Protein AF-0000000084688337 (afdb_homodimer)

pLDDT: mean 82.73, std 24.63, range [17.25, 98.69]

Structure (mmCIF, N/CA/C/O backbone):
data_AF-0000000084688337-model_v1
#
loop_
_entity.id
_entity.type
_entity.pdbx_description
1 polymer 'Putative nitrogen regulatory protein otam protein'
#
loop_
_atom_site.group_PDB
_atom_site.id
_atom_site.type_symbol
_atom_site.label_atom_id
_atom_site.label_alt_id
_atom_site.label_comp_id
_atom_site.label_asym_id
_atom_site.label_entity_id
_atom_site.label_seq_id
_atom_site.pdbx_PDB_ins_code
_atom_site.Cartn_x
_atom_site.Cartn_y
_atom_site.Cartn_z
_atom_site.occupancy
_atom_site.B_iso_or_equiv
_atom_site.auth_seq_id
_atom_site.auth_comp_id
_atom_site.auth_asym_id
_atom_site.auth_atom_id
_atom_site.pdbx_PDB_model_num
ATOM 1 N N . MET A 1 1 ? -28.188 0.637 -3.861 1 19.64 1 MET A N 1
ATOM 2 C CA . MET A 1 1 ? -27.312 0.695 -5.031 1 19.64 1 MET A CA 1
ATOM 3 C C . MET A 1 1 ? -27.625 1.933 -5.871 1 19.64 1 MET A C 1
ATOM 5 O O . MET A 1 1 ? -28.656 2.008 -6.523 1 19.6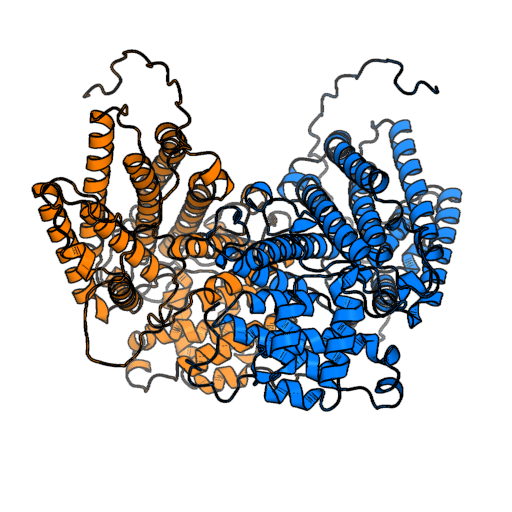4 1 MET A O 1
ATOM 9 N N . VAL A 1 2 ? -27.266 3.191 -5.398 1 28.97 2 VAL A N 1
ATOM 10 C CA . VAL A 1 2 ? -27.562 4.383 -6.188 1 28.97 2 VAL A CA 1
ATOM 11 C C . VAL A 1 2 ? -26.984 4.227 -7.594 1 28.97 2 VAL A C 1
ATOM 13 O O . VAL A 1 2 ? -25.844 3.807 -7.758 1 28.97 2 VAL A O 1
ATOM 16 N N . PRO A 1 3 ? -27.891 4.047 -8.555 1 26.16 3 PRO A N 1
ATOM 17 C CA . PRO A 1 3 ? -27.453 3.936 -9.945 1 26.16 3 PRO A CA 1
ATOM 18 C C . PRO A 1 3 ? -26.5 5.047 -10.352 1 26.16 3 PRO A C 1
ATOM 20 O O . PRO A 1 3 ? -26.641 6.191 -9.906 1 26.16 3 PRO A O 1
ATOM 23 N N . ASP A 1 4 ? -25.25 4.809 -10.648 1 33.03 4 ASP A N 1
ATOM 24 C CA . ASP A 1 4 ? -23.969 5.41 -11.039 1 33.03 4 ASP A CA 1
ATOM 25 C C . ASP A 1 4 ? -24.172 6.418 -12.172 1 33.03 4 ASP A C 1
ATOM 27 O O . ASP A 1 4 ? -23.188 6.875 -12.773 1 33.03 4 ASP A O 1
ATOM 31 N N . SER A 1 5 ? -25.422 6.652 -12.594 1 28.78 5 SER A N 1
ATOM 32 C CA . SER A 1 5 ? -25.516 7.277 -13.906 1 28.78 5 SER A CA 1
ATOM 33 C C . SER A 1 5 ? -25.031 8.727 -13.867 1 28.78 5 SER A C 1
ATOM 35 O O . SER A 1 5 ? -24.438 9.219 -14.828 1 28.78 5 SER A O 1
ATOM 37 N N . LEU A 1 6 ? -25.672 9.711 -13.148 1 29.81 6 LEU A N 1
ATOM 38 C CA . LEU A 1 6 ? -25.906 11.047 -13.688 1 29.81 6 LEU A CA 1
ATOM 39 C C . LEU A 1 6 ? -24.688 11.938 -13.492 1 29.81 6 LEU A C 1
ATOM 41 O O . LEU A 1 6 ? -24.594 13 -14.117 1 29.81 6 LEU A O 1
ATOM 45 N N . SER A 1 7 ? -24.109 12.086 -12.281 1 29.89 7 SER A N 1
ATOM 46 C CA . SER A 1 7 ? -23.312 13.297 -12.219 1 29.89 7 SER A CA 1
ATOM 47 C C . SER A 1 7 ? -21.984 13.117 -12.953 1 29.89 7 SER A C 1
ATOM 49 O O . SER A 1 7 ? -20.984 12.695 -12.367 1 29.89 7 SER A O 1
ATOM 51 N N . ALA A 1 8 ? -22.094 12.875 -14.242 1 37.44 8 ALA A N 1
ATOM 52 C CA . ALA A 1 8 ? -20.859 12.703 -15.016 1 37.44 8 ALA A CA 1
ATOM 53 C C . ALA A 1 8 ? -19.953 13.914 -14.883 1 37.44 8 ALA A C 1
ATOM 55 O O . ALA A 1 8 ? -20.297 15.008 -15.336 1 37.44 8 ALA A O 1
ATOM 56 N N . PRO A 1 9 ? -19.156 14.102 -13.906 1 37.78 9 PRO A N 1
ATOM 57 C CA . PRO A 1 9 ? -18.266 15.273 -13.938 1 37.78 9 PRO A CA 1
ATOM 58 C C . PRO A 1 9 ? -17.656 15.516 -15.312 1 37.78 9 PRO A C 1
ATOM 60 O O . PRO A 1 9 ? -17.594 14.594 -16.125 1 37.78 9 PRO A O 1
ATOM 63 N N . ARG A 1 10 ? -17.281 16.875 -15.664 1 37.31 10 ARG A N 1
ATOM 64 C CA . ARG A 1 10 ? -16.641 17.297 -16.906 1 37.31 10 ARG A CA 1
ATOM 65 C C . ARG A 1 10 ? -15.531 16.328 -17.312 1 37.31 10 ARG A C 1
ATOM 67 O O . ARG A 1 10 ? -14.594 16.094 -16.547 1 37.31 10 ARG A O 1
ATOM 74 N N . ARG A 1 11 ? -15.883 15.406 -18.156 1 41.62 11 ARG A N 1
ATOM 75 C CA . ARG A 1 11 ? -14.977 14.445 -18.766 1 41.62 11 ARG A CA 1
ATOM 76 C C . ARG A 1 11 ? -13.711 15.125 -19.281 1 41.62 11 ARG A C 1
ATOM 78 O O . ARG A 1 11 ? -13.781 16.031 -20.109 1 41.62 11 ARG A O 1
ATOM 85 N N . ASP A 1 12 ? -12.75 15.242 -18.438 1 49.97 12 ASP A N 1
ATOM 86 C CA . ASP A 1 12 ? -11.484 15.695 -19.016 1 49.97 12 ASP A CA 1
ATOM 87 C C . ASP A 1 12 ? -11.203 14.992 -20.344 1 49.97 12 ASP A C 1
ATOM 89 O O . ASP A 1 12 ? -11.5 13.805 -20.5 1 49.97 12 ASP A O 1
ATOM 93 N N . ARG A 1 13 ? -11.297 15.625 -21.562 1 48.5 13 ARG A N 1
ATOM 94 C CA . ARG A 1 13 ? -11.109 15.227 -22.938 1 48.5 13 ARG A CA 1
ATOM 95 C C . ARG A 1 13 ? -10.258 13.961 -23.031 1 48.5 13 ARG A C 1
ATOM 97 O O . ARG A 1 13 ? -10.438 13.148 -23.938 1 48.5 13 ARG A O 1
ATOM 104 N N . ASP A 1 14 ? -9.336 13.617 -22 1 64.44 14 ASP A N 1
ATOM 105 C CA . ASP A 1 14 ? -8.383 12.539 -22.234 1 64.44 14 ASP A CA 1
ATOM 106 C C . ASP A 1 14 ? -8.719 11.312 -21.391 1 64.44 14 ASP A C 1
ATOM 108 O O . ASP A 1 14 ? -7.887 10.422 -21.219 1 64.44 14 ASP A O 1
ATOM 112 N N . GLN A 1 15 ? -10.109 11.195 -20.938 1 81.12 15 GLN A N 1
ATOM 113 C CA . GLN A 1 15 ? -10.5 10.047 -20.141 1 81.12 15 GLN A CA 1
ATOM 114 C C . GLN A 1 15 ? -10.984 8.898 -21.016 1 81.12 15 GLN A C 1
ATOM 116 O O . GLN A 1 15 ? -11.562 9.125 -22.078 1 81.12 15 GLN A O 1
ATOM 121 N N . VAL A 1 16 ? -10.711 7.691 -20.609 1 90.12 16 VAL A N 1
ATOM 122 C CA . VAL A 1 16 ? -11.141 6.496 -21.344 1 90.12 16 VAL A CA 1
ATOM 123 C C . VAL A 1 16 ? -12.656 6.336 -21.234 1 90.12 16 VAL A C 1
ATOM 125 O O . VAL A 1 16 ? -13.195 6.246 -20.125 1 90.12 16 VAL A O 1
ATOM 128 N N . SER A 1 17 ? -13.312 6.445 -22.344 1 92.81 17 SER A N 1
ATOM 129 C CA . SER A 1 17 ? -14.758 6.246 -22.344 1 92.81 17 SER A CA 1
ATOM 130 C C . SER A 1 17 ? -15.109 4.777 -22.562 1 92.81 17 SER A C 1
ATOM 132 O O . SER A 1 17 ? -14.289 3.996 -23.031 1 92.81 17 SER A O 1
ATOM 134 N N . ILE A 1 18 ? -16.312 4.398 -22.203 1 94.56 18 ILE A N 1
ATOM 135 C CA . ILE A 1 18 ? -16.797 3.031 -22.359 1 94.56 18 ILE A CA 1
ATOM 136 C C . ILE A 1 18 ? -16.812 2.656 -23.844 1 94.56 18 ILE A C 1
ATOM 138 O O . ILE A 1 18 ? -16.578 1.5 -24.203 1 94.56 18 ILE A O 1
ATOM 142 N N . ASP A 1 19 ? -17.078 3.621 -24.656 1 94.94 19 ASP A N 1
ATOM 143 C CA . ASP A 1 19 ? -17.141 3.385 -26.094 1 94.94 19 ASP A CA 1
ATOM 144 C C . ASP A 1 19 ? -15.742 3.111 -26.656 1 94.94 19 ASP A C 1
ATOM 146 O O . ASP A 1 19 ? -15.594 2.371 -27.641 1 94.94 19 ASP A O 1
ATOM 150 N N . ASP A 1 20 ? -14.688 3.717 -26.062 1 94.38 20 ASP A N 1
ATOM 151 C CA . ASP A 1 20 ? -13.312 3.412 -26.453 1 94.38 20 ASP A CA 1
ATOM 152 C C . ASP A 1 20 ? -12.984 1.942 -26.203 1 94.38 20 ASP A C 1
ATOM 154 O O . ASP A 1 20 ? -12.305 1.306 -27.016 1 94.38 20 ASP A O 1
ATOM 158 N N . VAL A 1 21 ? -13.516 1.428 -25.078 1 96.62 21 VAL A N 1
ATOM 159 C CA . VAL A 1 21 ? -13.289 0.035 -24.703 1 96.62 21 VAL A CA 1
ATOM 160 C C . VAL A 1 21 ? -14.023 -0.887 -25.672 1 96.62 21 VAL A C 1
ATOM 162 O O . VAL A 1 21 ? -13.438 -1.843 -26.188 1 96.62 21 VAL A O 1
ATOM 165 N N . GLU A 1 22 ? -15.273 -0.516 -25.938 1 95.88 22 GLU A N 1
ATOM 166 C CA . GLU A 1 22 ? -16.109 -1.352 -26.797 1 95.88 22 GLU A CA 1
ATOM 167 C C . GLU A 1 22 ? -15.586 -1.354 -28.234 1 95.88 22 GLU A C 1
ATOM 169 O O . GLU A 1 22 ? -15.703 -2.355 -28.953 1 95.88 22 GLU A O 1
ATOM 174 N N . ALA A 1 23 ? -15.008 -0.289 -28.672 1 96.12 23 ALA A N 1
ATOM 175 C CA . ALA A 1 23 ? -14.508 -0.16 -30.031 1 96.12 23 ALA A CA 1
ATOM 176 C C . ALA A 1 23 ? -13.375 -1.143 -30.297 1 96.12 23 ALA A C 1
ATOM 178 O O . ALA A 1 23 ? -13.18 -1.588 -31.422 1 96.12 23 ALA A O 1
ATOM 179 N N . LEU A 1 24 ? -12.633 -1.547 -29.281 1 96.56 24 LEU A N 1
ATOM 180 C CA . LEU A 1 24 ? -11.484 -2.43 -29.422 1 96.56 24 LEU A CA 1
ATOM 181 C C . LEU A 1 24 ? -11.922 -3.883 -29.547 1 96.56 24 LEU A C 1
ATOM 183 O O . LEU A 1 24 ? -11.156 -4.73 -30.016 1 96.56 24 LEU A O 1
ATOM 187 N N . VAL A 1 25 ? -13.188 -4.203 -29.141 1 96.88 25 VAL A N 1
ATOM 188 C CA . VAL A 1 25 ? -13.578 -5.609 -29.094 1 96.88 25 VAL A CA 1
ATOM 189 C C . VAL A 1 25 ? -14.773 -5.852 -30 1 96.88 25 VAL A C 1
ATOM 191 O O . VAL A 1 25 ? -15.156 -7 -30.25 1 96.88 25 VAL A O 1
ATOM 194 N N . ARG A 1 26 ? -15.406 -4.816 -30.531 1 93.62 26 ARG A N 1
ATOM 195 C CA . ARG A 1 26 ? -16.578 -4.965 -31.375 1 93.62 26 ARG A CA 1
ATOM 196 C C . ARG A 1 26 ? -16.266 -5.863 -32.562 1 93.62 26 ARG A C 1
ATOM 198 O O . ARG A 1 26 ? -15.227 -5.723 -33.219 1 93.62 26 ARG A O 1
ATOM 205 N N . PRO A 1 27 ? -17.109 -6.746 -32.906 1 94.44 27 PRO A N 1
ATOM 206 C CA . PRO A 1 27 ? -18.438 -7.066 -32.406 1 94.44 27 PRO A CA 1
ATOM 207 C C . PRO A 1 27 ? -18.422 -8.242 -31.422 1 94.44 27 PRO A C 1
ATOM 209 O O . PRO A 1 27 ? -19.438 -8.914 -31.25 1 94.44 27 PRO A O 1
ATOM 212 N N . HIS A 1 28 ? -17.359 -8.523 -30.828 1 96 28 HIS A N 1
ATOM 213 C CA . HIS A 1 28 ? -17.172 -9.766 -30.094 1 96 28 HIS A CA 1
ATOM 214 C C . HIS A 1 28 ? -17.453 -9.562 -28.609 1 96 28 HIS A C 1
ATOM 216 O O . HIS A 1 28 ? -17.266 -10.477 -27.797 1 96 28 HIS A O 1
ATOM 222 N N . GLY A 1 29 ? -17.891 -8.438 -28.172 1 96 29 GLY A N 1
ATOM 223 C CA . GLY A 1 29 ? -18.094 -8.086 -26.781 1 96 29 GLY A CA 1
ATOM 224 C C . GLY A 1 29 ? -18.938 -9.094 -26.031 1 96 29 GLY A C 1
ATOM 225 O O . GLY A 1 29 ? -18.5 -9.672 -25.031 1 96 29 GLY A O 1
ATOM 226 N N . PRO A 1 30 ? -20.125 -9.375 -26.516 1 96 30 PRO A N 1
ATOM 227 C CA . PRO A 1 30 ? -21 -10.312 -25.812 1 96 30 PRO A CA 1
ATOM 228 C C . PRO A 1 30 ? -20.391 -11.703 -25.672 1 96 30 PRO A C 1
ATOM 230 O O . PRO A 1 30 ? -20.547 -12.352 -24.641 1 96 30 PRO A O 1
ATOM 233 N N . THR A 1 31 ? -19.719 -12.133 -26.703 1 95.94 31 THR A N 1
ATOM 234 C CA . THR A 1 31 ? -19.094 -13.445 -26.656 1 95.94 31 THR A CA 1
ATOM 235 C C . THR A 1 31 ? -17.969 -13.477 -25.625 1 95.94 31 THR A C 1
ATOM 237 O O . THR A 1 31 ? -17.797 -14.484 -24.938 1 95.94 31 THR A O 1
ATOM 240 N N . LEU A 1 32 ? -17.234 -12.406 -25.547 1 97 32 LEU A N 1
ATOM 241 C CA . LEU A 1 32 ? -16.156 -12.328 -24.578 1 97 32 LEU A CA 1
ATOM 242 C C . LEU A 1 32 ? -16.703 -12.352 -23.141 1 97 32 LEU A C 1
ATOM 244 O O . LEU A 1 32 ? -16.125 -12.984 -22.266 1 97 32 LEU A O 1
ATOM 248 N N . VAL A 1 33 ? -17.797 -11.633 -22.922 1 96.94 33 VAL A N 1
ATOM 249 C CA . VAL A 1 33 ? -18.406 -11.633 -21.594 1 96.94 33 VAL A CA 1
ATOM 250 C C . VAL A 1 33 ? -18.859 -13.055 -21.234 1 96.94 33 VAL A C 1
ATOM 252 O O . VAL A 1 33 ? -18.672 -13.5 -20.109 1 96.94 33 VAL A O 1
ATOM 255 N N . LYS A 1 34 ? -19.406 -13.742 -22.172 1 94 34 LYS A N 1
ATOM 256 C CA . LYS A 1 34 ? -19.828 -15.125 -21.953 1 94 34 LYS A CA 1
ATOM 257 C C . LYS A 1 34 ? -18.641 -16.016 -21.609 1 94 34 LYS A C 1
ATOM 259 O O . LYS A 1 34 ? -18.719 -16.859 -20.719 1 94 34 LYS A O 1
ATOM 264 N N . LEU A 1 35 ? -17.594 -15.828 -22.359 1 93.81 35 LEU A N 1
ATOM 265 C CA . LEU A 1 35 ? -16.391 -16.609 -22.141 1 93.81 35 LEU A CA 1
ATOM 266 C C . LEU A 1 35 ? -15.82 -16.344 -20.75 1 93.81 35 LEU A C 1
ATOM 268 O O . LEU A 1 35 ? -15.344 -17.266 -20.078 1 93.81 35 LEU A O 1
ATOM 272 N N . TYR A 1 36 ? -15.812 -15.109 -20.312 1 96.19 36 TYR A N 1
ATOM 273 C CA . TYR A 1 36 ? -15.312 -14.742 -19 1 96.19 36 TYR A CA 1
ATOM 274 C C . TYR A 1 36 ? -16.062 -15.477 -17.906 1 96.19 36 TYR A C 1
ATOM 276 O O . TYR A 1 36 ? -15.445 -16.078 -17.016 1 96.19 36 TYR A O 1
ATOM 284 N N . PHE A 1 37 ? -17.375 -15.391 -17.922 1 94.31 37 PHE A N 1
ATOM 285 C CA . PHE A 1 37 ? -18.188 -15.961 -16.859 1 94.31 37 PHE A CA 1
ATOM 286 C C . PHE A 1 37 ? -18.203 -17.484 -16.938 1 94.31 37 PHE A C 1
ATOM 288 O O . PHE A 1 37 ? -18.438 -18.156 -15.93 1 94.31 37 PHE A O 1
ATOM 295 N N . ARG A 1 38 ? -17.828 -18 -18.094 1 91.5 38 ARG A N 1
ATOM 296 C CA . ARG A 1 38 ? -17.781 -19.453 -18.266 1 91.5 38 ARG A CA 1
ATOM 297 C C . ARG A 1 38 ? -16.484 -20.031 -17.719 1 91.5 38 ARG A C 1
ATOM 299 O O . ARG A 1 38 ? -16.469 -21.109 -17.109 1 91.5 38 ARG A O 1
ATOM 306 N N . ILE A 1 39 ? -15.398 -19.312 -17.891 1 91.38 39 ILE A N 1
ATOM 307 C CA . ILE A 1 39 ? -14.109 -19.938 -17.641 1 91.38 39 ILE A CA 1
ATOM 308 C C . ILE A 1 39 ? -13.414 -19.25 -16.469 1 91.38 39 ILE A C 1
ATOM 310 O O . ILE A 1 39 ? -12.914 -19.922 -15.555 1 91.38 39 ILE A O 1
ATOM 314 N N . VAL A 1 40 ? -13.344 -17.938 -16.406 1 93.56 40 VAL A N 1
ATOM 315 C CA . VAL A 1 40 ? -12.547 -17.188 -15.445 1 93.56 40 VAL A CA 1
ATOM 316 C C . VAL A 1 40 ? -13.32 -17.031 -14.141 1 93.56 40 VAL A C 1
ATOM 318 O O . VAL A 1 40 ? -12.797 -17.328 -13.062 1 93.56 40 VAL A O 1
ATOM 321 N N . HIS A 1 41 ? -14.594 -16.625 -14.195 1 94.75 41 HIS A N 1
ATOM 322 C CA . HIS A 1 41 ? -15.398 -16.234 -13.047 1 94.75 41 HIS A CA 1
ATOM 323 C C . HIS A 1 41 ? -15.562 -17.375 -12.055 1 94.75 41 HIS A C 1
ATOM 325 O O . HIS A 1 41 ? -15.516 -17.156 -10.844 1 94.75 41 HIS A O 1
ATOM 331 N N . PRO A 1 42 ? -15.664 -18.594 -12.484 1 92.12 42 PRO A N 1
ATOM 332 C CA . PRO A 1 42 ? -15.836 -19.672 -11.508 1 92.12 42 PRO A CA 1
ATOM 333 C C . PRO A 1 42 ? -14.617 -19.859 -10.602 1 92.12 42 PRO A C 1
ATOM 335 O O . PRO A 1 42 ? -14.758 -20.219 -9.438 1 92.12 42 PRO A O 1
ATOM 338 N N . SER A 1 43 ? -13.445 -19.609 -11.156 1 92.38 43 SER A N 1
ATOM 339 C CA . SER A 1 43 ? -12.219 -19.797 -10.391 1 92.38 43 SER A CA 1
ATOM 340 C C . SER A 1 43 ? -11.875 -18.531 -9.594 1 92.38 43 SER A C 1
ATOM 342 O O . SER A 1 43 ? -11.133 -18.594 -8.609 1 92.38 43 SER A O 1
ATOM 344 N N . PHE A 1 44 ? -12.312 -17.406 -10.047 1 95.94 44 PHE A N 1
ATOM 345 C CA . PHE A 1 44 ? -12.039 -16.125 -9.406 1 95.94 44 PHE A CA 1
ATOM 346 C C . PHE A 1 44 ? -13.297 -15.281 -9.328 1 95.94 44 PHE A C 1
ATOM 348 O O . PHE A 1 44 ? -13.406 -14.25 -10 1 95.94 44 PHE A O 1
ATOM 355 N N . PRO A 1 45 ? -14.18 -15.68 -8.406 1 96.31 45 PRO A N 1
ATOM 356 C CA . PRO A 1 45 ? -15.539 -15.133 -8.383 1 96.31 45 PRO A CA 1
ATOM 357 C C . PRO A 1 45 ? -15.633 -13.828 -7.605 1 96.31 45 PRO A C 1
ATOM 359 O O . PRO A 1 45 ? -16.328 -13.758 -6.59 1 96.31 45 PRO A O 1
ATOM 362 N N . ILE A 1 46 ? -15.117 -12.781 -8.141 1 97.44 46 ILE A N 1
ATOM 363 C CA . ILE A 1 46 ? -15.133 -11.508 -7.418 1 97.44 46 ILE A CA 1
ATOM 364 C C . ILE A 1 46 ? -16.156 -10.57 -8.047 1 97.44 46 ILE A C 1
ATOM 366 O O . ILE A 1 46 ? -16.219 -9.391 -7.699 1 97.44 46 ILE A O 1
ATOM 370 N N . LEU A 1 47 ? -16.969 -11.062 -9.055 1 96.56 47 LEU A N 1
ATOM 371 C CA . LEU A 1 47 ? -18.109 -10.328 -9.602 1 96.56 47 LEU A CA 1
ATOM 372 C C . LEU A 1 47 ? -19.422 -11.031 -9.258 1 96.56 47 LEU A C 1
ATOM 374 O O . LEU A 1 47 ? -19.422 -12.211 -8.906 1 96.56 47 LEU A O 1
ATOM 378 N N . HIS A 1 48 ? -20.438 -10.234 -9.211 1 93.75 48 HIS A N 1
ATOM 379 C CA . HIS A 1 48 ? -21.781 -10.812 -9.164 1 93.75 48 HIS A CA 1
ATOM 380 C C . HIS A 1 48 ? -22.344 -11.008 -10.57 1 93.75 48 HIS A C 1
ATOM 382 O O . HIS A 1 48 ? -22.797 -10.055 -11.203 1 93.75 48 HIS A O 1
ATOM 388 N N . LYS A 1 49 ? -22.391 -12.266 -11 1 93.06 49 LYS A N 1
ATOM 389 C CA . LYS A 1 49 ? -22.688 -12.617 -12.391 1 93.06 49 LYS A CA 1
ATOM 390 C C . LYS A 1 49 ? -24.047 -12.078 -12.812 1 93.06 49 LYS A C 1
ATOM 392 O O . LYS A 1 49 ? -24.172 -11.422 -13.852 1 93.06 49 LYS A O 1
ATOM 397 N N . GLU A 1 50 ? -25.078 -12.281 -12.008 1 90.56 50 GLU A N 1
ATOM 398 C CA . GLU A 1 50 ? -26.438 -11.906 -12.375 1 90.56 50 GLU A CA 1
ATOM 399 C C . GLU A 1 50 ? -26.547 -10.391 -12.57 1 90.56 50 GLU A C 1
ATOM 401 O O . GLU A 1 50 ? -27.141 -9.93 -13.547 1 90.56 50 GLU A O 1
ATOM 406 N N . VAL A 1 51 ? -25.969 -9.719 -11.688 1 90.75 51 VAL A N 1
ATOM 407 C CA . VAL A 1 51 ? -26.047 -8.266 -11.75 1 90.75 51 VAL A CA 1
ATOM 408 C C . VAL A 1 51 ? -25.266 -7.758 -12.961 1 90.75 51 VAL A C 1
ATOM 410 O O . VAL A 1 51 ? -25.734 -6.883 -13.695 1 90.75 51 VAL A O 1
ATOM 413 N N . PHE A 1 52 ? -24.094 -8.273 -13.203 1 94.75 52 PHE A N 1
ATOM 414 C CA . PHE A 1 52 ? -23.25 -7.852 -14.312 1 94.75 52 PHE A CA 1
ATOM 415 C C . PHE A 1 52 ? -23.922 -8.156 -15.648 1 94.75 52 PHE A C 1
ATOM 417 O O . PHE A 1 52 ? -23.969 -7.301 -16.531 1 94.75 52 PHE A O 1
ATOM 424 N N . VAL A 1 53 ? -24.422 -9.352 -15.797 1 94.19 53 VAL A N 1
ATOM 425 C CA . VAL A 1 53 ? -24.984 -9.797 -17.062 1 94.19 53 VAL A CA 1
ATOM 426 C C . VAL A 1 53 ? -26.281 -9.039 -17.359 1 94.19 53 VAL A C 1
ATOM 428 O O . VAL A 1 53 ? -26.547 -8.664 -18.5 1 94.19 53 VAL A O 1
ATOM 431 N N . GLU A 1 54 ? -27.078 -8.836 -16.312 1 93.94 54 GLU A N 1
ATOM 432 C CA . GLU A 1 54 ? -28.297 -8.062 -16.484 1 93.94 54 GLU A CA 1
ATOM 433 C C . GLU A 1 54 ? -28 -6.648 -16.969 1 93.94 54 GLU A C 1
ATOM 435 O O . GLU A 1 54 ? -28.625 -6.168 -17.922 1 93.94 54 GLU A O 1
ATOM 440 N N . LYS A 1 55 ? -27.031 -6.062 -16.344 1 95.25 55 LYS A N 1
ATOM 441 C CA . LYS A 1 55 ? -26.641 -4.715 -16.75 1 95.25 55 LYS A CA 1
ATOM 442 C C . LYS A 1 55 ? -26.078 -4.703 -18.172 1 95.25 55 LYS A C 1
ATOM 444 O O . LYS A 1 55 ? -26.406 -3.826 -18.969 1 95.25 55 LYS A O 1
ATOM 449 N N . TYR A 1 56 ? -25.25 -5.641 -18.484 1 96.25 56 TYR A N 1
ATOM 450 C CA . TYR A 1 56 ? -24.609 -5.719 -19.781 1 96.25 56 TYR A CA 1
ATOM 451 C C . TYR A 1 56 ? -25.641 -5.957 -20.891 1 96.25 56 TYR A C 1
ATOM 453 O O . TYR A 1 56 ? -25.547 -5.379 -21.969 1 96.25 56 TYR A O 1
ATOM 461 N N . LEU A 1 57 ? -26.625 -6.832 -20.609 1 94.62 57 LEU A N 1
ATOM 462 C CA . LEU A 1 57 ? -27.641 -7.176 -21.594 1 94.62 57 LEU A CA 1
ATOM 463 C C . LEU A 1 57 ? -28.562 -5.984 -21.875 1 94.62 57 LEU A C 1
ATOM 465 O O . LEU A 1 57 ? -29.047 -5.828 -23 1 94.62 57 LEU A O 1
ATOM 469 N N . ARG A 1 58 ? -28.781 -5.215 -20.859 1 95.81 58 ARG A N 1
ATOM 470 C CA . ARG A 1 58 ? -29.5 -3.977 -21.125 1 95.81 58 ARG A CA 1
ATOM 471 C C . ARG A 1 58 ? -28.688 -3.031 -22 1 95.81 58 ARG A C 1
ATOM 473 O O . ARG A 1 58 ? -29.141 -2.611 -23.062 1 95.81 58 ARG A O 1
ATOM 480 N N . THR A 1 59 ? -27.531 -2.674 -21.531 1 95.81 59 THR A N 1
ATOM 481 C CA . THR A 1 59 ? -26.547 -1.917 -22.297 1 95.81 59 THR A CA 1
ATOM 482 C C . THR A 1 59 ? -25.156 -2.01 -21.641 1 95.81 59 THR A C 1
ATOM 484 O O . THR A 1 59 ? -25.047 -1.958 -20.422 1 95.81 59 THR A O 1
ATOM 487 N N . TYR A 1 60 ? -24.156 -2.184 -22.484 1 94.88 60 TYR A N 1
ATOM 488 C CA . TYR A 1 60 ? -22.812 -2.242 -21.953 1 94.88 60 TYR A CA 1
ATOM 489 C C . TYR A 1 60 ? -22.422 -0.917 -21.312 1 94.88 60 TYR A C 1
ATOM 491 O O . TYR A 1 60 ? -21.469 -0.857 -20.516 1 94.88 60 TYR A O 1
ATOM 499 N N . ARG A 1 61 ? -23.109 0.171 -21.562 1 95.19 61 ARG A N 1
ATOM 500 C CA . ARG A 1 61 ? -22.812 1.51 -21.062 1 95.19 61 ARG A CA 1
ATOM 501 C C . ARG A 1 61 ? -23.125 1.619 -19.562 1 95.19 61 ARG A C 1
ATOM 503 O O . ARG A 1 61 ? -22.688 2.562 -18.906 1 95.19 61 ARG A O 1
ATOM 510 N N . GLU A 1 62 ? -23.812 0.6 -19.047 1 95.12 62 GLU A N 1
ATOM 511 C CA . GLU A 1 62 ? -24.125 0.594 -17.609 1 95.12 62 GLU A CA 1
ATOM 512 C C . GLU A 1 62 ? -22.969 0.045 -16.797 1 95.12 62 GLU A C 1
ATOM 514 O O . GLU A 1 62 ? -22.938 0.193 -15.57 1 95.12 62 GLU A O 1
ATOM 519 N N . ILE A 1 63 ? -22.031 -0.538 -17.469 1 96.62 63 ILE A N 1
ATOM 520 C CA . ILE A 1 63 ? -20.844 -1.052 -16.797 1 96.62 63 ILE A CA 1
ATOM 521 C C . ILE A 1 63 ? -19.734 -0.013 -16.859 1 96.62 63 ILE A C 1
ATOM 523 O O . ILE A 1 63 ? -19.578 0.69 -17.875 1 96.62 63 ILE A O 1
ATOM 527 N N . THR A 1 64 ? -18.984 0.117 -15.805 1 96.38 64 THR A N 1
ATOM 528 C CA . THR A 1 64 ? -17.891 1.076 -15.797 1 96.38 64 THR A CA 1
ATOM 529 C C . THR A 1 64 ? -16.797 0.647 -16.766 1 96.38 64 THR A C 1
ATOM 531 O O . THR A 1 64 ? -16.531 -0.546 -16.938 1 96.38 64 THR A O 1
ATOM 534 N N . PRO A 1 65 ? -16.094 1.581 -17.391 1 97 65 PRO A N 1
ATOM 535 C CA . PRO A 1 65 ? -15.078 1.257 -18.391 1 97 65 PRO A CA 1
ATOM 536 C C . PRO A 1 65 ? -13.961 0.376 -17.828 1 97 65 PRO A C 1
ATOM 538 O O . PRO A 1 65 ? -13.57 -0.611 -18.453 1 97 65 PRO A O 1
ATOM 541 N N . PRO A 1 66 ? -13.398 0.684 -16.641 1 97.5 66 PRO A N 1
ATOM 542 C CA . PRO A 1 66 ? -12.32 -0.173 -16.141 1 97.5 66 PRO A CA 1
ATOM 543 C C . PRO A 1 66 ? -12.766 -1.618 -15.93 1 97.5 66 PRO A C 1
ATOM 545 O O . PRO A 1 66 ? -12.031 -2.551 -16.266 1 97.5 66 PRO A O 1
ATOM 548 N N . LEU A 1 67 ? -13.938 -1.842 -15.445 1 98.12 67 LEU A N 1
ATOM 549 C CA . LEU A 1 67 ? -14.414 -3.193 -15.172 1 98.12 67 LEU A CA 1
ATOM 550 C C . LEU A 1 67 ? -14.641 -3.963 -16.469 1 98.12 67 LEU A C 1
ATOM 552 O O . LEU A 1 67 ? -14.219 -5.113 -16.594 1 98.12 67 LEU A O 1
ATOM 556 N N . LEU A 1 68 ? -15.344 -3.297 -17.375 1 98.31 68 LEU A N 1
ATOM 557 C CA . LEU A 1 68 ? -15.625 -3.957 -18.641 1 98.31 68 LEU A CA 1
ATOM 558 C C . LEU A 1 68 ? -14.328 -4.281 -19.391 1 98.31 68 LEU A C 1
ATOM 560 O O . LEU A 1 68 ? -14.188 -5.371 -19.938 1 98.31 68 LEU A O 1
ATOM 564 N N . ALA A 1 69 ? -13.406 -3.322 -19.422 1 98.31 69 ALA A N 1
ATOM 565 C CA . ALA A 1 69 ? -12.133 -3.535 -20.094 1 98.31 69 ALA A CA 1
ATOM 566 C C . ALA A 1 69 ? -11.367 -4.703 -19.484 1 98.31 69 ALA A C 1
ATOM 568 O O . ALA A 1 69 ? -10.773 -5.516 -20.188 1 98.31 69 ALA A O 1
ATOM 569 N N . SER A 1 70 ? -11.359 -4.824 -18.156 1 98.19 70 SER A N 1
ATOM 570 C CA . SER A 1 70 ? -10.641 -5.895 -17.453 1 98.19 70 SER A CA 1
ATOM 571 C C . SER A 1 70 ? -11.266 -7.254 -17.75 1 98.19 70 SER A C 1
ATOM 573 O O . SER A 1 70 ? -10.555 -8.25 -17.922 1 98.19 70 SER A O 1
ATOM 575 N N . VAL A 1 71 ? -12.578 -7.289 -17.781 1 98.38 71 VAL A N 1
ATOM 576 C CA . VAL A 1 71 ? -13.289 -8.516 -18.109 1 98.38 71 VAL A CA 1
ATOM 577 C C . VAL A 1 71 ? -12.93 -8.969 -19.516 1 98.38 71 VAL A C 1
ATOM 579 O O . VAL A 1 71 ? -12.602 -10.141 -19.75 1 98.38 71 VAL A O 1
ATOM 582 N N . TYR A 1 72 ? -12.945 -8.023 -20.469 1 98.25 72 TYR A N 1
ATOM 583 C CA . TYR A 1 72 ? -12.594 -8.328 -21.844 1 98.25 72 TYR A CA 1
ATOM 584 C C . TYR A 1 72 ? -11.148 -8.82 -21.953 1 98.25 72 TYR A C 1
ATOM 586 O O . TYR A 1 72 ? -10.852 -9.766 -22.672 1 98.25 72 TYR A O 1
ATOM 594 N N . CYS A 1 73 ? -10.227 -8.18 -21.203 1 96.81 73 CYS A N 1
ATOM 595 C CA . CYS A 1 73 ? -8.812 -8.523 -21.234 1 96.81 73 CYS A CA 1
ATOM 596 C C . CYS A 1 73 ? -8.594 -9.977 -20.828 1 96.81 73 CYS A C 1
ATOM 598 O O . CYS A 1 73 ? -7.844 -10.703 -21.469 1 96.81 73 CYS A O 1
ATOM 600 N N . LEU A 1 74 ? -9.25 -10.391 -19.812 1 96.62 74 LEU A N 1
ATOM 601 C CA . LEU A 1 74 ? -9.078 -11.75 -19.328 1 96.62 74 LEU A CA 1
ATOM 602 C C . LEU A 1 74 ? -9.758 -12.758 -20.25 1 96.62 74 LEU A C 1
ATOM 604 O O . LEU A 1 74 ? -9.211 -13.828 -20.516 1 96.62 74 LEU A O 1
ATOM 608 N N . ALA A 1 75 ? -10.938 -12.375 -20.734 1 96.56 75 ALA A N 1
ATOM 609 C CA . ALA A 1 75 ? -11.695 -13.273 -21.609 1 96.56 75 ALA A CA 1
ATOM 610 C C . ALA A 1 75 ? -10.953 -13.539 -22.906 1 96.56 75 ALA A C 1
ATOM 612 O O . ALA A 1 75 ? -11.039 -14.633 -23.469 1 96.56 75 ALA A O 1
ATOM 613 N N . ALA A 1 76 ? -10.219 -12.539 -23.375 1 95.31 76 ALA A N 1
ATOM 614 C CA . ALA A 1 76 ? -9.531 -12.625 -24.656 1 95.31 76 ALA A CA 1
ATOM 615 C C . ALA A 1 76 ? -8.523 -13.773 -24.672 1 95.31 76 ALA A C 1
ATOM 617 O O . ALA A 1 76 ? -8.203 -14.312 -25.734 1 95.31 76 ALA A O 1
ATOM 618 N N . LYS A 1 77 ? -8.07 -14.195 -23.562 1 91.31 77 LYS A N 1
ATOM 619 C CA . LYS A 1 77 ? -7.098 -15.281 -23.484 1 91.31 77 LYS A CA 1
ATOM 620 C C . LYS A 1 77 ? -7.723 -16.609 -23.875 1 91.31 77 LYS A C 1
ATOM 622 O O . LYS A 1 77 ? -7.02 -17.547 -24.297 1 91.31 77 LYS A O 1
ATOM 627 N N . TRP A 1 78 ? -9.047 -16.766 -23.859 1 92 78 TRP A N 1
ATOM 628 C CA . TRP A 1 78 ? -9.742 -18 -24.188 1 92 78 TRP A CA 1
ATOM 629 C C . TRP A 1 78 ? -10.5 -17.875 -25.5 1 92 78 TRP A C 1
ATOM 631 O O . TRP A 1 78 ? -11.547 -18.484 -25.688 1 92 78 TRP A O 1
ATOM 641 N N . TRP A 1 79 ? -9.922 -17.078 -26.344 1 92.62 79 TRP A N 1
ATOM 642 C CA . TRP A 1 79 ? -10.477 -16.781 -27.672 1 92.62 79 TRP A CA 1
ATOM 643 C C . TRP A 1 79 ? -10.797 -18.078 -28.406 1 92.62 79 TRP A C 1
ATOM 645 O O . TRP A 1 79 ? -11.836 -18.188 -29.078 1 92.62 79 TRP A O 1
ATOM 655 N N . MET A 1 80 ? -10.039 -19.125 -28.219 1 89.44 80 MET A N 1
ATOM 656 C CA . MET A 1 80 ? -10.117 -20.359 -28.984 1 89.44 80 MET A CA 1
ATOM 657 C C . MET A 1 80 ? -11.242 -21.25 -28.469 1 89.44 80 MET A C 1
ATOM 659 O O . MET A 1 80 ? -11.641 -22.203 -29.156 1 89.44 80 MET A O 1
ATOM 663 N N . TYR A 1 81 ? -11.797 -20.938 -27.359 1 89.06 81 TYR A N 1
ATOM 664 C CA . TYR A 1 81 ? -12.805 -21.812 -26.75 1 89.06 81 TYR A CA 1
ATOM 665 C C . TYR A 1 81 ? -14.195 -21.453 -27.25 1 89.06 81 TYR A C 1
ATOM 667 O O . TYR A 1 81 ? -15.18 -22.109 -26.891 1 89.06 81 TYR A O 1
ATOM 675 N N . ASP A 1 82 ? -14.258 -20.469 -28.078 1 91 82 ASP A N 1
ATOM 676 C CA . ASP A 1 82 ? -15.531 -20.125 -28.703 1 91 82 ASP A CA 1
ATOM 677 C C . ASP A 1 82 ? -15.523 -20.484 -30.188 1 91 82 ASP A C 1
ATOM 679 O O . ASP A 1 82 ? -14.586 -20.156 -30.922 1 91 82 ASP A O 1
ATOM 683 N N . GLU A 1 83 ? -16.531 -21.062 -30.641 1 90.75 83 GLU A N 1
ATOM 684 C CA . GLU A 1 83 ? -16.609 -21.594 -32 1 90.75 83 GLU A CA 1
ATOM 685 C C . GLU A 1 83 ? -16.625 -20.469 -33.031 1 90.75 83 GLU A C 1
ATOM 687 O O . GLU A 1 83 ? -16.062 -20.609 -34.125 1 90.75 83 GLU A O 1
ATOM 692 N N . ASN A 1 84 ? -17.203 -19.422 -32.719 1 90.88 84 ASN A N 1
ATOM 693 C CA . ASN A 1 84 ? -17.297 -18.312 -33.656 1 90.88 84 ASN A CA 1
ATOM 694 C C . ASN A 1 84 ? -16.031 -17.453 -33.656 1 90.88 84 ASN A C 1
ATOM 696 O O . ASN A 1 84 ? -15.641 -16.922 -34.688 1 90.88 84 ASN A O 1
ATOM 700 N N . LEU A 1 85 ? -15.414 -17.328 -32.5 1 92.38 85 LEU A N 1
ATOM 701 C CA . LEU A 1 85 ? -14.25 -16.469 -32.375 1 92.38 85 LEU A CA 1
ATOM 702 C C . LEU A 1 85 ? -13.031 -17.078 -33.031 1 92.38 85 LEU A C 1
ATOM 704 O O . LEU A 1 85 ? -12.164 -16.375 -33.562 1 92.38 85 LEU A O 1
ATOM 708 N N . ILE A 1 86 ? -12.977 -18.344 -33.125 1 90.69 86 ILE A N 1
ATOM 709 C CA . ILE A 1 86 ? -11.82 -19.047 -33.688 1 90.69 86 ILE A CA 1
ATOM 710 C C . ILE A 1 86 ? -11.672 -18.688 -35.156 1 90.69 86 ILE A C 1
ATOM 712 O O . ILE A 1 86 ? -10.555 -18.688 -35.688 1 90.69 86 ILE A O 1
ATOM 716 N N . LEU A 1 87 ? -12.742 -18.328 -35.75 1 92.31 87 LEU A N 1
ATOM 717 C CA . LEU A 1 87 ? -12.758 -18.047 -37.188 1 92.31 87 LEU A CA 1
ATOM 718 C C . LEU A 1 87 ? -12.492 -16.562 -37.469 1 92.31 87 LEU A C 1
ATOM 720 O O . LEU A 1 87 ? -12.383 -16.156 -38.625 1 92.31 87 LEU A O 1
ATOM 724 N N . GLN A 1 88 ? -12.328 -15.922 -36.438 1 93.19 88 GLN A N 1
ATOM 725 C CA . GLN A 1 88 ? -12.148 -14.484 -36.562 1 93.19 88 GLN A CA 1
ATOM 726 C C . GLN A 1 88 ? -10.727 -14.07 -36.188 1 93.19 88 GLN A C 1
ATOM 728 O O . GLN A 1 88 ? -10.023 -14.82 -35.5 1 93.19 88 GLN A O 1
ATOM 733 N N . GLU A 1 89 ? -10.352 -12.984 -36.719 1 92.56 89 GLU A N 1
ATOM 734 C CA . GLU A 1 89 ? -9.07 -12.422 -36.312 1 92.56 89 GLU A CA 1
ATOM 735 C C . GLU A 1 89 ? -9.125 -11.922 -34.844 1 92.56 89 GLU A C 1
ATOM 737 O O . GLU A 1 89 ? -10.102 -11.289 -34.438 1 92.56 89 GLU A O 1
ATOM 742 N N . LYS A 1 90 ? -8.164 -12.281 -34.125 1 92.5 90 LYS A N 1
ATOM 743 C CA . LYS A 1 90 ? -8.141 -11.93 -32.688 1 92.5 90 LYS A CA 1
ATOM 744 C C . LYS A 1 90 ? -7.996 -10.422 -32.5 1 92.5 90 LYS A C 1
ATOM 746 O O . LYS A 1 90 ? -7.387 -9.742 -33.312 1 92.5 90 LYS A O 1
ATOM 751 N N . ILE A 1 91 ? -8.461 -9.867 -31.484 1 94.31 91 ILE A N 1
ATOM 752 C CA . ILE A 1 91 ? -8.422 -8.445 -31.156 1 94.31 91 ILE A CA 1
ATOM 753 C C . ILE A 1 91 ? -7.016 -8.055 -30.719 1 94.31 91 ILE A C 1
ATOM 755 O O . ILE A 1 91 ? -6.184 -8.922 -30.438 1 94.31 91 ILE A O 1
ATOM 759 N N . ASP A 1 92 ? -6.754 -6.812 -30.719 1 94.19 92 ASP A N 1
ATOM 760 C CA . ASP A 1 92 ? -5.484 -6.297 -30.219 1 94.19 92 ASP A CA 1
ATOM 761 C C . ASP A 1 92 ? -5.449 -6.316 -28.688 1 94.19 92 ASP A C 1
ATOM 763 O O . ASP A 1 92 ? -5.82 -5.332 -28.047 1 94.19 92 ASP A O 1
ATOM 767 N N . GLU A 1 93 ? -4.902 -7.348 -28.156 1 92.88 93 GLU A N 1
ATOM 768 C CA . GLU A 1 93 ? -4.898 -7.566 -26.719 1 92.88 93 GLU A CA 1
ATOM 769 C C . GLU A 1 93 ? -4.055 -6.512 -26 1 92.88 93 GLU A C 1
ATOM 771 O O . GLU A 1 93 ? -4.371 -6.113 -24.875 1 92.88 93 GLU A O 1
ATOM 776 N N . LEU A 1 94 ? -3.023 -6.07 -26.641 1 90.12 94 LEU A N 1
ATOM 777 C CA . LEU A 1 94 ? -2.123 -5.094 -26.031 1 90.12 94 LEU A CA 1
ATOM 778 C C . LEU A 1 94 ? -2.801 -3.734 -25.906 1 90.12 94 LEU A C 1
ATOM 780 O O . LEU A 1 94 ? -2.678 -3.064 -24.875 1 90.12 94 LEU A O 1
ATOM 784 N N . ALA A 1 95 ? -3.445 -3.375 -26.938 1 94.12 95 ALA A N 1
ATOM 785 C CA . ALA A 1 95 ? -4.18 -2.113 -26.922 1 94.12 95 ALA A CA 1
ATOM 786 C C . ALA A 1 95 ? -5.281 -2.141 -25.859 1 94.12 95 ALA A C 1
ATOM 788 O O . ALA A 1 95 ? -5.512 -1.146 -25.172 1 94.12 95 ALA A O 1
ATOM 789 N N . LEU A 1 96 ? -6 -3.256 -25.781 1 96.19 96 LEU A N 1
ATOM 790 C CA . LEU A 1 96 ? -7.062 -3.404 -24.797 1 96.19 96 LEU A CA 1
ATOM 791 C C . LEU A 1 96 ? -6.504 -3.332 -23.375 1 96.19 96 LEU A C 1
ATOM 793 O O . LEU A 1 96 ? -7.094 -2.691 -22.5 1 96.19 96 LEU A O 1
ATOM 797 N N . ALA A 1 97 ? -5.367 -3.973 -23.156 1 93.75 97 ALA A N 1
ATOM 798 C CA . ALA A 1 97 ? -4.734 -3.953 -21.844 1 93.75 97 ALA A CA 1
ATOM 799 C C . ALA A 1 97 ? -4.305 -2.539 -21.469 1 93.75 97 ALA A C 1
ATOM 801 O O . ALA A 1 97 ? -4.43 -2.139 -20.312 1 93.75 97 ALA A O 1
ATOM 802 N N . ASP A 1 98 ? -3.807 -1.829 -22.391 1 90.88 98 ASP A N 1
ATOM 803 C CA . ASP A 1 98 ? -3.375 -0.457 -22.141 1 90.88 98 ASP A CA 1
ATOM 804 C C . ASP A 1 98 ? -4.555 0.43 -21.75 1 90.88 98 ASP A C 1
ATOM 806 O O . ASP A 1 98 ? -4.461 1.226 -20.812 1 90.88 98 ASP A O 1
ATOM 810 N N . VAL A 1 99 ? -5.582 0.285 -22.5 1 94.5 99 VAL A N 1
ATOM 811 C CA . VAL A 1 99 ? -6.785 1.062 -22.219 1 94.5 99 VAL A CA 1
ATOM 812 C C . VAL A 1 99 ? -7.352 0.668 -20.859 1 94.5 99 VAL A C 1
ATOM 814 O O . VAL A 1 99 ? -7.836 1.521 -20.109 1 94.5 99 VAL A O 1
ATOM 817 N N . ALA A 1 100 ? -7.324 -0.638 -20.531 1 96.25 100 ALA A N 1
ATOM 818 C CA . ALA A 1 100 ? -7.82 -1.118 -19.25 1 96.25 100 ALA A CA 1
ATOM 819 C C . ALA A 1 100 ? -7.02 -0.519 -18.094 1 96.25 100 ALA A C 1
ATOM 821 O O . ALA A 1 100 ? -7.594 -0.055 -17.109 1 96.25 100 ALA A O 1
ATOM 822 N N . HIS A 1 101 ? -5.719 -0.472 -18.25 1 92.19 101 HIS A N 1
ATOM 823 C CA . HIS A 1 101 ? -4.859 0.083 -17.203 1 92.19 101 HIS A CA 1
ATOM 824 C C . HIS A 1 101 ? -5.121 1.573 -17.016 1 92.19 101 HIS A C 1
ATOM 826 O O . HIS A 1 101 ? -5.195 2.053 -15.875 1 92.19 101 HIS A O 1
ATOM 832 N N . ARG A 1 102 ? -5.227 2.23 -18.078 1 91.31 102 ARG A N 1
ATOM 833 C CA . ARG A 1 102 ? -5.504 3.662 -18 1 91.31 102 ARG A CA 1
ATOM 834 C C . ARG A 1 102 ? -6.859 3.926 -17.359 1 91.31 102 ARG A C 1
ATOM 836 O O . ARG A 1 102 ? -7.004 4.852 -16.562 1 91.31 102 ARG A O 1
ATOM 843 N N . ALA A 1 103 ? -7.816 3.133 -17.766 1 95.69 103 ALA A N 1
ATOM 844 C CA . ALA A 1 103 ? -9.156 3.293 -17.219 1 95.69 103 ALA A CA 1
ATOM 845 C C . ALA A 1 103 ? -9.164 3.078 -15.703 1 95.69 103 ALA A C 1
ATOM 847 O O . ALA A 1 103 ? -9.836 3.803 -14.969 1 95.69 103 ALA A O 1
ATOM 848 N N . VAL A 1 104 ? -8.461 2.121 -15.258 1 94.88 104 VAL A N 1
ATOM 849 C CA . VAL A 1 104 ? -8.406 1.84 -13.828 1 94.88 104 VAL A CA 1
ATOM 850 C C . VAL A 1 104 ? -7.707 2.986 -13.102 1 94.88 104 VAL A C 1
ATOM 852 O O . VAL A 1 104 ? -8.141 3.398 -12.023 1 94.88 104 VAL A O 1
ATOM 855 N N . GLN A 1 105 ? -6.684 3.502 -13.664 1 88.69 105 GLN A N 1
ATOM 856 C CA . GLN A 1 105 ? -5.961 4.613 -13.062 1 88.69 105 GLN A CA 1
ATOM 857 C C . GLN A 1 105 ? -6.852 5.844 -12.922 1 88.69 105 GLN A C 1
ATOM 859 O O . GLN A 1 105 ? -6.816 6.531 -11.898 1 88.69 105 GLN A O 1
ATOM 864 N N . GLU A 1 106 ? -7.539 6.055 -13.922 1 90.12 106 GLU A N 1
ATOM 865 C CA . GLU A 1 106 ? -8.461 7.188 -13.883 1 90.12 106 GLU A CA 1
ATOM 866 C C . GLU A 1 106 ? -9.555 6.977 -12.844 1 90.12 106 GLU A C 1
ATOM 868 O O . GLU A 1 106 ? -10.016 7.934 -12.219 1 90.12 106 GLU A O 1
ATOM 873 N N . ALA A 1 107 ? -9.953 5.746 -12.672 1 93.06 107 ALA A N 1
ATOM 874 C CA . ALA A 1 107 ? -11.023 5.418 -11.734 1 93.06 107 ALA A CA 1
ATOM 875 C C . ALA A 1 107 ? -10.578 5.668 -10.297 1 93.06 107 ALA A C 1
ATOM 877 O O . ALA A 1 107 ? -11.414 5.832 -9.398 1 93.06 107 ALA A O 1
ATOM 878 N N . PHE A 1 108 ? -9.32 5.801 -10.039 1 90.12 108 PHE A N 1
ATOM 879 C CA . PHE A 1 108 ? -8.812 6.062 -8.695 1 90.12 108 PHE A CA 1
ATOM 880 C C . PHE A 1 108 ? -9.195 7.461 -8.234 1 90.12 108 PHE A C 1
ATOM 882 O O . PHE A 1 108 ? -9.188 7.75 -7.035 1 90.12 108 PHE A O 1
ATOM 889 N N . ARG A 1 109 ? -9.469 8.312 -9.148 1 85.56 109 ARG A N 1
ATOM 890 C CA . ARG A 1 109 ? -9.875 9.664 -8.781 1 85.56 109 ARG A CA 1
ATOM 891 C C . ARG A 1 109 ? -11.25 9.664 -8.125 1 85.56 109 ARG A C 1
ATOM 893 O O . ARG A 1 109 ? -11.523 10.484 -7.246 1 85.56 109 ARG A O 1
ATOM 900 N N . ARG A 1 110 ? -12.086 8.773 -8.594 1 89.19 110 ARG A N 1
ATOM 901 C CA . ARG A 1 110 ? -13.406 8.531 -8.016 1 89.19 110 ARG A CA 1
ATOM 902 C C . ARG A 1 110 ? -13.672 7.039 -7.867 1 89.19 110 ARG A C 1
ATOM 904 O O . ARG A 1 110 ? -14.523 6.48 -8.562 1 89.19 110 ARG A O 1
ATOM 911 N N . PRO A 1 111 ? -13.078 6.547 -6.898 1 92.44 111 PRO A N 1
ATOM 912 C CA . PRO A 1 111 ? -13.086 5.086 -6.805 1 92.44 111 PRO A CA 1
ATOM 913 C C . PRO A 1 111 ? -14.406 4.539 -6.262 1 92.44 111 PRO A C 1
ATOM 915 O O . PRO A 1 111 ? -15.07 5.203 -5.461 1 92.44 111 PRO A O 1
ATOM 918 N N . ARG A 1 112 ? -14.734 3.426 -6.758 1 93.25 112 ARG A N 1
ATOM 919 C CA . ARG A 1 112 ? -15.836 2.6 -6.289 1 93.25 112 ARG A CA 1
ATOM 920 C C . ARG A 1 112 ? -15.391 1.162 -6.051 1 93.25 112 ARG A C 1
ATOM 922 O O . ARG A 1 112 ? -14.227 0.826 -6.273 1 93.25 112 ARG A O 1
ATOM 929 N N . LEU A 1 113 ? -16.266 0.349 -5.559 1 94.88 113 LEU A N 1
ATOM 930 C CA . LEU A 1 113 ? -15.93 -1.052 -5.32 1 94.88 113 LEU A CA 1
ATOM 931 C C . LEU A 1 113 ? -15.539 -1.743 -6.621 1 94.88 113 LEU A C 1
ATOM 933 O O . LEU A 1 113 ? -14.664 -2.613 -6.629 1 94.88 113 LEU A O 1
ATOM 937 N N . ASN A 1 114 ? -16.219 -1.338 -7.68 1 96.44 114 ASN A N 1
ATOM 938 C CA . ASN A 1 114 ? -15.93 -1.973 -8.961 1 96.44 114 ASN A CA 1
ATOM 939 C C . ASN A 1 114 ? -14.531 -1.61 -9.461 1 96.44 114 ASN A C 1
ATOM 941 O O . ASN A 1 114 ? -13.977 -2.309 -10.305 1 96.44 114 ASN A O 1
ATOM 945 N N . THR A 1 115 ? -13.953 -0.456 -8.969 1 97.19 115 THR A N 1
ATOM 946 C CA . THR A 1 115 ? -12.57 -0.123 -9.297 1 97.19 115 THR A CA 1
ATOM 947 C C . THR A 1 115 ? -11.617 -1.188 -8.766 1 97.19 115 THR A C 1
ATOM 949 O O . THR A 1 115 ? -10.664 -1.568 -9.445 1 97.19 115 THR A O 1
ATOM 952 N N . ILE A 1 116 ? -11.898 -1.678 -7.547 1 98.06 116 ILE A N 1
ATOM 953 C CA . ILE A 1 116 ? -11.086 -2.723 -6.938 1 98.06 116 ILE A CA 1
ATOM 954 C C . ILE A 1 116 ? -11.242 -4.023 -7.723 1 98.06 116 ILE A C 1
ATOM 956 O O . ILE A 1 116 ? -10.258 -4.723 -7.977 1 98.06 116 ILE A O 1
ATOM 960 N N . GLN A 1 117 ? -12.477 -4.32 -8.117 1 98.44 117 GLN A N 1
ATOM 961 C CA . GLN A 1 117 ? -12.727 -5.512 -8.922 1 98.44 117 GLN A CA 1
ATOM 962 C C . GLN A 1 117 ? -11.953 -5.465 -10.234 1 98.44 1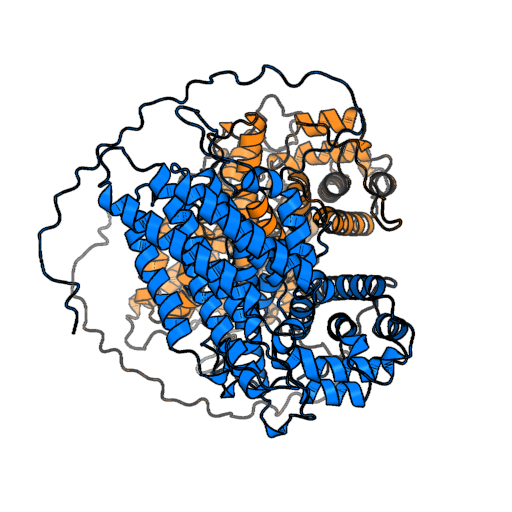17 GLN A C 1
ATOM 964 O O . GLN A 1 117 ? -11.289 -6.438 -10.602 1 98.44 117 GLN A O 1
ATOM 969 N N . ALA A 1 118 ? -12.047 -4.309 -10.898 1 98.56 118 ALA A N 1
ATOM 970 C CA . ALA A 1 118 ? -11.352 -4.141 -12.172 1 98.56 118 ALA A CA 1
ATOM 971 C C . ALA A 1 118 ? -9.836 -4.289 -12 1 98.56 118 ALA A C 1
ATOM 973 O O . ALA A 1 118 ? -9.18 -4.953 -12.797 1 98.56 118 ALA A O 1
ATOM 974 N N . GLY A 1 119 ? -9.305 -3.684 -10.945 1 98.25 119 GLY A N 1
ATOM 975 C CA . GLY A 1 119 ? -7.883 -3.773 -10.68 1 98.25 119 GLY A CA 1
ATOM 976 C C . GLY A 1 119 ? -7.418 -5.188 -10.383 1 98.25 119 GLY A C 1
ATOM 977 O O . GLY A 1 119 ? -6.387 -5.629 -10.891 1 98.25 119 GLY A O 1
ATOM 978 N N . LEU A 1 120 ? -8.125 -5.902 -9.586 1 98.5 120 LEU A N 1
ATOM 979 C CA . LEU A 1 120 ? -7.777 -7.273 -9.227 1 98.5 120 LEU A CA 1
ATOM 980 C C . LEU A 1 120 ? -7.801 -8.18 -10.461 1 98.5 120 LEU A C 1
ATOM 982 O O . LEU A 1 120 ? -6.941 -9.047 -10.609 1 98.5 120 LEU A O 1
ATOM 986 N N . LEU A 1 121 ? -8.82 -7.945 -11.289 1 98.19 121 LEU A N 1
ATOM 987 C CA . LEU A 1 121 ? -8.898 -8.734 -12.508 1 98.19 121 LEU A CA 1
ATOM 988 C C . LEU A 1 121 ? -7.707 -8.445 -13.422 1 98.19 121 LEU A C 1
ATOM 990 O O . LEU A 1 121 ? -7.109 -9.367 -13.977 1 98.19 121 LEU A O 1
ATOM 994 N N . LEU A 1 122 ? -7.359 -7.219 -13.539 1 96.44 122 LEU A N 1
ATOM 995 C CA . LEU A 1 122 ? -6.25 -6.836 -14.406 1 96.44 122 LEU A CA 1
ATOM 996 C C . LEU A 1 122 ? -4.938 -7.426 -13.898 1 96.44 122 LEU A C 1
ATOM 998 O O . LEU A 1 122 ? -4.066 -7.785 -14.695 1 96.44 122 LEU A O 1
ATOM 1002 N N . LEU A 1 123 ? -4.809 -7.504 -12.609 1 96.12 123 LEU A N 1
ATOM 1003 C CA . LEU A 1 123 ? -3.59 -8.023 -11.992 1 96.12 123 LEU A CA 1
ATOM 1004 C C . LEU A 1 123 ? -3.441 -9.516 -12.25 1 96.12 123 LEU A C 1
ATOM 1006 O O . LEU A 1 123 ? -2.359 -10.078 -12.062 1 96.12 123 LEU A O 1
ATOM 1010 N N . GLN A 1 124 ? -4.547 -10.203 -12.68 1 96.38 124 GLN A N 1
ATOM 1011 C CA . GLN A 1 124 ? -4.484 -11.641 -12.922 1 96.38 124 GLN A CA 1
ATOM 1012 C C . GLN A 1 124 ? -3.881 -11.938 -14.289 1 96.38 124 GLN A C 1
ATOM 1014 O O . GLN A 1 124 ? -3.584 -13.094 -14.602 1 96.38 124 GLN A O 1
ATOM 1019 N N . ARG A 1 125 ? -3.678 -10.875 -15.039 1 92.06 125 ARG A N 1
ATOM 1020 C CA . ARG A 1 125 ? -3.035 -11.086 -16.328 1 92.06 125 ARG A CA 1
ATOM 1021 C C . ARG A 1 125 ? -1.592 -11.555 -16.156 1 92.06 125 ARG A C 1
ATOM 1023 O O . ARG A 1 125 ? -0.896 -11.102 -15.242 1 92.06 125 ARG A O 1
ATOM 1030 N N . HIS A 1 126 ? -1.232 -12.398 -16.969 1 85.69 126 HIS A N 1
ATOM 1031 C CA . HIS A 1 126 ? 0.124 -12.93 -16.859 1 85.69 126 HIS A CA 1
ATOM 1032 C C . HIS A 1 126 ? 1.148 -11.914 -17.359 1 85.69 126 HIS A C 1
ATOM 1034 O O . HIS A 1 126 ? 0.875 -11.164 -18.297 1 85.69 126 HIS A O 1
ATOM 1040 N N . GLN A 1 127 ? 2.182 -11.961 -16.766 1 77.62 127 GLN A N 1
ATOM 1041 C CA . GLN A 1 127 ? 3.244 -10.992 -17.016 1 77.62 127 GLN A CA 1
ATOM 1042 C C . GLN A 1 127 ? 4.043 -11.375 -18.266 1 77.62 127 GLN A C 1
ATOM 1044 O O . GLN A 1 127 ? 4.09 -12.547 -18.641 1 77.62 127 GLN A O 1
ATOM 1049 N N . ASN A 1 128 ? 4.504 -10.344 -18.766 1 76.44 128 ASN A N 1
ATOM 1050 C CA . ASN A 1 128 ? 5.469 -10.539 -19.844 1 76.44 128 ASN A CA 1
ATOM 1051 C C . ASN A 1 128 ? 6.824 -10.992 -19.312 1 76.44 128 ASN A C 1
ATOM 1053 O O . ASN A 1 128 ? 7.41 -10.328 -18.453 1 76.44 128 ASN A O 1
ATOM 1057 N N . PRO A 1 129 ? 7.215 -12.164 -19.812 1 75.75 129 PRO A N 1
ATOM 1058 C CA . PRO A 1 129 ? 8.484 -12.688 -19.297 1 75.75 129 PRO A CA 1
ATOM 1059 C C . PRO A 1 129 ? 9.656 -11.75 -19.547 1 75.75 129 PRO A C 1
ATOM 1061 O O . PRO A 1 129 ? 10.672 -11.812 -18.844 1 75.75 129 PRO A O 1
ATOM 1064 N N . LEU A 1 130 ? 9.5 -10.922 -20.5 1 72.69 130 LEU A N 1
ATOM 1065 C CA . LEU A 1 130 ? 10.609 -10.055 -20.875 1 72.69 130 LEU A CA 1
ATOM 1066 C C . LEU A 1 130 ? 10.562 -8.742 -20.094 1 72.69 130 LEU A C 1
ATOM 1068 O O . LEU A 1 130 ? 11.477 -7.922 -20.203 1 72.69 130 LEU A O 1
ATOM 1072 N N . ALA A 1 131 ? 9.523 -8.617 -19.328 1 69.19 131 ALA A N 1
ATOM 1073 C CA . ALA A 1 131 ? 9.461 -7.387 -18.531 1 69.19 131 ALA A CA 1
ATOM 1074 C C . ALA A 1 131 ? 10.477 -7.418 -17.391 1 69.19 131 ALA A C 1
ATOM 1076 O O . ALA A 1 131 ? 10.539 -8.391 -16.641 1 69.19 131 ALA A O 1
ATOM 1077 N N . PRO A 1 132 ? 11.328 -6.41 -17.438 1 56.81 132 PRO A N 1
ATOM 1078 C CA . PRO A 1 132 ? 12.43 -6.438 -16.469 1 56.81 132 PRO A CA 1
ATOM 1079 C C . PRO A 1 132 ? 11.961 -6.273 -15.023 1 56.81 132 PRO A C 1
ATOM 1081 O O . PRO A 1 132 ? 12.641 -6.707 -14.094 1 56.81 132 PRO A O 1
ATOM 1084 N N . ASN A 1 133 ? 10.906 -5.492 -14.953 1 62.62 133 ASN A N 1
ATOM 1085 C CA . ASN A 1 133 ? 10.617 -5.117 -13.57 1 62.62 133 ASN A CA 1
ATOM 1086 C C . ASN A 1 133 ? 9.188 -5.469 -13.18 1 62.62 133 ASN A C 1
ATOM 1088 O O . ASN A 1 133 ? 8.258 -5.25 -13.961 1 62.62 133 ASN A O 1
ATOM 1092 N N . ASN A 1 134 ? 9.203 -6.133 -12.047 1 75.81 134 ASN A N 1
ATOM 1093 C CA . ASN A 1 134 ? 7.914 -6.582 -11.523 1 75.81 134 ASN A CA 1
ATOM 1094 C C . ASN A 1 134 ? 7.402 -5.652 -10.43 1 75.81 134 ASN A C 1
ATOM 1096 O O . ASN A 1 134 ? 6.484 -6.012 -9.688 1 75.81 134 ASN A O 1
ATOM 1100 N N . ALA A 1 135 ? 7.922 -4.465 -10.383 1 83.88 135 ALA A N 1
ATOM 1101 C CA . ALA A 1 135 ? 7.508 -3.551 -9.32 1 83.88 135 ALA A CA 1
ATOM 1102 C C . ALA A 1 135 ? 6.066 -3.088 -9.523 1 83.88 135 ALA A C 1
ATOM 1104 O O . ALA A 1 135 ? 5.379 -2.74 -8.562 1 83.88 135 ALA A O 1
ATOM 1105 N N . LEU A 1 136 ? 5.621 -3.191 -10.734 1 87.56 136 LEU A N 1
ATOM 1106 C CA . LEU A 1 136 ? 4.285 -2.707 -11.062 1 87.56 136 LEU A CA 1
ATOM 1107 C C . LEU A 1 136 ? 3.217 -3.545 -10.367 1 87.56 136 LEU A C 1
ATOM 1109 O O . LEU A 1 136 ? 2.199 -3.012 -9.922 1 87.56 136 LEU A O 1
ATOM 1113 N N . ILE A 1 137 ? 3.453 -4.832 -10.32 1 91.69 137 ILE A N 1
ATOM 1114 C CA . ILE A 1 137 ? 2.486 -5.699 -9.656 1 91.69 137 ILE A CA 1
ATOM 1115 C C . ILE A 1 137 ? 2.383 -5.324 -8.18 1 91.69 137 ILE A C 1
ATOM 1117 O O . ILE A 1 137 ? 1.281 -5.203 -7.641 1 91.69 137 ILE A O 1
ATOM 1121 N N . ALA A 1 138 ? 3.516 -5.09 -7.602 1 93.06 138 ALA A N 1
ATOM 1122 C CA . ALA A 1 138 ? 3.547 -4.785 -6.172 1 93.06 138 ALA A CA 1
ATOM 1123 C C . ALA A 1 138 ? 2.902 -3.434 -5.887 1 93.06 138 ALA A C 1
ATOM 1125 O O . ALA A 1 138 ? 2.105 -3.305 -4.953 1 93.06 138 ALA A O 1
ATOM 1126 N N . THR A 1 139 ? 3.273 -2.395 -6.648 1 94.94 139 THR A N 1
ATOM 1127 C CA . THR A 1 139 ? 2.76 -1.052 -6.406 1 94.94 139 THR A CA 1
ATOM 1128 C C . THR A 1 139 ? 1.263 -0.985 -6.699 1 94.94 139 THR A C 1
ATOM 1130 O O . THR A 1 139 ? 0.511 -0.331 -5.973 1 94.94 139 THR A O 1
ATOM 1133 N N . PHE A 1 140 ? 0.877 -1.65 -7.773 1 95.19 140 PHE A N 1
ATOM 1134 C CA . PHE A 1 140 ? -0.539 -1.691 -8.117 1 95.19 140 PHE A CA 1
ATOM 1135 C C . PHE A 1 140 ? -1.336 -2.428 -7.047 1 95.19 140 PHE A C 1
ATOM 1137 O O . PHE A 1 140 ? -2.416 -1.98 -6.652 1 95.19 140 PHE A O 1
ATOM 1144 N N . THR A 1 141 ? -0.824 -3.551 -6.598 1 97 141 THR A N 1
ATOM 1145 C CA . THR A 1 141 ? -1.448 -4.297 -5.512 1 97 141 THR A CA 1
ATOM 1146 C C . THR A 1 141 ? -1.594 -3.426 -4.27 1 97 141 THR A C 1
ATOM 1148 O O . THR A 1 141 ? -2.639 -3.438 -3.613 1 97 141 THR A O 1
ATOM 1151 N N . ALA A 1 142 ? -0.558 -2.664 -3.959 1 97.06 142 ALA A N 1
ATOM 1152 C CA . ALA A 1 142 ? -0.582 -1.798 -2.783 1 97.06 142 ALA A CA 1
ATOM 1153 C C . ALA A 1 142 ? -1.698 -0.762 -2.887 1 97.06 142 ALA A C 1
ATOM 1155 O O . ALA A 1 142 ? -2.379 -0.474 -1.9 1 97.06 142 ALA A O 1
ATOM 1156 N N . SER A 1 143 ? -1.822 -0.199 -4.047 1 96.5 143 SER A N 1
ATOM 1157 C CA . SER A 1 143 ? -2.881 0.782 -4.266 1 96.5 143 SER A CA 1
ATOM 1158 C C . SER A 1 143 ? -4.258 0.171 -4.027 1 96.5 143 SER A C 1
ATOM 1160 O O . SER A 1 143 ? -5.133 0.81 -3.438 1 96.5 143 SER A O 1
ATOM 1162 N N . LEU A 1 144 ? -4.43 -1.009 -4.477 1 97.88 144 LEU A N 1
ATOM 1163 C CA . LEU A 1 144 ? -5.723 -1.666 -4.312 1 97.88 144 LEU A CA 1
ATOM 1164 C C . LEU A 1 144 ? -5.977 -2.012 -2.852 1 97.88 144 LEU A C 1
ATOM 1166 O O . LEU A 1 144 ? -7.117 -1.942 -2.381 1 97.88 144 LEU A O 1
ATOM 1170 N N . VAL A 1 145 ? -4.934 -2.438 -2.143 1 97.31 145 VAL A N 1
ATOM 1171 C CA . VAL A 1 145 ? -5.066 -2.734 -0.72 1 97.31 145 VAL A CA 1
ATOM 1172 C C . VAL A 1 145 ? -5.508 -1.479 0.031 1 97.31 145 VAL A C 1
ATOM 1174 O O . VAL A 1 145 ? -6.41 -1.533 0.867 1 97.31 145 VAL A O 1
ATOM 1177 N N . SER A 1 146 ? -4.852 -0.354 -0.284 1 96.38 146 SER A N 1
ATOM 1178 C CA . SER A 1 146 ? -5.215 0.909 0.349 1 96.38 146 SER A CA 1
ATOM 1179 C C . SER A 1 146 ? -6.656 1.292 0.031 1 96.38 146 SER A C 1
ATOM 1181 O O . SER A 1 146 ? -7.387 1.767 0.905 1 96.38 146 SER A O 1
ATOM 1183 N N . LEU A 1 147 ? -7.051 1.105 -1.189 1 95.88 147 LEU A N 1
ATOM 1184 C CA . LEU A 1 147 ? -8.422 1.393 -1.589 1 95.88 147 LEU A CA 1
ATOM 1185 C C . LEU A 1 147 ? -9.406 0.493 -0.846 1 95.88 147 LEU A C 1
ATOM 1187 O O . LEU A 1 147 ? -10.5 0.93 -0.479 1 95.88 147 LEU A O 1
ATOM 1191 N N . GLY A 1 148 ? -9.047 -0.794 -0.748 1 96.38 148 GLY A N 1
ATOM 1192 C CA . GLY A 1 148 ? -9.875 -1.707 0.027 1 96.38 148 GLY A CA 1
ATOM 1193 C C . GLY A 1 148 ? -10.102 -1.241 1.452 1 96.38 148 GLY A C 1
ATOM 1194 O O . GLY A 1 148 ? -11.219 -1.322 1.967 1 96.38 148 GLY A O 1
ATOM 1195 N N . GLN A 1 149 ? -9.094 -0.724 2.088 1 93.62 149 GLN A N 1
ATOM 1196 C CA . GLN A 1 149 ? -9.227 -0.193 3.441 1 93.62 149 GLN A CA 1
ATOM 1197 C C . GLN A 1 149 ? -10.109 1.052 3.461 1 93.62 149 GLN A C 1
ATOM 1199 O O . GLN A 1 149 ? -10.883 1.255 4.398 1 93.62 149 GLN A O 1
ATOM 1204 N N . HIS A 1 150 ? -9.93 1.792 2.402 1 91.81 150 HIS A N 1
ATOM 1205 C CA . HIS A 1 150 ? -10.734 3.002 2.277 1 91.81 150 HIS A CA 1
ATOM 1206 C C . HIS A 1 150 ? -12.219 2.67 2.219 1 91.81 150 HIS A C 1
ATOM 1208 O O . HIS A 1 150 ? -13.047 3.396 2.777 1 91.81 150 HIS A O 1
ATOM 1214 N N . PHE A 1 151 ? -12.562 1.545 1.622 1 93.75 151 PHE A N 1
ATOM 1215 C CA . PHE A 1 151 ? -13.961 1.152 1.468 1 93.75 151 PHE A CA 1
ATOM 1216 C C . PHE A 1 151 ? -14.398 0.238 2.607 1 93.75 151 PHE A C 1
ATOM 1218 O O . PHE A 1 151 ? -15.516 -0.283 2.602 1 93.75 151 PHE A O 1
ATOM 1225 N N . GLY A 1 152 ? -13.539 -0.006 3.521 1 93.94 152 GLY A N 1
ATOM 1226 C CA . GLY A 1 152 ? -13.867 -0.772 4.711 1 93.94 152 GLY A CA 1
ATOM 1227 C C . GLY A 1 152 ? -13.859 -2.271 4.48 1 93.94 152 GLY A C 1
ATOM 1228 O O . GLY A 1 152 ? -14.539 -3.02 5.191 1 93.94 152 GLY A O 1
ATOM 1229 N N . LEU A 1 153 ? -13.117 -2.721 3.506 1 96.12 153 LEU A N 1
ATOM 1230 C CA . LEU A 1 153 ? -13.094 -4.148 3.203 1 96.12 153 LEU A CA 1
ATOM 1231 C C . LEU A 1 153 ? -12.359 -4.922 4.293 1 96.12 153 LEU A C 1
ATOM 1233 O O . LEU A 1 153 ? -12.461 -6.152 4.363 1 96.12 153 LEU A O 1
ATOM 1237 N N . HIS A 1 154 ? -11.578 -4.281 5.125 1 94.44 154 HIS A N 1
ATOM 1238 C CA . HIS A 1 154 ? -10.875 -4.941 6.223 1 94.44 154 HIS A CA 1
ATOM 1239 C C . HIS A 1 154 ? -11.789 -5.113 7.434 1 94.44 154 HIS A C 1
ATOM 1241 O O . HIS A 1 154 ? -11.422 -5.77 8.406 1 94.44 154 HIS A O 1
ATOM 1247 N N . LEU A 1 155 ? -12.984 -4.562 7.367 1 94.62 155 LEU A N 1
ATOM 1248 C CA . LEU A 1 155 ? -13.906 -4.586 8.492 1 94.62 155 LEU A CA 1
ATOM 1249 C C . LEU A 1 155 ? -14.945 -5.695 8.32 1 94.62 155 LEU A C 1
ATOM 1251 O O . LEU A 1 155 ? -15.289 -6.059 7.195 1 94.62 155 LEU A O 1
ATOM 1255 N N . ASP A 1 156 ? -15.414 -6.215 9.383 1 94 156 ASP A N 1
ATOM 1256 C CA . ASP A 1 156 ? -16.5 -7.191 9.375 1 94 156 ASP A CA 1
ATOM 1257 C C . ASP A 1 156 ? -17.828 -6.535 9.016 1 94 156 ASP A C 1
ATOM 1259 O O . ASP A 1 156 ? -18.344 -5.703 9.773 1 94 156 ASP A O 1
ATOM 1263 N N . CYS A 1 157 ? -18.391 -6.906 7.934 1 93.81 157 CYS A N 1
ATOM 1264 C CA . CYS A 1 157 ? -19.609 -6.258 7.477 1 93.81 157 CYS A CA 1
ATOM 1265 C C . CYS A 1 157 ? -20.828 -7.113 7.793 1 93.81 157 CYS A C 1
ATOM 1267 O O . CYS A 1 157 ? -21.906 -6.926 7.199 1 93.81 157 CYS A O 1
ATOM 1269 N N . SER A 1 158 ? -20.75 -8.07 8.672 1 91.5 158 SER A N 1
ATOM 1270 C CA . SER A 1 158 ? -21.828 -8.992 8.992 1 91.5 158 SER A CA 1
ATOM 1271 C C . SER A 1 158 ? -23.062 -8.242 9.516 1 91.5 158 SER A C 1
ATOM 1273 O O . SER A 1 158 ? -24.188 -8.641 9.25 1 91.5 158 SER A O 1
ATOM 1275 N N . ASP A 1 159 ? -22.859 -7.148 10.195 1 90.44 159 ASP A N 1
ATOM 1276 C CA . ASP A 1 159 ? -23.953 -6.438 10.836 1 90.44 159 ASP A CA 1
ATOM 1277 C C . ASP A 1 159 ? -24.312 -5.16 10.07 1 90.44 159 ASP A C 1
ATOM 1279 O O . ASP A 1 159 ? -25.094 -4.34 10.555 1 90.44 159 ASP A O 1
ATOM 1283 N N . TRP A 1 160 ? -23.703 -5.027 8.914 1 92.62 160 TRP A N 1
ATOM 1284 C CA . TRP A 1 160 ? -23.984 -3.826 8.141 1 92.62 160 TRP A CA 1
ATOM 1285 C C . TRP A 1 160 ? -25.375 -3.916 7.496 1 92.62 160 TRP A C 1
ATOM 1287 O O . TRP A 1 160 ? -25.812 -5 7.109 1 92.62 160 TRP A O 1
ATOM 1297 N N . THR A 1 161 ? -26.031 -2.818 7.418 1 94.5 161 THR A N 1
ATOM 1298 C CA . THR A 1 161 ? -27.344 -2.764 6.793 1 94.5 161 THR A CA 1
ATOM 1299 C C . THR A 1 161 ? -27.219 -2.604 5.281 1 94.5 161 THR A C 1
ATOM 1301 O O . THR A 1 161 ? -27.562 -1.556 4.73 1 94.5 161 THR A O 1
ATOM 1304 N N . ILE A 1 162 ? -26.766 -3.607 4.602 1 93.25 162 ILE A N 1
ATOM 1305 C CA . ILE A 1 162 ? -26.594 -3.688 3.154 1 93.25 162 ILE A CA 1
ATOM 1306 C C . ILE A 1 162 ? -27.156 -5.016 2.646 1 93.25 162 ILE A C 1
ATOM 1308 O O . ILE A 1 162 ? -27.375 -5.945 3.428 1 93.25 162 ILE A O 1
ATOM 1312 N N . PRO A 1 163 ? -27.484 -5.055 1.346 1 91.75 163 PRO A N 1
ATOM 1313 C CA . PRO A 1 163 ? -28.016 -6.312 0.81 1 91.75 163 PRO A CA 1
ATOM 1314 C C . PRO A 1 163 ? -27.062 -7.488 1.026 1 91.75 163 PRO A C 1
ATOM 1316 O O . PRO A 1 163 ? -25.844 -7.312 1.003 1 91.75 163 PRO A O 1
ATOM 1319 N N . VAL A 1 164 ? -27.641 -8.648 1.108 1 92.12 164 VAL A N 1
ATOM 1320 C CA . VAL A 1 164 ? -26.906 -9.859 1.433 1 92.12 164 VAL A CA 1
ATOM 1321 C C . VAL A 1 164 ? -25.875 -10.148 0.337 1 92.12 164 VAL A C 1
ATOM 1323 O O . VAL A 1 164 ? -24.766 -10.586 0.622 1 92.12 164 VAL A O 1
ATOM 1326 N N . TRP A 1 165 ? -26.219 -9.938 -0.856 1 89.94 165 TRP A N 1
ATOM 1327 C CA . TRP A 1 165 ? -25.297 -10.234 -1.947 1 89.94 165 TRP A CA 1
ATOM 1328 C C . TRP A 1 165 ? -24.078 -9.328 -1.887 1 89.94 165 TRP A C 1
ATOM 1330 O O . TRP A 1 165 ? -22.969 -9.734 -2.25 1 89.94 165 TRP A O 1
ATOM 1340 N N . GLU A 1 166 ? -24.312 -8.078 -1.475 1 93 166 GLU A N 1
ATOM 1341 C CA . GLU A 1 166 ? -23.203 -7.145 -1.368 1 93 166 GLU A CA 1
ATOM 1342 C C . GLU A 1 166 ? -22.266 -7.535 -0.227 1 93 166 GLU A C 1
ATOM 1344 O O . GLU A 1 166 ? -21.047 -7.332 -0.314 1 93 166 GLU A O 1
ATOM 1349 N N . ARG A 1 167 ? -22.875 -8.039 0.852 1 95.69 167 ARG A N 1
ATOM 1350 C CA . ARG A 1 167 ? -22.031 -8.531 1.947 1 95.69 167 ARG A CA 1
ATOM 1351 C C . ARG A 1 167 ? -21.125 -9.664 1.48 1 95.69 167 ARG A C 1
ATOM 1353 O O . ARG A 1 167 ? -19.938 -9.688 1.815 1 95.69 167 ARG A O 1
ATOM 1360 N N . GLY A 1 168 ? -21.766 -10.586 0.714 1 95.94 168 GLY A N 1
ATOM 1361 C CA . GLY A 1 168 ? -20.969 -11.672 0.161 1 95.94 168 GLY A CA 1
ATOM 1362 C C . GLY A 1 168 ? -19.875 -11.188 -0.79 1 95.94 168 GLY A C 1
ATOM 1363 O O . GLY A 1 168 ? -18.766 -11.703 -0.773 1 95.94 168 GLY A O 1
ATOM 1364 N N . LEU A 1 169 ? -20.203 -10.234 -1.591 1 96.19 169 LEU A N 1
ATOM 1365 C CA . LEU A 1 169 ? -19.25 -9.68 -2.541 1 96.19 169 LEU A CA 1
ATOM 1366 C C . LEU A 1 169 ? -18.078 -9.008 -1.812 1 96.19 169 LEU A C 1
ATOM 1368 O O . LEU A 1 169 ? -16.922 -9.172 -2.195 1 96.19 169 LEU A O 1
ATOM 1372 N N . ARG A 1 170 ? -18.359 -8.211 -0.777 1 97.31 170 ARG A N 1
ATOM 1373 C CA . ARG A 1 170 ? -17.344 -7.52 -0.003 1 97.31 170 ARG A CA 1
ATOM 1374 C C . ARG A 1 170 ? -16.391 -8.516 0.652 1 97.31 170 ARG A C 1
ATOM 1376 O O . ARG A 1 170 ? -15.172 -8.289 0.691 1 97.31 170 ARG A O 1
ATOM 1383 N N . LYS A 1 171 ? -16.953 -9.586 1.132 1 97.69 171 LYS A N 1
ATOM 1384 C CA . LYS A 1 171 ? -16.141 -10.633 1.73 1 97.69 171 LYS A CA 1
ATOM 1385 C C . LYS A 1 171 ? -15.219 -11.273 0.694 1 97.69 171 LYS A C 1
ATOM 1387 O O . LYS A 1 171 ? -14.039 -11.492 0.961 1 97.69 171 LYS A O 1
ATOM 1392 N N . ARG A 1 172 ? -15.758 -11.602 -0.431 1 98.06 172 ARG A N 1
ATOM 1393 C CA . ARG A 1 172 ? -14.961 -12.188 -1.499 1 98.06 172 ARG A CA 1
ATOM 1394 C C . ARG A 1 172 ? -13.859 -11.234 -1.95 1 98.06 172 ARG A C 1
ATOM 1396 O O . ARG A 1 172 ? -12.727 -11.648 -2.186 1 98.06 172 ARG A O 1
ATOM 1403 N N . LEU A 1 173 ? -14.156 -9.945 -2.027 1 98.31 173 LEU A N 1
ATOM 1404 C CA . LEU A 1 173 ? -13.172 -8.945 -2.424 1 98.31 173 LEU A CA 1
ATOM 1405 C C . LEU A 1 173 ? -12.086 -8.797 -1.362 1 98.31 173 LEU A C 1
ATOM 1407 O O . LEU A 1 173 ? -10.906 -8.641 -1.689 1 98.31 173 LEU A O 1
ATOM 1411 N N . ALA A 1 174 ? -12.492 -8.805 -0.108 1 98.44 174 ALA A N 1
ATOM 1412 C CA . ALA A 1 174 ? -11.531 -8.688 0.989 1 98.44 174 ALA A CA 1
ATOM 1413 C C . ALA A 1 174 ? -10.492 -9.805 0.931 1 98.44 174 ALA A C 1
ATOM 1415 O O . ALA A 1 174 ? -9.297 -9.547 1.049 1 98.44 174 ALA A O 1
ATOM 1416 N N . TRP A 1 175 ? -10.93 -10.992 0.697 1 98.62 175 TRP A N 1
ATOM 1417 C CA . TRP A 1 175 ? -10.008 -12.117 0.711 1 98.62 175 TRP A CA 1
ATOM 1418 C C . TRP A 1 175 ? -9.242 -12.211 -0.604 1 98.62 175 TRP A C 1
ATOM 1420 O O . TRP A 1 175 ? -8.102 -12.688 -0.633 1 98.62 175 TRP A O 1
ATOM 1430 N N . ALA A 1 176 ? -9.875 -11.75 -1.729 1 98.69 176 ALA A N 1
ATOM 1431 C CA . ALA A 1 176 ? -9.125 -11.641 -2.975 1 98.69 176 ALA A CA 1
ATOM 1432 C C . ALA A 1 176 ? -7.945 -10.68 -2.82 1 98.69 176 ALA A C 1
ATOM 1434 O O . ALA A 1 176 ? -6.875 -10.906 -3.389 1 98.69 176 ALA A O 1
ATOM 1435 N N . LEU A 1 177 ? -8.125 -9.625 -2.023 1 98.62 177 LEU A N 1
ATOM 1436 C CA . LEU A 1 177 ? -7.055 -8.672 -1.765 1 98.62 177 LEU A CA 1
ATOM 1437 C C . LEU A 1 177 ? -5.941 -9.305 -0.943 1 98.62 177 LEU A C 1
ATOM 1439 O O . LEU A 1 177 ? -4.758 -9.086 -1.215 1 98.62 177 LEU A O 1
ATOM 1443 N N . VAL A 1 178 ? -6.324 -10.094 0.03 1 98.5 178 VAL A N 1
ATOM 1444 C CA . VAL A 1 178 ? -5.332 -10.781 0.852 1 98.5 178 VAL A CA 1
ATOM 1445 C C . VAL A 1 178 ? -4.52 -11.742 -0.012 1 98.5 178 VAL A C 1
ATOM 1447 O O . VAL A 1 178 ? -3.295 -11.812 0.104 1 98.5 178 VAL A O 1
ATOM 1450 N N . MET A 1 179 ? -5.246 -12.484 -0.882 1 98.56 179 MET A N 1
ATOM 1451 C CA . MET A 1 179 ? -4.57 -13.414 -1.783 1 98.56 179 MET A CA 1
ATOM 1452 C C . MET A 1 179 ? -3.594 -12.68 -2.693 1 98.56 179 MET A C 1
ATOM 1454 O O . MET A 1 179 ? -2.443 -13.094 -2.844 1 98.56 179 MET A O 1
ATOM 1458 N N . GLN A 1 180 ? -4.086 -11.586 -3.268 1 98.44 180 GLN A N 1
ATOM 1459 C CA . GLN A 1 180 ? -3.264 -10.812 -4.188 1 98.44 180 GLN A CA 1
ATOM 1460 C C . GLN A 1 180 ? -2.021 -10.266 -3.488 1 98.44 180 GLN A C 1
ATOM 1462 O O . GLN A 1 180 ? -0.918 -10.328 -4.035 1 98.44 180 GLN A O 1
ATOM 1467 N N . ASP A 1 181 ? -2.184 -9.703 -2.312 1 97.81 181 ASP A N 1
ATOM 1468 C CA . ASP A 1 181 ? -1.089 -9.109 -1.55 1 97.81 181 ASP A CA 1
ATOM 1469 C C . ASP A 1 181 ? -0.066 -10.172 -1.146 1 97.81 181 ASP A C 1
ATOM 1471 O O . ASP A 1 181 ? 1.137 -9.984 -1.348 1 97.81 181 ASP A O 1
ATOM 1475 N N . THR A 1 182 ? -0.499 -11.266 -0.641 1 98.19 182 THR A N 1
ATOM 1476 C CA . THR A 1 182 ? 0.369 -12.305 -0.107 1 98.19 182 THR A CA 1
ATOM 1477 C C . THR A 1 182 ? 1.123 -13.008 -1.231 1 98.19 182 THR A C 1
ATOM 1479 O O . THR A 1 182 ? 2.33 -13.234 -1.13 1 98.19 182 THR A O 1
ATOM 1482 N N . PHE A 1 183 ? 0.409 -13.398 -2.262 1 97.81 183 PHE A N 1
ATOM 1483 C CA . PHE A 1 183 ? 1.062 -14.125 -3.344 1 97.81 183 PHE A CA 1
ATOM 1484 C C . PHE A 1 183 ? 2.014 -13.211 -4.109 1 97.81 183 PHE A C 1
ATOM 1486 O O . PHE A 1 183 ? 3.055 -13.664 -4.598 1 97.81 183 PHE A O 1
ATOM 1493 N N . SER A 1 184 ? 1.627 -11.914 -4.207 1 96.12 184 SER A N 1
ATOM 1494 C CA . SER A 1 184 ? 2.572 -10.969 -4.789 1 96.12 184 SER A CA 1
ATOM 1495 C C . SER A 1 184 ? 3.846 -10.875 -3.957 1 96.12 184 SER A C 1
ATOM 1497 O O . SER A 1 184 ? 4.949 -10.859 -4.504 1 96.12 184 SER A O 1
ATOM 1499 N N . ALA A 1 185 ? 3.682 -10.836 -2.664 1 95.69 185 ALA A N 1
ATOM 1500 C CA . ALA A 1 185 ? 4.836 -10.781 -1.771 1 95.69 185 ALA A CA 1
ATOM 1501 C C . ALA A 1 185 ? 5.676 -12.047 -1.874 1 95.69 185 ALA A C 1
ATOM 1503 O O . ALA A 1 185 ? 6.906 -11.984 -1.865 1 95.69 185 ALA A O 1
ATOM 1504 N N . LEU A 1 186 ? 5.043 -13.18 -2 1 96.06 186 LEU A N 1
ATOM 1505 C CA . LEU A 1 186 ? 5.719 -14.477 -2.074 1 96.06 186 LEU A CA 1
ATOM 1506 C C . LEU A 1 186 ? 6.594 -14.555 -3.318 1 96.06 186 LEU A C 1
ATOM 1508 O O . LEU A 1 186 ? 7.758 -14.961 -3.236 1 96.06 186 LEU A O 1
ATOM 1512 N N . ILE A 1 187 ? 6.059 -14.117 -4.418 1 93.31 187 ILE A N 1
ATOM 1513 C CA . ILE A 1 187 ? 6.762 -14.328 -5.68 1 93.31 187 ILE A CA 1
ATOM 1514 C C . ILE A 1 187 ? 7.793 -13.227 -5.891 1 93.31 187 ILE A C 1
ATOM 1516 O O . ILE A 1 187 ? 8.781 -13.422 -6.598 1 93.31 187 ILE A O 1
ATOM 1520 N N . LEU A 1 188 ? 7.566 -12.07 -5.285 1 89.56 188 LEU A N 1
ATOM 1521 C CA . LEU A 1 188 ? 8.477 -10.945 -5.484 1 89.56 188 LEU A CA 1
ATOM 1522 C C . LEU A 1 188 ? 9.523 -10.891 -4.375 1 89.56 188 LEU A C 1
ATOM 1524 O O . LEU A 1 188 ? 10.5 -10.141 -4.473 1 89.56 188 LEU A O 1
ATOM 1528 N N . GLY A 1 189 ? 9.328 -11.688 -3.357 1 88.5 189 GLY A N 1
ATOM 1529 C CA . GLY A 1 189 ? 10.266 -11.664 -2.242 1 88.5 189 GLY A CA 1
ATOM 1530 C C . GLY A 1 189 ? 10.141 -10.422 -1.381 1 88.5 189 GLY A C 1
ATOM 1531 O O . GLY A 1 189 ? 11.148 -9.883 -0.915 1 88.5 189 GLY A O 1
ATOM 1532 N N . THR A 1 190 ? 9 -9.898 -1.361 1 89.19 190 THR A N 1
ATOM 1533 C CA . THR A 1 190 ? 8.719 -8.742 -0.516 1 89.19 190 THR A CA 1
ATOM 1534 C C . THR A 1 190 ? 7.859 -9.141 0.68 1 89.19 190 THR A C 1
ATOM 1536 O O . THR A 1 190 ? 7.816 -10.32 1.053 1 89.19 190 THR A O 1
ATOM 1539 N N . HIS A 1 191 ? 7.336 -8.172 1.382 1 90.88 191 HIS A N 1
ATOM 1540 C CA . HIS A 1 191 ? 6.484 -8.438 2.535 1 90.88 191 HIS A CA 1
ATOM 1541 C C . HIS A 1 191 ? 5.047 -7.996 2.271 1 90.88 191 HIS A C 1
ATOM 1543 O O . HIS A 1 191 ? 4.816 -6.965 1.638 1 90.88 191 HIS A O 1
ATOM 1549 N N . PRO A 1 192 ? 4.172 -8.805 2.76 1 94.81 192 PRO A N 1
ATOM 1550 C CA . PRO A 1 192 ? 2.775 -8.406 2.588 1 94.81 192 PRO A CA 1
ATOM 1551 C C . PRO A 1 192 ? 2.439 -7.102 3.312 1 94.81 192 PRO A C 1
ATOM 1553 O O . PRO A 1 192 ? 2.961 -6.848 4.402 1 94.81 192 PRO A O 1
ATOM 1556 N N . LEU A 1 193 ? 1.591 -6.309 2.758 1 95.25 193 LEU A N 1
ATOM 1557 C CA . LEU A 1 193 ? 1.167 -5.031 3.322 1 95.25 193 LEU A CA 1
ATOM 1558 C C . LEU A 1 193 ? 0.055 -5.234 4.348 1 95.25 193 LEU A C 1
ATOM 1560 O O . LEU A 1 193 ? -0.025 -4.504 5.336 1 95.25 193 LEU A O 1
ATOM 1564 N N . ILE A 1 194 ? -0.805 -6.203 4.086 1 96.19 194 ILE A N 1
ATOM 1565 C CA . ILE A 1 194 ? -1.969 -6.438 4.934 1 96.19 194 ILE A CA 1
ATOM 1566 C C . ILE A 1 194 ? -1.535 -7.133 6.223 1 96.19 194 ILE A C 1
ATOM 1568 O O . ILE A 1 194 ? -0.827 -8.141 6.188 1 96.19 194 ILE A O 1
ATOM 1572 N N . HIS A 1 195 ? -1.882 -6.555 7.309 1 93.75 195 HIS A N 1
ATOM 1573 C CA . HIS A 1 195 ? -1.712 -7.168 8.625 1 93.75 195 HIS A CA 1
ATOM 1574 C C . HIS A 1 195 ? -2.955 -7.953 9.031 1 93.75 195 HIS A C 1
ATOM 1576 O O . HIS A 1 195 ? -3.951 -7.363 9.461 1 93.75 195 HIS A O 1
ATOM 1582 N N . LEU A 1 196 ? -2.832 -9.242 9.07 1 94.31 196 LEU A N 1
ATOM 1583 C CA . LEU A 1 196 ? -3.982 -10.125 9.227 1 94.31 196 LEU A CA 1
ATOM 1584 C C . LEU A 1 196 ? -4.695 -9.859 10.547 1 94.31 196 LEU A C 1
ATOM 1586 O O . LEU A 1 196 ? -5.926 -9.883 10.609 1 94.31 196 LEU A O 1
ATOM 1590 N N . PRO A 1 197 ? -3.98 -9.57 11.625 1 91.19 197 PRO A N 1
ATOM 1591 C CA . PRO A 1 197 ? -4.699 -9.305 12.867 1 91.19 197 PRO A CA 1
ATOM 1592 C C . PRO A 1 197 ? -5.613 -8.086 12.773 1 91.19 197 PRO A C 1
ATOM 1594 O O . PRO A 1 197 ? -6.574 -7.969 13.539 1 91.19 197 PRO A O 1
ATOM 1597 N N . ASP A 1 198 ? -5.262 -7.199 11.906 1 91.69 198 ASP A N 1
ATOM 1598 C CA . ASP A 1 198 ? -6.078 -6 11.727 1 91.69 198 ASP A CA 1
ATOM 1599 C C . ASP A 1 198 ? -7.094 -6.184 10.609 1 91.69 198 ASP A C 1
ATOM 1601 O O . ASP A 1 198 ? -7.77 -5.23 10.211 1 91.69 198 ASP A O 1
ATOM 1605 N N . TRP A 1 199 ? -7.137 -7.348 10 1 93.44 199 TRP A N 1
ATOM 1606 C CA . TRP A 1 199 ? -8.117 -7.707 8.984 1 93.44 199 TRP A CA 1
ATOM 1607 C C . TRP A 1 199 ? -9.297 -8.445 9.609 1 93.44 199 TRP A C 1
ATOM 1609 O O . TRP A 1 199 ? -9.297 -9.68 9.695 1 93.44 199 TRP A O 1
ATOM 1619 N N . ALA A 1 200 ? -10.328 -7.793 9.977 1 92.69 200 ALA A N 1
ATOM 1620 C CA . ALA A 1 200 ? -11.406 -8.312 10.812 1 92.69 200 ALA A CA 1
ATOM 1621 C C . ALA A 1 200 ? -12.43 -9.07 9.977 1 92.69 200 ALA A C 1
ATOM 1623 O O . ALA A 1 200 ? -13.375 -9.648 10.516 1 92.69 200 ALA A O 1
ATOM 1624 N N . MET A 1 201 ? -12.258 -9.07 8.695 1 92.38 201 MET A N 1
ATOM 1625 C CA . MET A 1 201 ? -13.219 -9.766 7.832 1 92.38 201 MET A CA 1
ATOM 1626 C C . MET A 1 201 ? -13.227 -11.258 8.125 1 92.38 201 MET A C 1
ATOM 1628 O O . MET A 1 201 ? -12.172 -11.883 8.242 1 92.38 201 MET A O 1
ATOM 1632 N N . LYS A 1 202 ? -14.398 -11.82 8.242 1 94.62 202 LYS A N 1
ATOM 1633 C CA . LYS A 1 202 ? -14.555 -13.242 8.531 1 94.62 202 LYS A CA 1
ATOM 1634 C C . LYS A 1 202 ? -14.156 -14.094 7.332 1 94.62 202 LYS A C 1
ATOM 1636 O O . LYS A 1 202 ? -14.188 -13.625 6.191 1 94.62 202 LYS A O 1
ATOM 1641 N N . MET A 1 203 ? -13.844 -15.328 7.625 1 96.25 203 MET A N 1
ATOM 1642 C CA . MET A 1 203 ? -13.453 -16.25 6.566 1 96.25 203 MET A CA 1
ATOM 1643 C C . MET A 1 203 ? -14.617 -16.516 5.617 1 96.25 203 MET A C 1
ATOM 1645 O O . MET A 1 203 ? -15.781 -16.422 6.012 1 96.25 203 MET A O 1
ATOM 1649 N N . LEU A 1 204 ? -14.289 -16.812 4.414 1 97.12 204 LEU A N 1
ATOM 1650 C CA . LEU A 1 204 ? -15.273 -17.094 3.371 1 97.12 204 LEU A CA 1
ATOM 1651 C C . LEU A 1 204 ? -16.047 -18.375 3.682 1 97.12 204 LEU A C 1
ATOM 1653 O O . LEU A 1 204 ? -15.484 -19.328 4.203 1 97.12 204 LEU A O 1
ATOM 1657 N N . GLU A 1 205 ? -17.266 -18.344 3.391 1 96 205 GLU A N 1
ATO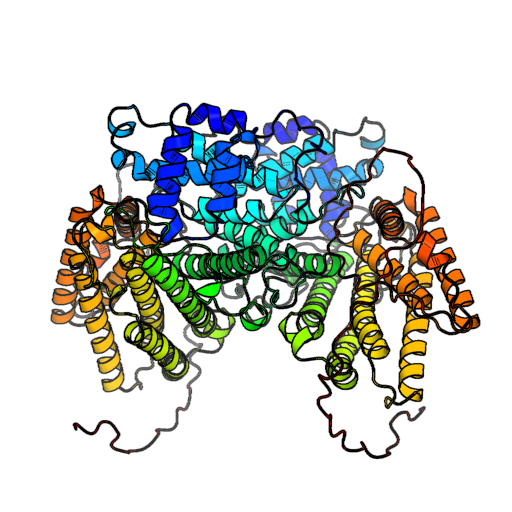M 1658 C CA . GLU A 1 205 ? -18.172 -19.484 3.461 1 96 205 GLU A CA 1
ATOM 1659 C C . GLU A 1 205 ? -18.953 -19.641 2.156 1 96 205 GLU A C 1
ATOM 1661 O O . GLU A 1 205 ? -19.094 -18.703 1.388 1 96 205 GLU A O 1
ATOM 1666 N N . PRO A 1 206 ? -19.453 -20.875 1.87 1 93.75 206 PRO A N 1
ATOM 1667 C CA . PRO A 1 206 ? -20.188 -21.109 0.621 1 93.75 206 PRO A CA 1
ATOM 1668 C C . PRO A 1 206 ? -21.375 -20.156 0.444 1 93.75 206 PRO A C 1
ATOM 1670 O O . PRO A 1 206 ? -21.719 -19.797 -0.684 1 93.75 206 PRO A O 1
ATOM 1673 N N . ALA A 1 207 ? -21.938 -19.688 1.51 1 93.12 207 ALA A N 1
ATOM 1674 C CA . ALA A 1 207 ? -23.109 -18.828 1.465 1 93.12 207 ALA A CA 1
ATOM 1675 C C . ALA A 1 207 ? -22.734 -17.438 0.953 1 93.12 207 ALA A C 1
ATOM 1677 O O . ALA A 1 207 ? -23.625 -16.656 0.559 1 93.12 207 ALA A O 1
ATOM 1678 N N . ASP A 1 208 ? -21.484 -17.141 0.921 1 95.12 208 ASP A N 1
ATOM 1679 C CA . ASP A 1 208 ? -21.016 -15.828 0.487 1 95.12 208 ASP A CA 1
ATOM 1680 C C . ASP A 1 208 ? -21.031 -15.719 -1.036 1 95.12 208 ASP A C 1
ATOM 1682 O O . ASP A 1 208 ? -20.812 -14.633 -1.587 1 95.12 208 ASP A O 1
ATOM 1686 N N . PHE A 1 209 ? -21.266 -16.859 -1.712 1 94.81 209 PHE A N 1
ATOM 1687 C CA . PHE A 1 209 ? -21.281 -16.906 -3.17 1 94.81 209 PHE A CA 1
ATOM 1688 C C . PHE A 1 209 ? -22.719 -16.984 -3.688 1 94.81 209 PHE A C 1
ATOM 1690 O O . PHE A 1 209 ? -23.547 -17.688 -3.123 1 94.81 209 PHE A O 1
ATOM 1697 N N . SER A 1 210 ? -22.984 -16.234 -4.637 1 87 210 SER A N 1
ATOM 1698 C CA . SER A 1 210 ? -24.359 -16.156 -5.121 1 87 210 SER A CA 1
ATOM 1699 C C . SER A 1 210 ? -24.656 -17.266 -6.129 1 87 210 SER A C 1
ATOM 1701 O O . SER A 1 210 ? -25.812 -17.688 -6.273 1 87 210 SER A O 1
ATOM 1703 N N . GLU A 1 211 ? -23.672 -17.781 -6.73 1 87.56 211 GLU A N 1
ATOM 1704 C CA . GLU A 1 211 ? -23.891 -18.766 -7.789 1 87.56 211 GLU A CA 1
ATOM 1705 C C . GLU A 1 211 ? -23.891 -20.188 -7.23 1 87.56 211 GLU A C 1
ATOM 1707 O O . GLU A 1 211 ? -23.312 -20.438 -6.168 1 87.56 211 GLU A O 1
ATOM 1712 N N . GLY A 1 212 ? -24.656 -21.047 -7.883 1 82.19 212 GLY A N 1
ATOM 1713 C CA . GLY A 1 212 ? -24.703 -22.453 -7.555 1 82.19 212 GLY A CA 1
ATOM 1714 C C . GLY A 1 212 ? -24.672 -23.359 -8.773 1 82.19 212 GLY A C 1
ATOM 1715 O O . GLY A 1 212 ? -24.422 -22.891 -9.891 1 82.19 212 GLY A O 1
ATOM 1716 N N . PRO A 1 213 ? -24.812 -24.672 -8.562 1 80 213 PRO A N 1
ATOM 1717 C CA . PRO A 1 213 ? -24.766 -25.625 -9.664 1 80 213 PRO A CA 1
ATOM 1718 C C . PRO A 1 213 ? -25.812 -25.344 -10.75 1 80 213 PRO A C 1
ATOM 1720 O O . PRO A 1 213 ? -25.578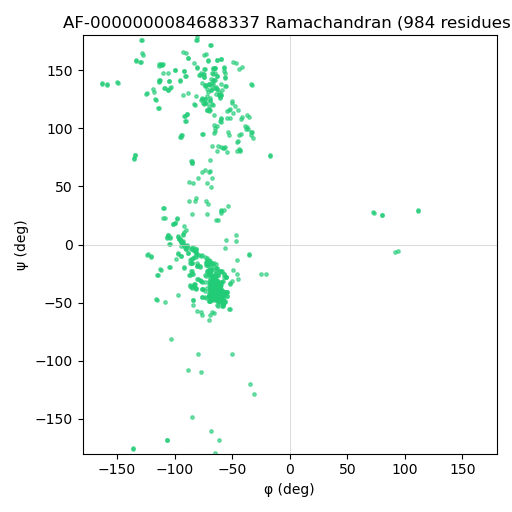 -25.656 -11.922 1 80 213 PRO A O 1
ATOM 1723 N N . GLN A 1 214 ? -26.844 -24.719 -10.398 1 79.88 214 GLN A N 1
ATOM 1724 C CA . GLN A 1 214 ? -27.922 -24.406 -11.336 1 79.88 214 GLN A CA 1
ATOM 1725 C C . GLN A 1 214 ? -27.484 -23.359 -12.359 1 79.88 214 GLN A C 1
ATOM 1727 O O . GLN A 1 214 ? -28.094 -23.234 -13.43 1 79.88 214 GLN A O 1
ATOM 1732 N N . ASP A 1 215 ? -26.438 -22.734 -12.117 1 79.94 215 ASP A N 1
ATOM 1733 C CA . ASP A 1 215 ? -25.984 -21.641 -12.977 1 79.94 215 ASP A CA 1
ATOM 1734 C C . ASP A 1 215 ? -24.938 -22.141 -13.984 1 79.94 215 ASP A C 1
ATOM 1736 O O . ASP A 1 215 ? -24.391 -21.344 -14.75 1 79.94 215 ASP A O 1
ATOM 1740 N N . GLU A 1 216 ? -24.656 -23.422 -14.086 1 78.94 216 GLU A N 1
ATOM 1741 C CA . GLU A 1 216 ? -23.688 -23.984 -15.023 1 78.94 216 GLU A CA 1
ATOM 1742 C C . GLU A 1 216 ? -24.297 -24.172 -16.406 1 78.94 216 GLU A C 1
ATOM 1744 O O . GLU A 1 216 ? -25.422 -24.656 -16.531 1 78.94 216 GLU A O 1
ATOM 1749 N N . ASP A 1 217 ? -23.781 -23.578 -17.375 1 69.69 217 ASP A N 1
ATOM 1750 C CA . ASP A 1 217 ? -24.312 -23.641 -18.734 1 69.69 217 ASP A CA 1
ATOM 1751 C C . ASP A 1 217 ? -23.969 -24.953 -19.422 1 69.69 217 ASP A C 1
ATOM 1753 O O . ASP A 1 217 ? -24.766 -25.5 -20.172 1 69.69 217 ASP A O 1
ATOM 1757 N N . SER A 1 218 ? -22.578 -25.219 -19.516 1 65.44 218 SER A N 1
ATOM 1758 C CA . SER A 1 218 ? -22.188 -26.375 -20.328 1 65.44 218 SER A CA 1
ATOM 1759 C C . SER A 1 218 ? -21.266 -27.297 -19.547 1 65.44 218 SER A C 1
ATOM 1761 O O . SER A 1 218 ? -20.734 -26.938 -18.5 1 65.44 218 SER A O 1
ATOM 1763 N N . GLY A 1 219 ? -21.172 -28.375 -20.062 1 59.97 219 GLY A N 1
ATOM 1764 C CA . GLY A 1 219 ? -20.297 -29.406 -19.531 1 59.97 219 GLY A CA 1
ATOM 1765 C C . GLY A 1 219 ? -18.828 -29.031 -19.625 1 59.97 219 GLY A C 1
ATOM 1766 O O . GLY A 1 219 ? -17.984 -29.609 -18.938 1 59.97 219 GLY A O 1
ATOM 1767 N N . GLU A 1 220 ? -18.391 -28.062 -20.484 1 66.94 220 GLU A N 1
ATOM 1768 C CA . GLU A 1 220 ? -16.969 -27.781 -20.688 1 66.94 220 GLU A CA 1
ATOM 1769 C C . GLU A 1 220 ? -16.484 -26.688 -19.75 1 66.94 220 GLU A C 1
ATOM 1771 O O . GLU A 1 220 ? -15.32 -26.297 -19.781 1 66.94 220 GLU A O 1
ATOM 1776 N N . GLN A 1 221 ? -17.344 -26.391 -18.828 1 76.19 221 GLN A N 1
ATOM 1777 C CA . GLN A 1 221 ? -16.953 -25.312 -17.906 1 76.19 221 GLN A CA 1
ATOM 1778 C C . GLN A 1 221 ? -16.562 -25.875 -16.547 1 76.19 221 GLN A C 1
ATOM 1780 O O . GLN A 1 221 ? -16.984 -26.984 -16.172 1 76.19 221 GLN A O 1
ATOM 1785 N N . PRO A 1 222 ? -15.594 -25.156 -15.906 1 80.19 222 PRO A N 1
ATOM 1786 C CA . PRO A 1 222 ? -15.289 -25.594 -14.539 1 80.19 222 PRO A CA 1
ATOM 1787 C C . PRO A 1 222 ? -16.516 -25.609 -13.633 1 80.19 222 PRO A C 1
ATOM 1789 O O . PRO A 1 222 ? -17.453 -24.844 -13.852 1 80.19 222 PRO A O 1
ATOM 1792 N N . SER A 1 223 ? -16.5 -26.531 -12.836 1 84.12 223 SER A N 1
ATOM 1793 C CA . SER A 1 223 ? -17.578 -26.609 -11.852 1 84.12 223 SER A CA 1
ATOM 1794 C C . SER A 1 223 ? -17.609 -25.359 -10.969 1 84.12 223 SER A C 1
ATOM 1796 O O . SER A 1 223 ? -16.594 -24.969 -10.414 1 84.12 223 SER A O 1
ATOM 1798 N N . ILE A 1 224 ? -18.734 -24.781 -10.875 1 88.56 224 ILE A N 1
ATOM 1799 C CA . ILE A 1 224 ? -18.906 -23.578 -10.055 1 88.56 224 ILE A CA 1
ATOM 1800 C C . ILE A 1 224 ? -18.656 -23.938 -8.586 1 88.56 224 ILE A C 1
ATOM 1802 O O . ILE A 1 224 ? -18.016 -23.172 -7.859 1 88.56 224 ILE A O 1
ATOM 1806 N N . GLU A 1 225 ? -19.109 -25.094 -8.172 1 89.44 225 GLU A N 1
ATOM 1807 C CA . GLU A 1 225 ? -18.938 -25.531 -6.789 1 89.44 225 GLU A 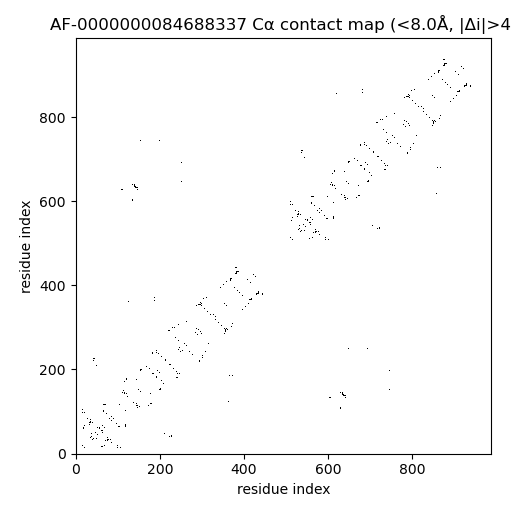CA 1
ATOM 1808 C C . GLU A 1 225 ? -17.469 -25.766 -6.465 1 89.44 225 GLU A C 1
ATOM 1810 O O . GLU A 1 225 ? -17 -25.422 -5.383 1 89.44 225 GLU A O 1
ATOM 1815 N N . ASP A 1 226 ? -16.812 -26.375 -7.391 1 89.62 226 ASP A N 1
ATOM 1816 C CA . ASP A 1 226 ? -15.383 -26.609 -7.195 1 89.62 226 ASP A CA 1
ATOM 1817 C C . ASP A 1 226 ? -14.617 -25.297 -7.172 1 89.62 226 ASP A C 1
ATOM 1819 O O . ASP A 1 226 ? -13.641 -25.141 -6.43 1 89.62 226 ASP A O 1
ATOM 1823 N N . GLY A 1 227 ? -15.109 -24.422 -8.055 1 91.88 227 GLY A N 1
ATOM 1824 C CA . GLY A 1 227 ? -14.484 -23.109 -8.086 1 91.88 227 GLY A CA 1
ATOM 1825 C C . GLY A 1 227 ? -14.625 -22.359 -6.773 1 91.88 227 GLY A C 1
ATOM 1826 O O . GLY A 1 227 ? -13.672 -21.734 -6.297 1 91.88 227 GLY A O 1
ATOM 1827 N N . LYS A 1 228 ? -15.797 -22.422 -6.203 1 93.62 228 LYS A N 1
ATOM 1828 C CA . LYS A 1 228 ? -16.062 -21.797 -4.914 1 93.62 228 LYS A CA 1
ATOM 1829 C C . LYS A 1 228 ? -15.164 -22.391 -3.822 1 93.62 228 LYS A C 1
ATOM 1831 O O . LYS A 1 228 ? -14.539 -21.656 -3.059 1 93.62 228 LYS A O 1
ATOM 1836 N N . ALA A 1 229 ? -15.164 -23.656 -3.803 1 93.94 229 ALA A N 1
ATOM 1837 C CA . ALA A 1 229 ? -14.359 -24.359 -2.803 1 93.94 229 ALA A CA 1
ATOM 1838 C C . ALA A 1 229 ? -12.875 -24.031 -2.969 1 93.94 229 ALA A C 1
ATOM 1840 O O . ALA A 1 229 ? -12.164 -23.844 -1.982 1 93.94 229 ALA A O 1
ATOM 1841 N N . MET A 1 230 ? -12.469 -24.047 -4.211 1 94.75 230 MET A N 1
ATOM 1842 C CA . MET A 1 230 ? -11.07 -23.734 -4.504 1 94.75 230 MET A CA 1
ATOM 1843 C C . MET A 1 230 ? -10.719 -22.312 -4.055 1 94.75 230 MET A C 1
ATOM 1845 O O . MET A 1 230 ? -9.633 -22.078 -3.523 1 94.75 230 MET A O 1
ATOM 1849 N N . PHE A 1 231 ? -11.594 -21.344 -4.34 1 96.94 231 PHE A N 1
ATOM 1850 C CA . PHE A 1 231 ? -11.375 -19.969 -3.939 1 96.94 231 PHE A CA 1
ATOM 1851 C C . PHE A 1 231 ? -11.227 -19.859 -2.426 1 96.94 231 PHE A C 1
ATOM 1853 O O . PHE A 1 231 ? -10.336 -19.156 -1.934 1 96.94 231 PHE A O 1
ATOM 1860 N N . ILE A 1 232 ? -12.008 -20.547 -1.645 1 97.5 232 ILE A N 1
ATOM 1861 C CA . ILE A 1 232 ? -11.977 -20.547 -0.186 1 97.5 232 ILE A CA 1
ATOM 1862 C C . ILE A 1 232 ? -10.664 -21.141 0.309 1 97.5 232 ILE A C 1
ATOM 1864 O O . ILE A 1 232 ? -10 -20.562 1.175 1 97.5 232 ILE A O 1
ATOM 1868 N N . GLU A 1 233 ? -10.281 -22.25 -0.261 1 97.25 233 GLU A N 1
ATOM 1869 C CA . GLU A 1 233 ? -9.055 -22.922 0.172 1 97.25 233 GLU A CA 1
ATOM 1870 C C . GLU A 1 233 ? -7.82 -22.109 -0.202 1 97.25 233 GLU A C 1
ATOM 1872 O O . GLU A 1 233 ? -6.82 -22.109 0.523 1 97.25 233 GLU A O 1
ATOM 1877 N N . THR A 1 234 ? -7.914 -21.453 -1.379 1 97.88 234 THR A N 1
ATOM 1878 C CA . THR A 1 234 ? -6.797 -20.609 -1.766 1 97.88 234 THR A CA 1
ATOM 1879 C C . THR A 1 234 ? -6.645 -19.438 -0.79 1 97.88 234 THR A C 1
ATOM 1881 O O . THR A 1 234 ? -5.527 -19.016 -0.501 1 97.88 234 THR A O 1
ATOM 1884 N N . ALA A 1 235 ? -7.73 -18.891 -0.338 1 98.06 235 ALA A N 1
ATOM 1885 C CA . ALA A 1 235 ? -7.68 -17.859 0.684 1 98.06 235 ALA A CA 1
ATOM 1886 C C . ALA A 1 235 ? -7.02 -18.359 1.96 1 98.06 235 ALA A C 1
ATOM 1888 O O . ALA A 1 235 ? -6.227 -17.656 2.584 1 98.06 235 ALA A O 1
ATOM 1889 N N . ARG A 1 236 ? -7.324 -19.562 2.355 1 98.06 236 ARG A N 1
ATOM 1890 C CA . ARG A 1 236 ? -6.699 -20.172 3.529 1 98.06 236 ARG A CA 1
ATOM 1891 C C . ARG A 1 236 ? -5.199 -20.344 3.316 1 98.06 236 ARG A C 1
ATOM 1893 O O . ARG A 1 236 ? -4.406 -20.156 4.238 1 98.06 236 ARG A O 1
ATOM 1900 N N . LEU A 1 237 ? -4.91 -20.812 2.131 1 98.38 237 LEU A N 1
ATOM 1901 C CA . LEU A 1 237 ? -3.498 -20.938 1.787 1 98.38 237 LEU A CA 1
ATOM 1902 C C . LEU A 1 237 ? -2.789 -19.594 1.89 1 98.38 237 LEU A C 1
ATOM 1904 O O . LEU A 1 237 ? -1.644 -19.531 2.34 1 98.38 237 LEU A O 1
ATOM 1908 N N . ALA A 1 238 ? -3.463 -18.531 1.44 1 98.56 238 ALA A N 1
ATOM 1909 C CA . ALA A 1 238 ? -2.893 -17.188 1.511 1 98.56 238 ALA A CA 1
ATOM 1910 C C . ALA A 1 238 ? -2.609 -16.797 2.955 1 98.56 238 ALA A C 1
ATOM 1912 O O . ALA A 1 238 ? -1.613 -16.125 3.236 1 98.56 238 ALA A O 1
ATOM 1913 N N . ILE A 1 239 ? -3.439 -17.172 3.859 1 98.31 239 ILE A N 1
ATOM 1914 C CA . ILE A 1 239 ? -3.236 -16.891 5.277 1 98.31 239 ILE A CA 1
ATOM 1915 C C . ILE A 1 239 ? -1.95 -17.562 5.754 1 98.31 239 ILE A C 1
ATOM 1917 O O . ILE A 1 239 ? -1.123 -16.922 6.418 1 98.31 239 ILE A O 1
ATOM 1921 N N . ILE A 1 240 ? -1.8 -18.797 5.406 1 98.44 240 ILE A N 1
ATOM 1922 C CA . ILE A 1 240 ? -0.609 -19.531 5.812 1 98.44 240 ILE A CA 1
ATOM 1923 C C . ILE A 1 240 ? 0.632 -18.891 5.199 1 98.44 240 ILE A C 1
ATOM 1925 O O . ILE A 1 240 ? 1.652 -18.734 5.871 1 98.44 240 ILE A O 1
ATOM 1929 N N . CYS A 1 241 ? 0.508 -18.562 3.92 1 98.5 241 CYS A N 1
ATOM 1930 C CA . CYS A 1 241 ? 1.624 -17.922 3.234 1 98.5 241 CYS A CA 1
ATOM 1931 C C . CYS A 1 241 ? 1.998 -16.609 3.912 1 98.5 241 CYS A C 1
ATOM 1933 O O . CYS A 1 241 ? 3.178 -16.266 3.998 1 98.5 241 CYS A O 1
ATOM 1935 N N . THR A 1 242 ? 1.001 -15.867 4.352 1 97.88 242 THR A N 1
ATOM 1936 C CA . THR A 1 242 ? 1.273 -14.625 5.066 1 97.88 242 THR A CA 1
ATOM 1937 C C . THR A 1 242 ? 2.109 -14.891 6.312 1 97.88 242 THR A C 1
ATOM 1939 O O . THR A 1 242 ? 3.051 -14.148 6.605 1 97.88 242 THR A O 1
ATOM 1942 N N . HIS A 1 243 ? 1.834 -15.93 7.023 1 97.56 243 HIS A N 1
ATOM 1943 C CA . HIS A 1 243 ? 2.588 -16.281 8.219 1 97.56 243 HIS A CA 1
ATOM 1944 C C . HIS A 1 243 ? 4.004 -16.719 7.867 1 97.56 243 HIS A C 1
ATOM 1946 O O . HIS A 1 243 ? 4.957 -16.406 8.586 1 97.56 243 HIS A O 1
ATOM 1952 N N . ILE A 1 244 ? 4.102 -17.453 6.82 1 98.06 244 ILE A N 1
ATOM 1953 C CA . ILE A 1 244 ? 5.426 -17.875 6.379 1 98.06 244 ILE A CA 1
ATOM 1954 C C . ILE A 1 244 ? 6.297 -16.656 6.105 1 98.06 244 ILE A C 1
ATOM 1956 O O . ILE A 1 244 ? 7.43 -16.578 6.586 1 98.06 244 ILE A O 1
ATOM 1960 N N . LEU A 1 245 ? 5.773 -15.742 5.398 1 97.31 245 LEU A N 1
ATOM 1961 C CA . LEU A 1 245 ? 6.535 -14.562 5 1 97.31 245 LEU A CA 1
ATOM 1962 C C . LEU A 1 245 ? 6.832 -13.672 6.203 1 97.31 245 LEU A C 1
ATOM 1964 O O . LEU A 1 245 ? 7.945 -13.164 6.344 1 97.31 245 LEU A O 1
ATOM 1968 N N . ARG A 1 246 ? 5.902 -13.516 7.066 1 95.88 246 ARG A N 1
ATOM 1969 C CA . ARG A 1 246 ? 6.066 -12.617 8.211 1 95.88 246 ARG A CA 1
ATOM 1970 C C . ARG A 1 246 ? 6.957 -13.25 9.273 1 95.88 246 ARG A C 1
ATOM 1972 O O . ARG A 1 246 ? 7.781 -12.57 9.883 1 95.88 246 ARG A O 1
ATOM 1979 N N . ASP A 1 247 ? 6.844 -14.484 9.492 1 96.5 247 ASP A N 1
ATOM 1980 C CA . ASP A 1 247 ? 7.5 -15.117 10.633 1 96.5 247 ASP A CA 1
ATOM 1981 C C . ASP A 1 247 ? 8.883 -15.641 10.242 1 96.5 247 ASP A C 1
ATOM 1983 O O . ASP A 1 247 ? 9.727 -15.867 11.109 1 96.5 247 ASP A O 1
ATOM 1987 N N . LEU A 1 248 ? 9.102 -15.805 8.992 1 96.56 248 LEU A N 1
ATOM 1988 C CA . LEU A 1 248 ? 10.391 -16.375 8.609 1 96.56 248 LEU A CA 1
ATOM 1989 C C . LEU A 1 248 ? 11.211 -15.359 7.816 1 96.56 248 LEU A C 1
ATOM 1991 O O . LEU A 1 248 ? 12.438 -15.414 7.82 1 96.56 248 LEU A O 1
ATOM 1995 N N . TYR A 1 249 ? 10.555 -14.438 7.156 1 95.12 249 TYR A N 1
ATOM 1996 C CA . TYR A 1 249 ? 11.305 -13.664 6.172 1 95.12 249 TYR A CA 1
ATOM 1997 C C . TYR A 1 249 ? 11.211 -12.172 6.465 1 95.12 249 TYR A C 1
ATOM 1999 O O . TYR A 1 249 ? 11.875 -11.367 5.809 1 95.12 249 TYR A O 1
ATOM 2007 N N . SER A 1 250 ? 10.414 -11.688 7.363 1 93.31 250 SER A N 1
ATOM 2008 C CA . SER A 1 250 ? 10.344 -10.266 7.691 1 93.31 250 SER A CA 1
ATOM 2009 C C . SER A 1 250 ? 11.664 -9.766 8.266 1 93.31 250 SER A C 1
ATOM 2011 O O . SER A 1 250 ? 12.5 -10.562 8.695 1 93.31 250 SER A O 1
ATOM 2013 N N . ALA A 1 251 ? 11.875 -8.492 8.195 1 90.88 251 ALA A N 1
ATOM 2014 C CA . ALA A 1 251 ? 13.094 -7.906 8.758 1 90.88 251 ALA A CA 1
ATOM 2015 C C . ALA A 1 251 ? 13.266 -8.289 10.219 1 90.88 251 ALA A C 1
ATOM 2017 O O . ALA A 1 251 ? 14.375 -8.586 10.664 1 90.88 251 ALA A O 1
ATOM 2018 N N . ARG A 1 252 ? 12.219 -8.273 10.914 1 91.44 252 ARG A N 1
ATOM 2019 C CA . ARG A 1 252 ? 12.242 -8.672 12.312 1 91.44 252 ARG A CA 1
ATOM 2020 C C . ARG A 1 252 ? 12.633 -10.141 12.461 1 91.44 252 ARG A C 1
ATOM 2022 O O . ARG A 1 252 ? 13.477 -10.484 13.289 1 91.44 252 ARG A O 1
ATOM 2029 N N . ALA A 1 253 ? 11.984 -10.992 11.68 1 93.56 253 ALA A N 1
ATOM 2030 C CA . ALA A 1 253 ? 12.25 -12.422 11.758 1 93.56 253 ALA A CA 1
ATOM 2031 C C . ALA A 1 253 ? 13.695 -12.742 11.391 1 93.56 253 ALA A C 1
ATOM 2033 O O . ALA A 1 253 ? 14.336 -13.57 12.031 1 93.56 253 ALA A O 1
ATOM 2034 N N . MET A 1 254 ? 14.211 -12.086 10.367 1 90.94 254 MET A N 1
ATOM 2035 C CA . MET A 1 254 ? 15.578 -12.32 9.914 1 90.94 254 MET A CA 1
ATOM 2036 C C . MET A 1 254 ? 16.578 -11.891 10.977 1 90.94 254 MET A C 1
ATOM 2038 O O . MET A 1 254 ? 17.672 -12.469 11.086 1 90.94 254 MET A O 1
ATOM 2042 N N . HIS A 1 255 ? 16.203 -10.922 11.758 1 89.56 255 HIS A N 1
ATOM 2043 C CA . HIS A 1 255 ? 17.078 -10.43 12.82 1 89.56 255 HIS A CA 1
ATOM 2044 C C . HIS A 1 255 ? 17 -11.32 14.055 1 89.56 255 HIS A C 1
ATOM 2046 O O . HIS A 1 255 ? 18.016 -11.562 14.719 1 89.56 255 HIS A O 1
ATOM 2052 N N . GLU A 1 256 ? 15.805 -11.789 14.305 1 92.75 256 GLU A N 1
ATOM 2053 C CA . GLU A 1 256 ? 15.57 -12.523 15.539 1 92.75 256 GLU A CA 1
ATOM 2054 C C . GLU A 1 256 ? 15.922 -14 15.375 1 92.75 256 GLU A C 1
ATOM 2056 O O . GLU A 1 256 ? 16.359 -14.656 16.328 1 92.75 256 GLU A O 1
ATOM 2061 N N . LEU A 1 257 ? 15.648 -14.57 14.203 1 94.25 257 LEU A N 1
ATOM 2062 C CA . LEU A 1 257 ? 15.883 -15.984 13.938 1 94.25 257 LEU A CA 1
ATOM 2063 C C . LEU A 1 257 ? 17.25 -16.203 13.281 1 94.25 257 LEU A C 1
ATOM 2065 O O . LEU A 1 257 ? 17.359 -16.172 12.055 1 94.25 257 LEU A O 1
ATOM 2069 N N . THR A 1 258 ? 18.25 -16.484 14.023 1 89 258 THR A N 1
ATOM 2070 C CA . THR A 1 258 ? 19.609 -16.547 13.492 1 89 258 THR A CA 1
ATOM 2071 C C . THR A 1 258 ? 20.141 -17.984 13.516 1 89 258 THR A C 1
ATOM 2073 O O . THR A 1 258 ? 21.062 -18.312 12.773 1 89 258 THR A O 1
ATOM 2076 N N . THR A 1 259 ? 19.547 -18.859 14.391 1 91.56 259 THR A N 1
ATOM 2077 C CA . THR A 1 259 ? 20.047 -20.219 14.523 1 91.56 259 THR A CA 1
ATOM 2078 C C . THR A 1 259 ? 19.047 -21.219 13.93 1 91.56 259 THR A C 1
ATOM 2080 O O . THR A 1 259 ? 17.859 -20.938 13.836 1 91.56 259 THR A O 1
ATOM 2083 N N . LEU A 1 260 ? 19.547 -22.344 13.539 1 92.88 260 LEU A N 1
ATOM 2084 C CA . LEU A 1 260 ? 18.734 -23.391 12.906 1 92.88 260 LEU A CA 1
ATOM 2085 C C . LEU A 1 260 ? 17.625 -23.859 13.844 1 92.88 260 LEU A C 1
ATOM 2087 O O . LEU A 1 260 ? 16.484 -24 13.422 1 92.88 260 LEU A O 1
ATOM 2091 N N . PRO A 1 261 ? 17.875 -24.078 15.148 1 91.38 261 PRO A N 1
ATOM 2092 C CA . PRO A 1 261 ? 16.797 -24.516 16.031 1 91.38 261 PRO A CA 1
ATOM 2093 C C . PRO A 1 261 ? 15.672 -23.484 16.125 1 91.38 261 PRO A C 1
ATOM 2095 O O . PRO A 1 261 ? 14.5 -23.859 16.203 1 91.38 261 PRO A O 1
ATOM 2098 N N . GLN A 1 262 ? 16.016 -22.156 16.188 1 94.19 262 GLN A N 1
ATOM 2099 C CA . GLN A 1 262 ? 15 -21.109 16.234 1 94.19 262 GLN A CA 1
ATOM 2100 C C . GLN A 1 262 ? 14.125 -21.125 14.992 1 94.19 262 GLN A C 1
ATOM 2102 O O . GLN A 1 262 ? 12.898 -20.984 15.086 1 94.19 262 GLN A O 1
ATOM 2107 N N . ILE A 1 263 ? 14.766 -21.312 13.883 1 96 263 ILE A N 1
ATOM 2108 C CA . ILE A 1 263 ? 14.055 -21.328 12.609 1 96 263 ILE A CA 1
ATOM 2109 C C . ILE A 1 263 ? 13.164 -22.578 12.539 1 96 263 ILE A C 1
ATOM 2111 O O . ILE A 1 263 ? 12.039 -22.516 12.039 1 96 263 ILE A O 1
ATOM 2115 N N . LEU A 1 264 ? 13.617 -23.688 12.992 1 94.06 264 LEU A N 1
ATOM 2116 C CA . LEU A 1 264 ? 12.852 -24.938 12.992 1 94.06 264 LEU A CA 1
ATOM 2117 C C . LEU A 1 264 ? 11.609 -24.797 13.867 1 94.06 264 LEU A C 1
ATOM 2119 O O . LEU A 1 264 ? 10.547 -25.328 13.531 1 94.06 264 LEU A O 1
ATOM 2123 N N . GLU A 1 265 ? 11.766 -24.078 14.961 1 95.62 265 GLU A N 1
ATOM 2124 C CA . GLU A 1 265 ? 10.648 -23.875 15.883 1 95.62 265 GLU A CA 1
ATOM 2125 C C . GLU A 1 265 ? 9.5 -23.125 15.203 1 95.62 265 GLU A C 1
ATOM 2127 O O . GLU A 1 265 ? 8.328 -23.391 15.492 1 95.62 265 GLU A O 1
ATOM 2132 N N . VAL A 1 266 ? 9.852 -22.234 14.352 1 97.12 266 VAL A N 1
ATOM 2133 C CA . VAL A 1 266 ? 8.852 -21.422 13.664 1 97.12 266 VAL A CA 1
ATOM 2134 C C . VAL A 1 266 ? 8.375 -22.156 12.406 1 97.12 266 VAL A C 1
ATOM 2136 O O . VAL A 1 266 ? 7.191 -22.109 12.062 1 97.12 266 VAL A O 1
ATOM 2139 N N . SER A 1 267 ? 9.227 -22.875 11.727 1 96.75 267 SER A N 1
ATOM 2140 C CA . SER A 1 267 ? 8.93 -23.5 10.438 1 96.75 267 SER A CA 1
ATOM 2141 C C . SER A 1 267 ? 8.086 -24.75 10.609 1 96.75 267 SER A C 1
ATOM 2143 O O . SER A 1 267 ? 7.258 -25.078 9.75 1 96.75 267 SER A O 1
ATOM 2145 N N . LYS A 1 268 ? 8.219 -25.469 11.68 1 96.12 268 LYS A N 1
ATOM 2146 C CA . LYS A 1 268 ? 7.539 -26.734 11.883 1 96.12 268 LYS A CA 1
ATOM 2147 C C . LYS A 1 268 ? 6.023 -26.562 11.891 1 96.12 268 LYS A C 1
ATOM 2149 O O . LYS A 1 268 ? 5.305 -27.219 11.148 1 96.12 268 LYS A O 1
ATOM 2154 N N . PRO A 1 269 ? 5.566 -25.625 12.742 1 97.69 269 PRO A N 1
ATOM 2155 C CA . PRO A 1 269 ? 4.113 -25.438 12.719 1 97.69 269 PRO A CA 1
ATOM 2156 C C . PRO A 1 269 ? 3.598 -24.969 11.359 1 97.69 269 PRO A C 1
ATOM 2158 O O . PRO A 1 269 ? 2.492 -25.344 10.953 1 97.69 269 PRO A O 1
ATOM 2161 N N . LEU A 1 270 ? 4.273 -24.188 10.672 1 98 270 LEU A N 1
ATOM 2162 C CA . LEU A 1 270 ? 3.873 -23.719 9.359 1 98 270 LEU A CA 1
ATOM 2163 C C . LEU A 1 270 ? 3.83 -24.859 8.352 1 98 270 LEU A C 1
ATOM 2165 O O . LEU A 1 270 ? 2.918 -24.938 7.523 1 98 270 LEU A O 1
ATOM 2169 N N . GLY A 1 271 ? 4.832 -25.75 8.406 1 97.12 271 GLY A N 1
ATOM 2170 C CA . GLY A 1 271 ? 4.824 -26.953 7.57 1 97.12 271 GLY A CA 1
ATOM 2171 C C . GLY A 1 271 ? 3.633 -27.844 7.828 1 97.12 271 GLY A C 1
ATOM 2172 O O . GLY A 1 271 ? 3.043 -28.391 6.891 1 97.12 271 GLY A O 1
ATOM 2173 N N . HIS A 1 272 ? 3.291 -27.922 9.078 1 97 272 HIS A N 1
ATOM 2174 C CA . HIS A 1 272 ? 2.139 -28.734 9.445 1 97 272 HIS A CA 1
ATOM 2175 C C . HIS A 1 272 ? 0.845 -28.125 8.914 1 97 272 HIS A C 1
ATOM 2177 O O . HIS A 1 272 ? -0.052 -28.844 8.477 1 97 272 HIS A O 1
ATOM 2183 N N . GLN A 1 273 ? 0.771 -26.859 8.992 1 98.12 273 GLN A N 1
ATOM 2184 C CA . GLN A 1 273 ? -0.42 -26.203 8.477 1 98.12 273 GLN A CA 1
ATOM 2185 C C . GLN A 1 273 ? -0.586 -26.453 6.977 1 98.12 273 GLN A C 1
ATOM 2187 O O . GLN A 1 273 ? -1.702 -26.656 6.496 1 98.12 273 GLN A O 1
ATOM 2192 N N . LEU A 1 274 ? 0.489 -26.406 6.215 1 97.75 274 LEU A N 1
ATOM 2193 C CA . LEU A 1 274 ? 0.447 -26.672 4.777 1 97.75 274 LEU A CA 1
ATOM 2194 C C . LEU A 1 274 ? 0.033 -28.109 4.504 1 97.75 274 LEU A C 1
ATOM 2196 O O . LEU A 1 274 ? -0.792 -28.359 3.621 1 97.75 274 LEU A O 1
ATOM 2200 N N . ALA A 1 275 ? 0.586 -29.016 5.262 1 96.62 275 ALA A N 1
ATOM 2201 C CA . ALA A 1 275 ? 0.244 -30.422 5.098 1 96.62 275 ALA A CA 1
ATOM 2202 C C . ALA A 1 275 ? -1.222 -30.672 5.441 1 96.62 275 ALA A C 1
ATOM 2204 O O . ALA A 1 275 ? -1.91 -31.422 4.738 1 96.62 275 ALA A O 1
ATOM 2205 N N . ASP A 1 276 ? -1.654 -30.062 6.52 1 96.69 276 ASP A N 1
ATOM 2206 C CA . ASP A 1 276 ? -3.035 -30.219 6.961 1 96.69 276 ASP A CA 1
ATOM 2207 C C . ASP A 1 276 ? -4.012 -29.656 5.934 1 96.69 276 ASP A C 1
ATOM 2209 O O . ASP A 1 276 ? -5.098 -30.203 5.734 1 96.69 276 ASP A O 1
ATOM 2213 N N . LEU A 1 277 ? -3.658 -28.578 5.344 1 97 277 LEU A N 1
ATOM 2214 C CA . LEU A 1 277 ? -4.5 -27.953 4.32 1 97 277 LEU A CA 1
ATOM 2215 C C . LEU A 1 277 ? -4.727 -28.922 3.156 1 97 277 LEU A C 1
ATOM 2217 O O . LEU A 1 277 ? -5.844 -29.047 2.656 1 97 277 LEU A O 1
ATOM 2221 N N . LEU A 1 278 ? -3.723 -29.625 2.707 1 94 278 LEU A N 1
ATOM 2222 C CA . LEU A 1 278 ? -3.82 -30.578 1.607 1 94 278 LEU A CA 1
ATOM 2223 C C . LEU A 1 278 ? -4.664 -31.781 2.006 1 94 278 LEU A C 1
ATOM 2225 O O . LEU A 1 278 ? -5.426 -32.312 1.193 1 94 278 LEU A O 1
ATOM 2229 N N . LYS A 1 279 ? -4.496 -32.188 3.246 1 94 279 LYS A N 1
ATOM 2230 C CA . LYS A 1 279 ? -5.23 -33.344 3.74 1 94 279 LYS A CA 1
ATOM 2231 C C . LYS A 1 279 ? -6.727 -33.031 3.838 1 94 279 LYS A C 1
ATOM 2233 O O . LYS A 1 279 ? -7.555 -33.938 3.627 1 94 279 LYS A O 1
ATOM 2238 N N . ARG A 1 280 ? -7.062 -31.859 4.137 1 93.5 280 ARG A N 1
ATOM 2239 C CA . ARG A 1 280 ? -8.453 -31.469 4.367 1 93.5 280 ARG A CA 1
ATOM 2240 C C . ARG A 1 280 ? -9.148 -31.109 3.057 1 93.5 280 ARG A C 1
ATOM 2242 O O . ARG A 1 280 ? -10.359 -30.922 3.025 1 93.5 280 ARG A O 1
ATOM 2249 N N . LEU A 1 281 ? -8.445 -31.125 1.98 1 94.06 281 LEU A N 1
ATOM 2250 C CA . LEU A 1 281 ? -9.039 -30.734 0.705 1 94.06 281 LEU A CA 1
ATOM 2251 C C . LEU A 1 281 ? -10.117 -31.734 0.286 1 94.06 281 LEU A C 1
ATOM 2253 O O . LEU A 1 281 ? -9.945 -32.938 0.42 1 94.06 281 LEU A O 1
ATOM 2257 N N . PRO A 1 282 ? -11.242 -31.219 -0.15 1 90.56 282 PRO A N 1
ATOM 2258 C CA . PRO A 1 282 ? -12.219 -32.125 -0.76 1 90.56 282 PRO A CA 1
ATOM 2259 C C . PRO A 1 282 ? -11.641 -32.906 -1.926 1 90.56 282 PRO A C 1
ATOM 2261 O O . PRO A 1 282 ? -10.75 -32.438 -2.633 1 90.56 282 PRO A O 1
ATOM 2264 N N . PRO A 1 283 ? -12.102 -34.125 -2.135 1 89.56 283 PRO A N 1
ATOM 2265 C CA . PRO A 1 283 ? -11.562 -34.969 -3.184 1 89.56 283 PRO A CA 1
ATOM 2266 C C . PRO A 1 283 ? -11.609 -34.344 -4.566 1 89.56 283 PRO A C 1
ATOM 2268 O O . PRO A 1 283 ? -10.727 -34.562 -5.395 1 89.56 283 PRO A O 1
ATOM 2271 N N . GLU A 1 284 ? -12.562 -33.469 -4.758 1 88.06 284 GLU A N 1
ATOM 2272 C CA . GLU A 1 284 ? -12.734 -32.844 -6.062 1 88.06 284 GLU A CA 1
ATOM 2273 C C . GLU A 1 284 ? -11.633 -31.828 -6.336 1 88.06 284 GLU A C 1
ATOM 2275 O O . GLU A 1 284 ? -11.422 -31.422 -7.48 1 88.06 284 GLU A O 1
ATOM 2280 N N . LEU A 1 285 ? -10.93 -31.438 -5.293 1 91.25 285 LEU A N 1
ATOM 2281 C CA . LEU A 1 285 ? -9.922 -30.391 -5.449 1 91.25 285 LEU A CA 1
ATOM 2282 C C . LEU A 1 285 ? -8.516 -30.984 -5.461 1 91.25 285 LEU A C 1
ATOM 2284 O O . LEU A 1 285 ? -7.535 -30.266 -5.645 1 91.25 285 LEU A O 1
ATOM 2288 N N . ARG A 1 286 ? -8.445 -32.281 -5.34 1 91.12 286 ARG A N 1
ATOM 2289 C CA . ARG A 1 286 ? -7.141 -32.938 -5.402 1 91.12 286 ARG A CA 1
ATOM 2290 C C . ARG A 1 286 ? -6.613 -32.969 -6.832 1 91.12 286 ARG A C 1
ATOM 2292 O O . ARG A 1 286 ? -7.395 -32.969 -7.785 1 91.12 286 ARG A O 1
ATOM 2299 N N . LEU A 1 287 ? -5.367 -32.969 -6.992 1 89.12 287 LEU A N 1
ATOM 2300 C CA . LEU A 1 287 ? -4.73 -32.875 -8.297 1 89.12 287 LEU A CA 1
ATOM 2301 C C . LEU A 1 287 ? -5.129 -34.062 -9.188 1 89.12 287 LEU A C 1
ATOM 2303 O O . LEU A 1 287 ? -5.281 -33.906 -10.398 1 89.12 287 LEU A O 1
ATOM 2307 N N . GLY A 1 288 ? -5.328 -35.188 -8.57 1 86.06 288 GLY A N 1
ATOM 2308 C CA . GLY A 1 288 ? -5.641 -36.375 -9.328 1 86.06 288 GLY A CA 1
ATOM 2309 C C . GLY A 1 288 ? -7.074 -36.406 -9.812 1 86.06 288 GLY A C 1
ATOM 2310 O O . GLY A 1 288 ? -7.422 -37.219 -10.672 1 86.06 288 GLY A O 1
ATOM 2311 N N . PHE A 1 289 ? -7.793 -35.5 -9.32 1 82.81 289 PHE A N 1
ATOM 2312 C CA . PHE A 1 289 ? -9.195 -35.469 -9.719 1 82.81 289 PHE A CA 1
ATOM 2313 C C . PHE A 1 289 ? -9.391 -34.625 -10.977 1 82.81 289 PHE A C 1
ATOM 2315 O O . PHE A 1 289 ? -9.102 -33.438 -10.977 1 82.81 289 PHE A O 1
ATOM 2322 N N . TYR A 1 290 ? -9.734 -35.219 -12.07 1 79.31 290 TYR A N 1
ATOM 2323 C CA . TYR A 1 290 ? -10.102 -34.469 -13.281 1 79.31 290 TYR A CA 1
ATOM 2324 C C . TYR A 1 290 ? -11.117 -35.281 -14.109 1 79.31 290 TYR A C 1
ATOM 2326 O O . TYR A 1 290 ? -11.18 -36.5 -14.016 1 79.31 290 TYR A O 1
ATOM 2334 N N . GLN A 1 291 ? -12 -34.562 -14.586 1 80.38 291 GLN A N 1
ATOM 2335 C CA . GLN A 1 291 ? -13.008 -35.125 -15.477 1 80.38 291 GLN A CA 1
ATOM 2336 C C . GLN A 1 291 ? -12.75 -34.719 -16.922 1 80.38 291 GLN A C 1
ATOM 2338 O O . GLN A 1 291 ? -12.516 -33.562 -17.219 1 80.38 291 GLN A O 1
ATOM 2343 N N . THR A 1 292 ? -12.828 -35.719 -17.719 1 81.88 292 THR A N 1
ATOM 2344 C CA . THR A 1 292 ? -12.602 -35.438 -19.141 1 81.88 292 THR A CA 1
ATOM 2345 C C . THR A 1 292 ? -13.641 -34.469 -19.672 1 81.88 292 THR A C 1
ATOM 2347 O O . THR A 1 292 ? -14.844 -34.656 -19.453 1 81.88 292 THR A O 1
ATOM 2350 N N . GLY A 1 293 ? -13.148 -33.438 -20.297 1 79.94 293 GLY A N 1
ATOM 2351 C CA . GLY A 1 293 ? -14.031 -32.469 -20.922 1 79.94 293 GLY A CA 1
ATOM 2352 C C . GLY A 1 293 ? -14.344 -31.297 -20.016 1 79.94 293 GLY A C 1
ATOM 2353 O O . GLY A 1 293 ? -15.039 -30.359 -20.406 1 79.94 293 GLY A O 1
ATOM 2354 N N . ARG A 1 294 ? -13.859 -31.453 -18.812 1 86.12 294 ARG A N 1
ATOM 2355 C CA . ARG A 1 294 ? -14.102 -30.359 -17.875 1 86.12 294 ARG A CA 1
ATOM 2356 C C . ARG A 1 294 ? -12.797 -29.734 -17.406 1 86.12 294 ARG A C 1
ATOM 2358 O O . ARG A 1 294 ? -11.852 -30.453 -17.078 1 86.12 294 ARG A O 1
ATOM 2365 N N . LEU A 1 295 ? -12.773 -28.453 -17.469 1 87.44 295 LEU A N 1
ATOM 2366 C CA . LEU A 1 295 ? -11.57 -27.75 -17.016 1 87.44 295 LEU A CA 1
ATOM 2367 C C . LEU A 1 295 ? -11.422 -27.859 -15.5 1 87.44 295 LEU A C 1
ATOM 2369 O O . LEU A 1 295 ? -12.414 -27.797 -14.773 1 87.44 295 LEU A O 1
ATOM 2373 N N . CYS A 1 296 ? -10.188 -28.109 -15.047 1 86.38 296 CYS A N 1
ATOM 2374 C CA . CYS A 1 296 ? -9.906 -28.266 -13.625 1 86.38 296 CYS A CA 1
ATOM 2375 C C . CYS A 1 296 ? -9.016 -27.141 -13.117 1 86.38 296 CYS A C 1
ATOM 2377 O O . CYS A 1 296 ? -7.852 -27.031 -13.516 1 86.38 296 CYS A O 1
ATOM 2379 N N . SER A 1 297 ? -9.523 -26.406 -12.234 1 82.31 297 SER A N 1
ATOM 2380 C CA . SER A 1 297 ? -8.797 -25.234 -11.773 1 82.31 297 SER A CA 1
ATOM 2381 C C . SER A 1 297 ? -7.945 -25.547 -10.547 1 82.31 297 SER A C 1
ATOM 2383 O O . SER A 1 297 ? -7.262 -24.672 -10.016 1 82.31 297 SER A O 1
ATOM 2385 N N . GLY A 1 298 ? -7.816 -26.734 -10.148 1 88.38 298 GLY A N 1
ATOM 2386 C CA . GLY A 1 298 ? -7.109 -27.094 -8.93 1 88.38 298 GLY A CA 1
ATOM 2387 C C . GLY A 1 298 ? -5.602 -27.062 -9.086 1 88.38 298 GLY A C 1
ATOM 2388 O O . GLY A 1 298 ? -4.875 -26.984 -8.094 1 88.38 298 GLY A O 1
ATOM 2389 N N . GLY A 1 299 ? -5.125 -27.109 -10.336 1 92.81 299 GLY A N 1
ATOM 2390 C CA . GLY A 1 299 ? -3.693 -27.125 -10.578 1 92.81 299 GLY A CA 1
ATOM 2391 C C . GLY A 1 299 ? -2.969 -25.938 -9.984 1 92.81 299 GLY A C 1
ATOM 2392 O O . GLY A 1 299 ? -1.898 -26.078 -9.391 1 92.81 299 GLY A O 1
ATOM 2393 N N . CYS A 1 300 ? -3.551 -24.781 -10.109 1 93.94 300 CYS A N 1
ATOM 2394 C CA . CYS A 1 300 ? -2.918 -23.562 -9.641 1 93.94 300 CYS A CA 1
ATOM 2395 C C . CYS A 1 300 ? -2.777 -23.562 -8.117 1 93.94 300 CYS A C 1
ATOM 2397 O O . CYS A 1 300 ? -1.756 -23.125 -7.586 1 93.94 300 CYS A O 1
ATOM 2399 N N . PHE A 1 301 ? -3.754 -24.062 -7.43 1 96.12 301 PHE A N 1
ATOM 2400 C CA . PHE A 1 301 ? -3.721 -24.172 -5.977 1 96.12 301 PHE A CA 1
ATOM 2401 C C . PHE A 1 301 ? -2.543 -25.016 -5.52 1 96.12 301 PHE A C 1
ATOM 2403 O O . PHE A 1 301 ? -1.792 -24.625 -4.625 1 96.12 301 PHE A O 1
ATOM 2410 N N . HIS A 1 302 ? -2.385 -26.109 -6.121 1 97 302 HIS A N 1
ATOM 2411 C CA . HIS A 1 302 ? -1.308 -27.016 -5.754 1 97 302 HIS A CA 1
ATOM 2412 C C . HIS A 1 302 ? 0.057 -26.422 -6.074 1 97 302 HIS A C 1
ATOM 2414 O O . HIS A 1 302 ? 1.026 -26.641 -5.344 1 97 302 HIS A O 1
ATOM 2420 N N . LEU A 1 303 ? 0.095 -25.75 -7.195 1 97.56 303 LEU A N 1
ATOM 2421 C CA . LEU A 1 303 ? 1.346 -25.078 -7.539 1 97.56 303 LEU A CA 1
ATOM 2422 C C . LEU A 1 303 ? 1.747 -24.094 -6.457 1 97.56 303 LEU A C 1
ATOM 2424 O O . LEU A 1 303 ? 2.9 -24.078 -6.02 1 97.56 303 LEU A O 1
ATOM 2428 N N . ILE A 1 304 ? 0.839 -23.234 -6.012 1 97.88 304 ILE A N 1
ATOM 2429 C CA . ILE A 1 304 ? 1.131 -22.234 -4.992 1 97.88 304 ILE A CA 1
ATOM 2430 C C . ILE A 1 304 ? 1.469 -22.922 -3.672 1 97.88 304 ILE A C 1
ATOM 2432 O O . ILE A 1 304 ? 2.328 -22.453 -2.922 1 97.88 304 ILE A O 1
ATOM 2436 N N . HIS A 1 305 ? 0.756 -24 -3.412 1 98 305 HIS A N 1
ATOM 2437 C CA . HIS A 1 305 ? 1.06 -24.797 -2.223 1 98 305 HIS A CA 1
ATOM 2438 C C . HIS A 1 305 ? 2.504 -25.281 -2.24 1 98 305 HIS A C 1
ATOM 2440 O O . HIS A 1 305 ? 3.201 -25.219 -1.227 1 98 305 HIS A O 1
ATOM 2446 N N . HIS A 1 306 ? 2.941 -25.812 -3.352 1 98 306 HIS A N 1
ATOM 2447 C CA . HIS A 1 306 ? 4.328 -26.25 -3.486 1 98 306 HIS A CA 1
ATOM 2448 C C . HIS A 1 306 ? 5.293 -25.078 -3.311 1 98 306 HIS A C 1
ATOM 2450 O O . HIS A 1 306 ? 6.344 -25.219 -2.684 1 98 306 HIS A O 1
ATOM 2456 N N . ALA A 1 307 ? 4.941 -23.969 -3.904 1 98.31 307 ALA A N 1
ATOM 2457 C CA . ALA A 1 307 ? 5.797 -22.797 -3.775 1 98.31 307 ALA A CA 1
ATOM 2458 C C . ALA A 1 307 ? 5.926 -22.359 -2.316 1 98.31 307 ALA A C 1
ATOM 2460 O O . ALA A 1 307 ? 7.004 -21.969 -1.874 1 98.31 307 ALA A O 1
ATOM 2461 N N . ALA A 1 308 ? 4.836 -22.406 -1.584 1 98.31 308 ALA A N 1
ATOM 2462 C CA . ALA A 1 308 ? 4.852 -22.078 -0.162 1 98.31 308 ALA A CA 1
ATOM 2463 C C . ALA A 1 308 ? 5.754 -23.031 0.614 1 98.31 308 ALA A C 1
ATOM 2465 O O . ALA A 1 308 ? 6.5 -22.609 1.498 1 98.31 308 ALA A O 1
ATOM 2466 N N . THR A 1 309 ? 5.68 -24.266 0.29 1 97.75 309 THR A N 1
ATOM 2467 C CA . THR A 1 309 ? 6.512 -25.266 0.944 1 97.75 309 THR A CA 1
ATOM 2468 C C . THR A 1 309 ? 7.988 -25.031 0.65 1 97.75 309 THR A C 1
ATOM 2470 O O . THR A 1 309 ? 8.836 -25.141 1.542 1 97.75 309 THR A O 1
ATOM 2473 N N . VAL A 1 310 ? 8.25 -24.688 -0.54 1 97.5 310 VAL A N 1
ATOM 2474 C CA . VAL A 1 310 ? 9.617 -24.406 -0.958 1 97.5 310 VAL A CA 1
ATOM 2475 C C . VAL A 1 310 ? 10.156 -23.203 -0.194 1 97.5 310 VAL A C 1
ATOM 2477 O O . VAL A 1 310 ? 11.344 -23.156 0.144 1 97.5 310 VAL A O 1
ATOM 2480 N N . ALA A 1 311 ? 9.344 -22.25 0.004 1 97.62 311 ALA A N 1
ATOM 2481 C CA . ALA A 1 311 ? 9.758 -21.062 0.755 1 97.62 311 ALA A CA 1
ATOM 2482 C C . ALA A 1 311 ? 10.242 -21.453 2.152 1 97.62 311 ALA A C 1
ATOM 2484 O O . ALA A 1 311 ? 11.219 -20.891 2.656 1 97.62 311 ALA A O 1
ATOM 2485 N N . ILE A 1 312 ? 9.562 -22.375 2.773 1 97.69 312 ILE A N 1
ATOM 2486 C CA . ILE A 1 312 ? 9.969 -22.828 4.098 1 97.69 312 ILE A CA 1
ATOM 2487 C C . ILE A 1 312 ? 11.312 -23.547 4.004 1 97.69 312 ILE A C 1
ATOM 2489 O O . ILE A 1 312 ? 12.234 -23.266 4.777 1 97.69 312 ILE A O 1
ATOM 2493 N N . HIS A 1 313 ? 11.43 -24.438 3.062 1 96.81 313 HIS A N 1
ATOM 2494 C CA . HIS A 1 313 ? 12.633 -25.25 2.926 1 96.81 313 HIS A CA 1
ATOM 2495 C C . HIS A 1 313 ? 13.836 -24.391 2.539 1 96.81 313 HIS A C 1
ATOM 2497 O O . HIS A 1 313 ? 14.969 -24.688 2.943 1 96.81 313 HIS A O 1
ATOM 2503 N N . ARG A 1 314 ? 13.625 -23.422 1.802 1 95.94 314 ARG A N 1
ATOM 2504 C CA . ARG A 1 314 ? 14.711 -22.516 1.438 1 95.94 314 ARG A CA 1
ATOM 2505 C C . ARG A 1 314 ? 15.312 -21.859 2.676 1 95.94 314 ARG A C 1
ATOM 2507 O O . ARG A 1 314 ? 16.531 -21.766 2.805 1 95.94 314 ARG A O 1
ATOM 2514 N N . ARG A 1 315 ? 14.438 -21.375 3.523 1 95.31 315 ARG A N 1
ATOM 2515 C CA . ARG A 1 315 ? 14.906 -20.75 4.762 1 95.31 315 ARG A CA 1
ATOM 2516 C C . ARG A 1 315 ? 15.688 -21.75 5.609 1 95.31 315 ARG A C 1
ATOM 2518 O O . ARG A 1 315 ? 16.703 -21.406 6.215 1 95.31 315 ARG A O 1
ATOM 2525 N N . LEU A 1 316 ? 15.234 -22.969 5.645 1 95.25 316 LEU A N 1
ATOM 2526 C CA . LEU A 1 316 ? 15.898 -24.031 6.391 1 95.25 316 LEU A CA 1
ATOM 2527 C C . LEU A 1 316 ? 17.234 -24.375 5.754 1 95.25 316 LEU A C 1
ATOM 2529 O O . LEU A 1 316 ? 18.219 -24.656 6.461 1 95.25 316 LEU A O 1
ATOM 2533 N N . LEU A 1 317 ? 17.297 -24.406 4.496 1 94.38 317 LEU A N 1
ATOM 2534 C CA . LEU A 1 317 ? 18.531 -24.703 3.77 1 94.38 317 LEU A CA 1
ATOM 2535 C C . LEU A 1 317 ? 19.594 -23.656 4.062 1 94.38 317 LEU A C 1
ATOM 2537 O O . LEU A 1 317 ? 20.766 -24 4.305 1 94.38 317 LEU A O 1
ATOM 2541 N N . TRP A 1 318 ? 19.203 -22.406 4.062 1 91.81 318 TRP A N 1
ATOM 2542 C CA . TRP A 1 318 ? 20.141 -21.328 4.383 1 91.81 318 TRP A CA 1
ATOM 2543 C C . TRP A 1 318 ? 20.656 -21.469 5.809 1 91.81 318 TRP A C 1
ATOM 2545 O O . TRP A 1 318 ? 21.859 -21.281 6.062 1 91.81 318 TRP A O 1
ATOM 2555 N N . ALA A 1 319 ? 19.719 -21.766 6.66 1 91.19 319 ALA A N 1
ATOM 2556 C CA . ALA A 1 319 ? 20.094 -21.922 8.062 1 91.19 319 ALA A CA 1
ATOM 2557 C C . ALA A 1 319 ? 21.031 -23.109 8.25 1 91.19 319 ALA A C 1
ATOM 2559 O O . ALA A 1 319 ? 21.953 -23.062 9.078 1 91.19 319 ALA A O 1
ATOM 2560 N N . ALA A 1 320 ? 20.859 -24.156 7.543 1 91 320 ALA A N 1
ATOM 2561 C CA . ALA A 1 320 ? 21.688 -25.359 7.633 1 91 320 ALA A CA 1
ATOM 2562 C C . ALA A 1 320 ? 23.094 -25.094 7.113 1 91 320 ALA A C 1
ATOM 2564 O O . ALA A 1 320 ? 24.078 -25.625 7.645 1 91 320 ALA A O 1
ATOM 2565 N N . GLN A 1 321 ? 23.219 -24.328 6.121 1 87.94 321 GLN A N 1
ATOM 2566 C CA . GLN A 1 321 ? 24.516 -24 5.547 1 87.94 321 GLN A CA 1
ATOM 2567 C C . GLN A 1 321 ? 25.344 -23.156 6.512 1 87.94 321 GLN A C 1
ATOM 2569 O O . GLN A 1 321 ? 26.562 -23.266 6.551 1 87.94 321 GLN A O 1
ATOM 2574 N N . ASP A 1 322 ? 24.641 -22.359 7.262 1 87.56 322 ASP A N 1
ATOM 2575 C CA . ASP A 1 322 ? 25.312 -21.469 8.195 1 87.56 322 ASP A CA 1
ATOM 2576 C C . ASP A 1 322 ? 25.438 -22.109 9.578 1 87.56 322 ASP A C 1
ATOM 2578 O O . ASP A 1 322 ? 25.875 -21.469 10.531 1 87.56 322 ASP A O 1
ATOM 2582 N N . ALA A 1 323 ? 24.969 -23.312 9.664 1 88.25 323 ALA A N 1
ATOM 2583 C CA . ALA A 1 323 ? 24.969 -23.984 10.969 1 88.25 323 ALA A CA 1
ATOM 2584 C C . ALA A 1 323 ? 26.406 -24.266 11.438 1 88.25 323 ALA A C 1
ATOM 2586 O O . ALA A 1 323 ? 27.266 -24.609 10.633 1 88.25 323 ALA A O 1
ATOM 2587 N N . PRO A 1 324 ? 26.609 -24.031 12.68 1 88.69 324 PRO A N 1
ATOM 2588 C CA . PRO A 1 324 ? 27.953 -24.312 13.211 1 88.69 324 PRO A CA 1
ATOM 2589 C C . PRO A 1 324 ? 28.344 -25.781 13.055 1 88.69 324 PRO A C 1
ATOM 2591 O O . PRO A 1 324 ? 27.484 -26.641 12.906 1 88.69 324 PRO A O 1
ATOM 2594 N N . VAL A 1 325 ? 29.609 -26.016 13.109 1 84.88 325 VAL A N 1
ATOM 2595 C CA . VAL A 1 325 ? 30.188 -27.344 12.922 1 84.88 325 VAL A CA 1
ATOM 2596 C C . VAL A 1 325 ? 29.703 -28.281 14.031 1 84.88 325 VAL A C 1
ATOM 2598 O O . VAL A 1 325 ? 29.578 -29.484 13.836 1 84.88 325 VAL A O 1
ATOM 2601 N N . THR A 1 326 ? 29.266 -27.641 15.094 1 88.38 326 THR A N 1
ATOM 2602 C CA . THR A 1 326 ? 28.859 -28.422 16.266 1 88.38 326 THR A CA 1
ATOM 2603 C C . THR A 1 326 ? 27.438 -28.953 16.094 1 88.38 326 THR A C 1
ATOM 2605 O O . THR A 1 326 ? 26.953 -29.734 16.906 1 88.38 326 THR A O 1
ATOM 2608 N N . THR A 1 327 ? 26.844 -28.562 15 1 89.5 327 THR A N 1
ATOM 2609 C CA . THR A 1 327 ? 25.469 -29 14.789 1 89.5 327 THR A CA 1
ATOM 2610 C C . THR A 1 327 ? 25.422 -30.5 14.492 1 89.5 327 THR A C 1
ATOM 2612 O O . THR A 1 327 ? 26.312 -31.031 13.805 1 89.5 327 THR A O 1
ATOM 2615 N N . ASP A 1 328 ? 24.484 -31.203 15.055 1 89.62 328 ASP A N 1
ATOM 2616 C CA . ASP A 1 328 ? 24.312 -32.656 14.875 1 89.62 328 ASP A CA 1
ATOM 2617 C C . ASP A 1 328 ? 24.25 -33.031 13.398 1 89.62 328 ASP A C 1
ATOM 2619 O O . ASP A 1 328 ? 23.312 -32.656 12.695 1 89.62 328 ASP A O 1
ATOM 2623 N N . PRO A 1 329 ? 25.172 -33.75 12.938 1 89.69 329 PRO A N 1
ATOM 2624 C CA . PRO A 1 329 ? 25.188 -34.125 11.523 1 89.69 329 PRO A CA 1
ATOM 2625 C C . PRO A 1 329 ? 24 -34.969 11.109 1 89.69 329 PRO A C 1
ATOM 2627 O O . PRO A 1 329 ? 23.547 -34.906 9.961 1 89.69 329 PRO A O 1
ATOM 2630 N N . GLN A 1 330 ? 23.516 -35.75 12.039 1 90.12 330 GLN A N 1
ATOM 2631 C CA . GLN A 1 330 ? 22.344 -36.562 11.734 1 90.12 330 GLN A CA 1
ATOM 2632 C C . GLN A 1 330 ? 21.125 -35.719 11.453 1 90.12 330 GLN A C 1
ATOM 2634 O O . GLN A 1 330 ? 20.312 -36.031 10.586 1 90.12 330 GLN A O 1
ATOM 2639 N N . PHE A 1 331 ? 21.094 -34.719 12.156 1 89.81 331 PHE A N 1
ATOM 2640 C CA . PHE A 1 331 ? 19.969 -33.812 11.953 1 89.81 331 PHE A CA 1
ATOM 2641 C C . PHE A 1 331 ? 20.078 -33.094 10.609 1 89.81 331 PHE A C 1
ATOM 2643 O O . PHE A 1 331 ? 19.094 -32.969 9.898 1 89.81 331 PHE A O 1
ATOM 2650 N N . LEU A 1 332 ? 21.234 -32.688 10.289 1 91.25 332 LEU A N 1
ATOM 2651 C CA . LEU A 1 332 ? 21.469 -32.062 9 1 91.25 332 LEU A CA 1
ATOM 2652 C C . LEU A 1 332 ? 21.172 -33 7.852 1 91.25 332 LEU A C 1
ATOM 2654 O O . LEU A 1 332 ? 20.625 -32.594 6.824 1 91.25 332 LEU A O 1
ATOM 2658 N N . GLN A 1 333 ? 21.5 -34.219 8.062 1 90.44 333 GLN A N 1
ATOM 2659 C CA . GLN A 1 333 ? 21.219 -35.219 7.039 1 90.44 333 GLN A CA 1
ATOM 2660 C C . GLN A 1 333 ? 19.719 -35.438 6.898 1 90.44 333 GLN A C 1
ATOM 2662 O O . GLN A 1 333 ? 19.219 -35.656 5.789 1 90.44 333 GLN A O 1
ATOM 2667 N N . PHE A 1 334 ? 19.078 -35.438 7.98 1 91.56 334 PHE A N 1
ATOM 2668 C CA . PHE A 1 334 ? 17.625 -35.562 7.953 1 91.56 334 PHE A CA 1
ATOM 2669 C C . PHE A 1 334 ? 16.984 -34.438 7.156 1 91.56 334 PHE A C 1
ATOM 2671 O O . PHE A 1 334 ? 16.109 -34.688 6.328 1 91.56 334 PHE A O 1
ATOM 2678 N N . LEU A 1 335 ? 17.453 -33.219 7.445 1 92.94 335 LEU A N 1
ATOM 2679 C CA . LEU A 1 335 ? 16.922 -32.062 6.73 1 92.94 335 LEU A CA 1
ATOM 2680 C C . LEU A 1 335 ? 17.188 -32.188 5.234 1 92.94 335 LEU A C 1
ATOM 2682 O O . LEU A 1 335 ? 16.312 -31.891 4.414 1 92.94 335 LEU A O 1
ATOM 2686 N N . ARG A 1 336 ? 18.344 -32.625 4.895 1 94.25 336 ARG A N 1
ATOM 2687 C CA . ARG A 1 336 ? 18.719 -32.781 3.49 1 94.25 336 ARG A CA 1
ATOM 2688 C C . ARG A 1 336 ? 17.875 -33.844 2.801 1 94.25 336 ARG A C 1
ATOM 2690 O O . ARG A 1 336 ? 17.453 -33.656 1.655 1 94.25 336 ARG A O 1
ATOM 2697 N N . THR A 1 337 ? 17.594 -34.875 3.479 1 93.31 337 THR A N 1
ATOM 2698 C CA . THR A 1 337 ? 16.781 -35.969 2.926 1 93.31 337 THR A CA 1
ATOM 2699 C C . THR A 1 337 ? 15.352 -35.469 2.672 1 93.31 337 THR A C 1
ATOM 2701 O O . THR A 1 337 ? 14.734 -35.844 1.666 1 93.31 337 THR A O 1
ATOM 2704 N N . THR A 1 338 ? 14.859 -34.719 3.611 1 94.12 338 THR A N 1
ATOM 2705 C CA . THR A 1 338 ? 13.523 -34.188 3.445 1 94.12 338 THR A CA 1
ATOM 2706 C C . THR A 1 338 ? 13.469 -33.25 2.248 1 94.12 338 THR A C 1
ATOM 2708 O O . THR A 1 338 ? 12.477 -33.219 1.516 1 94.12 338 THR A O 1
ATOM 2711 N N . GLN A 1 339 ? 14.5 -32.469 2.055 1 96.25 339 GLN A N 1
ATOM 2712 C CA . GLN A 1 339 ? 14.562 -31.531 0.934 1 96.25 339 GLN A CA 1
ATOM 2713 C C . GLN A 1 339 ? 14.664 -32.281 -0.394 1 96.25 339 GLN A C 1
ATOM 2715 O O . GLN A 1 339 ? 14.086 -31.844 -1.396 1 96.25 339 GLN A O 1
ATOM 2720 N N . LEU A 1 340 ? 15.383 -33.375 -0.418 1 95.81 340 LEU A N 1
ATOM 2721 C CA . LEU A 1 340 ? 15.484 -34.188 -1.622 1 95.81 340 LEU A CA 1
ATOM 2722 C C . LEU A 1 340 ? 14.141 -34.812 -1.966 1 95.81 340 LEU A C 1
ATOM 2724 O O . LEU A 1 340 ? 13.789 -34.938 -3.143 1 95.81 340 LEU A O 1
ATOM 2728 N N . GLN A 1 341 ? 13.469 -35.219 -0.928 1 94.94 341 GLN A N 1
ATOM 2729 C CA . GLN A 1 341 ? 12.125 -35.75 -1.161 1 94.94 341 GLN A CA 1
ATOM 2730 C C . GLN A 1 341 ? 11.211 -34.719 -1.766 1 94.94 341 GLN A C 1
ATOM 2732 O O . GLN A 1 341 ? 10.391 -35 -2.631 1 94.94 341 GLN A O 1
ATOM 2737 N N . ARG A 1 342 ? 11.344 -33.5 -1.259 1 95.5 342 ARG A N 1
ATOM 2738 C CA . ARG A 1 342 ? 10.562 -32.406 -1.823 1 95.5 342 ARG A CA 1
ATOM 2739 C C . ARG A 1 342 ? 10.93 -32.156 -3.285 1 95.5 342 ARG A C 1
ATOM 2741 O O . ARG A 1 342 ? 10.062 -31.844 -4.105 1 95.5 342 ARG A O 1
ATOM 2748 N N . ALA A 1 343 ? 12.18 -32.281 -3.609 1 96.56 343 ALA A N 1
ATOM 2749 C CA . ALA A 1 343 ? 12.633 -32.125 -4.988 1 96.56 343 ALA A CA 1
ATOM 2750 C C . ALA A 1 343 ? 11.977 -33.156 -5.902 1 96.56 343 ALA A C 1
ATOM 2752 O O . ALA A 1 343 ? 11.555 -32.844 -7.012 1 96.56 343 ALA A O 1
ATOM 2753 N N . ARG A 1 344 ? 11.859 -34.375 -5.449 1 96.19 344 ARG A N 1
ATOM 2754 C CA . ARG A 1 344 ? 11.219 -35.438 -6.219 1 96.19 344 ARG A CA 1
ATOM 2755 C C . ARG A 1 344 ? 9.734 -35.125 -6.441 1 96.19 344 ARG A C 1
ATOM 2757 O O . ARG A 1 344 ? 9.219 -35.312 -7.543 1 96.19 344 ARG A O 1
ATOM 2764 N N . THR A 1 345 ? 9.125 -34.656 -5.41 1 95.12 345 THR A N 1
ATOM 2765 C CA . THR A 1 345 ? 7.703 -34.344 -5.488 1 95.12 345 THR A CA 1
ATOM 2766 C C . THR A 1 345 ? 7.445 -33.188 -6.461 1 95.12 345 THR A C 1
ATOM 2768 O O . THR A 1 345 ? 6.449 -33.219 -7.188 1 95.12 345 THR A O 1
ATOM 2771 N N . ILE A 1 346 ? 8.258 -32.219 -6.453 1 95.44 346 ILE A N 1
ATOM 2772 C CA . ILE A 1 346 ? 8.133 -31.062 -7.332 1 95.44 346 ILE A CA 1
ATOM 2773 C C . ILE A 1 346 ? 8.281 -31.5 -8.789 1 95.44 346 ILE A C 1
ATOM 2775 O O . ILE A 1 346 ? 7.516 -31.078 -9.648 1 95.44 346 ILE A O 1
ATOM 2779 N N . ALA A 1 347 ? 9.273 -32.312 -9.078 1 93.81 347 ALA A N 1
ATOM 2780 C CA . ALA A 1 347 ? 9.484 -32.812 -10.43 1 93.81 347 ALA A CA 1
ATOM 2781 C C . ALA A 1 347 ? 8.297 -33.656 -10.898 1 93.81 347 ALA A C 1
ATOM 2783 O O . ALA A 1 347 ? 7.91 -33.594 -12.07 1 93.81 347 ALA A O 1
ATOM 2784 N N . ALA A 1 348 ? 7.707 -34.344 -9.977 1 94 348 ALA A N 1
ATOM 2785 C CA . ALA A 1 348 ? 6.566 -35.219 -10.312 1 94 348 ALA A CA 1
ATOM 2786 C C . ALA A 1 348 ? 5.305 -34.375 -10.516 1 94 348 ALA A C 1
ATOM 2788 O O . ALA A 1 348 ? 4.426 -34.75 -11.297 1 94 348 ALA A O 1
ATOM 2789 N N . PHE A 1 349 ? 5.164 -33.281 -9.836 1 95.12 349 PHE A N 1
ATOM 2790 C CA . PHE A 1 349 ? 3.986 -32.438 -9.898 1 95.12 349 PHE A CA 1
ATOM 2791 C C . PHE A 1 349 ? 3.723 -32 -11.336 1 95.12 349 PHE A C 1
ATOM 2793 O O . PHE A 1 349 ? 2.6 -32.125 -11.828 1 95.12 349 PHE A O 1
ATOM 2800 N N . LEU A 1 350 ? 4.723 -31.5 -12.062 1 92.62 350 LEU A N 1
ATOM 2801 C CA . LEU A 1 350 ? 4.543 -30.969 -13.414 1 92.62 350 LEU A CA 1
ATOM 2802 C C . LEU A 1 350 ? 4.129 -32.094 -14.375 1 92.62 350 LEU A C 1
ATOM 2804 O O . LEU A 1 350 ? 3.357 -31.844 -15.305 1 92.62 350 LEU A O 1
ATOM 2808 N N . SER A 1 351 ? 4.645 -33.281 -14.094 1 92.69 351 SER A N 1
ATOM 2809 C CA . SER A 1 351 ? 4.312 -34.406 -14.961 1 92.69 351 SER A CA 1
ATOM 2810 C C . SER A 1 351 ? 2.871 -34.844 -14.75 1 92.69 351 SER A C 1
ATOM 2812 O O . SER A 1 351 ? 2.262 -35.438 -15.648 1 92.69 351 SER A O 1
ATOM 2814 N N . GLN A 1 352 ? 2.33 -34.562 -13.656 1 93.5 352 GLN A N 1
ATOM 2815 C CA . GLN A 1 352 ? 0.981 -35 -13.32 1 93.5 352 GLN A CA 1
ATOM 2816 C C . GLN A 1 352 ? -0.065 -34.031 -13.867 1 93.5 352 GLN A C 1
ATOM 2818 O O . GLN A 1 352 ? -1.254 -34.344 -13.906 1 93.5 352 GLN A O 1
ATOM 2823 N N . LEU A 1 353 ? 0.309 -32.844 -14.258 1 93.31 353 LEU A N 1
ATOM 2824 C CA . LEU A 1 353 ? -0.641 -31.859 -14.773 1 93.31 353 LEU A CA 1
ATOM 2825 C C . LEU A 1 353 ? -1.216 -32.312 -16.109 1 93.31 353 LEU A C 1
ATOM 2827 O O . LEU A 1 353 ? -0.468 -32.562 -17.062 1 93.31 353 LEU A O 1
ATOM 2831 N N . GLN A 1 354 ? -2.484 -32.438 -16.141 1 91.94 354 GLN A N 1
ATOM 2832 C CA . GLN A 1 354 ? -3.205 -32.875 -17.344 1 91.94 354 GLN A CA 1
ATOM 2833 C C . GLN A 1 354 ? -3.645 -31.656 -18.172 1 91.94 354 GLN A C 1
ATOM 2835 O O . GLN A 1 354 ? -3.623 -30.531 -17.688 1 91.94 354 GLN A O 1
ATOM 2840 N N . PRO A 1 355 ? -4.047 -31.859 -19.422 1 90.12 355 PRO A N 1
ATOM 2841 C CA . PRO A 1 355 ? -4.516 -30.75 -20.266 1 90.12 355 PRO A CA 1
ATOM 2842 C C . PRO A 1 355 ? -5.715 -30.016 -19.656 1 90.12 355 PRO A C 1
ATOM 2844 O O . PRO A 1 355 ? -5.852 -28.797 -19.828 1 90.12 355 PRO A O 1
ATOM 2847 N N . GLU A 1 356 ? -6.547 -30.766 -18.938 1 90.56 356 GLU A N 1
ATOM 2848 C CA . GLU A 1 356 ? -7.695 -30.156 -18.281 1 90.56 356 GLU A CA 1
ATOM 2849 C C . GLU A 1 356 ? -7.258 -29.141 -17.219 1 90.56 356 GLU A C 1
ATOM 2851 O O . GLU A 1 356 ? -7.949 -28.141 -16.984 1 90.56 356 GLU A O 1
ATOM 2856 N N . HIS A 1 357 ? -6.078 -29.422 -16.625 1 92.19 357 HIS A N 1
ATOM 2857 C CA . HIS A 1 357 ? -5.516 -28.469 -15.68 1 92.19 357 HIS A CA 1
ATOM 2858 C C . HIS A 1 357 ? -4.906 -27.266 -16.391 1 92.19 357 HIS A C 1
ATOM 2860 O O . HIS A 1 357 ? -5.141 -26.125 -16.016 1 92.19 357 HIS A O 1
ATOM 2866 N N . MET A 1 358 ? -4.16 -27.547 -17.438 1 92.12 358 MET A N 1
ATOM 2867 C CA . MET A 1 358 ? -3.354 -26.531 -18.125 1 92.12 358 MET A CA 1
ATOM 2868 C C . MET A 1 358 ? -4.238 -25.5 -18.812 1 92.12 358 MET A C 1
ATOM 2870 O O . MET A 1 358 ? -3.863 -24.328 -18.922 1 92.12 358 MET A O 1
ATOM 2874 N N . GLU A 1 359 ? -5.375 -25.906 -19.219 1 90.12 359 GLU A N 1
ATOM 2875 C CA . GLU A 1 359 ? -6.25 -25.031 -20 1 90.12 359 GLU A CA 1
ATOM 2876 C C . GLU A 1 359 ? -7.199 -24.25 -19.094 1 90.12 359 GLU A C 1
ATOM 2878 O O . GLU A 1 359 ? -7.945 -23.391 -19.547 1 90.12 359 GLU A O 1
ATOM 2883 N N . SER A 1 360 ? -7.117 -24.531 -17.828 1 91.56 360 SER A N 1
ATOM 2884 C CA . SER A 1 360 ? -7.957 -23.828 -16.875 1 91.56 360 SER A CA 1
ATOM 2885 C C . SER A 1 360 ? -7.371 -22.453 -16.531 1 91.56 360 SER A C 1
ATOM 2887 O O . SER A 1 360 ? -6.355 -22.062 -17.094 1 91.56 360 SER A O 1
ATOM 2889 N N . PHE A 1 361 ? -8.047 -21.688 -15.758 1 93.06 361 PHE A N 1
ATOM 2890 C CA . PHE A 1 361 ? -7.586 -20.375 -15.336 1 93.06 361 PHE A CA 1
ATOM 2891 C C . PHE A 1 361 ? -6.473 -20.5 -14.305 1 93.06 361 PHE A C 1
ATOM 2893 O O . PHE A 1 361 ? -6.613 -21.219 -13.312 1 93.06 361 PHE A O 1
ATOM 2900 N N . TRP A 1 362 ? -5.348 -19.891 -14.531 1 95 362 TRP A N 1
ATOM 2901 C CA . TRP A 1 362 ? -4.219 -19.828 -13.602 1 95 362 TRP A CA 1
ATOM 2902 C C . TRP A 1 362 ? -3.998 -18.391 -13.117 1 95 362 TRP A C 1
ATOM 2904 O O . TRP A 1 362 ? -4.117 -17.453 -13.891 1 95 362 TRP A O 1
ATOM 2914 N N . SER A 1 363 ? -3.701 -18.281 -11.898 1 94.06 363 SER A N 1
ATOM 2915 C CA . SER A 1 363 ? -3.508 -16.953 -11.305 1 94.06 363 SER A CA 1
ATOM 2916 C C . SER A 1 363 ? -2.258 -16.281 -11.859 1 94.06 363 SER A C 1
ATOM 2918 O O . SER A 1 363 ? -1.429 -16.922 -12.5 1 94.06 363 SER A O 1
ATOM 2920 N N . PHE A 1 364 ? -2.074 -15.039 -11.531 1 94.44 364 PHE A N 1
ATOM 2921 C CA . PHE A 1 364 ? -0.959 -14.219 -11.977 1 94.44 364 PHE A CA 1
ATOM 2922 C C . PHE A 1 364 ? 0.362 -14.758 -11.445 1 94.44 364 PHE A C 1
ATOM 2924 O O . PHE A 1 364 ? 1.421 -14.5 -12.023 1 94.44 364 PHE A O 1
ATOM 2931 N N . ALA A 1 365 ? 0.335 -15.492 -10.383 1 95.19 365 ALA A N 1
ATOM 2932 C CA . ALA A 1 365 ? 1.53 -15.922 -9.664 1 95.19 365 ALA A CA 1
ATOM 2933 C C . ALA A 1 365 ? 2.068 -17.234 -10.227 1 95.19 365 ALA A C 1
ATOM 2935 O O . ALA A 1 365 ? 3.16 -17.672 -9.852 1 95.19 365 ALA A O 1
ATOM 2936 N N . ALA A 1 366 ? 1.363 -17.875 -11.125 1 95.88 366 ALA A N 1
ATOM 2937 C CA . ALA A 1 366 ? 1.679 -19.234 -11.57 1 95.88 366 ALA A CA 1
ATOM 2938 C C . ALA A 1 366 ? 3.092 -19.297 -12.141 1 95.88 366 ALA A C 1
ATOM 2940 O O . ALA A 1 366 ? 3.896 -20.141 -11.719 1 95.88 366 ALA A O 1
ATOM 2941 N N . GLY A 1 367 ? 3.406 -18.422 -13.055 1 94.69 367 GLY A N 1
ATOM 2942 C CA . GLY A 1 367 ? 4.727 -18.469 -13.672 1 94.69 367 GLY A CA 1
ATOM 2943 C C . GLY A 1 367 ? 5.852 -18.281 -12.664 1 94.69 367 GLY A C 1
ATOM 2944 O O . GLY A 1 367 ? 6.855 -18.984 -12.719 1 94.69 367 GLY A O 1
ATOM 2945 N N . SER A 1 368 ? 5.695 -17.375 -11.797 1 94.5 368 SER A N 1
ATOM 2946 C CA . SER A 1 368 ? 6.715 -17.094 -10.797 1 94.5 368 SER A CA 1
ATOM 2947 C C . SER A 1 368 ? 6.82 -18.219 -9.781 1 94.5 368 SER A C 1
ATOM 2949 O O . SER A 1 368 ? 7.906 -18.516 -9.273 1 94.5 368 SER A O 1
ATOM 2951 N N . CYS A 1 369 ? 5.719 -18.844 -9.469 1 96.88 369 CYS A N 1
ATOM 2952 C CA . CYS A 1 369 ? 5.75 -19.984 -8.555 1 96.88 369 CYS A CA 1
ATOM 2953 C C . CYS A 1 369 ? 6.535 -21.141 -9.148 1 96.88 369 CYS A C 1
ATOM 2955 O O . CYS A 1 369 ? 7.312 -21.797 -8.453 1 96.88 369 CYS A O 1
ATOM 2957 N N . VAL A 1 370 ? 6.324 -21.344 -10.438 1 96.94 370 VAL A N 1
ATOM 2958 C CA . VAL A 1 370 ? 7.082 -22.391 -11.102 1 96.94 370 VAL A CA 1
ATOM 2959 C C . VAL A 1 370 ? 8.57 -22.047 -11.094 1 96.94 370 VAL A C 1
ATOM 2961 O O . VAL A 1 370 ? 9.422 -22.906 -10.914 1 96.94 370 VAL A O 1
ATOM 2964 N N . THR A 1 371 ? 8.82 -20.812 -11.328 1 95.44 371 THR A N 1
ATOM 2965 C CA . THR A 1 371 ? 10.203 -20.359 -11.281 1 95.44 371 THR A CA 1
ATOM 2966 C C . THR A 1 371 ? 10.82 -20.609 -9.914 1 95.44 371 THR A C 1
ATOM 2968 O O . THR A 1 371 ? 11.984 -21 -9.812 1 95.44 371 THR A O 1
ATOM 2971 N N . MET A 1 372 ? 10.078 -20.406 -8.875 1 96.88 372 MET A N 1
ATOM 2972 C CA . MET A 1 372 ? 10.531 -20.672 -7.516 1 96.88 372 MET A CA 1
ATOM 2973 C C . MET A 1 372 ? 10.883 -22.156 -7.336 1 96.88 372 MET A C 1
ATOM 2975 O O . MET A 1 372 ? 11.867 -22.484 -6.684 1 96.88 372 MET A O 1
ATOM 2979 N N . LEU A 1 373 ? 10.047 -22.984 -7.867 1 97.81 373 LEU A N 1
ATOM 2980 C CA . LEU A 1 373 ? 10.312 -24.422 -7.781 1 97.81 373 LEU A CA 1
ATOM 2981 C C . LEU A 1 373 ? 11.609 -24.781 -8.492 1 97.81 373 LEU A C 1
ATOM 2983 O O . LEU A 1 373 ? 12.43 -25.531 -7.965 1 97.81 373 LEU A O 1
ATOM 2987 N N . GLY A 1 374 ? 11.797 -24.234 -9.672 1 97.38 374 GLY A N 1
ATOM 2988 C CA . GLY A 1 374 ? 13.039 -24.453 -10.391 1 97.38 374 GLY A CA 1
ATOM 2989 C C . GLY A 1 374 ? 14.266 -23.953 -9.656 1 97.38 374 GLY A C 1
ATOM 2990 O O . GLY A 1 374 ? 15.297 -24.625 -9.617 1 97.38 374 GLY A O 1
ATOM 2991 N N . CYS A 1 375 ? 14.156 -22.812 -9.062 1 96 375 CYS A N 1
ATOM 2992 C CA . CYS A 1 375 ? 15.258 -22.25 -8.305 1 96 375 CYS A CA 1
ATOM 2993 C C . CYS A 1 375 ? 15.625 -23.141 -7.121 1 96 375 CYS A C 1
ATOM 2995 O O . CYS A 1 375 ? 16.797 -23.266 -6.777 1 96 375 CYS A O 1
ATOM 2997 N N . PHE A 1 376 ? 14.633 -23.703 -6.523 1 97.06 376 PHE A N 1
ATOM 2998 C CA . PHE A 1 376 ? 14.867 -24.594 -5.395 1 97.06 376 PHE A CA 1
ATOM 2999 C C . PHE A 1 376 ? 15.648 -25.828 -5.828 1 97.06 376 PHE A C 1
ATOM 3001 O O . PHE A 1 376 ? 16.594 -26.234 -5.141 1 97.06 376 PHE A O 1
ATOM 3008 N N . LEU A 1 377 ? 15.273 -26.406 -6.961 1 97.31 377 LEU A N 1
ATOM 3009 C CA . LEU A 1 377 ? 16.016 -27.531 -7.504 1 97.31 377 LEU A CA 1
ATOM 3010 C C . LEU A 1 377 ? 17.469 -27.141 -7.785 1 97.31 377 LEU A C 1
ATOM 3012 O O . LEU A 1 377 ? 18.391 -27.875 -7.457 1 97.31 377 LEU A O 1
ATOM 3016 N N . GLY A 1 378 ? 17.641 -25.984 -8.375 1 95.62 378 GLY A N 1
ATOM 3017 C CA . GLY A 1 378 ? 18.984 -25.484 -8.633 1 95.62 378 GLY A CA 1
ATOM 3018 C C . GLY A 1 378 ? 19.797 -25.266 -7.367 1 95.62 378 GLY A C 1
ATOM 3019 O O . GLY A 1 378 ? 20.969 -25.609 -7.316 1 95.62 378 GLY A O 1
ATOM 3020 N N . LEU A 1 379 ? 19.125 -24.703 -6.398 1 95 379 LEU A N 1
ATOM 3021 C CA . LEU A 1 379 ? 19.781 -24.438 -5.125 1 95 379 LEU A CA 1
ATOM 3022 C C . LEU A 1 379 ? 20.234 -25.734 -4.469 1 95 379 LEU A C 1
ATOM 3024 O O . LEU A 1 379 ? 21.328 -25.812 -3.912 1 95 379 LEU A O 1
ATOM 3028 N N . LEU A 1 380 ? 19.406 -26.75 -4.484 1 96.12 380 LEU A N 1
ATOM 3029 C CA . LEU A 1 380 ? 19.766 -28.031 -3.916 1 96.12 380 LEU A CA 1
ATOM 3030 C C . LEU A 1 380 ? 20.969 -28.641 -4.645 1 96.12 380 LEU A C 1
ATOM 3032 O O . LEU A 1 380 ? 21.859 -29.219 -4.016 1 96.12 380 LEU A O 1
ATOM 3036 N N . ASN A 1 381 ? 21.016 -28.469 -5.898 1 96 381 ASN A N 1
ATOM 3037 C CA . ASN A 1 381 ? 22.125 -29.031 -6.66 1 96 381 ASN A CA 1
ATOM 3038 C C . ASN A 1 381 ? 23.438 -28.297 -6.371 1 96 381 ASN A C 1
ATOM 3040 O O . ASN A 1 381 ? 24.469 -28.938 -6.152 1 96 381 ASN A O 1
ATOM 3044 N N . VAL A 1 382 ? 23.422 -26.969 -6.332 1 93 382 VAL A N 1
ATOM 3045 C CA . VAL A 1 382 ? 24.625 -26.172 -6.145 1 93 382 VAL A CA 1
ATOM 3046 C C . VAL A 1 382 ? 25.172 -26.391 -4.738 1 93 382 VAL A C 1
ATOM 3048 O O . VAL A 1 382 ? 26.391 -26.312 -4.523 1 93 382 VAL A O 1
ATOM 3051 N N . THR A 1 383 ? 24.281 -26.734 -3.793 1 92.19 383 THR A N 1
ATOM 3052 C CA . THR A 1 383 ? 24.719 -26.938 -2.416 1 92.19 383 THR A CA 1
ATOM 3053 C C . THR A 1 383 ? 24.984 -28.406 -2.135 1 92.19 383 THR A C 1
ATOM 3055 O O . THR A 1 383 ? 25.234 -28.797 -0.989 1 92.19 383 THR A O 1
ATOM 3058 N N . SER A 1 384 ? 24.891 -29.25 -3.156 1 91.75 384 SER A N 1
ATOM 3059 C CA . SER A 1 384 ? 25.141 -30.672 -2.977 1 91.75 384 SER A CA 1
ATOM 3060 C C . SER A 1 384 ? 26.625 -30.953 -2.793 1 91.75 384 SER A C 1
ATOM 3062 O O . SER A 1 384 ? 27.469 -30.344 -3.475 1 91.75 384 SER A O 1
ATOM 3064 N N . VAL A 1 385 ? 26.906 -31.797 -1.855 1 85.62 385 VAL A N 1
ATOM 3065 C CA . VAL A 1 385 ? 28.297 -32.125 -1.562 1 85.62 385 VAL A CA 1
ATOM 3066 C C . VAL A 1 385 ? 28.641 -33.5 -2.125 1 85.62 385 VAL A C 1
ATOM 3068 O O . VAL A 1 385 ? 29.812 -33.812 -2.354 1 85.62 385 VAL A O 1
ATOM 3071 N N . SER A 1 386 ? 27.719 -34.344 -2.42 1 89.88 386 SER A N 1
ATOM 3072 C CA . SER A 1 386 ? 27.938 -35.688 -2.939 1 89.88 386 SER A CA 1
ATOM 3073 C C . SER A 1 386 ? 27.625 -35.781 -4.43 1 89.88 386 SER A C 1
ATOM 3075 O O . SER A 1 386 ? 26.656 -35.156 -4.895 1 89.88 386 SER A O 1
ATOM 3077 N N . ARG A 1 387 ? 28.453 -36.531 -5.145 1 91.5 387 ARG A N 1
ATOM 3078 C CA . ARG A 1 387 ? 28.25 -36.719 -6.578 1 91.5 387 ARG A CA 1
ATOM 3079 C C . ARG A 1 387 ? 26.953 -37.5 -6.863 1 91.5 387 ARG A C 1
ATOM 3081 O O . ARG A 1 387 ? 26.266 -37.219 -7.844 1 91.5 387 ARG A O 1
ATOM 3088 N N . GLN A 1 388 ? 26.688 -38.406 -6.027 1 92.44 388 GLN A N 1
ATOM 3089 C CA . GLN A 1 388 ? 25.469 -39.188 -6.199 1 92.44 388 GLN A CA 1
ATOM 3090 C C . GLN A 1 388 ? 24.234 -38.312 -6.09 1 92.44 388 GLN A C 1
ATOM 3092 O O . GLN A 1 388 ? 23.312 -38.406 -6.914 1 92.44 388 GLN A O 1
ATOM 3097 N N . GLU A 1 389 ? 24.266 -37.5 -5.121 1 93.88 389 GLU A N 1
ATOM 3098 C CA . GLU A 1 389 ? 23.141 -36.562 -4.926 1 93.88 389 GLU A CA 1
ATOM 3099 C C . GLU A 1 389 ? 23.031 -35.594 -6.09 1 93.88 389 GLU A C 1
ATOM 3101 O O . GLU A 1 389 ? 21.938 -35.312 -6.57 1 93.88 389 GLU A O 1
ATOM 3106 N N . SER A 1 390 ? 24.141 -35.062 -6.512 1 95.31 390 SER A N 1
ATOM 3107 C CA . SER A 1 390 ? 24.156 -34.094 -7.617 1 95.31 390 SER A CA 1
ATOM 3108 C C . SER A 1 390 ? 23.641 -34.719 -8.906 1 95.31 390 SER A C 1
ATOM 3110 O O . SER A 1 390 ? 22.906 -34.094 -9.664 1 95.31 390 SER A O 1
ATOM 3112 N N . ASP A 1 391 ? 24.016 -35.969 -9.125 1 95.31 391 ASP A N 1
ATOM 3113 C CA . ASP A 1 391 ? 23.547 -36.688 -10.312 1 95.31 391 ASP A CA 1
ATOM 3114 C C . ASP A 1 391 ? 22.016 -36.844 -10.281 1 95.31 391 ASP A C 1
ATOM 3116 O O . ASP A 1 391 ? 21.359 -36.656 -11.305 1 95.31 391 ASP A O 1
ATOM 3120 N N . GLU A 1 392 ? 21.516 -37.188 -9.18 1 95.81 392 GLU A N 1
ATOM 3121 C CA . GLU A 1 392 ? 20.062 -37.344 -9.047 1 95.81 392 GLU A CA 1
ATOM 3122 C C . GLU A 1 392 ? 19.359 -36 -9.258 1 95.81 392 GLU A C 1
ATOM 3124 O O . GLU A 1 392 ? 18.344 -35.938 -9.961 1 95.81 392 GLU A O 1
ATOM 3129 N N . LEU A 1 393 ? 19.922 -35 -8.617 1 96.56 393 LEU A N 1
ATOM 3130 C CA . LEU A 1 393 ? 19.312 -33.688 -8.719 1 96.56 393 LEU A CA 1
ATOM 3131 C C . LEU A 1 393 ? 19.391 -33.156 -10.148 1 96.56 393 LEU A C 1
ATOM 3133 O O . LEU A 1 393 ? 18.438 -32.531 -10.641 1 96.56 393 LEU A O 1
ATOM 3137 N N . ARG A 1 394 ? 20.422 -33.344 -10.82 1 96.38 394 ARG A N 1
ATOM 3138 C CA . ARG A 1 394 ? 20.547 -32.906 -12.211 1 96.38 394 ARG A CA 1
ATOM 3139 C C . ARG A 1 394 ? 19.547 -33.656 -13.094 1 96.38 394 ARG A C 1
ATOM 3141 O O . ARG A 1 394 ? 19 -33.094 -14.039 1 96.38 394 ARG A O 1
ATOM 3148 N N . ALA A 1 395 ? 19.359 -34.906 -12.766 1 96.75 395 ALA A N 1
ATOM 3149 C CA . ALA A 1 395 ? 18.359 -35.688 -13.492 1 96.75 395 ALA A CA 1
ATOM 3150 C C . ALA A 1 395 ? 16.953 -35.094 -13.266 1 96.75 395 ALA A C 1
ATOM 3152 O O . ALA A 1 395 ? 16.156 -35.031 -14.195 1 96.75 395 ALA A O 1
ATOM 3153 N N . LEU A 1 396 ? 16.672 -34.781 -12.07 1 96.81 396 LEU A N 1
ATOM 3154 C CA . LEU A 1 396 ? 15.383 -34.188 -11.742 1 96.81 396 LEU A CA 1
ATOM 3155 C C . LEU A 1 396 ? 15.219 -32.844 -12.43 1 96.81 396 LEU A C 1
ATOM 3157 O O . LEU A 1 396 ? 14.125 -32.5 -12.898 1 96.81 396 LEU A O 1
ATOM 3161 N N . MET A 1 397 ? 16.281 -32.031 -12.461 1 97.12 397 MET A N 1
ATOM 3162 C CA . MET A 1 397 ? 16.25 -30.719 -13.125 1 97.12 397 MET A CA 1
ATOM 3163 C C . MET A 1 397 ? 16 -30.875 -14.625 1 97.12 397 MET A C 1
ATOM 3165 O O . MET A 1 397 ? 15.25 -30.109 -15.219 1 97.12 397 MET A O 1
ATOM 3169 N N . LYS A 1 398 ? 16.609 -31.922 -15.219 1 96.06 398 LYS A N 1
ATOM 3170 C CA . LYS A 1 398 ? 16.391 -32.188 -16.641 1 96.06 398 LYS A CA 1
ATOM 3171 C C . LYS A 1 398 ? 14.938 -32.594 -16.891 1 96.06 398 LYS A C 1
ATOM 3173 O O . LYS A 1 398 ? 14.344 -32.188 -17.891 1 96.06 398 LYS A O 1
ATOM 3178 N N . GLU A 1 399 ? 14.453 -33.406 -16.031 1 96.5 399 GLU A N 1
ATOM 3179 C CA . GLU A 1 399 ? 13.055 -33.812 -16.141 1 96.5 399 GLU A CA 1
ATOM 3180 C C . GLU A 1 399 ? 12.125 -32.625 -15.992 1 96.5 399 GLU A C 1
ATOM 3182 O O . GLU A 1 399 ? 11.148 -32.5 -16.734 1 96.5 399 GLU A O 1
ATOM 3187 N N . PHE A 1 400 ? 12.422 -31.812 -15.016 1 96.5 400 PHE A N 1
ATOM 3188 C CA . PHE A 1 400 ? 11.648 -30.609 -14.766 1 96.5 400 PHE A CA 1
ATOM 3189 C C . PHE A 1 400 ? 11.633 -29.719 -16 1 96.5 400 PHE A C 1
ATOM 3191 O O . PHE A 1 400 ? 10.57 -29.266 -16.438 1 96.5 400 PHE A O 1
ATOM 3198 N N . GLU A 1 401 ? 12.719 -29.453 -16.562 1 96.25 401 GLU A N 1
ATOM 3199 C CA . GLU A 1 401 ? 12.836 -28.625 -17.766 1 96.25 401 GLU A CA 1
ATOM 3200 C C . GLU A 1 401 ? 12.117 -29.266 -18.953 1 96.25 401 GLU A C 1
ATOM 3202 O O . GLU A 1 401 ? 11.484 -28.562 -19.734 1 96.25 401 GLU A O 1
ATOM 3207 N N . TRP A 1 402 ? 12.234 -30.547 -19.094 1 95.69 402 TRP A N 1
ATOM 3208 C CA . TRP A 1 402 ? 11.578 -31.266 -20.172 1 95.69 402 TRP A CA 1
ATOM 3209 C C . TRP A 1 402 ? 10.062 -31.094 -20.094 1 95.69 402 TRP A C 1
ATOM 3211 O O . TRP A 1 402 ? 9.406 -30.844 -21.109 1 95.69 402 TRP A O 1
ATOM 3221 N N . GLN A 1 403 ? 9.531 -31.25 -18.938 1 95.25 403 GLN A N 1
ATOM 3222 C CA . GLN A 1 403 ? 8.086 -31.094 -18.75 1 95.25 403 GLN A CA 1
ATOM 3223 C C . GLN A 1 403 ? 7.648 -29.656 -19.078 1 95.25 403 GLN A C 1
ATOM 3225 O O . GLN A 1 403 ? 6.582 -29.453 -19.656 1 95.25 403 GLN A O 1
ATOM 3230 N N . LEU A 1 404 ? 8.438 -28.656 -18.656 1 95.56 404 LEU A N 1
ATOM 3231 C CA . LEU A 1 404 ? 8.117 -27.266 -18.969 1 95.56 404 LEU A CA 1
ATOM 3232 C C . LEU A 1 404 ? 8.125 -27.031 -20.469 1 95.56 404 LEU A C 1
ATOM 3234 O O . LEU A 1 404 ? 7.227 -26.391 -21.016 1 95.56 404 LEU A O 1
ATOM 3238 N N . ARG A 1 405 ? 9.055 -27.594 -21.172 1 94.75 405 ARG A N 1
ATOM 3239 C CA . ARG A 1 405 ? 9.172 -27.422 -22.609 1 94.75 405 ARG A CA 1
ATOM 3240 C C . ARG A 1 405 ? 7.992 -28.062 -23.344 1 94.75 405 ARG A C 1
ATOM 3242 O O . ARG A 1 405 ? 7.449 -27.469 -24.281 1 94.75 405 ARG A O 1
ATOM 3249 N N . MET A 1 406 ? 7.656 -29.203 -22.859 1 93.75 406 MET A N 1
ATOM 3250 C CA . MET A 1 406 ? 6.547 -29.938 -23.469 1 93.75 406 MET A CA 1
ATOM 3251 C C . MET A 1 406 ? 5.238 -29.172 -23.297 1 93.75 406 MET A C 1
ATOM 3253 O O . MET A 1 406 ? 4.367 -29.219 -24.172 1 93.75 406 MET A O 1
ATOM 3257 N N . LYS A 1 407 ? 5.121 -28.438 -22.25 1 94.25 407 LYS A N 1
ATOM 3258 C CA . LYS A 1 407 ? 3.869 -27.75 -21.922 1 94.25 407 LYS A CA 1
ATOM 3259 C C . LYS A 1 407 ? 3.957 -26.266 -22.234 1 94.25 407 LYS A C 1
ATOM 3261 O O . LYS A 1 407 ? 3.037 -25.5 -21.922 1 94.25 407 LYS A O 1
ATOM 3266 N N . ALA A 1 408 ? 4.988 -25.781 -22.812 1 91.06 408 ALA A N 1
ATOM 3267 C CA . ALA A 1 408 ? 5.262 -24.375 -23.078 1 91.06 408 ALA A CA 1
ATOM 3268 C C . ALA A 1 408 ? 4.191 -23.766 -23.969 1 91.06 408 ALA A C 1
ATOM 3270 O O . ALA A 1 408 ? 3.832 -22.594 -23.812 1 91.06 408 ALA A O 1
ATOM 3271 N N . LYS A 1 409 ? 3.67 -24.484 -24.844 1 88.5 409 LYS A N 1
ATOM 3272 C CA . LYS A 1 409 ? 2.684 -23.969 -25.781 1 88.5 409 LYS A CA 1
ATOM 3273 C C . LYS A 1 409 ? 1.302 -23.875 -25.141 1 88.5 409 LYS A C 1
ATOM 3275 O O . LYS A 1 409 ? 0.423 -23.172 -25.656 1 88.5 409 LYS A O 1
ATOM 3280 N N . MET A 1 410 ? 1.151 -24.562 -24.062 1 86.19 410 MET A N 1
ATOM 3281 C CA . MET A 1 410 ? -0.17 -24.641 -23.453 1 86.19 410 MET A CA 1
ATOM 3282 C C . MET A 1 410 ? -0.405 -23.453 -22.516 1 86.19 410 MET A C 1
ATOM 3284 O O . MET A 1 410 ? -1.547 -23.156 -22.156 1 86.19 410 MET A O 1
ATOM 3288 N N . GLY A 1 411 ? 0.658 -22.797 -22.172 1 86.25 411 GLY A N 1
ATOM 3289 C CA . GLY A 1 411 ? 0.443 -21.719 -21.219 1 86.25 411 GLY A CA 1
ATOM 3290 C C . GLY A 1 411 ? 1.544 -20.672 -21.234 1 86.25 411 GLY A C 1
ATOM 3291 O O . GLY A 1 411 ? 2.729 -21.016 -21.25 1 86.25 411 GLY A O 1
ATOM 3292 N N . GLU A 1 412 ? 1.161 -19.438 -21.172 1 87.62 412 GLU A N 1
ATOM 3293 C CA . GLU A 1 412 ? 2.115 -18.328 -21.172 1 87.62 412 GLU A CA 1
ATOM 3294 C C . GLU A 1 412 ? 2.924 -18.312 -19.875 1 87.62 412 GLU A C 1
ATOM 3296 O O . GLU A 1 412 ? 4.082 -17.891 -19.859 1 87.62 412 GLU A O 1
ATOM 3301 N N . TRP A 1 413 ? 2.291 -18.797 -18.797 1 91.38 413 TRP A N 1
ATOM 3302 C CA . TRP A 1 413 ? 2.971 -18.797 -17.516 1 91.38 413 TRP A CA 1
ATOM 3303 C C . TRP A 1 413 ? 4.129 -19.781 -17.5 1 91.38 413 TRP A C 1
ATOM 3305 O O . TRP A 1 413 ? 5.113 -19.594 -16.781 1 91.38 413 TRP A O 1
ATOM 3315 N N . ILE A 1 414 ? 4.105 -20.828 -18.328 1 94.12 414 ILE A N 1
ATOM 3316 C CA . ILE A 1 414 ? 5.195 -21.797 -18.453 1 94.12 414 ILE A CA 1
ATOM 3317 C C . ILE A 1 414 ? 6.367 -21.156 -19.203 1 94.12 414 ILE A C 1
ATOM 3319 O O . ILE A 1 414 ? 7.523 -21.312 -18.797 1 94.12 414 ILE A O 1
ATOM 3323 N N . THR A 1 415 ? 6.016 -20.469 -20.281 1 91.69 415 THR A N 1
ATOM 3324 C CA . THR A 1 415 ? 7.051 -19.781 -21.047 1 91.69 415 THR A CA 1
ATOM 3325 C C . THR A 1 415 ? 7.742 -18.734 -20.188 1 91.69 415 THR A C 1
ATOM 3327 O O . THR A 1 415 ? 8.953 -18.516 -20.312 1 91.69 415 THR A O 1
ATOM 3330 N N . TYR A 1 416 ? 6.98 -18.141 -19.438 1 92 416 TYR A N 1
ATOM 3331 C CA . TYR A 1 416 ? 7.543 -17.188 -18.484 1 92 416 TYR A CA 1
ATOM 3332 C C . TYR A 1 416 ? 8.562 -17.859 -17.578 1 92 416 TYR A C 1
ATOM 3334 O O . TYR A 1 416 ? 9.664 -17.344 -17.375 1 92 416 TYR A O 1
ATOM 3342 N N . ALA A 1 417 ? 8.188 -18.938 -17 1 94.12 417 ALA A N 1
ATOM 3343 C CA . ALA A 1 417 ? 9.047 -19.656 -16.062 1 94.12 417 ALA A CA 1
ATOM 3344 C C . ALA A 1 417 ? 10.344 -20.094 -16.734 1 94.12 417 ALA A C 1
ATOM 3346 O O . ALA A 1 417 ? 11.422 -19.969 -16.156 1 94.12 417 ALA A O 1
ATOM 3347 N N . LEU A 1 418 ? 10.211 -20.594 -17.969 1 94.06 418 LEU A N 1
ATOM 3348 C CA . LEU A 1 418 ? 11.383 -21.062 -18.703 1 94.06 418 LEU A CA 1
ATOM 3349 C C . LEU A 1 418 ? 12.344 -19.906 -18.984 1 94.06 418 LEU A C 1
ATOM 3351 O O . LEU A 1 418 ? 13.555 -20.047 -18.781 1 94.06 418 LEU A O 1
ATOM 3355 N N . THR A 1 419 ? 11.781 -18.828 -19.375 1 92.06 419 THR A N 1
ATOM 3356 C CA . THR A 1 419 ? 12.594 -17.672 -19.688 1 92.06 419 THR A CA 1
ATOM 3357 C C . THR A 1 419 ? 13.258 -17.109 -18.438 1 92.06 419 THR A C 1
ATOM 3359 O O . THR A 1 419 ? 14.438 -16.75 -18.453 1 92.06 419 THR A O 1
ATOM 3362 N N . ARG A 1 420 ? 12.516 -17.078 -17.422 1 91.19 420 ARG A N 1
ATOM 3363 C CA . ARG A 1 420 ? 13.039 -16.531 -16.172 1 91.19 420 ARG A CA 1
ATOM 3364 C C . ARG A 1 420 ? 14.125 -17.438 -15.594 1 91.19 420 ARG A C 1
ATOM 3366 O O . ARG A 1 420 ? 15.125 -16.953 -15.062 1 91.19 420 ARG A O 1
ATOM 3373 N N . LEU A 1 421 ? 13.914 -18.688 -15.656 1 93.19 421 LEU A N 1
ATOM 3374 C CA . LEU A 1 421 ? 14.906 -19.625 -15.148 1 93.19 421 LEU A CA 1
ATOM 3375 C C . LEU A 1 421 ? 16.219 -19.5 -15.922 1 93.19 421 LEU A C 1
ATOM 3377 O O . LEU A 1 421 ? 17.297 -19.516 -15.328 1 93.19 421 LEU A O 1
ATOM 3381 N N . ARG A 1 422 ? 16.125 -19.344 -17.188 1 91.62 422 ARG A N 1
ATOM 3382 C CA . ARG A 1 422 ? 17.312 -19.172 -18.016 1 91.62 422 ARG A CA 1
ATOM 3383 C C . ARG A 1 422 ? 18.047 -17.891 -17.656 1 91.62 422 ARG A C 1
ATOM 3385 O O . ARG A 1 422 ? 19.281 -17.875 -17.578 1 91.62 422 ARG A O 1
ATOM 3392 N N . ALA A 1 423 ? 17.297 -16.875 -17.438 1 88 423 ALA A N 1
ATOM 3393 C CA . ALA A 1 423 ? 17.875 -15.594 -17.078 1 88 423 ALA A CA 1
ATOM 3394 C C . ALA A 1 423 ? 18.562 -15.648 -15.719 1 88 423 ALA A C 1
ATOM 3396 O O . ALA A 1 423 ? 19.531 -14.945 -15.469 1 88 423 ALA A O 1
ATOM 3397 N N . LEU A 1 424 ? 18.078 -16.547 -14.836 1 88.56 424 LEU A N 1
ATOM 3398 C CA . LEU A 1 424 ? 18.594 -16.625 -13.477 1 88.56 424 LEU A CA 1
ATOM 3399 C C . LEU A 1 424 ? 19.812 -17.516 -13.406 1 88.56 424 LEU A C 1
ATOM 3401 O O . LEU A 1 424 ? 20.516 -17.547 -12.391 1 88.56 424 LEU A O 1
ATOM 3405 N N . GLY A 1 425 ? 20.141 -18.297 -14.398 1 90.88 425 GLY A N 1
ATOM 3406 C CA . GLY A 1 425 ? 21.328 -19.125 -14.43 1 90.88 425 GLY A CA 1
ATOM 3407 C C . GLY A 1 425 ? 21.016 -20.609 -14.359 1 90.88 425 GLY A C 1
ATOM 3408 O O . GLY A 1 425 ? 21.797 -21.391 -13.797 1 90.88 425 GLY A O 1
ATOM 3409 N N . TRP A 1 426 ? 19.906 -21.031 -14.828 1 93.44 426 TRP A N 1
ATOM 3410 C CA . TRP A 1 426 ? 19.453 -22.422 -14.805 1 93.44 426 TRP A CA 1
ATOM 3411 C C . TRP A 1 426 ? 20.484 -23.344 -15.445 1 93.44 426 TRP A C 1
ATOM 3413 O O . TRP A 1 426 ? 20.797 -24.391 -14.891 1 93.44 426 TRP A O 1
ATOM 3423 N N . ASP A 1 427 ? 21.016 -22.953 -16.547 1 92.75 427 ASP A N 1
ATOM 3424 C CA . ASP A 1 427 ? 21.984 -23.797 -17.266 1 92.75 427 ASP A CA 1
ATOM 3425 C C . ASP A 1 427 ? 23.25 -23.984 -16.438 1 92.75 427 ASP A C 1
ATOM 3427 O O . ASP A 1 427 ? 23.812 -25.094 -16.406 1 92.75 427 ASP A O 1
ATOM 3431 N N . ARG A 1 428 ? 23.672 -22.969 -15.766 1 91.12 428 ARG A N 1
ATOM 3432 C CA . ARG A 1 428 ? 24.844 -23.062 -14.906 1 91.12 428 ARG A CA 1
ATOM 3433 C C . ARG A 1 428 ? 24.578 -23.969 -13.711 1 91.12 428 ARG A C 1
ATOM 3435 O O . ARG A 1 428 ? 25.422 -24.781 -13.344 1 91.12 428 ARG A O 1
ATOM 3442 N N . TRP A 1 429 ? 23.406 -23.844 -13.156 1 90.69 429 TRP A N 1
ATOM 3443 C CA . TRP A 1 429 ? 23.047 -24.656 -11.992 1 90.69 429 TRP A CA 1
ATOM 3444 C C . TRP A 1 429 ? 22.984 -26.125 -12.359 1 90.69 429 TRP A C 1
ATOM 3446 O O . TRP A 1 429 ? 23.438 -26.984 -11.602 1 90.69 429 TRP A O 1
ATOM 3456 N N . ARG A 1 430 ? 22.453 -26.391 -13.508 1 89.5 430 ARG A N 1
ATOM 3457 C CA . ARG A 1 430 ? 22.25 -27.75 -13.969 1 89.5 430 ARG A CA 1
ATOM 3458 C C . ARG A 1 430 ? 23.594 -28.422 -14.297 1 89.5 430 ARG A C 1
ATOM 3460 O O . ARG A 1 430 ? 23.734 -29.641 -14.156 1 89.5 430 ARG A O 1
ATOM 3467 N N . SER A 1 431 ? 24.609 -27.578 -14.641 1 88.69 431 SER A N 1
ATOM 3468 C CA . SER A 1 431 ? 25.891 -28.141 -15.047 1 88.69 431 SER A CA 1
ATOM 3469 C C . SER A 1 431 ? 26.875 -28.172 -13.883 1 88.69 431 SER A C 1
ATOM 3471 O O . SER A 1 431 ? 27.984 -28.688 -14.008 1 88.69 431 SER A O 1
ATOM 3473 N N . THR A 1 432 ? 26.484 -27.562 -12.805 1 86.12 432 THR A N 1
ATOM 3474 C CA . THR A 1 432 ? 27.375 -27.516 -11.648 1 86.12 432 THR A CA 1
ATOM 3475 C C . THR A 1 432 ? 27.516 -28.906 -11.016 1 86.12 432 THR A C 1
ATOM 3477 O O . THR A 1 432 ? 26.516 -29.578 -10.766 1 86.12 432 THR A O 1
ATOM 3480 N N . GLU A 1 433 ? 28.797 -29.406 -10.891 1 82.5 433 GLU A N 1
ATOM 3481 C CA . GLU A 1 433 ? 29.141 -30.641 -10.195 1 82.5 433 GLU A CA 1
ATOM 3482 C C . GLU A 1 433 ? 30.047 -30.375 -9 1 82.5 433 GLU A C 1
ATOM 3484 O O . GLU A 1 433 ? 30.859 -29.438 -9.016 1 82.5 433 GLU A O 1
ATOM 3489 N N . PRO A 1 434 ? 29.641 -30.844 -7.797 1 76.75 434 PRO A N 1
ATOM 3490 C CA . PRO A 1 434 ? 30.5 -30.609 -6.645 1 76.75 434 PRO A CA 1
ATOM 3491 C C . PRO A 1 434 ? 31.969 -30.953 -6.93 1 76.75 434 PRO A C 1
ATOM 3493 O O . PRO A 1 434 ? 32.25 -31.828 -7.738 1 76.75 434 PRO A O 1
ATOM 3496 N N . ASP A 1 435 ? 32.938 -29.938 -6.824 1 58.41 435 ASP A N 1
ATOM 3497 C CA . ASP A 1 435 ? 34.344 -30.266 -6.93 1 58.41 435 ASP A CA 1
ATOM 3498 C C . ASP A 1 435 ? 34.719 -31.453 -6.023 1 58.41 435 ASP A C 1
ATOM 3500 O O . ASP A 1 435 ? 34.062 -31.672 -5.004 1 58.41 435 ASP A O 1
ATOM 3504 N N . ALA A 1 436 ? 35.719 -32.344 -6.051 1 44.66 436 ALA A N 1
ATOM 3505 C CA . ALA A 1 436 ? 36.469 -32.781 -4.879 1 44.66 436 ALA A CA 1
ATOM 3506 C C . ALA A 1 436 ? 36.625 -31.625 -3.889 1 44.66 436 ALA A C 1
ATOM 3508 O O . ALA A 1 436 ? 36.094 -31.672 -2.783 1 44.66 436 ALA A O 1
ATOM 3509 N N . ALA A 1 437 ? 37.875 -30.938 -3.33 1 35.56 437 ALA A N 1
ATOM 3510 C CA . ALA A 1 437 ? 38.188 -29.844 -2.432 1 35.56 437 ALA A CA 1
ATOM 3511 C C . ALA A 1 437 ? 37.531 -28.531 -2.898 1 35.56 437 ALA A C 1
ATOM 3513 O O . ALA A 1 437 ? 37.938 -27.453 -2.477 1 35.56 437 ALA A O 1
ATOM 3514 N N . SER A 1 438 ? 36.875 -28.391 -3.932 1 34.75 438 SER A N 1
ATOM 3515 C CA . SER A 1 438 ? 36.781 -27.078 -4.547 1 34.75 438 SER A CA 1
ATOM 3516 C C . SER A 1 438 ? 35.812 -26.172 -3.811 1 34.75 438 SER A C 1
ATOM 3518 O O . SER A 1 438 ? 34.781 -26.641 -3.338 1 34.75 438 SER A O 1
ATOM 3520 N N . ASP A 1 439 ? 36.188 -24.938 -3.328 1 32.03 439 ASP A N 1
ATOM 3521 C CA . ASP A 1 439 ? 35.719 -23.75 -2.617 1 32.03 439 ASP A CA 1
ATOM 3522 C C . ASP A 1 439 ? 34.469 -23.156 -3.289 1 32.03 439 ASP A C 1
ATOM 3524 O O . ASP A 1 439 ? 34.594 -22.234 -4.102 1 32.03 439 ASP A O 1
ATOM 3528 N N . MET A 1 440 ? 33.656 -23.75 -3.832 1 33.72 440 MET A N 1
ATOM 3529 C CA . MET A 1 440 ? 32.656 -23.172 -4.719 1 33.72 440 MET A CA 1
ATOM 3530 C C . MET A 1 440 ? 31.797 -22.156 -3.977 1 33.72 440 MET A C 1
ATOM 3532 O O . MET A 1 440 ? 31.438 -22.359 -2.814 1 33.72 440 MET A O 1
ATOM 3536 N N . ALA A 1 441 ? 31.672 -20.906 -4.508 1 31.58 441 ALA A N 1
ATOM 3537 C CA . ALA A 1 441 ? 30.922 -19.719 -4.145 1 31.58 441 ALA A CA 1
ATOM 3538 C C . ALA A 1 441 ? 29.438 -20.031 -3.955 1 31.58 441 ALA A C 1
ATOM 3540 O O . ALA A 1 441 ? 28.828 -20.672 -4.816 1 31.58 441 ALA A O 1
ATOM 3541 N N . MET A 1 442 ? 28.984 -20.281 -2.885 1 32.41 442 MET A N 1
ATOM 3542 C CA . MET A 1 442 ? 27.578 -20.375 -2.533 1 32.41 442 MET A CA 1
ATOM 3543 C C . MET A 1 442 ? 26.75 -19.359 -3.312 1 32.41 442 MET A C 1
ATOM 3545 O O . MET A 1 442 ? 27.156 -18.203 -3.455 1 32.41 442 MET A O 1
ATOM 3549 N N . PRO A 1 443 ? 25.953 -19.828 -4.23 1 31.39 443 PRO A N 1
ATOM 3550 C CA . PRO A 1 443 ? 25.109 -18.844 -4.902 1 31.39 443 PRO A CA 1
ATOM 3551 C C . PRO A 1 443 ? 24.578 -17.766 -3.951 1 31.39 443 PRO A C 1
ATOM 3553 O O . PRO A 1 443 ? 24.203 -18.062 -2.816 1 31.39 443 PRO A O 1
ATOM 3556 N N . THR A 1 444 ? 25.219 -16.594 -4.02 1 27.91 444 THR A N 1
ATOM 3557 C CA . THR A 1 444 ? 24.781 -15.453 -3.232 1 27.91 444 THR A CA 1
ATOM 3558 C C . THR A 1 444 ? 23.266 -15.453 -3.062 1 27.91 444 THR A C 1
ATOM 3560 O O . THR A 1 444 ? 22.547 -16.016 -3.893 1 27.91 444 THR A O 1
ATOM 3563 N N . ALA A 1 445 ? 22.781 -15.172 -1.988 1 30.14 445 ALA A N 1
ATOM 3564 C CA . ALA A 1 445 ? 21.422 -15.023 -1.466 1 30.14 445 ALA A CA 1
ATOM 3565 C C . ALA A 1 445 ? 20.484 -14.508 -2.541 1 30.14 445 ALA A C 1
ATOM 3567 O O . ALA A 1 445 ? 20.75 -13.469 -3.162 1 30.14 445 ALA A O 1
ATOM 3568 N N . TRP A 1 446 ? 19.859 -15.375 -3.234 1 30.22 446 TRP A N 1
ATOM 3569 C CA . TRP A 1 446 ? 18.812 -15.156 -4.215 1 30.22 446 TRP A CA 1
ATOM 3570 C C . TRP A 1 446 ? 17.906 -13.992 -3.805 1 30.22 446 TRP A C 1
ATOM 3572 O O . TRP A 1 446 ? 16.797 -13.844 -4.324 1 30.22 446 TRP A O 1
ATOM 3582 N N . THR A 1 447 ? 18.094 -13.57 -2.725 1 28.69 447 THR A N 1
ATOM 3583 C CA . THR A 1 447 ? 17.172 -12.438 -2.689 1 28.69 447 THR A CA 1
ATOM 3584 C C . THR A 1 447 ? 17.516 -11.438 -3.793 1 28.69 447 THR A C 1
ATOM 3586 O O . THR A 1 447 ? 18.188 -10.445 -3.549 1 28.69 447 THR A O 1
ATOM 3589 N N . SER A 1 448 ? 18.078 -11.977 -4.855 1 26.8 448 SER A N 1
ATOM 3590 C CA . SER A 1 448 ? 18.453 -11.062 -5.938 1 26.8 448 SER A CA 1
ATOM 3591 C C . SER A 1 448 ? 17.344 -10.039 -6.195 1 26.8 448 SER A C 1
ATOM 3593 O O . SER A 1 448 ? 16.234 -10.406 -6.586 1 26.8 448 SER A O 1
ATOM 3595 N N . SER A 1 449 ? 17.297 -9.172 -5.543 1 28.22 449 SER A N 1
ATOM 3596 C CA . SER A 1 449 ? 16.859 -7.949 -6.203 1 28.22 449 SER A CA 1
ATOM 3597 C C . SER A 1 449 ? 17.531 -7.773 -7.555 1 28.22 449 SER A C 1
ATOM 3599 O O . SER A 1 449 ? 18.766 -7.766 -7.645 1 28.22 449 SER A O 1
ATOM 3601 N N . VAL A 1 450 ? 17.094 -8.391 -8.695 1 27.78 450 VAL A N 1
ATOM 3602 C CA . VAL A 1 450 ? 17.484 -8.156 -10.086 1 27.78 450 VAL A CA 1
ATOM 3603 C C . VAL A 1 450 ? 18.172 -6.801 -10.203 1 27.78 450 VAL A C 1
ATOM 3605 O O . VAL A 1 450 ? 17.547 -5.754 -10.047 1 27.78 450 VAL A O 1
ATOM 3608 N N . HIS A 1 451 ? 19.391 -6.77 -9.781 1 25.94 451 HIS A N 1
ATOM 3609 C CA . HIS A 1 451 ? 20.234 -5.777 -10.445 1 25.94 451 HIS A CA 1
ATOM 3610 C C . HIS A 1 451 ? 20.5 -6.164 -11.898 1 25.94 451 HIS A C 1
ATOM 3612 O O . HIS A 1 451 ? 21.328 -7.031 -12.172 1 25.94 451 HIS A O 1
ATOM 3618 N N . LEU A 1 452 ? 19.594 -6.273 -12.828 1 25.48 452 LEU A N 1
ATOM 3619 C CA . LEU A 1 452 ? 19.844 -6.387 -14.266 1 25.48 452 LEU A CA 1
ATOM 3620 C C . LEU A 1 452 ? 21.094 -5.602 -14.664 1 25.48 452 LEU A C 1
ATOM 3622 O O . LEU A 1 452 ? 21.156 -4.391 -14.445 1 25.48 452 LEU A O 1
ATOM 3626 N N . GLN A 1 453 ? 22.219 -6.277 -14.766 1 24.16 453 GLN A N 1
ATOM 3627 C CA . GLN A 1 453 ? 23.391 -5.84 -15.516 1 24.16 453 GLN A CA 1
ATOM 3628 C C . GLN A 1 453 ? 23 -5.406 -16.938 1 24.16 453 GLN A C 1
ATOM 3630 O O . GLN A 1 453 ? 22.203 -6.062 -17.594 1 24.16 453 GLN A O 1
ATOM 3635 N N . THR A 1 454 ? 23.281 -4.223 -17.312 1 24.67 454 THR A N 1
ATOM 3636 C CA . THR A 1 454 ? 23.281 -3.688 -18.656 1 24.67 454 THR A CA 1
ATOM 3637 C C . THR A 1 454 ? 24.188 -4.508 -19.562 1 24.67 454 THR A C 1
ATOM 3639 O O . THR A 1 454 ? 25.375 -4.668 -19.281 1 24.67 454 THR A O 1
ATOM 3642 N N . VAL A 1 455 ? 23.75 -5.59 -20.125 1 24.95 455 VAL A N 1
ATOM 3643 C CA . VAL A 1 455 ? 24.406 -6.254 -21.25 1 24.95 455 VAL A CA 1
ATOM 3644 C C . VAL A 1 455 ? 25.016 -5.211 -22.188 1 24.95 455 VAL A C 1
ATOM 3646 O O . VAL A 1 455 ? 24.297 -4.367 -22.734 1 24.95 455 VAL A O 1
ATOM 3649 N N . ASP A 1 456 ? 26.438 -4.977 -22.031 1 21.77 456 ASP A N 1
ATOM 3650 C CA . ASP A 1 456 ? 27.328 -4.285 -22.969 1 21.77 456 ASP A CA 1
ATOM 3651 C C . ASP A 1 456 ? 27.344 -4.98 -24.328 1 21.77 456 ASP A C 1
ATOM 3653 O O . ASP A 1 456 ? 27.484 -6.203 -24.406 1 21.77 456 ASP A O 1
ATOM 3657 N N . SER A 1 457 ? 26.812 -4.523 -25.391 1 23.55 457 SER A N 1
ATOM 3658 C CA . SER A 1 457 ? 27.047 -4.969 -26.766 1 23.55 457 SER A CA 1
ATOM 3659 C C . SER A 1 457 ? 28.531 -5.16 -27.047 1 23.55 457 SER A C 1
ATOM 3661 O O . SER A 1 457 ? 28.922 -5.586 -28.141 1 23.55 457 SER A O 1
ATOM 3663 N N . GLY A 1 458 ? 29.625 -4.457 -26.438 1 20.61 458 GLY A N 1
ATOM 3664 C CA . GLY A 1 458 ? 30.891 -4.723 -27.109 1 20.61 458 GLY A CA 1
ATOM 3665 C C . GLY A 1 458 ? 31.469 -6.086 -26.781 1 20.61 458 GLY A C 1
ATOM 3666 O O . GLY A 1 458 ? 31.188 -6.645 -25.719 1 20.61 458 GLY A O 1
ATOM 3667 N N . ALA A 1 459 ? 32.094 -6.984 -27.672 1 21.36 459 ALA A N 1
ATOM 3668 C CA . ALA A 1 459 ? 32.875 -8.219 -27.719 1 21.36 459 ALA A CA 1
ATOM 3669 C C . ALA A 1 459 ? 34.062 -8.148 -26.766 1 21.36 459 ALA A C 1
ATOM 3671 O O . ALA A 1 459 ? 34.938 -9.031 -26.781 1 21.36 459 ALA A O 1
ATOM 3672 N N . ALA A 1 460 ? 34.844 -7.074 -26.344 1 19.59 460 ALA A N 1
ATOM 3673 C CA . ALA A 1 460 ? 36.281 -7.34 -26.219 1 19.59 460 ALA A CA 1
ATOM 3674 C C . ALA A 1 460 ? 36.531 -8.43 -25.172 1 19.59 460 ALA A C 1
ATOM 3676 O O . ALA A 1 460 ? 35.719 -8.672 -24.297 1 19.59 460 ALA A O 1
ATOM 3677 N N . SER A 1 461 ? 37.875 -8.812 -24.578 1 18.88 461 SER A N 1
ATOM 3678 C CA . SER A 1 461 ? 38.688 -9.977 -24.281 1 18.88 461 SER A CA 1
ATOM 3679 C C . SER A 1 461 ? 38.375 -10.523 -22.891 1 18.88 461 SER A C 1
ATOM 3681 O O . SER A 1 461 ? 38.062 -11.703 -22.719 1 18.88 461 SER A O 1
ATOM 3683 N N . ASP A 1 462 ? 39.406 -10.352 -21.719 1 17.67 462 ASP A N 1
ATOM 3684 C CA . ASP A 1 462 ? 40.031 -11.352 -20.844 1 17.67 462 ASP A CA 1
ATOM 3685 C C . ASP A 1 462 ? 39.219 -11.523 -19.562 1 17.67 462 ASP A C 1
ATOM 3687 O O . ASP A 1 462 ? 38.688 -10.555 -19.031 1 17.67 462 ASP A O 1
ATOM 3691 N N . LEU A 1 463 ? 38.75 -12.812 -19 1 18.23 463 LEU A N 1
ATOM 3692 C CA . LEU A 1 463 ? 38.125 -13.648 -17.984 1 18.23 463 LEU A CA 1
ATOM 3693 C C . LEU A 1 463 ? 38.688 -13.367 -16.609 1 18.23 463 LEU A C 1
ATOM 3695 O O . LEU A 1 463 ? 38.25 -13.938 -15.617 1 18.23 463 LEU A O 1
ATOM 3699 N N . ASN A 1 464 ? 39.938 -12.773 -16.328 1 17.28 464 ASN A N 1
ATOM 3700 C CA . ASN A 1 464 ? 40.75 -13.336 -15.25 1 17.28 464 ASN A CA 1
ATOM 3701 C C . ASN A 1 464 ? 40.219 -12.906 -13.883 1 17.28 464 ASN A C 1
ATOM 3703 O O . ASN A 1 464 ? 39.969 -13.75 -13.023 1 17.28 464 ASN A O 1
ATOM 3707 N N . GLY A 1 465 ? 41 -11.898 -12.984 1 18.56 465 GLY A N 1
ATOM 3708 C CA . GLY A 1 465 ? 41.688 -11.906 -11.695 1 18.56 465 GLY A CA 1
ATOM 3709 C C . GLY A 1 465 ? 40.844 -11.344 -10.57 1 18.56 465 GLY A C 1
ATOM 3710 O O . GLY A 1 465 ? 41.312 -11.203 -9.438 1 18.56 465 GLY A O 1
ATOM 3711 N N . VAL A 1 466 ? 39.719 -10.672 -10.711 1 17.7 466 VAL A N 1
ATOM 3712 C CA . VAL A 1 466 ? 39.531 -9.664 -9.672 1 17.7 466 VAL A CA 1
ATOM 3713 C C . VAL A 1 466 ? 38.844 -10.305 -8.461 1 17.7 466 VAL A C 1
ATOM 3715 O O . VAL A 1 466 ? 37.656 -10.094 -8.227 1 17.7 466 VAL A O 1
ATOM 3718 N N . LEU A 1 467 ? 39.094 -11.688 -7.938 1 19.7 467 LEU A N 1
ATOM 3719 C CA . LEU A 1 467 ? 38.594 -12.391 -6.762 1 19.7 467 LEU A CA 1
ATOM 3720 C C . LEU A 1 467 ? 39.062 -11.711 -5.48 1 19.7 467 LEU A C 1
ATOM 3722 O O . LEU A 1 467 ? 39.156 -12.352 -4.43 1 19.7 467 LEU A O 1
ATOM 3726 N N . GLN A 1 468 ? 39.469 -10.445 -5.355 1 18.06 468 GLN A N 1
ATOM 3727 C CA . GLN A 1 468 ? 40.25 -10.172 -4.16 1 18.06 468 GLN A CA 1
ATOM 3728 C C . GLN A 1 468 ? 39.438 -10.352 -2.895 1 18.06 468 GLN A C 1
ATOM 3730 O O . GLN A 1 468 ? 38.219 -10.125 -2.906 1 18.06 468 GLN A O 1
ATOM 3735 N N . SER A 1 469 ? 40.062 -10.852 -1.57 1 18.66 469 SER A N 1
ATOM 3736 C CA . SER A 1 469 ? 40 -11.469 -0.25 1 18.66 469 SER A CA 1
ATOM 3737 C C . SER A 1 469 ? 39.312 -10.547 0.756 1 18.66 469 SER A C 1
ATOM 3739 O O . SER A 1 469 ? 39.812 -10.383 1.878 1 18.66 469 SER A O 1
ATOM 3741 N N . GLN A 1 470 ? 38.344 -9.758 0.492 1 20.02 470 GLN A N 1
ATOM 3742 C CA . GLN A 1 470 ? 38.219 -8.82 1.603 1 20.02 470 GLN A CA 1
ATOM 3743 C C . GLN A 1 470 ? 37.719 -9.539 2.863 1 20.02 470 GLN A C 1
ATOM 3745 O O . GLN A 1 470 ? 36.875 -10.438 2.789 1 20.02 470 GLN A O 1
ATOM 3750 N N . ASP A 1 471 ? 38.438 -9.461 4.117 1 19.52 471 ASP A N 1
ATOM 3751 C CA . ASP A 1 471 ? 38.531 -10.023 5.461 1 19.52 471 ASP A CA 1
ATOM 3752 C C . ASP A 1 471 ? 37.219 -9.836 6.223 1 19.52 471 ASP A C 1
ATOM 3754 O O . ASP A 1 471 ? 36.75 -8.703 6.395 1 19.52 471 ASP A O 1
ATOM 3758 N N . ILE A 1 472 ? 36.312 -10.641 6.074 1 20.86 472 ILE A N 1
ATOM 3759 C CA . ILE A 1 472 ? 35.062 -10.656 6.809 1 20.86 472 ILE A CA 1
ATOM 3760 C C . ILE A 1 472 ? 35.312 -10.812 8.305 1 20.86 472 ILE A C 1
ATOM 3762 O O . ILE A 1 472 ? 36.031 -11.742 8.711 1 20.86 472 ILE A O 1
ATOM 3766 N N . PRO A 1 473 ? 35.156 -9.734 9.086 1 19.84 473 PRO A N 1
ATOM 3767 C CA . PRO A 1 473 ? 35.562 -9.867 10.492 1 19.84 473 PRO A CA 1
ATOM 3768 C C . PRO A 1 473 ? 34.812 -10.984 11.211 1 19.84 473 PRO A C 1
ATOM 3770 O O . PRO A 1 473 ? 33.656 -11.305 10.844 1 19.84 473 PRO A O 1
ATOM 3773 N N . ALA A 1 474 ? 35.531 -11.898 11.992 1 19.28 474 ALA A N 1
ATOM 3774 C CA . ALA A 1 474 ? 35.406 -13.164 12.711 1 19.28 474 ALA A CA 1
ATOM 3775 C C . ALA A 1 474 ? 34.312 -13.086 13.766 1 19.28 474 ALA A C 1
ATOM 3777 O O . ALA A 1 474 ? 33.562 -14.055 13.969 1 19.28 474 ALA A O 1
ATOM 3778 N N . ASP A 1 475 ? 34.25 -12.07 14.672 1 19.58 475 ASP A N 1
ATOM 3779 C CA . ASP A 1 475 ? 34.094 -12.258 16.109 1 19.58 475 ASP A CA 1
ATOM 3780 C C . ASP A 1 475 ? 32.625 -12.445 16.469 1 19.58 475 ASP A C 1
ATOM 3782 O O . ASP A 1 475 ? 32.25 -12.453 17.641 1 19.58 475 ASP A O 1
ATOM 3786 N N . ILE A 1 476 ? 31.688 -12.352 15.633 1 18.33 476 ILE A N 1
ATOM 3787 C CA . ILE A 1 476 ? 30.516 -12.078 16.438 1 18.33 476 ILE A CA 1
ATOM 3788 C C . ILE A 1 476 ? 30 -13.375 17.062 1 18.33 476 ILE A C 1
ATOM 3790 O O . ILE A 1 476 ? 29.359 -14.188 16.391 1 18.33 476 ILE A O 1
ATOM 3794 N N . TRP A 1 477 ? 30.812 -14.109 17.828 1 18.69 477 TRP A N 1
ATOM 3795 C CA . TRP A 1 477 ? 30.734 -15.422 18.438 1 18.69 477 TRP A CA 1
ATOM 3796 C C . TRP A 1 477 ? 29.672 -15.438 19.547 1 18.69 477 TRP A C 1
ATOM 3798 O O . TRP A 1 477 ? 29.875 -14.875 20.625 1 18.69 477 TRP A O 1
ATOM 3808 N N . MET A 1 478 ? 28.453 -15.023 19.5 1 18.77 478 MET A N 1
ATOM 3809 C CA . MET A 1 478 ? 27.797 -15.086 20.812 1 18.77 478 MET A CA 1
ATOM 3810 C C . MET A 1 478 ? 27.547 -16.531 21.219 1 18.77 478 MET A C 1
ATOM 3812 O O . MET A 1 478 ? 27.094 -17.344 20.406 1 18.77 478 MET A O 1
ATOM 3816 N N . PRO A 1 479 ? 28.047 -17.125 22.312 1 18.42 479 PRO A N 1
ATOM 3817 C CA . PRO A 1 479 ? 28.125 -18.469 22.875 1 18.42 479 PRO A CA 1
ATOM 3818 C C . PRO A 1 479 ? 26.75 -19.016 23.297 1 18.42 479 PRO A C 1
ATOM 3820 O O . PRO A 1 479 ? 26.047 -18.359 24.062 1 18.42 479 PRO A O 1
ATOM 3823 N N . MET A 1 480 ? 25.969 -19.609 22.422 1 19.58 480 MET A N 1
ATOM 3824 C CA . MET A 1 480 ? 24.656 -20.172 22.719 1 19.58 480 MET A CA 1
ATOM 3825 C C . MET A 1 480 ? 24.766 -21.344 23.688 1 19.58 480 MET A C 1
ATOM 3827 O O . MET A 1 480 ? 25.516 -22.297 23.438 1 19.58 480 MET A O 1
ATOM 3831 N N . ASP A 1 481 ? 24.516 -21.234 24.969 1 19.98 481 ASP A N 1
ATOM 3832 C CA . ASP A 1 481 ? 24.562 -22.281 25.984 1 19.98 481 ASP A CA 1
ATOM 3833 C C . ASP A 1 481 ? 23.422 -23.297 25.781 1 19.98 481 ASP A C 1
ATOM 3835 O O . ASP A 1 481 ? 22.25 -22.938 25.922 1 19.98 481 ASP A O 1
ATOM 3839 N N . PHE A 1 482 ? 23.406 -24.203 24.781 1 19.34 482 PHE A N 1
ATOM 3840 C CA . PHE A 1 482 ? 22.406 -25.203 24.422 1 19.34 482 PHE A CA 1
ATOM 3841 C C . PHE A 1 482 ? 22.281 -26.25 25.531 1 19.34 482 PHE A C 1
ATOM 3843 O O . PHE A 1 482 ? 23.266 -26.922 25.875 1 19.34 482 PHE A O 1
ATOM 3850 N N . GLU A 1 483 ? 21.328 -26.172 26.438 1 20.02 483 GLU A N 1
ATOM 3851 C CA . GLU A 1 483 ? 21.172 -27.281 27.375 1 20.02 483 GLU A CA 1
ATOM 3852 C C . GLU A 1 483 ? 20.594 -28.5 26.688 1 20.02 483 GLU A C 1
ATOM 3854 O O . GLU A 1 483 ? 19.719 -28.375 25.828 1 20.02 483 GLU A O 1
ATOM 3859 N N . PRO A 1 484 ? 21.016 -29.828 26.766 1 18.92 484 PRO A N 1
ATOM 3860 C CA . PRO A 1 484 ? 20.844 -31.156 26.172 1 18.92 484 PRO A CA 1
ATOM 3861 C C . PRO A 1 484 ? 19.422 -31.703 26.344 1 18.92 484 PRO A C 1
ATOM 3863 O O . PRO A 1 484 ? 18.891 -31.703 27.453 1 18.92 484 PRO A O 1
ATOM 3866 N N . LEU A 1 485 ? 18.453 -31.703 25.328 1 19.66 485 LEU A N 1
ATOM 3867 C CA . LEU A 1 485 ? 17.109 -32.281 25.344 1 19.66 485 LEU A CA 1
ATOM 3868 C C . LEU A 1 485 ? 17.188 -33.781 25.578 1 19.66 485 LEU A C 1
ATOM 3870 O O . LEU A 1 485 ? 18.031 -34.469 25 1 19.66 485 LEU A O 1
ATOM 3874 N N . GLY A 1 486 ? 16.516 -34.469 26.562 1 19.38 486 GLY A N 1
ATOM 3875 C CA . GLY A 1 486 ? 16.391 -35.844 26.984 1 19.38 486 GLY A CA 1
ATOM 3876 C C . GLY A 1 486 ? 15.719 -36.719 25.938 1 19.38 486 GLY A C 1
ATOM 3877 O O . GLY A 1 486 ? 15.094 -36.219 25 1 19.38 486 GLY A O 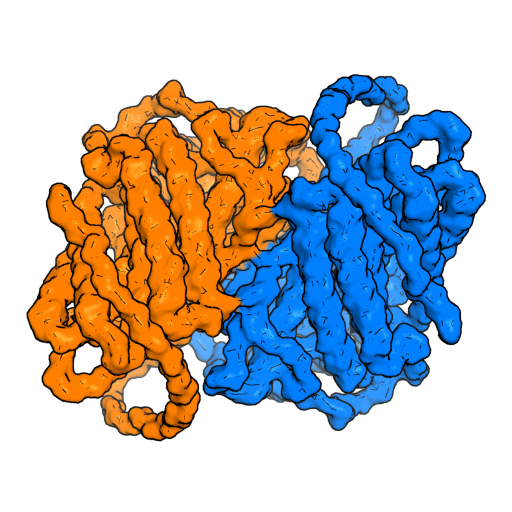1
ATOM 3878 N N . ASN A 1 487 ? 15.367 -38.219 25.938 1 20.52 487 ASN A N 1
ATOM 3879 C CA . ASN A 1 487 ? 15.391 -39.531 25.281 1 20.52 487 ASN A CA 1
ATOM 3880 C C . ASN A 1 487 ? 14.086 -39.812 24.547 1 20.52 487 ASN A C 1
ATOM 3882 O O . ASN A 1 487 ? 14 -40.781 23.766 1 20.52 487 ASN A O 1
ATOM 3886 N N . GLY A 1 488 ? 12.688 -39.625 24.891 1 21.92 488 GLY A N 1
ATOM 3887 C CA . GLY A 1 488 ? 11.688 -40.688 24.812 1 21.92 488 GLY A CA 1
ATOM 3888 C C . GLY A 1 488 ? 11.172 -40.906 23.391 1 21.92 488 GLY A C 1
ATOM 3889 O O . GLY A 1 488 ? 11.43 -40.062 22.5 1 21.92 488 GLY A O 1
ATOM 3890 N N . SER A 1 489 ? 10.125 -42 23.062 1 20.88 489 SER A N 1
ATOM 3891 C CA . SER A 1 489 ? 9.672 -42.969 22.078 1 20.88 489 SER A CA 1
ATOM 3892 C C . SER A 1 489 ? 8.703 -42.344 21.078 1 20.88 489 SER A C 1
ATOM 3894 O O . SER A 1 489 ? 7.512 -42.219 21.375 1 20.88 489 SER A O 1
ATOM 3896 N N . PHE A 1 490 ? 8.867 -41.375 20.406 1 21.03 490 PHE A N 1
ATOM 3897 C CA . PHE A 1 490 ? 7.82 -40.656 19.703 1 21.03 490 PHE A CA 1
ATOM 3898 C C . PHE A 1 490 ? 7.312 -41.438 18.5 1 21.03 490 PHE A C 1
ATOM 3900 O O . PHE A 1 490 ? 6.312 -41.062 17.875 1 21.03 490 PHE A O 1
ATOM 3907 N N . PHE A 1 491 ? 8.117 -42.188 17.688 1 21.22 491 PHE A N 1
ATOM 3908 C CA . PHE A 1 491 ? 7.797 -42.656 16.344 1 21.22 491 PHE A CA 1
ATOM 3909 C C . PHE A 1 491 ? 7.004 -43.969 16.391 1 21.22 491 PHE A C 1
ATOM 3911 O O . PHE A 1 491 ? 7.559 -45.031 16.172 1 21.22 491 PHE A O 1
ATOM 3918 N N . SER A 1 492 ? 6.184 -44.375 17.469 1 18.67 492 SER A N 1
ATOM 3919 C CA . SER A 1 492 ? 5.699 -45.75 17.359 1 18.67 492 SER A CA 1
ATOM 3920 C C . SER A 1 492 ? 4.855 -45.938 16.094 1 18.67 492 SER A C 1
ATOM 3922 O O . SER A 1 492 ? 4.078 -45.062 15.734 1 18.67 492 SER A O 1
ATOM 3924 N N . PRO A 1 493 ? 5.211 -47.062 15.258 1 22.17 493 PRO A N 1
ATOM 3925 C CA . PRO A 1 493 ? 4.75 -47.719 14.031 1 22.17 493 PRO A CA 1
ATOM 3926 C C . PRO A 1 493 ? 3.311 -48.219 14.141 1 22.17 493 PRO A C 1
ATOM 3928 O O . PRO A 1 493 ? 2.715 -48.625 13.133 1 22.17 493 PRO A O 1
ATOM 3931 N N . SER A 1 494 ? 2.254 -47.75 14.93 1 19.59 494 SER A N 1
ATOM 3932 C CA . SER A 1 494 ? 1.228 -48.781 14.75 1 19.59 494 SER A CA 1
ATOM 3933 C C . SER A 1 494 ? 0.742 -48.844 13.305 1 19.59 494 SER A C 1
ATOM 3935 O O . SER A 1 494 ? 0.645 -47.812 12.641 1 19.59 494 SER A O 1
ATOM 3937 N N . MET B 1 1 ? 27.875 4.359 -8.719 1 20 1 MET B N 1
ATOM 3938 C CA . MET B 1 1 ? 26.719 5.09 -9.203 1 20 1 MET B CA 1
ATOM 3939 C C . MET B 1 1 ? 26.672 5.109 -10.727 1 20 1 MET B C 1
ATOM 3941 O O . MET B 1 1 ? 27.469 5.809 -11.367 1 20 1 MET B O 1
ATOM 3945 N N . VAL B 1 2 ? 26.438 3.924 -11.414 1 28.69 2 VAL B N 1
ATOM 3946 C CA . VAL B 1 2 ? 26.484 3.879 -12.867 1 28.69 2 VAL B CA 1
ATOM 3947 C C . VAL B 1 2 ? 25.547 4.93 -13.453 1 28.69 2 VAL B C 1
ATOM 3949 O O . VAL B 1 2 ? 24.422 5.117 -12.953 1 28.69 2 VAL B O 1
ATOM 3952 N N . PRO B 1 3 ? 26.156 5.887 -14.125 1 26.86 3 PRO B N 1
ATOM 3953 C CA . PRO B 1 3 ? 25.391 6.961 -14.766 1 26.86 3 PRO B CA 1
ATOM 3954 C C . PRO B 1 3 ? 24.266 6.438 -15.656 1 26.86 3 PRO B C 1
ATOM 3956 O O . PRO B 1 3 ? 24.438 5.426 -16.344 1 26.86 3 PRO B O 1
ATOM 3959 N N . ASP B 1 4 ? 23.031 6.566 -15.297 1 32.81 4 ASP B N 1
ATOM 3960 C CA . ASP B 1 4 ? 21.672 6.258 -15.719 1 32.81 4 ASP B CA 1
ATOM 3961 C C . ASP B 1 4 ? 21.453 6.613 -17.188 1 32.81 4 ASP B C 1
ATOM 3963 O O . ASP B 1 4 ? 20.312 6.664 -17.656 1 32.81 4 ASP B O 1
ATOM 3967 N N . SER B 1 5 ? 22.5 6.98 -17.906 1 29.42 5 SER B N 1
ATOM 3968 C CA . SER B 1 5 ? 22.219 7.637 -19.188 1 29.42 5 SER B CA 1
ATOM 3969 C C . SER B 1 5 ? 21.625 6.656 -20.188 1 29.42 5 SER B C 1
ATOM 3971 O O . SER B 1 5 ? 20.828 7.047 -21.047 1 29.42 5 SER B O 1
ATOM 3973 N N . LEU B 1 6 ? 22.297 5.523 -20.625 1 30.34 6 LEU B N 1
ATOM 3974 C CA . LEU B 1 6 ? 22.297 5.062 -22 1 30.34 6 LEU B CA 1
ATOM 3975 C C . LEU B 1 6 ? 21.016 4.285 -22.312 1 30.34 6 LEU B C 1
ATOM 3977 O O . LEU B 1 6 ? 20.656 4.121 -23.484 1 30.34 6 LEU B O 1
ATOM 3981 N N . SER B 1 7 ? 20.641 3.207 -21.625 1 30.22 7 SER B N 1
ATOM 3982 C CA . SER B 1 7 ? 19.719 2.322 -22.328 1 30.22 7 SER B CA 1
ATOM 3983 C C . SER B 1 7 ? 18.312 2.924 -22.391 1 30.22 7 SER B C 1
ATOM 3985 O O . SER B 1 7 ? 17.5 2.686 -21.5 1 30.22 7 SER B O 1
ATOM 3987 N N . ALA B 1 8 ? 18.219 4.055 -23.094 1 36.53 8 ALA B N 1
ATOM 3988 C CA . ALA B 1 8 ? 16.906 4.688 -23.234 1 36.53 8 ALA B CA 1
ATOM 3989 C C . ALA B 1 8 ? 15.898 3.736 -23.875 1 36.53 8 ALA B C 1
ATOM 3991 O O . ALA B 1 8 ? 16.047 3.363 -25.031 1 36.53 8 ALA B O 1
ATOM 3992 N N . PRO B 1 9 ? 15.25 2.848 -23.219 1 37.19 9 PRO B N 1
ATOM 3993 C CA . PRO B 1 9 ? 14.242 2.027 -23.891 1 37.19 9 PRO B CA 1
ATOM 3994 C C . PRO B 1 9 ? 13.336 2.846 -24.812 1 37.19 9 PRO B C 1
ATOM 3996 O O . PRO B 1 9 ? 13.219 4.062 -24.656 1 37.19 9 PRO B O 1
ATOM 3999 N N . ARG B 1 10 ? 12.773 2.23 -25.922 1 35.72 10 ARG B N 1
ATOM 4000 C CA . ARG B 1 10 ? 11.883 2.84 -26.906 1 35.72 10 ARG B CA 1
ATOM 4001 C C . ARG B 1 10 ? 10.812 3.688 -26.234 1 35.72 10 ARG B C 1
ATOM 4003 O O . ARG B 1 10 ? 10.047 3.186 -25.406 1 35.72 10 ARG B O 1
ATOM 4010 N N . ARG B 1 11 ? 11.195 4.902 -26.188 1 42.22 11 ARG B N 1
ATOM 4011 C CA . ARG B 1 11 ? 10.281 5.922 -25.688 1 42.22 11 ARG B CA 1
ATOM 4012 C C . ARG B 1 11 ? 8.883 5.75 -26.266 1 42.22 11 ARG B C 1
ATOM 4014 O O . ARG B 1 11 ? 8.703 5.762 -27.484 1 42.22 11 ARG B O 1
ATOM 4021 N N . ASP B 1 12 ? 8 4.988 -25.656 1 48.66 12 ASP B N 1
ATOM 4022 C CA . ASP B 1 12 ? 6.605 5.027 -26.094 1 48.66 12 ASP B CA 1
ATOM 4023 C C . ASP B 1 12 ? 6.164 6.461 -26.375 1 48.66 12 ASP B C 1
ATOM 4025 O O . ASP B 1 12 ? 6.512 7.383 -25.641 1 48.66 12 ASP B O 1
ATOM 4029 N N . ARG B 1 13 ? 5.91 6.969 -27.594 1 48.44 13 ARG B N 1
ATOM 4030 C CA . ARG B 1 13 ? 5.52 8.273 -28.125 1 48.44 13 ARG B CA 1
ATOM 4031 C C . ARG B 1 13 ? 4.789 9.094 -27.062 1 48.44 13 ARG B C 1
ATOM 4033 O O . ARG B 1 13 ? 4.887 10.32 -27.047 1 48.44 13 ARG B O 1
ATOM 4040 N N . ASP B 1 14 ? 4.09 8.445 -25.984 1 64.12 14 ASP B N 1
ATOM 4041 C CA . ASP B 1 14 ? 3.213 9.242 -25.141 1 64.12 14 ASP B CA 1
ATOM 4042 C C . ASP B 1 14 ? 3.816 9.43 -23.75 1 64.12 14 ASP B C 1
ATOM 4044 O O . ASP B 1 14 ? 3.117 9.82 -22.812 1 64.12 14 ASP B O 1
ATOM 4048 N N . GLN B 1 15 ? 5.25 9.289 -23.656 1 80.56 15 GLN B N 1
ATOM 4049 C CA . GLN B 1 15 ? 5.887 9.453 -22.344 1 80.56 15 GLN B CA 1
ATOM 4050 C C . GLN B 1 15 ? 6.297 10.906 -22.109 1 80.56 15 GLN B C 1
ATOM 4052 O O . GLN B 1 15 ? 6.633 11.617 -23.062 1 80.56 15 GLN B O 1
ATOM 4057 N N . VAL B 1 16 ? 6.207 11.359 -20.891 1 90 16 VAL B N 1
ATOM 4058 C CA . VAL B 1 16 ? 6.59 12.719 -20.516 1 90 16 VAL B CA 1
ATOM 4059 C C . VAL B 1 16 ? 8.102 12.875 -20.609 1 90 16 VAL B C 1
ATOM 4061 O O . VAL B 1 16 ? 8.852 12.141 -19.969 1 90 16 VAL B O 1
ATOM 4064 N N . SER B 1 17 ? 8.531 13.719 -21.5 1 92.69 17 SER B N 1
ATOM 4065 C CA . SER B 1 17 ? 9.961 13.992 -21.641 1 92.69 17 SER B CA 1
ATOM 4066 C C . SER B 1 17 ? 10.398 15.117 -20.719 1 92.69 17 SER B C 1
ATOM 4068 O O . SER B 1 17 ? 9.57 15.906 -20.25 1 92.69 17 SER B O 1
ATOM 4070 N N . ILE B 1 18 ? 11.664 15.211 -20.438 1 94.56 18 ILE B N 1
ATOM 4071 C CA . ILE B 1 18 ? 12.227 16.25 -19.578 1 94.56 18 ILE B CA 1
ATOM 4072 C C . ILE B 1 18 ? 12 17.609 -20.219 1 94.56 18 ILE B C 1
ATOM 4074 O O . ILE B 1 18 ? 11.797 18.609 -19.5 1 94.56 18 ILE B O 1
ATOM 4078 N N . ASP B 1 19 ? 12.016 17.656 -21.5 1 94.94 19 ASP B N 1
ATOM 4079 C CA . ASP B 1 19 ? 11.812 18.906 -22.219 1 94.94 19 ASP B CA 1
ATOM 4080 C C . ASP B 1 19 ? 10.367 19.391 -22.078 1 94.94 19 ASP B C 1
ATOM 4082 O O . ASP B 1 19 ? 10.102 20.594 -22.094 1 94.94 19 ASP B O 1
ATOM 4086 N N . ASP B 1 20 ? 9.398 18.422 -21.969 1 94.31 20 ASP B N 1
ATOM 4087 C CA . ASP B 1 20 ? 8.008 18.797 -21.719 1 94.31 20 ASP B CA 1
ATOM 4088 C C . ASP B 1 20 ? 7.867 19.516 -20.375 1 94.31 20 ASP B C 1
ATOM 4090 O O . ASP B 1 20 ? 7.105 20.469 -20.25 1 94.31 20 ASP B O 1
ATOM 4094 N N . VAL B 1 21 ? 8.648 19.047 -19.391 1 96.56 21 VAL B N 1
ATOM 4095 C CA . VAL B 1 21 ? 8.617 19.625 -18.047 1 96.56 21 VAL B CA 1
ATOM 4096 C C . VAL B 1 21 ? 9.234 21.016 -18.094 1 96.56 21 VAL B C 1
ATOM 4098 O O . VAL B 1 21 ? 8.656 21.984 -17.562 1 96.56 21 VAL B O 1
ATOM 4101 N N . GLU B 1 22 ? 10.375 21.109 -18.781 1 95.75 22 GLU B N 1
ATOM 4102 C CA . GLU B 1 22 ? 11.102 22.375 -18.844 1 95.75 22 GLU B CA 1
ATOM 4103 C C . GLU B 1 22 ? 10.32 23.422 -19.625 1 95.75 22 GLU B C 1
ATOM 4105 O O . GLU B 1 22 ? 10.398 24.609 -19.312 1 95.75 22 GLU B O 1
ATOM 4110 N N . ALA B 1 23 ? 9.578 23.031 -20.578 1 96.12 23 ALA B N 1
ATOM 4111 C CA . ALA B 1 23 ? 8.82 23.938 -21.422 1 96.12 23 ALA B CA 1
ATOM 4112 C C . ALA B 1 23 ? 7.746 24.672 -20.609 1 96.12 23 ALA B C 1
ATOM 4114 O O . ALA B 1 23 ? 7.379 25.797 -20.922 1 96.12 23 ALA B O 1
ATOM 4115 N N . LEU B 1 24 ? 7.258 24.078 -19.531 1 96.56 24 LEU B N 1
ATOM 4116 C CA . LEU B 1 24 ? 6.188 24.641 -18.734 1 96.56 24 LEU B CA 1
ATOM 4117 C C . LEU B 1 24 ? 6.727 25.703 -17.781 1 96.56 24 LEU B C 1
ATOM 4119 O O . LEU B 1 24 ? 5.969 26.531 -17.266 1 96.56 24 LEU B O 1
ATOM 4123 N N . VAL B 1 25 ? 8.07 25.719 -17.516 1 96.81 25 VAL B N 1
ATOM 4124 C CA . VAL B 1 25 ? 8.594 26.609 -16.484 1 96.81 25 VAL B CA 1
ATOM 4125 C C . VAL B 1 25 ? 9.609 27.578 -17.094 1 96.81 25 VAL B C 1
ATOM 4127 O O . VAL B 1 25 ? 10.047 28.516 -16.438 1 96.81 25 VAL B O 1
ATOM 4130 N N . ARG B 1 26 ? 10.031 27.375 -18.328 1 93.62 26 ARG B N 1
ATOM 4131 C CA . ARG B 1 26 ? 11.023 28.234 -18.969 1 93.62 26 ARG B CA 1
ATOM 4132 C C . ARG B 1 26 ? 10.578 29.688 -18.953 1 93.62 26 ARG B C 1
ATOM 4134 O O . ARG B 1 26 ? 9.422 29.984 -19.266 1 93.62 26 ARG B O 1
ATOM 4141 N N . PRO B 1 27 ? 11.406 30.578 -18.656 1 94.44 27 PRO B N 1
ATOM 4142 C CA . PRO B 1 27 ? 12.836 30.5 -18.328 1 94.44 27 PRO B CA 1
ATOM 4143 C C . PRO B 1 27 ? 13.109 30.516 -16.828 1 94.44 27 PRO B C 1
ATOM 4145 O O . PRO B 1 27 ? 14.203 30.906 -16.406 1 94.44 27 PRO B O 1
ATOM 4148 N N . HIS B 1 28 ? 12.203 30.156 -16.062 1 95.94 28 HIS B N 1
ATOM 4149 C CA . HIS B 1 28 ? 12.273 30.359 -14.617 1 95.94 28 HIS B CA 1
ATOM 4150 C C . HIS B 1 28 ? 12.812 29.125 -13.906 1 95.94 28 HIS B C 1
ATOM 4152 O O . HIS B 1 28 ? 12.859 29.078 -12.68 1 95.94 28 HIS B O 1
ATOM 4158 N N . GLY B 1 29 ? 13.227 28.109 -14.594 1 95.94 29 GLY B N 1
ATOM 4159 C CA . GLY B 1 29 ? 13.664 26.844 -14.047 1 95.94 29 GLY B CA 1
ATOM 4160 C C . GLY B 1 29 ? 14.727 26.984 -12.969 1 95.94 29 GLY B C 1
ATOM 4161 O O . GLY B 1 29 ? 14.531 26.562 -11.836 1 95.94 29 GLY B O 1
ATOM 4162 N N . PRO B 1 30 ? 15.812 27.641 -13.289 1 95.94 30 PRO B N 1
ATOM 4163 C CA . PRO B 1 30 ? 16.891 27.781 -12.312 1 95.94 30 PRO B CA 1
ATOM 4164 C C . PRO B 1 30 ? 16.453 28.516 -11.047 1 95.94 30 PRO B C 1
ATOM 4166 O O . PRO B 1 30 ? 16.859 28.156 -9.945 1 95.94 30 PRO B O 1
ATOM 4169 N N . THR B 1 31 ? 15.641 29.516 -11.219 1 95.94 31 THR B N 1
ATOM 4170 C CA . THR B 1 31 ? 15.148 30.266 -10.07 1 95.94 31 THR B CA 1
ATOM 4171 C C . THR B 1 31 ? 14.258 29.391 -9.195 1 95.94 31 THR B C 1
ATOM 4173 O O . THR B 1 31 ? 14.305 29.484 -7.965 1 95.94 31 THR B O 1
ATOM 4176 N N . LEU B 1 32 ? 13.453 28.578 -9.82 1 96.94 32 LEU B N 1
ATOM 4177 C CA . LEU B 1 32 ? 12.578 27.688 -9.078 1 96.94 32 LEU B CA 1
ATOM 4178 C C . LEU B 1 32 ? 13.391 26.656 -8.281 1 96.94 32 LEU B C 1
ATOM 4180 O O . LEU B 1 32 ? 13.047 26.344 -7.145 1 96.94 32 LEU B O 1
ATOM 4184 N N . VAL B 1 33 ? 14.43 26.125 -8.898 1 96.94 33 VAL B N 1
ATOM 4185 C CA . VAL B 1 33 ? 15.297 25.172 -8.203 1 96.94 33 VAL B CA 1
ATOM 4186 C C . VAL B 1 33 ? 15.922 25.844 -6.984 1 96.94 33 VAL B C 1
ATOM 4188 O O . VAL B 1 33 ? 16 25.25 -5.906 1 96.94 33 VAL B O 1
ATOM 4191 N N . LYS B 1 34 ? 16.359 27.047 -7.133 1 93.94 34 LYS B N 1
ATOM 4192 C CA . LYS B 1 34 ? 16.938 27.797 -6.02 1 93.94 34 LYS B CA 1
ATOM 4193 C C . LYS B 1 34 ? 15.906 28.016 -4.906 1 93.94 34 LYS B C 1
ATOM 4195 O O . LYS B 1 34 ? 16.234 27.875 -3.725 1 93.94 34 LYS B O 1
ATOM 4200 N N . LEU B 1 35 ? 14.734 28.359 -5.309 1 93.75 35 LEU B N 1
ATOM 4201 C CA . LEU B 1 35 ? 13.664 28.578 -4.336 1 93.75 35 LEU B CA 1
ATOM 4202 C C . LEU B 1 35 ? 13.344 27.281 -3.584 1 93.75 35 LEU B C 1
ATOM 4204 O O . LEU B 1 35 ? 13.094 27.312 -2.377 1 93.75 35 LEU B O 1
ATOM 4208 N N . TYR B 1 36 ? 13.312 26.172 -4.266 1 96.19 36 TYR B N 1
ATOM 4209 C CA . TYR B 1 36 ? 13.031 24.891 -3.641 1 96.19 36 TYR B CA 1
ATOM 4210 C C . TYR B 1 36 ? 14.047 24.594 -2.541 1 96.19 36 TYR B C 1
ATOM 4212 O O . TYR B 1 36 ? 13.672 24.234 -1.422 1 96.19 36 TYR B O 1
ATOM 4220 N N . PHE B 1 37 ? 15.32 24.672 -2.877 1 94.19 37 PHE B N 1
ATOM 4221 C CA . PHE B 1 37 ? 16.359 24.281 -1.935 1 94.19 37 PHE B CA 1
ATOM 4222 C C . PHE B 1 37 ? 16.5 25.312 -0.821 1 94.19 37 PHE B C 1
ATOM 4224 O O . PHE B 1 37 ? 16.984 25 0.264 1 94.19 37 PHE B O 1
ATOM 4231 N N . ARG B 1 38 ? 15.969 26.5 -1.058 1 91.31 38 ARG B N 1
ATOM 4232 C CA . ARG B 1 38 ? 16.031 27.547 -0.048 1 91.31 38 ARG B CA 1
ATOM 4233 C C . ARG B 1 38 ? 14.898 27.391 0.972 1 91.31 38 ARG B C 1
ATOM 4235 O O . ARG B 1 38 ? 15.109 27.609 2.168 1 91.31 38 ARG B O 1
ATOM 4242 N N . ILE B 1 39 ? 13.75 26.969 0.527 1 91.06 39 ILE B N 1
ATOM 4243 C CA . ILE B 1 39 ? 12.594 27.062 1.406 1 91.06 39 ILE B CA 1
ATOM 4244 C C . ILE B 1 39 ? 12.078 25.672 1.739 1 91.06 39 ILE B C 1
ATOM 4246 O O . ILE B 1 39 ? 11.828 25.344 2.904 1 91.06 39 ILE B O 1
ATOM 4250 N N . VAL B 1 40 ? 11.898 24.766 0.769 1 93.44 40 VAL B N 1
ATOM 4251 C CA . VAL B 1 40 ? 11.242 23.484 0.947 1 93.44 40 VAL B CA 1
ATOM 4252 C C . VAL B 1 40 ? 12.234 22.453 1.486 1 93.44 40 VAL B C 1
ATOM 4254 O O . VAL B 1 40 ? 11.953 21.781 2.473 1 93.44 40 VAL B O 1
ATOM 4257 N N . HIS B 1 41 ? 13.422 22.359 0.903 1 94.62 41 HIS B N 1
ATOM 4258 C CA . HIS B 1 41 ? 14.398 21.297 1.148 1 94.62 41 HIS B CA 1
ATOM 4259 C C . HIS B 1 41 ? 14.844 21.297 2.607 1 94.62 41 HIS B C 1
ATOM 4261 O O . HIS B 1 41 ? 15.016 20.219 3.201 1 94.62 41 HIS B O 1
ATOM 4267 N N . PRO B 1 42 ? 14.977 22.406 3.25 1 92 42 PRO B N 1
ATOM 4268 C CA . PRO B 1 42 ? 15.422 22.359 4.645 1 92 42 PRO B CA 1
ATOM 4269 C C . PRO B 1 42 ? 14.414 21.672 5.566 1 92 42 PRO B C 1
ATOM 4271 O O . PRO B 1 42 ? 14.805 21.031 6.543 1 92 42 PRO B O 1
ATOM 4274 N N . SER B 1 43 ? 13.156 21.828 5.266 1 92.31 43 SER B N 1
ATOM 4275 C CA . SER B 1 43 ? 12.117 21.25 6.109 1 92.31 43 SER B CA 1
ATOM 4276 C C . SER B 1 43 ? 11.82 19.812 5.707 1 92.31 43 SER B C 1
ATOM 4278 O O . SER B 1 43 ? 11.289 19.031 6.508 1 92.31 43 SER B O 1
ATOM 4280 N N . PHE B 1 44 ? 12.062 19.484 4.492 1 95.81 44 PHE B N 1
ATOM 4281 C CA . PHE B 1 44 ? 11.797 18.141 3.959 1 95.81 44 PHE B CA 1
ATOM 4282 C C . PHE B 1 44 ? 12.977 17.656 3.121 1 95.81 44 PHE B C 1
ATOM 4284 O O . PHE B 1 44 ? 12.859 17.516 1.9 1 95.81 44 PHE B O 1
ATOM 4291 N N . PRO B 1 45 ? 14.047 17.297 3.824 1 96.25 45 PRO B N 1
ATOM 4292 C CA . PRO B 1 45 ? 15.336 17.047 3.166 1 96.25 45 PRO B CA 1
ATOM 4293 C C . PRO B 1 45 ? 15.461 15.625 2.625 1 96.25 45 PRO B C 1
ATOM 4295 O O . PRO B 1 45 ? 16.328 14.867 3.066 1 96.25 45 PRO B O 1
ATOM 4298 N N . ILE B 1 46 ? 14.758 15.32 1.587 1 97.38 46 ILE B N 1
ATOM 4299 C CA . ILE B 1 46 ? 14.797 13.961 1.063 1 97.38 46 ILE B CA 1
ATOM 4300 C C . ILE B 1 46 ? 15.594 13.93 -0.239 1 97.38 46 ILE B C 1
ATOM 4302 O O . ILE B 1 46 ? 15.617 12.914 -0.935 1 97.38 46 ILE B O 1
ATOM 4306 N N . LEU B 1 47 ? 16.219 15.086 -0.642 1 96.5 47 LEU B N 1
ATOM 4307 C CA . LEU B 1 47 ? 17.172 15.141 -1.755 1 96.5 47 LEU B CA 1
ATOM 4308 C C . LEU B 1 47 ? 18.578 15.445 -1.259 1 96.5 47 LEU B C 1
ATOM 4310 O O . LEU B 1 47 ? 18.75 15.938 -0.141 1 96.5 47 LEU B O 1
ATOM 4314 N N . HIS B 1 48 ? 19.5 15 -2.043 1 93.69 48 HIS B N 1
ATOM 4315 C CA . HIS B 1 48 ? 20.875 15.453 -1.83 1 93.69 48 HIS B CA 1
ATOM 4316 C C . HIS B 1 48 ? 21.172 16.703 -2.648 1 93.69 48 HIS B C 1
ATOM 4318 O O . HIS B 1 48 ? 21.422 16.625 -3.855 1 93.69 48 HIS B O 1
ATOM 4324 N N . LYS B 1 49 ? 21.25 17.844 -1.966 1 93 49 LYS B N 1
ATOM 4325 C CA . LYS B 1 49 ? 21.312 19.156 -2.609 1 93 49 LYS B CA 1
ATOM 4326 C C . LYS B 1 49 ? 22.5 19.25 -3.545 1 93 49 LYS B C 1
ATOM 4328 O O . LYS B 1 49 ? 22.359 19.641 -4.707 1 93 49 LYS B O 1
ATOM 4333 N N . GLU B 1 50 ? 23.688 18.859 -3.09 1 90.44 50 GLU B N 1
ATOM 4334 C CA . GLU B 1 50 ? 24.922 19.031 -3.869 1 90.44 50 GLU B CA 1
ATOM 4335 C C . GLU B 1 50 ? 24.859 18.219 -5.164 1 90.44 50 GLU B C 1
ATOM 4337 O O . GLU B 1 50 ? 25.219 18.734 -6.23 1 90.44 50 GLU B O 1
ATOM 4342 N N . VAL B 1 51 ? 24.391 17.062 -5.023 1 90.5 51 VAL B N 1
ATOM 4343 C CA . VAL B 1 51 ? 24.312 16.188 -6.184 1 90.5 51 VAL B CA 1
ATOM 4344 C C . VAL B 1 51 ? 23.281 16.719 -7.172 1 90.5 51 VAL B C 1
ATOM 4346 O O . VAL B 1 51 ? 23.531 16.766 -8.383 1 90.5 51 VAL B O 1
ATOM 4349 N N . PHE B 1 52 ? 22.156 17.125 -6.691 1 94.62 52 PHE B N 1
ATOM 4350 C CA . PHE B 1 52 ? 21.078 17.625 -7.539 1 94.62 52 PHE B CA 1
ATOM 4351 C C . PHE B 1 52 ? 21.5 18.906 -8.258 1 94.62 52 PHE B C 1
ATOM 4353 O O . PHE B 1 52 ? 21.297 19.031 -9.469 1 94.62 52 PHE B O 1
ATOM 4360 N N . VAL B 1 53 ? 22.062 19.828 -7.539 1 94.12 53 VAL B N 1
ATOM 4361 C CA . VAL B 1 53 ? 22.422 21.141 -8.086 1 94.12 53 VAL B CA 1
ATOM 4362 C C . VAL B 1 53 ? 23.562 20.984 -9.094 1 94.12 53 VAL B C 1
ATOM 4364 O O . VAL B 1 53 ? 23.562 21.641 -10.133 1 94.12 53 VAL B O 1
ATOM 4367 N N . GLU B 1 54 ? 24.5 20.125 -8.758 1 93.81 54 GLU B N 1
ATOM 4368 C CA . GLU B 1 54 ? 25.594 19.875 -9.688 1 93.81 54 GLU B CA 1
ATOM 4369 C C . GLU B 1 54 ? 25.078 19.328 -11.016 1 93.81 54 GLU B C 1
ATOM 4371 O O . GLU B 1 54 ? 25.469 19.797 -12.086 1 93.81 54 GLU B O 1
ATOM 4376 N N . LYS B 1 55 ? 24.203 18.391 -10.891 1 95.19 55 LYS B N 1
ATOM 4377 C CA . LYS B 1 55 ? 23.625 17.797 -12.102 1 95.19 55 LYS B CA 1
ATOM 4378 C C . LYS B 1 55 ? 22.797 18.828 -12.867 1 95.19 55 LYS B C 1
ATOM 4380 O O . LYS B 1 55 ? 22.891 18.906 -14.094 1 95.19 55 LYS B O 1
ATOM 4385 N N . TYR B 1 56 ? 22.016 19.578 -12.188 1 96.19 56 TYR B N 1
ATOM 4386 C CA . TYR B 1 56 ? 21.156 20.578 -12.812 1 96.19 56 TYR B CA 1
ATOM 4387 C C . TYR B 1 56 ? 21.969 21.656 -13.5 1 96.19 56 TYR B C 1
ATOM 4389 O O . TYR B 1 56 ? 21.625 22.109 -14.594 1 96.19 56 TYR B O 1
ATOM 4397 N N . LEU B 1 57 ? 23.078 22.109 -12.844 1 94.56 57 LEU B N 1
ATOM 4398 C CA . LEU B 1 57 ? 23.906 23.172 -13.391 1 94.56 57 LEU B CA 1
ATOM 4399 C C . LEU B 1 57 ? 24.641 22.719 -14.648 1 94.56 57 LEU B C 1
ATOM 4401 O O . LEU B 1 57 ? 24.891 23.516 -15.555 1 94.56 57 LEU B O 1
ATOM 4405 N N . ARG B 1 58 ? 24.969 21.453 -14.656 1 95.69 58 ARG B N 1
ATOM 4406 C CA . ARG B 1 58 ? 25.516 20.938 -15.898 1 95.69 58 ARG B CA 1
ATOM 4407 C C . ARG B 1 58 ? 24.453 20.922 -17 1 95.69 58 ARG B C 1
ATOM 4409 O O . ARG B 1 58 ? 24.656 21.5 -18.062 1 95.69 58 ARG B O 1
ATOM 4416 N N . THR B 1 59 ? 23.391 20.234 -16.75 1 95.69 59 THR B N 1
ATOM 4417 C CA . THR B 1 59 ? 22.203 20.25 -17.609 1 95.69 59 THR B CA 1
ATOM 4418 C C . THR B 1 59 ? 21 19.688 -16.875 1 95.69 59 THR B C 1
ATOM 4420 O O . THR B 1 59 ? 21.109 18.703 -16.141 1 95.69 59 THR B O 1
ATOM 4423 N N . TYR B 1 60 ? 19.875 20.344 -17.094 1 94.88 60 TYR B N 1
ATOM 4424 C CA . TYR B 1 60 ? 18.656 19.859 -16.453 1 94.88 60 TYR B CA 1
ATOM 4425 C C . TYR B 1 60 ? 18.281 18.484 -17 1 94.88 60 TYR B C 1
ATOM 4427 O O . TYR B 1 60 ? 17.5 17.75 -16.375 1 94.88 60 TYR B O 1
ATOM 4435 N N . ARG B 1 61 ? 18.812 18.031 -18.109 1 95.12 61 ARG B N 1
ATOM 4436 C CA . ARG B 1 61 ? 18.484 16.781 -18.766 1 95.12 61 ARG B CA 1
ATOM 4437 C C . ARG B 1 61 ? 19.062 15.594 -18 1 95.12 61 ARG B C 1
ATOM 4439 O O . ARG B 1 61 ? 18.688 14.445 -18.219 1 95.12 61 ARG B O 1
ATOM 4446 N N . GLU B 1 62 ? 19.938 15.906 -17.031 1 95.06 62 GLU B N 1
ATOM 4447 C CA . GLU B 1 62 ? 20.516 14.844 -16.219 1 95.06 62 GLU B CA 1
ATOM 4448 C C . GLU B 1 62 ? 19.594 14.469 -15.062 1 95.06 62 GLU B C 1
ATOM 4450 O O . GLU B 1 62 ? 19.797 13.438 -14.414 1 95.06 62 GLU B O 1
ATOM 4455 N N . ILE B 1 63 ? 18.609 15.266 -14.852 1 96.56 63 ILE B N 1
ATOM 4456 C CA . ILE B 1 63 ? 17.625 14.977 -13.812 1 96.56 63 ILE B CA 1
ATOM 4457 C C . ILE B 1 63 ? 16.422 14.258 -14.43 1 96.56 63 ILE B C 1
ATOM 4459 O O . ILE B 1 63 ? 16.016 14.562 -15.555 1 96.56 63 ILE B O 1
ATOM 4463 N N . THR B 1 64 ? 15.898 13.297 -13.734 1 96.38 64 THR B N 1
ATOM 4464 C CA . THR B 1 64 ? 14.734 12.578 -14.25 1 96.38 64 THR B CA 1
ATOM 4465 C C . THR B 1 64 ? 13.516 13.492 -14.312 1 96.38 64 THR B C 1
ATOM 4467 O O . THR B 1 64 ? 13.336 14.359 -13.445 1 96.38 64 THR B O 1
ATOM 4470 N N . PRO B 1 65 ? 12.641 13.305 -15.273 1 97 65 PRO B N 1
ATOM 4471 C CA . PRO B 1 65 ? 11.477 14.18 -15.445 1 97 65 PRO B CA 1
ATOM 4472 C C . PRO B 1 65 ? 10.578 14.219 -14.211 1 97 65 PRO B C 1
ATOM 4474 O O . PRO B 1 65 ? 10.164 15.297 -13.773 1 97 65 PRO B O 1
ATOM 4477 N N . PRO B 1 66 ? 10.219 13.055 -13.609 1 97.5 66 PRO B N 1
ATOM 4478 C CA . PRO B 1 66 ? 9.336 13.125 -12.438 1 97.5 66 PRO B CA 1
ATOM 4479 C C . PRO B 1 66 ? 9.945 13.93 -11.289 1 97.5 66 PRO B C 1
ATOM 4481 O O . PRO B 1 66 ? 9.25 14.711 -10.641 1 97.5 66 PRO B O 1
ATOM 4484 N N . LEU B 1 67 ? 11.211 13.812 -11.039 1 98.12 67 LEU B N 1
ATOM 4485 C CA . LEU B 1 67 ? 11.852 14.5 -9.93 1 98.12 67 LEU B CA 1
ATOM 4486 C C . LEU B 1 67 ? 11.898 16 -10.188 1 98.12 67 LEU B C 1
ATOM 4488 O O . LEU B 1 67 ? 11.562 16.797 -9.305 1 98.12 67 LEU B O 1
ATOM 4492 N N . LEU B 1 68 ? 12.352 16.344 -11.383 1 98.25 68 LEU B N 1
ATOM 4493 C CA . LEU B 1 68 ? 12.445 17.766 -11.719 1 98.25 68 LEU B CA 1
ATOM 4494 C C . LEU B 1 68 ? 11.07 18.422 -11.68 1 98.25 68 LEU B C 1
ATOM 4496 O O . LEU B 1 68 ? 10.922 19.531 -11.156 1 98.25 68 LEU B O 1
ATOM 4500 N N . ALA B 1 69 ? 10.07 17.75 -12.258 1 98.25 69 ALA B N 1
ATOM 4501 C CA . ALA B 1 69 ? 8.711 18.281 -12.266 1 98.25 69 ALA B CA 1
ATOM 4502 C C . ALA B 1 69 ? 8.195 18.484 -10.852 1 98.25 69 ALA B C 1
ATOM 4504 O O . ALA B 1 69 ? 7.547 19.5 -10.555 1 98.25 69 ALA B O 1
ATOM 4505 N N . SER B 1 70 ? 8.438 17.547 -9.938 1 98.12 70 SER B N 1
ATOM 4506 C CA . SER B 1 70 ? 7.969 17.641 -8.562 1 98.12 70 SER B CA 1
ATOM 4507 C C . SER B 1 70 ? 8.648 18.797 -7.82 1 98.12 70 SER B C 1
ATOM 4509 O O . SER B 1 70 ? 8.008 19.484 -7.031 1 98.12 70 SER B O 1
ATOM 4511 N N . VAL B 1 71 ? 9.922 18.953 -8.055 1 98.38 71 VAL B N 1
ATOM 4512 C CA . VAL B 1 71 ? 10.672 20.047 -7.449 1 98.38 71 VAL B CA 1
ATOM 4513 C C . VAL B 1 71 ? 10.086 21.391 -7.91 1 98.38 71 VAL B C 1
ATOM 4515 O O . VAL B 1 71 ? 9.836 22.281 -7.09 1 98.38 71 VAL B O 1
ATOM 4518 N N . TYR B 1 72 ? 9.836 21.516 -9.219 1 98.25 72 TYR B N 1
ATOM 4519 C CA . TYR B 1 72 ? 9.25 22.734 -9.766 1 98.25 72 TYR B CA 1
ATOM 4520 C C . TYR B 1 72 ? 7.867 22.984 -9.18 1 98.25 72 TYR B C 1
ATOM 4522 O O . TYR B 1 72 ? 7.527 24.125 -8.844 1 98.25 72 TYR B O 1
ATOM 4530 N N . CYS B 1 73 ? 7.066 21.922 -9.031 1 96.75 73 CYS B N 1
ATOM 4531 C CA . CYS B 1 73 ? 5.707 22.031 -8.516 1 96.75 73 CYS B CA 1
ATOM 4532 C C . CYS B 1 73 ? 5.707 22.625 -7.109 1 96.75 73 CYS B C 1
ATOM 4534 O O . CYS B 1 73 ? 4.914 23.516 -6.805 1 96.75 73 CYS B O 1
ATOM 4536 N N . LEU B 1 74 ? 6.582 22.188 -6.297 1 96.5 74 LEU B N 1
ATOM 4537 C CA . LEU B 1 74 ? 6.625 22.656 -4.918 1 96.5 74 LEU B CA 1
ATOM 4538 C C . LEU B 1 74 ? 7.203 24.062 -4.844 1 96.5 74 LEU B C 1
ATOM 4540 O O . LEU B 1 74 ? 6.723 24.906 -4.074 1 96.5 74 LEU B O 1
ATOM 4544 N N . ALA B 1 75 ? 8.211 24.312 -5.672 1 96.5 75 ALA B N 1
ATOM 4545 C CA . ALA B 1 75 ? 8.867 25.609 -5.664 1 96.5 75 ALA B CA 1
ATOM 4546 C C . ALA B 1 75 ? 7.91 26.703 -6.125 1 96.5 75 ALA B C 1
ATOM 4548 O O . ALA B 1 75 ? 7.988 27.844 -5.652 1 96.5 75 ALA B O 1
ATOM 4549 N N . ALA B 1 76 ? 7.012 26.359 -7.031 1 95.19 76 ALA B N 1
ATOM 4550 C CA . ALA B 1 76 ? 6.098 27.328 -7.625 1 95.19 76 ALA B CA 1
ATOM 4551 C C . ALA B 1 76 ? 5.223 27.984 -6.562 1 95.19 76 ALA B C 1
ATOM 4553 O O . ALA B 1 76 ? 4.754 29.109 -6.738 1 95.19 76 ALA B O 1
ATOM 4554 N N . LYS B 1 77 ? 5.023 27.375 -5.473 1 90.94 77 LYS B N 1
ATOM 4555 C CA . LYS B 1 77 ? 4.195 27.906 -4.398 1 90.94 77 LYS B CA 1
ATOM 4556 C C . LYS B 1 77 ? 4.852 29.125 -3.75 1 90.94 77 LYS B C 1
ATOM 4558 O O . LYS B 1 77 ? 4.168 29.969 -3.166 1 90.94 77 LYS B O 1
ATOM 4563 N N . TRP B 1 78 ? 6.164 29.312 -3.881 1 91.81 78 TRP B N 1
ATOM 4564 C CA . TRP B 1 78 ? 6.898 30.422 -3.27 1 91.81 78 TRP B CA 1
ATOM 4565 C C . TRP B 1 78 ? 7.367 31.422 -4.328 1 91.81 78 TRP B C 1
ATOM 4567 O O . TRP B 1 78 ? 8.414 32.062 -4.172 1 91.81 78 TRP B O 1
ATOM 4577 N N . TRP B 1 79 ? 6.566 31.5 -5.344 1 92.44 79 TRP B N 1
ATOM 4578 C CA . TRP B 1 79 ? 6.828 32.375 -6.48 1 92.44 79 TRP B CA 1
ATOM 4579 C C . TRP B 1 79 ? 7.113 33.812 -6.016 1 92.44 79 TRP B C 1
ATOM 4581 O O . TRP B 1 79 ? 8.008 34.469 -6.539 1 92.44 79 TRP B O 1
ATOM 4591 N N . MET B 1 80 ? 6.504 34.25 -4.953 1 89.25 80 MET B N 1
ATOM 4592 C CA . MET B 1 80 ? 6.543 35.625 -4.504 1 89.25 80 MET B CA 1
ATOM 4593 C C . MET B 1 80 ? 7.812 35.906 -3.709 1 89.25 80 MET B C 1
ATOM 4595 O O . MET B 1 80 ? 8.156 37.062 -3.477 1 89.25 80 MET B O 1
ATOM 4599 N N . TYR B 1 81 ? 8.555 34.906 -3.367 1 88.81 81 TYR B N 1
ATOM 4600 C CA . TYR B 1 81 ? 9.734 35.094 -2.523 1 88.81 81 TYR B CA 1
ATOM 4601 C C . TYR B 1 81 ? 10.969 35.375 -3.367 1 88.81 81 TYR B C 1
ATOM 4603 O O . TYR B 1 81 ? 12.055 35.625 -2.83 1 88.81 81 TYR B O 1
ATOM 4611 N N . ASP B 1 82 ? 10.773 35.375 -4.648 1 90.88 82 ASP B N 1
ATOM 4612 C CA . ASP B 1 82 ? 11.859 35.75 -5.539 1 90.88 82 ASP B CA 1
ATOM 4613 C C . ASP B 1 82 ? 11.602 37.125 -6.168 1 90.88 82 ASP B C 1
ATOM 4615 O O . ASP B 1 82 ? 10.516 37.375 -6.695 1 90.88 82 ASP B O 1
ATOM 4619 N N . GLU B 1 83 ? 12.57 37.938 -6.184 1 90.5 83 GLU B N 1
ATOM 4620 C CA . GLU B 1 83 ? 12.43 39.312 -6.625 1 90.5 83 GLU B CA 1
ATOM 4621 C C . GLU B 1 83 ? 12.133 39.406 -8.125 1 90.5 83 GLU B C 1
ATOM 4623 O O . GLU B 1 83 ? 11.391 40.281 -8.578 1 90.5 83 GLU B O 1
ATOM 4628 N N . ASN B 1 84 ? 12.664 38.531 -8.852 1 90.81 84 ASN B N 1
ATOM 4629 C CA . ASN B 1 84 ? 12.484 38.562 -10.297 1 90.81 84 ASN B CA 1
ATOM 4630 C C . ASN B 1 84 ? 11.172 37.906 -10.711 1 90.81 84 ASN B C 1
ATOM 4632 O O . ASN B 1 84 ? 10.547 38.312 -11.688 1 90.81 84 ASN B O 1
ATOM 4636 N N . LEU B 1 85 ? 10.773 36.875 -9.984 1 92.25 85 LEU B N 1
ATOM 4637 C CA . LEU B 1 85 ? 9.586 36.125 -10.336 1 92.25 85 LEU B CA 1
ATOM 4638 C C . LEU B 1 85 ? 8.32 36.906 -10.047 1 92.25 85 LEU B C 1
ATOM 4640 O O . LEU B 1 85 ? 7.312 36.75 -10.742 1 92.25 85 LEU B O 1
ATOM 4644 N N . ILE B 1 86 ? 8.367 37.781 -9.125 1 90.5 86 ILE B N 1
ATOM 4645 C CA . ILE B 1 86 ? 7.191 38.531 -8.719 1 90.5 86 ILE B CA 1
ATOM 4646 C C . ILE B 1 86 ? 6.727 39.406 -9.875 1 90.5 86 ILE B C 1
ATOM 4648 O O . ILE B 1 86 ? 5.535 39.719 -9.992 1 90.5 86 ILE B O 1
ATOM 4652 N N . LEU B 1 87 ? 7.629 39.781 -10.719 1 92.19 87 LEU B N 1
ATOM 4653 C CA . LEU B 1 87 ? 7.344 40.688 -11.82 1 92.19 87 LEU B CA 1
ATOM 4654 C C . LEU B 1 87 ? 6.898 39.906 -13.062 1 92.19 87 LEU B C 1
ATOM 4656 O O . LEU B 1 87 ? 6.531 40.531 -14.07 1 92.19 87 LEU B O 1
ATOM 4660 N N . GLN B 1 88 ? 6.883 38.688 -12.898 1 93.12 88 GLN B N 1
ATOM 4661 C CA . GLN B 1 88 ? 6.555 37.875 -14.047 1 93.12 88 GLN B CA 1
ATOM 4662 C C . GLN B 1 88 ? 5.211 37.156 -13.852 1 93.12 88 GLN B C 1
ATOM 4664 O O . GLN B 1 88 ? 4.715 37.062 -12.727 1 93.12 88 GLN B O 1
ATOM 4669 N N . GLU B 1 89 ? 4.645 36.844 -14.938 1 92.5 89 GLU B N 1
ATOM 4670 C CA . GLU B 1 89 ? 3.42 36.062 -14.859 1 92.5 89 GLU B CA 1
ATOM 4671 C C . GLU B 1 89 ? 3.709 34.656 -14.359 1 92.5 89 GLU B C 1
ATOM 4673 O O . GLU B 1 89 ? 4.68 34 -14.789 1 92.5 89 GLU B O 1
ATOM 4678 N N . LYS B 1 90 ? 2.932 34.219 -13.438 1 92.38 90 LYS B N 1
ATOM 4679 C CA . LYS B 1 90 ? 3.152 32.906 -12.828 1 92.38 90 LYS B CA 1
ATOM 4680 C C . LYS B 1 90 ? 2.912 31.781 -13.828 1 92.38 90 LYS B C 1
ATOM 4682 O O . LYS B 1 90 ? 2.094 31.922 -14.734 1 92.38 90 LYS B O 1
ATOM 4687 N N . ILE B 1 91 ? 3.51 30.703 -13.734 1 94.31 91 ILE B N 1
ATOM 4688 C CA . ILE B 1 91 ? 3.408 29.531 -14.602 1 94.31 91 ILE B CA 1
ATOM 4689 C C . ILE B 1 91 ? 2.08 28.828 -14.367 1 94.31 91 ILE B C 1
ATOM 4691 O O . ILE B 1 91 ? 1.396 29.094 -13.375 1 94.31 91 ILE B O 1
ATOM 4695 N N . ASP B 1 92 ? 1.72 28 -15.266 1 94.06 92 ASP B N 1
ATOM 4696 C CA . ASP B 1 92 ? 0.528 27.172 -15.109 1 94.06 92 ASP B CA 1
ATOM 4697 C C . ASP B 1 92 ? 0.787 26.016 -14.148 1 94.06 92 ASP B C 1
ATOM 4699 O O . ASP B 1 92 ? 1.184 24.922 -14.57 1 94.06 92 ASP B O 1
ATOM 4703 N N . GLU B 1 93 ? 0.447 26.219 -12.93 1 92.81 93 GLU B N 1
ATOM 4704 C CA . GLU B 1 93 ? 0.74 25.25 -11.875 1 92.81 93 GLU B CA 1
ATOM 4705 C C . GLU B 1 93 ? -0.042 23.969 -12.078 1 92.81 93 GLU B C 1
ATOM 4707 O O . GLU B 1 93 ? 0.447 22.875 -11.758 1 92.81 93 GLU B O 1
ATOM 4712 N N . LEU B 1 94 ? -1.221 24.062 -12.609 1 90.06 94 LEU B N 1
ATOM 4713 C CA . LEU B 1 94 ? -2.07 22.891 -12.805 1 90.06 94 LEU B CA 1
ATOM 4714 C C . LEU B 1 94 ? -1.509 22 -13.906 1 90.06 94 LEU B C 1
ATOM 4716 O O . LEU B 1 94 ? -1.493 20.781 -13.758 1 90.06 94 LEU B O 1
ATOM 4720 N N . ALA B 1 95 ? -1.1 22.625 -14.938 1 94.06 95 ALA B N 1
ATOM 4721 C CA . ALA B 1 95 ? -0.491 21.859 -16.031 1 94.06 95 ALA B CA 1
ATOM 4722 C C . ALA B 1 95 ? 0.789 21.172 -15.57 1 94.06 95 ALA B C 1
ATOM 4724 O O . ALA B 1 95 ? 1.054 20.031 -15.945 1 94.06 95 ALA B O 1
ATOM 4725 N N . LEU B 1 96 ? 1.598 21.875 -14.805 1 96.19 96 LEU B N 1
ATOM 4726 C CA . LEU B 1 96 ? 2.84 21.328 -14.289 1 96.19 96 LEU B CA 1
ATOM 4727 C C . LEU B 1 96 ? 2.561 20.141 -13.359 1 96.19 96 LEU B C 1
ATOM 4729 O O . LEU B 1 96 ? 3.248 19.125 -13.422 1 96.19 96 LEU B O 1
ATOM 4733 N N . ALA B 1 97 ? 1.548 20.297 -12.523 1 93.69 97 ALA B N 1
ATOM 4734 C CA . ALA B 1 97 ? 1.178 19.219 -11.602 1 93.69 97 ALA B CA 1
ATOM 4735 C C . ALA B 1 97 ? 0.705 17.984 -12.367 1 93.69 97 ALA B C 1
ATOM 4737 O O . ALA B 1 97 ? 1.011 16.859 -11.984 1 93.69 97 ALA B O 1
ATOM 4738 N N . ASP B 1 98 ? -0.012 18.188 -13.375 1 90.88 98 ASP B N 1
ATOM 4739 C CA . ASP B 1 98 ? -0.512 17.078 -14.188 1 90.88 98 ASP B CA 1
ATOM 4740 C C . ASP B 1 98 ? 0.636 16.328 -14.852 1 90.88 98 ASP B C 1
ATOM 4742 O O . ASP B 1 98 ? 0.65 15.094 -14.867 1 90.88 98 ASP B O 1
ATOM 4746 N N . VAL B 1 99 ? 1.502 17.078 -15.406 1 94.5 99 VAL B N 1
ATOM 4747 C CA . VAL B 1 99 ? 2.662 16.484 -16.062 1 94.5 99 VAL B CA 1
ATOM 4748 C C . VAL B 1 99 ? 3.51 15.742 -15.031 1 94.5 99 VAL B C 1
ATOM 4750 O O . VAL B 1 99 ? 4.047 14.672 -15.312 1 94.5 99 VAL B O 1
ATOM 4753 N N . ALA B 1 100 ? 3.668 16.328 -13.828 1 96.25 100 ALA B N 1
ATOM 4754 C CA . ALA B 1 100 ? 4.441 15.695 -12.766 1 96.25 100 ALA B CA 1
ATOM 4755 C C . ALA B 1 100 ? 3.824 14.367 -12.352 1 96.25 100 ALA B C 1
ATOM 4757 O O . ALA B 1 100 ? 4.531 13.367 -12.203 1 96.25 100 ALA B O 1
ATOM 4758 N N . HIS B 1 101 ? 2.525 14.336 -12.227 1 92.25 101 HIS B N 1
ATOM 4759 C CA . HIS B 1 101 ? 1.83 13.109 -11.844 1 92.25 101 HIS B CA 1
ATOM 4760 C C . HIS B 1 101 ? 1.987 12.031 -12.914 1 92.25 101 HIS B C 1
ATOM 4762 O O . HIS B 1 101 ? 2.232 10.867 -12.594 1 92.25 101 HIS B O 1
ATOM 4768 N N . ARG B 1 102 ? 1.827 12.43 -14.094 1 91.38 102 ARG B N 1
ATOM 4769 C CA . ARG B 1 102 ? 1.981 11.484 -15.195 1 91.38 102 ARG B CA 1
ATOM 4770 C C . ARG B 1 102 ? 3.406 10.945 -15.258 1 91.38 102 ARG B C 1
ATOM 4772 O O . ARG B 1 102 ? 3.615 9.758 -15.5 1 91.38 102 ARG B O 1
ATOM 4779 N N . ALA B 1 103 ? 4.332 11.844 -15.094 1 95.69 103 ALA B N 1
ATOM 4780 C CA . ALA B 1 103 ? 5.734 11.445 -15.141 1 95.69 103 ALA B CA 1
ATOM 4781 C C . ALA B 1 103 ? 6.051 10.43 -14.039 1 95.69 103 ALA B C 1
ATOM 4783 O O . ALA B 1 103 ? 6.785 9.469 -14.273 1 95.69 103 ALA B O 1
ATOM 4784 N N . VAL B 1 104 ? 5.531 10.633 -12.898 1 94.81 104 VAL B N 1
ATOM 4785 C CA . VAL B 1 104 ? 5.781 9.719 -11.789 1 94.81 104 VAL B CA 1
ATOM 4786 C C . VAL B 1 104 ? 5.137 8.367 -12.086 1 94.81 104 VAL B C 1
ATOM 4788 O O . VAL B 1 104 ? 5.727 7.316 -11.812 1 94.81 104 VAL B O 1
ATOM 4791 N N . GLN B 1 105 ? 3.982 8.383 -12.625 1 88.69 105 GLN B N 1
ATOM 4792 C CA . GLN B 1 105 ? 3.291 7.141 -12.953 1 88.69 105 GLN B CA 1
ATOM 4793 C C . GLN B 1 105 ? 4.074 6.328 -13.984 1 88.69 105 GLN B C 1
ATOM 4795 O O . GLN B 1 105 ? 4.176 5.105 -13.875 1 88.69 105 GLN B O 1
ATOM 4800 N N . GLU B 1 106 ? 4.543 7.027 -14.898 1 90.12 106 GLU B N 1
ATOM 4801 C CA . GLU B 1 106 ? 5.344 6.355 -15.914 1 90.12 106 GLU B CA 1
ATOM 4802 C C . GLU B 1 106 ? 6.633 5.789 -15.328 1 90.12 106 GLU B C 1
ATOM 4804 O O . GLU B 1 106 ? 7.113 4.742 -15.758 1 90.12 106 GLU B O 1
ATOM 4809 N N . ALA B 1 107 ? 7.16 6.477 -14.359 1 93.12 107 ALA B N 1
ATOM 4810 C CA . ALA B 1 107 ? 8.414 6.062 -13.734 1 93.12 107 ALA B CA 1
ATOM 4811 C C . ALA B 1 107 ? 8.234 4.762 -12.953 1 93.12 107 ALA B C 1
ATOM 4813 O O . ALA B 1 107 ? 9.203 4.051 -12.688 1 93.12 107 ALA B O 1
ATOM 4814 N N . PHE B 1 108 ? 7.047 4.359 -12.664 1 90.12 108 PHE B N 1
ATOM 4815 C CA . PHE B 1 108 ? 6.781 3.121 -11.945 1 90.12 108 PHE B CA 1
ATOM 4816 C C . PHE B 1 108 ? 7.121 1.908 -12.797 1 90.12 108 PHE B C 1
ATOM 4818 O O . PHE B 1 108 ? 7.324 0.81 -12.281 1 90.12 108 PHE B O 1
ATOM 4825 N N . ARG B 1 109 ? 7.129 2.096 -14.07 1 85.56 109 ARG B N 1
ATOM 4826 C CA . ARG B 1 109 ? 7.477 0.989 -14.953 1 85.56 109 ARG B CA 1
ATOM 4827 C C . ARG B 1 109 ? 8.945 0.609 -14.805 1 85.56 109 ARG B C 1
ATOM 4829 O O . ARG B 1 109 ? 9.305 -0.563 -14.93 1 85.56 109 ARG B O 1
ATOM 4836 N N . ARG B 1 110 ? 9.758 1.614 -14.57 1 89.31 110 ARG B N 1
ATOM 4837 C CA . ARG B 1 110 ? 11.18 1.445 -14.281 1 89.31 110 ARG B CA 1
ATOM 4838 C C . ARG B 1 110 ? 11.602 2.312 -13.102 1 89.31 110 ARG B C 1
ATOM 4840 O O . ARG B 1 110 ? 12.344 3.279 -13.273 1 89.31 110 ARG B O 1
ATOM 4847 N N . PRO B 1 111 ? 11.242 1.834 -12.008 1 92.44 111 PRO B N 1
ATOM 4848 C CA . PRO B 1 111 ? 11.406 2.701 -10.836 1 92.44 111 PRO B CA 1
ATOM 4849 C C . PRO B 1 111 ? 12.852 2.754 -10.344 1 92.44 111 PRO B C 1
ATOM 4851 O O . PRO B 1 111 ? 13.594 1.776 -10.477 1 92.44 111 PRO B O 1
ATOM 4854 N N . ARG B 1 112 ? 13.188 3.875 -9.875 1 93.25 112 ARG B N 1
ATOM 4855 C CA . ARG B 1 112 ? 14.43 4.145 -9.164 1 93.25 112 ARG B CA 1
ATOM 4856 C C . ARG B 1 112 ? 14.164 4.844 -7.832 1 93.25 112 ARG B C 1
ATOM 4858 O O . ARG B 1 112 ? 13.016 5.125 -7.496 1 93.25 112 ARG B O 1
ATOM 4865 N N . LEU B 1 113 ? 15.18 5.07 -7.07 1 94.81 113 LEU B N 1
ATOM 4866 C CA . LEU B 1 113 ? 15.023 5.75 -5.789 1 94.81 113 LEU B CA 1
ATOM 4867 C C . LEU B 1 113 ? 14.445 7.148 -5.988 1 94.81 113 LEU B C 1
ATOM 4869 O O . LEU B 1 113 ? 13.672 7.629 -5.156 1 94.81 113 LEU B O 1
ATOM 4873 N N . ASN B 1 114 ? 14.875 7.77 -7.074 1 96.31 114 ASN B N 1
ATOM 4874 C CA . ASN B 1 114 ? 14.398 9.125 -7.324 1 96.31 114 ASN B CA 1
ATOM 4875 C C . ASN B 1 114 ? 12.906 9.148 -7.645 1 96.31 114 ASN B C 1
ATOM 4877 O O . ASN B 1 114 ? 12.258 10.188 -7.531 1 96.31 114 ASN B O 1
ATOM 4881 N N . THR B 1 115 ? 12.336 7.973 -8.109 1 97.19 115 THR B N 1
ATOM 4882 C CA . THR B 1 115 ? 10.898 7.887 -8.297 1 97.19 115 THR B CA 1
ATOM 4883 C C . THR B 1 115 ? 10.156 8.07 -6.977 1 97.19 115 THR B C 1
ATOM 4885 O O . THR B 1 115 ? 9.133 8.75 -6.922 1 97.19 115 THR B O 1
ATOM 4888 N N . ILE B 1 116 ? 10.711 7.48 -5.91 1 98.06 116 ILE B N 1
ATOM 4889 C CA . ILE B 1 116 ? 10.125 7.609 -4.578 1 98.06 116 ILE B CA 1
ATOM 4890 C C . ILE B 1 116 ? 10.242 9.055 -4.102 1 98.06 116 ILE B C 1
ATOM 4892 O O . ILE B 1 116 ? 9.305 9.602 -3.531 1 98.06 116 ILE B O 1
ATOM 4896 N N . GLN B 1 117 ? 11.398 9.664 -4.352 1 98.44 117 GLN B N 1
ATOM 4897 C CA . GLN B 1 117 ? 11.602 11.062 -3.988 1 98.44 117 GLN B CA 1
ATOM 4898 C C . GLN B 1 117 ? 10.586 11.961 -4.684 1 98.44 117 GLN B C 1
ATOM 4900 O O . GLN B 1 117 ? 9.961 12.805 -4.039 1 98.44 117 GLN B O 1
ATOM 4905 N N . ALA B 1 118 ? 10.445 11.742 -5.984 1 98.5 118 ALA B N 1
ATOM 4906 C CA . ALA B 1 118 ? 9.508 12.547 -6.766 1 98.5 118 ALA B CA 1
ATOM 4907 C C . ALA B 1 118 ? 8.078 12.367 -6.258 1 98.5 118 ALA B C 1
ATOM 4909 O O . ALA B 1 118 ? 7.336 13.344 -6.121 1 98.5 118 ALA B O 1
ATOM 4910 N N . GLY B 1 119 ? 7.715 11.117 -5.973 1 98.19 119 GLY B N 1
ATOM 4911 C CA . GLY B 1 119 ? 6.379 10.844 -5.469 1 98.19 119 GLY B CA 1
ATOM 4912 C C . GLY B 1 119 ? 6.109 11.477 -4.117 1 98.19 119 GLY B C 1
ATOM 4913 O O . GLY B 1 119 ? 5.043 12.055 -3.9 1 98.19 119 GLY B O 1
ATOM 4914 N N . LEU B 1 120 ? 7.02 11.398 -3.207 1 98.5 120 LEU B N 1
ATOM 4915 C CA . LEU B 1 120 ? 6.871 11.969 -1.875 1 98.5 120 LEU B CA 1
ATOM 4916 C C . LEU B 1 120 ? 6.742 13.492 -1.95 1 98.5 120 LEU B C 1
ATOM 4918 O O . LEU B 1 120 ? 5.953 14.086 -1.216 1 98.5 120 LEU B O 1
ATOM 4922 N N . LEU B 1 121 ? 7.551 14.062 -2.836 1 98.12 121 LEU B N 1
ATOM 4923 C CA . LEU B 1 121 ? 7.465 15.508 -3.004 1 98.12 121 LEU B CA 1
ATOM 4924 C C . LEU B 1 121 ? 6.102 15.914 -3.559 1 98.12 121 LEU B C 1
ATOM 4926 O O . LEU B 1 121 ? 5.492 16.875 -3.084 1 98.12 121 LEU B O 1
ATOM 4930 N N . LEU B 1 122 ? 5.625 15.188 -4.496 1 96.38 122 LEU B N 1
ATOM 4931 C CA . LEU B 1 122 ? 4.34 15.5 -5.109 1 96.38 122 LEU B CA 1
ATOM 4932 C C . LEU B 1 122 ? 3.209 15.375 -4.094 1 96.38 122 LEU B C 1
ATOM 4934 O O . LEU B 1 122 ? 2.238 16.141 -4.141 1 96.38 122 LEU B O 1
ATOM 4938 N N . LEU B 1 123 ? 3.34 14.43 -3.215 1 96.12 123 LEU B N 1
ATOM 4939 C CA . LEU B 1 123 ? 2.312 14.18 -2.207 1 96.12 123 LEU B CA 1
ATOM 4940 C C . LEU B 1 123 ? 2.256 15.312 -1.195 1 96.12 123 LEU B C 1
ATOM 4942 O O . LEU B 1 123 ? 1.287 15.438 -0.444 1 96.12 123 LEU B O 1
ATOM 4946 N N . GLN B 1 124 ? 3.32 16.188 -1.147 1 96.31 124 GLN B N 1
ATOM 4947 C CA . GLN B 1 124 ? 3.346 17.281 -0.186 1 96.31 124 GLN B CA 1
ATOM 4948 C C . GLN B 1 124 ? 2.523 18.469 -0.683 1 96.31 124 GLN B C 1
ATOM 4950 O O . GLN B 1 124 ? 2.279 19.422 0.065 1 96.31 124 GLN B O 1
ATOM 4955 N N . ARG B 1 125 ? 2.08 18.328 -1.913 1 91.94 125 ARG B N 1
ATOM 4956 C CA . ARG B 1 125 ? 1.225 19.406 -2.422 1 91.94 125 ARG B CA 1
ATOM 4957 C C . ARG B 1 125 ? -0.112 19.422 -1.687 1 91.94 125 ARG B C 1
ATOM 4959 O O . ARG B 1 125 ? -0.664 18.375 -1.353 1 91.94 125 ARG B O 1
ATOM 4966 N N . HIS B 1 126 ? -0.54 20.562 -1.472 1 85.25 126 HIS B N 1
ATOM 4967 C CA . HIS B 1 126 ? -1.799 20.688 -0.748 1 85.25 126 HIS B CA 1
ATOM 4968 C C . HIS B 1 126 ? -2.984 20.328 -1.638 1 85.25 126 HIS B C 1
ATOM 4970 O O . HIS B 1 126 ? -2.961 20.594 -2.844 1 85.25 126 HIS B O 1
ATOM 4976 N N . GLN B 1 127 ? -3.867 19.812 -1.041 1 77.12 127 GLN B N 1
ATOM 4977 C CA . GLN B 1 127 ? -5.039 19.297 -1.738 1 77.12 127 GLN B CA 1
ATOM 4978 C C . GLN B 1 127 ? -6.027 20.406 -2.061 1 77.12 127 GLN B C 1
ATOM 4980 O O . GLN B 1 127 ? -6.035 21.453 -1.396 1 77.12 127 GLN B O 1
ATOM 4985 N N . ASN B 1 128 ? -6.668 20.094 -3.059 1 76.12 128 ASN B N 1
ATOM 4986 C CA . ASN B 1 128 ? -7.801 20.953 -3.393 1 76.12 128 ASN B CA 1
ATOM 4987 C C . ASN B 1 128 ? -8.984 20.703 -2.459 1 76.12 128 ASN B C 1
ATOM 4989 O O . ASN B 1 128 ? -9.453 19.578 -2.326 1 76.12 128 ASN B O 1
ATOM 4993 N N . PRO B 1 129 ? -9.352 21.812 -1.809 1 75.12 129 PRO B N 1
ATOM 4994 C CA . PRO B 1 129 ? -10.445 21.641 -0.852 1 75.12 129 PRO B CA 1
ATOM 4995 C C . PRO B 1 129 ? -11.727 21.125 -1.508 1 75.12 129 PRO B C 1
ATOM 4997 O O . PRO B 1 129 ? -12.578 20.531 -0.835 1 75.12 129 PRO B O 1
ATOM 5000 N N . LEU B 1 130 ? -11.82 21.344 -2.748 1 72.25 130 LEU B N 1
ATOM 5001 C CA . LEU B 1 130 ? -13.055 20.969 -3.438 1 72.25 130 LEU B CA 1
ATOM 5002 C C . LEU B 1 130 ? -12.969 19.547 -3.971 1 72.25 130 LEU B C 1
ATOM 5004 O O . LEU B 1 130 ? -13.961 19.016 -4.484 1 72.25 130 LEU B O 1
ATOM 5008 N N . ALA B 1 131 ? -11.828 18.969 -3.797 1 69.12 131 ALA B N 1
ATOM 5009 C CA . ALA B 1 131 ? -11.727 17.578 -4.258 1 69.12 131 ALA B CA 1
ATOM 5010 C C . ALA B 1 131 ? -12.484 16.641 -3.334 1 69.12 131 ALA B C 1
ATOM 5012 O O . ALA B 1 131 ? -12.32 16.688 -2.113 1 69.12 131 ALA B O 1
ATOM 5013 N N . PRO B 1 132 ? -13.422 15.953 -3.965 1 56.75 132 PRO B N 1
ATOM 5014 C CA . PRO B 1 132 ? -14.312 15.133 -3.135 1 56.75 132 PRO B CA 1
ATOM 5015 C C . PRO B 1 132 ? -13.578 13.977 -2.451 1 56.75 132 PRO B C 1
ATOM 5017 O O . PRO B 1 132 ? -14.016 13.5 -1.402 1 56.75 132 PRO B O 1
ATOM 5020 N N . ASN B 1 133 ? -12.625 13.508 -3.211 1 62.44 133 ASN B N 1
ATOM 5021 C CA . ASN B 1 133 ? -12.117 12.242 -2.688 1 62.44 133 ASN B CA 1
ATOM 5022 C C . ASN B 1 133 ? -10.617 12.297 -2.447 1 62.44 133 ASN B C 1
ATOM 5024 O O . ASN B 1 133 ? -9.867 12.836 -3.268 1 62.44 133 ASN B O 1
ATOM 5028 N N . ASN B 1 134 ? -10.359 11.859 -1.237 1 75.38 134 ASN B N 1
ATOM 5029 C CA . ASN B 1 134 ? -8.969 11.859 -0.8 1 75.38 134 ASN B CA 1
ATOM 5030 C C . ASN B 1 134 ? -8.344 10.469 -0.931 1 75.38 134 ASN B C 1
ATOM 5032 O O . ASN B 1 134 ? -7.273 10.219 -0.38 1 75.38 134 ASN B O 1
ATOM 5036 N N . ALA B 1 135 ? -8.945 9.641 -1.715 1 83.5 135 ALA B N 1
ATOM 5037 C CA . ALA B 1 135 ? -8.422 8.281 -1.835 1 83.5 135 ALA B CA 1
ATOM 5038 C C . ALA B 1 135 ? -7.098 8.273 -2.592 1 83.5 135 ALA B C 1
ATOM 5040 O O . ALA B 1 135 ? -6.273 7.379 -2.395 1 83.5 135 ALA B O 1
ATOM 5041 N N . LEU B 1 136 ? -6.891 9.289 -3.346 1 87.5 136 LEU B N 1
ATOM 5042 C CA . LEU B 1 136 ? -5.691 9.352 -4.176 1 87.5 136 LEU B CA 1
ATOM 5043 C C . LEU B 1 136 ? -4.438 9.453 -3.311 1 87.5 136 LEU B C 1
ATOM 5045 O O . LEU B 1 136 ? -3.406 8.859 -3.635 1 87.5 136 LEU B O 1
ATOM 5049 N N . ILE B 1 137 ? -4.543 10.219 -2.246 1 91.62 137 ILE B N 1
ATOM 5050 C CA . ILE B 1 137 ? -3.393 10.352 -1.357 1 91.62 137 ILE B CA 1
ATOM 5051 C C . ILE B 1 137 ? -3.043 8.992 -0.756 1 91.62 137 ILE B C 1
ATOM 5053 O O . ILE B 1 137 ? -1.873 8.602 -0.724 1 91.62 137 ILE B O 1
ATOM 5057 N N . ALA B 1 138 ? -4.062 8.305 -0.365 1 93.06 138 ALA B N 1
ATOM 5058 C CA . ALA B 1 138 ? -3.848 7.016 0.289 1 93.06 138 ALA B CA 1
ATOM 5059 C C . ALA B 1 138 ? -3.285 5.988 -0.692 1 93.06 138 ALA B C 1
ATOM 5061 O O . ALA B 1 138 ? -2.342 5.266 -0.37 1 93.06 138 ALA B O 1
ATOM 5062 N N . THR B 1 139 ? -3.883 5.887 -1.885 1 94.94 139 THR B N 1
ATOM 5063 C CA . THR B 1 139 ? -3.457 4.891 -2.861 1 94.94 139 THR B CA 1
ATOM 5064 C C . THR B 1 139 ? -2.057 5.207 -3.383 1 94.94 139 THR B C 1
ATOM 5066 O O . THR B 1 139 ? -1.243 4.305 -3.58 1 94.94 139 THR B O 1
ATOM 5069 N N . PHE B 1 140 ? -1.827 6.473 -3.615 1 95.19 140 PHE B N 1
ATOM 5070 C CA . PHE B 1 140 ? -0.506 6.891 -4.066 1 95.19 140 PHE B CA 1
ATOM 5071 C C . PHE B 1 140 ? 0.545 6.617 -2.998 1 95.19 140 PHE B C 1
ATOM 5073 O O . PHE B 1 140 ? 1.635 6.129 -3.305 1 95.19 140 PHE B O 1
ATOM 5080 N N . THR B 1 141 ? 0.237 6.938 -1.764 1 97.06 141 THR B N 1
ATOM 5081 C CA . THR B 1 141 ? 1.125 6.645 -0.644 1 97.06 141 THR B CA 1
ATOM 5082 C C . THR B 1 141 ? 1.425 5.148 -0.57 1 97.06 141 THR B C 1
ATOM 5084 O O . THR B 1 141 ? 2.572 4.75 -0.359 1 97.06 141 THR B O 1
ATOM 5087 N N . ALA B 1 142 ? 0.397 4.336 -0.762 1 97 142 ALA B N 1
ATOM 5088 C CA . ALA B 1 142 ? 0.566 2.887 -0.705 1 97 142 ALA B CA 1
ATOM 5089 C C . ALA B 1 142 ? 1.542 2.406 -1.774 1 97 142 ALA B C 1
ATOM 5091 O O . ALA B 1 142 ? 2.373 1.53 -1.518 1 97 142 ALA B O 1
ATOM 5092 N N . SER B 1 143 ? 1.389 2.941 -2.941 1 96.5 143 SER B N 1
ATOM 5093 C CA . SER B 1 143 ? 2.291 2.576 -4.027 1 96.5 143 SER B CA 1
ATOM 5094 C C . SER B 1 143 ? 3.738 2.908 -3.682 1 96.5 143 SER B C 1
ATOM 5096 O O . SER B 1 143 ? 4.648 2.129 -3.973 1 96.5 143 SER B O 1
ATOM 5098 N N . LEU B 1 144 ? 3.936 4.027 -3.088 1 97.88 144 LEU B N 1
ATOM 5099 C CA . LEU B 1 144 ? 5.289 4.441 -2.734 1 97.88 144 LEU B CA 1
ATOM 5100 C C . LEU B 1 144 ? 5.852 3.564 -1.619 1 97.88 144 LEU B C 1
ATOM 5102 O O . LEU B 1 144 ? 7.047 3.266 -1.602 1 97.88 144 LEU B O 1
ATOM 5106 N N . VAL B 1 145 ? 5.004 3.201 -0.66 1 97.38 145 VAL B N 1
ATOM 5107 C CA . VAL B 1 145 ? 5.434 2.316 0.416 1 97.38 145 VAL B CA 1
ATOM 5108 C C . VAL B 1 145 ? 5.895 0.98 -0.165 1 97.38 145 VAL B C 1
ATOM 5110 O O . VAL B 1 145 ? 6.941 0.458 0.217 1 97.38 145 VAL B O 1
ATOM 5113 N N . SER B 1 146 ? 5.094 0.451 -1.087 1 96.38 146 SER B N 1
ATOM 5114 C CA . SER B 1 146 ? 5.453 -0.807 -1.732 1 96.38 146 SER B CA 1
ATOM 5115 C C . SER B 1 146 ? 6.766 -0.679 -2.5 1 96.38 146 SER B C 1
ATOM 5117 O O . SER B 1 146 ? 7.602 -1.584 -2.465 1 96.38 146 SER B O 1
ATOM 5119 N N . LEU B 1 147 ? 6.938 0.401 -3.189 1 95.94 147 LEU B N 1
ATOM 5120 C CA . LEU B 1 147 ? 8.172 0.647 -3.92 1 95.94 147 LEU B CA 1
ATOM 5121 C C . LEU B 1 147 ? 9.359 0.742 -2.963 1 95.94 147 LEU B C 1
ATOM 5123 O O . LEU B 1 147 ? 10.461 0.282 -3.281 1 95.94 147 LEU B O 1
ATOM 5127 N N . GLY B 1 148 ? 9.148 1.454 -1.847 1 96.44 148 GLY B N 1
ATOM 5128 C CA . GLY B 1 148 ? 10.188 1.52 -0.832 1 96.44 148 GLY B CA 1
ATOM 5129 C C . GLY B 1 148 ? 10.633 0.154 -0.35 1 96.44 148 GLY B C 1
ATOM 5130 O O . GLY B 1 148 ? 11.836 -0.088 -0.186 1 96.44 148 GLY B O 1
ATOM 5131 N N . GLN B 1 149 ? 9.719 -0.747 -0.161 1 93.69 149 GLN B N 1
ATOM 5132 C CA . GLN B 1 149 ? 10.055 -2.107 0.242 1 93.69 149 GLN B CA 1
ATOM 5133 C C . GLN B 1 149 ? 10.812 -2.84 -0.865 1 93.69 149 GLN B C 1
ATOM 5135 O O . GLN B 1 149 ? 11.734 -3.613 -0.591 1 93.69 149 GLN B O 1
ATOM 5140 N N . HIS B 1 150 ? 10.367 -2.518 -2.051 1 91.88 150 HIS B N 1
ATOM 5141 C CA . HIS B 1 150 ? 11.023 -3.123 -3.205 1 91.88 150 HIS B CA 1
ATOM 5142 C C . HIS B 1 150 ? 12.492 -2.732 -3.271 1 91.88 150 HIS B C 1
ATOM 5144 O O . HIS B 1 150 ? 13.344 -3.549 -3.639 1 91.88 150 HIS B O 1
ATOM 5150 N N . PHE B 1 151 ? 12.82 -1.523 -2.85 1 93.81 151 PHE B N 1
ATOM 5151 C CA . PHE B 1 151 ? 14.195 -1.028 -2.91 1 93.81 151 PHE B CA 1
ATOM 5152 C C . PHE B 1 151 ? 14.914 -1.273 -1.593 1 93.81 151 PHE B C 1
ATOM 5154 O O . PHE B 1 151 ? 16.047 -0.832 -1.411 1 93.81 151 PHE B O 1
ATOM 5161 N N . GLY B 1 152 ? 14.273 -1.9 -0.678 1 94 152 GLY B N 1
ATOM 5162 C CA . GLY B 1 152 ? 14.898 -2.287 0.579 1 94 152 GLY B CA 1
ATOM 5163 C C . GLY B 1 152 ? 14.984 -1.147 1.577 1 94 152 GLY B C 1
ATOM 5164 O O . GLY B 1 152 ? 15.852 -1.15 2.457 1 94 152 GLY B O 1
ATOM 5165 N N . LEU B 1 153 ? 14.102 -0.185 1.468 1 96.19 153 LEU B N 1
ATOM 5166 C CA . LEU B 1 153 ? 14.156 0.958 2.373 1 96.19 153 LEU B CA 1
ATOM 5167 C C . LEU B 1 153 ? 13.727 0.559 3.779 1 96.19 153 LEU B C 1
ATOM 5169 O O . LEU B 1 153 ? 13.945 1.302 4.738 1 96.19 153 LEU B O 1
ATOM 5173 N N . HIS B 1 154 ? 13.062 -0.565 3.951 1 94.44 154 HIS B N 1
ATOM 5174 C CA . HIS B 1 154 ? 12.648 -1.041 5.266 1 94.44 154 HIS B CA 1
ATOM 5175 C C . HIS B 1 154 ? 13.789 -1.771 5.969 1 94.44 154 HIS B C 1
ATOM 5177 O O . HIS B 1 154 ? 13.672 -2.131 7.145 1 94.44 154 HIS B O 1
ATOM 5183 N N . LEU B 1 155 ? 14.883 -1.955 5.285 1 94.62 155 LEU B N 1
ATOM 5184 C CA . LEU B 1 155 ? 16 -2.717 5.82 1 94.62 155 LEU B CA 1
ATOM 5185 C C . LEU B 1 155 ? 17.094 -1.786 6.363 1 94.62 155 LEU B C 1
ATOM 5187 O O . LEU B 1 155 ? 17.234 -0.661 5.883 1 94.62 155 LEU B O 1
ATOM 5191 N N . ASP B 1 156 ? 17.797 -2.225 7.324 1 93.94 156 ASP B N 1
ATOM 5192 C CA . ASP B 1 156 ? 18.953 -1.495 7.855 1 93.94 156 ASP B CA 1
ATOM 5193 C C . ASP B 1 156 ? 20.125 -1.529 6.875 1 93.94 156 ASP B C 1
ATOM 5195 O O . ASP B 1 156 ? 20.672 -2.594 6.605 1 93.94 156 ASP B O 1
ATOM 5199 N N . CYS B 1 157 ? 20.5 -0.416 6.379 1 93.88 157 CYS B N 1
ATOM 5200 C CA . CYS B 1 157 ? 21.547 -0.378 5.367 1 93.88 157 CYS B CA 1
ATOM 5201 C C . CYS B 1 157 ? 22.875 0.037 5.98 1 93.88 157 CYS B C 1
ATOM 5203 O O . CYS B 1 157 ? 23.781 0.463 5.27 1 93.88 157 CYS B O 1
ATOM 5205 N N . SER B 1 158 ? 23.047 -0.025 7.27 1 91.62 158 SER B N 1
ATOM 5206 C CA . SER B 1 158 ? 24.25 0.413 7.961 1 91.62 158 SER B CA 1
ATOM 5207 C C . SER B 1 158 ? 25.484 -0.357 7.477 1 91.62 158 SER B C 1
ATOM 5209 O O . SER B 1 158 ? 26.578 0.199 7.395 1 91.62 158 SER B O 1
ATOM 5211 N N . ASP B 1 159 ? 25.312 -1.595 7.105 1 90.38 159 ASP B N 1
ATOM 5212 C CA . ASP B 1 159 ? 26.453 -2.443 6.746 1 90.38 159 ASP B CA 1
ATOM 5213 C C . ASP B 1 159 ? 26.531 -2.648 5.238 1 90.38 159 ASP B C 1
ATOM 5215 O O . ASP B 1 159 ? 27.297 -3.479 4.758 1 90.38 159 ASP B O 1
ATOM 5219 N N . TRP B 1 160 ? 25.688 -1.896 4.531 1 92.75 160 TRP B N 1
ATOM 5220 C CA . TRP B 1 160 ? 25.719 -2.041 3.08 1 92.75 160 TRP B CA 1
ATOM 5221 C C . TRP B 1 160 ? 26.953 -1.367 2.49 1 92.75 160 TRP B C 1
ATOM 5223 O O . TRP B 1 160 ? 27.406 -0.335 2.994 1 92.75 160 TRP B O 1
ATOM 5233 N N . THR B 1 161 ? 27.484 -1.955 1.475 1 94.56 161 THR B N 1
ATOM 5234 C CA . THR B 1 161 ? 28.656 -1.395 0.796 1 94.56 161 THR B CA 1
ATOM 5235 C C . THR B 1 161 ? 28.219 -0.355 -0.237 1 94.56 161 THR B C 1
ATOM 5237 O O . THR B 1 161 ? 28.359 -0.577 -1.441 1 94.56 161 THR B O 1
ATOM 5240 N N . ILE B 1 162 ? 27.734 0.78 0.207 1 93.12 162 ILE B N 1
ATOM 5241 C CA . ILE B 1 162 ? 27.312 1.921 -0.595 1 93.12 162 ILE B CA 1
ATOM 5242 C C . ILE B 1 162 ? 27.875 3.209 -0.005 1 93.12 162 ILE B C 1
ATOM 5244 O O . ILE B 1 162 ? 28.312 3.23 1.146 1 93.12 162 ILE B O 1
ATOM 5248 N N . PRO B 1 163 ? 27.953 4.266 -0.829 1 91.62 163 PRO B N 1
ATOM 5249 C CA . PRO B 1 163 ? 28.484 5.527 -0.302 1 91.62 163 PRO B CA 1
ATOM 5250 C C . PRO B 1 163 ? 27.688 6.031 0.909 1 91.62 163 PRO B C 1
ATOM 5252 O O . PRO B 1 163 ? 26.484 5.824 0.994 1 91.62 163 PRO B O 1
ATOM 5255 N N . VAL B 1 164 ? 28.391 6.758 1.739 1 92 164 VAL B N 1
ATOM 5256 C CA . VAL B 1 164 ? 27.844 7.223 3.008 1 92 164 VAL B CA 1
ATOM 5257 C C . VAL B 1 164 ? 26.656 8.148 2.744 1 92 164 VAL B C 1
ATOM 5259 O O . VAL B 1 164 ? 25.656 8.117 3.471 1 92 164 VAL B O 1
ATOM 5262 N N . TRP B 1 165 ? 26.734 8.945 1.785 1 89.69 165 TRP B N 1
ATOM 5263 C CA . TRP B 1 165 ? 25.656 9.883 1.512 1 89.69 165 TRP B CA 1
ATOM 5264 C C . TRP B 1 165 ? 24.391 9.148 1.092 1 89.69 165 TRP B C 1
ATOM 5266 O O . TRP B 1 165 ? 23.281 9.586 1.394 1 89.69 165 TRP B O 1
ATOM 5276 N N . GLU B 1 166 ? 24.594 8.055 0.352 1 92.81 166 GLU B N 1
ATOM 5277 C CA . GLU B 1 166 ? 23.438 7.273 -0.079 1 92.81 166 GLU B CA 1
ATOM 5278 C C . GLU B 1 166 ? 22.766 6.566 1.103 1 92.81 166 GLU B C 1
ATOM 5280 O O . GLU B 1 166 ? 21.547 6.391 1.125 1 92.81 166 GLU B O 1
ATOM 5285 N N . ARG B 1 167 ? 23.609 6.129 2.029 1 95.69 167 ARG B N 1
ATOM 5286 C CA . ARG B 1 167 ? 23.062 5.527 3.236 1 95.69 167 ARG B CA 1
ATOM 5287 C C . ARG B 1 167 ? 22.172 6.523 3.986 1 95.69 167 ARG B C 1
ATOM 5289 O O . ARG B 1 167 ? 21.078 6.18 4.438 1 95.69 167 ARG B O 1
ATOM 5296 N N . GLY B 1 168 ? 22.734 7.754 4.102 1 95.94 168 GLY B N 1
ATOM 5297 C CA . GLY B 1 168 ? 21.938 8.797 4.738 1 95.94 168 GLY B CA 1
ATOM 5298 C C . GLY B 1 168 ? 20.656 9.117 3.994 1 95.94 168 GLY B C 1
ATOM 5299 O O . GLY B 1 168 ? 19.609 9.336 4.609 1 95.94 168 GLY B O 1
ATOM 5300 N N . LEU B 1 169 ? 20.75 9.148 2.709 1 96.19 169 LEU B N 1
ATOM 5301 C CA . LEU B 1 169 ? 19.578 9.438 1.891 1 96.19 169 LEU B CA 1
ATOM 5302 C C . LEU B 1 169 ? 18.531 8.344 2.045 1 96.19 169 LEU B C 1
ATOM 5304 O O . LEU B 1 169 ? 17.328 8.641 2.154 1 96.19 169 LEU B O 1
ATOM 5308 N N . ARG B 1 170 ? 18.922 7.066 2.02 1 97.31 170 ARG B N 1
ATOM 5309 C CA . ARG B 1 170 ? 18 5.941 2.168 1 97.31 170 ARG B CA 1
ATOM 5310 C C . ARG B 1 170 ? 17.281 5.996 3.514 1 97.31 170 ARG B C 1
ATOM 5312 O O . ARG B 1 170 ? 16.094 5.711 3.598 1 97.31 170 ARG B O 1
ATOM 5319 N N . LYS B 1 171 ? 18.031 6.371 4.516 1 97.62 171 LYS B N 1
ATOM 5320 C CA . LYS B 1 171 ? 17.438 6.512 5.84 1 97.62 171 LYS B CA 1
ATOM 5321 C C . LYS B 1 171 ? 16.406 7.625 5.863 1 97.62 171 LYS B C 1
ATOM 5323 O O . LYS B 1 171 ? 15.32 7.457 6.426 1 97.62 171 LYS B O 1
ATOM 5328 N N . ARG B 1 172 ? 16.75 8.75 5.316 1 98.06 172 ARG B N 1
ATOM 5329 C CA . ARG B 1 172 ? 15.812 9.867 5.258 1 98.06 172 ARG B CA 1
ATOM 5330 C C . ARG B 1 172 ? 14.562 9.5 4.457 1 98.06 172 ARG B C 1
ATOM 5332 O O . ARG B 1 172 ? 13.445 9.844 4.848 1 98.06 172 ARG B O 1
ATOM 5339 N N . LEU B 1 173 ? 14.727 8.75 3.375 1 98.31 173 LEU B N 1
ATOM 5340 C CA . LEU B 1 173 ? 13.594 8.328 2.557 1 98.31 173 LEU B CA 1
ATOM 5341 C C . LEU B 1 173 ? 12.727 7.328 3.311 1 98.31 173 LEU B C 1
ATOM 5343 O O . LEU B 1 173 ? 11.5 7.371 3.213 1 98.31 173 LEU B O 1
ATOM 5347 N N . ALA B 1 174 ? 13.367 6.406 4.004 1 98.44 174 ALA B N 1
ATOM 5348 C CA . ALA B 1 174 ? 12.625 5.41 4.777 1 98.44 174 ALA B CA 1
ATOM 5349 C C . ALA B 1 174 ? 11.703 6.074 5.789 1 98.44 174 ALA B C 1
ATOM 5351 O O . ALA B 1 174 ? 10.523 5.715 5.898 1 98.44 174 ALA B O 1
ATOM 5352 N N . TRP B 1 175 ? 12.195 7.047 6.473 1 98.62 175 TRP B N 1
ATOM 5353 C CA . TRP B 1 175 ? 11.398 7.676 7.523 1 98.62 175 TRP B CA 1
ATOM 5354 C C . TRP B 1 175 ? 10.406 8.672 6.93 1 98.62 175 TRP B C 1
ATOM 5356 O O . TRP B 1 175 ? 9.336 8.898 7.496 1 98.62 175 TRP B O 1
ATOM 5366 N N . ALA B 1 176 ? 10.766 9.297 5.758 1 98.69 176 ALA B N 1
ATOM 5367 C CA . ALA B 1 176 ? 9.781 10.102 5.051 1 98.69 176 ALA B CA 1
ATOM 5368 C C . ALA B 1 176 ? 8.57 9.266 4.641 1 98.69 176 ALA B C 1
ATOM 5370 O O . ALA B 1 176 ? 7.434 9.742 4.672 1 98.69 176 ALA B O 1
ATOM 5371 N N . LEU B 1 177 ? 8.805 8 4.293 1 98.62 177 LEU B N 1
ATOM 5372 C CA . LEU B 1 177 ? 7.719 7.094 3.928 1 98.62 177 LEU B CA 1
ATOM 5373 C C . LEU B 1 177 ? 6.848 6.773 5.137 1 98.62 177 LEU B C 1
ATOM 5375 O O . LEU B 1 177 ? 5.621 6.734 5.031 1 98.62 177 LEU B O 1
ATOM 5379 N N . VAL B 1 178 ? 7.48 6.566 6.266 1 98.5 178 VAL B N 1
ATOM 5380 C CA . VAL B 1 178 ? 6.734 6.289 7.488 1 98.5 178 VAL B CA 1
ATOM 5381 C C . VAL B 1 178 ? 5.863 7.488 7.848 1 98.5 178 VAL B C 1
ATOM 5383 O O . VAL B 1 178 ? 4.695 7.328 8.203 1 98.5 178 VAL B O 1
ATOM 5386 N N . MET B 1 179 ? 6.469 8.695 7.734 1 98.56 179 MET B N 1
ATOM 5387 C CA . MET B 1 179 ? 5.719 9.914 8.023 1 98.56 179 MET B CA 1
ATOM 5388 C C . MET B 1 179 ? 4.523 10.055 7.082 1 98.56 179 MET B C 1
ATOM 5390 O O . MET B 1 179 ? 3.406 10.328 7.523 1 98.56 179 MET B O 1
ATOM 5394 N N . GLN B 1 180 ? 4.797 9.836 5.805 1 98.44 180 GLN B N 1
ATOM 5395 C CA . GLN B 1 180 ? 3.746 9.969 4.801 1 98.44 180 GLN B CA 1
ATOM 5396 C C . GLN B 1 180 ? 2.617 8.977 5.055 1 98.44 180 GLN B C 1
ATOM 5398 O O . GLN B 1 180 ? 1.439 9.328 4.977 1 98.44 180 GLN B O 1
ATOM 5403 N N . ASP B 1 181 ? 2.945 7.734 5.32 1 97.81 181 ASP B N 1
ATOM 5404 C CA . ASP B 1 181 ? 1.968 6.676 5.547 1 97.81 181 ASP B CA 1
ATOM 5405 C C . ASP B 1 181 ? 1.141 6.949 6.801 1 97.81 181 ASP B C 1
ATOM 5407 O O . ASP B 1 181 ? -0.089 6.871 6.77 1 97.81 181 ASP B O 1
ATOM 5411 N N . THR B 1 182 ? 1.772 7.293 7.859 1 98.19 182 THR B N 1
ATOM 5412 C CA . THR B 1 182 ? 1.121 7.473 9.156 1 98.19 182 THR B CA 1
ATOM 5413 C C . THR B 1 182 ? 0.229 8.711 9.141 1 98.19 182 THR B C 1
ATOM 5415 O O . THR B 1 182 ? -0.911 8.664 9.609 1 98.19 182 THR B O 1
ATOM 5418 N N . PHE B 1 183 ? 0.76 9.82 8.664 1 97.81 183 PHE B N 1
ATOM 5419 C CA . PHE B 1 183 ? -0.024 11.047 8.68 1 97.81 183 PHE B CA 1
ATOM 5420 C C . PHE B 1 183 ? -1.182 10.961 7.695 1 97.81 183 PHE B C 1
ATOM 5422 O O . PHE B 1 183 ? -2.252 11.523 7.934 1 97.81 183 PHE B O 1
ATOM 5429 N N . SER B 1 184 ? -0.939 10.227 6.57 1 96.06 184 SER B N 1
ATOM 5430 C CA . SER B 1 184 ? -2.061 9.984 5.668 1 96.06 184 SER B CA 1
ATOM 5431 C C . SER B 1 184 ? -3.152 9.172 6.359 1 96.06 184 SER B C 1
ATOM 5433 O O . SER B 1 184 ? -4.34 9.477 6.223 1 96.06 184 SER B O 1
ATOM 5435 N N . ALA B 1 185 ? -2.746 8.18 7.094 1 95.62 185 ALA B N 1
ATOM 5436 C CA . ALA B 1 185 ? -3.707 7.355 7.82 1 95.62 185 ALA B CA 1
ATOM 5437 C C . ALA B 1 185 ? -4.434 8.172 8.883 1 95.62 185 ALA B C 1
ATOM 5439 O O . ALA B 1 185 ? -5.641 8.016 9.086 1 95.62 185 ALA B O 1
ATOM 5440 N N . LEU B 1 186 ? -3.74 9.055 9.555 1 96.06 186 LEU B N 1
ATOM 5441 C CA . LEU B 1 186 ? -4.297 9.883 10.625 1 96.06 186 LEU B CA 1
ATOM 5442 C C . LEU B 1 186 ? -5.387 10.805 10.086 1 96.06 186 LEU B C 1
ATOM 5444 O O . LEU B 1 186 ? -6.473 10.891 10.672 1 96.06 186 LEU B O 1
ATOM 5448 N N . ILE B 1 187 ? -5.117 11.406 8.969 1 93.25 187 ILE B N 1
ATOM 5449 C CA . ILE B 1 187 ? -6.027 12.438 8.492 1 93.25 187 ILE B CA 1
ATOM 5450 C C . ILE B 1 187 ? -7.176 11.797 7.715 1 93.25 187 ILE B C 1
ATOM 5452 O O . ILE B 1 187 ? -8.266 12.367 7.621 1 93.25 187 ILE B O 1
ATOM 5456 N N . LEU B 1 188 ? -6.938 10.617 7.156 1 89.62 188 LEU B N 1
ATOM 5457 C CA . LEU B 1 188 ? -7.969 9.969 6.352 1 89.62 188 LEU B CA 1
ATOM 5458 C C . LEU B 1 188 ? -8.781 8.984 7.188 1 89.62 188 LEU B C 1
ATOM 5460 O O . LEU B 1 188 ? -9.82 8.492 6.742 1 89.62 188 LEU B O 1
ATOM 5464 N N . GLY B 1 189 ? -8.328 8.734 8.383 1 88.38 189 GLY B N 1
ATOM 5465 C CA . GLY B 1 189 ? -9.031 7.789 9.234 1 88.38 189 GLY B CA 1
ATOM 5466 C C . GLY B 1 189 ? -8.852 6.344 8.797 1 88.38 189 GLY B C 1
ATOM 5467 O O . GLY B 1 189 ? -9.789 5.547 8.883 1 88.38 189 GLY B O 1
ATOM 5468 N N . THR B 1 190 ? -7.793 6.102 8.188 1 89.06 190 THR B N 1
ATOM 5469 C CA . THR B 1 190 ? -7.457 4.746 7.777 1 89.06 190 THR B CA 1
ATOM 5470 C C . THR B 1 190 ? -6.352 4.172 8.656 1 89.06 190 THR B C 1
ATOM 5472 O O . THR B 1 190 ? -6.137 4.641 9.781 1 89.06 190 THR B O 1
ATOM 5475 N N . HIS B 1 191 ? -5.785 3.061 8.25 1 90.75 191 HIS B N 1
ATOM 5476 C CA . HIS B 1 191 ? -4.707 2.434 9 1 90.75 191 HIS B CA 1
ATOM 5477 C C . HIS B 1 191 ? -3.395 2.482 8.227 1 90.75 191 HIS B C 1
ATOM 5479 O O . HIS B 1 191 ? -3.385 2.33 7.004 1 90.75 191 HIS B O 1
ATOM 5485 N N . PRO B 1 192 ? -2.371 2.705 8.977 1 94.88 192 PRO B N 1
ATOM 5486 C CA . PRO B 1 192 ? -1.074 2.707 8.297 1 94.88 192 PRO B CA 1
ATOM 5487 C C . PRO B 1 192 ? -0.725 1.351 7.691 1 94.88 192 PRO B C 1
ATOM 5489 O O . PRO B 1 192 ? -1.049 0.309 8.266 1 94.88 192 PRO B O 1
ATOM 5492 N N . LEU B 1 193 ? -0.079 1.341 6.574 1 95.19 193 LEU B N 1
ATOM 5493 C CA . LEU B 1 193 ? 0.326 0.13 5.871 1 95.19 193 LEU B CA 1
ATOM 5494 C C . LEU B 1 193 ? 1.63 -0.42 6.438 1 95.19 193 LEU B C 1
ATOM 5496 O O . LEU B 1 193 ? 1.836 -1.636 6.465 1 95.19 193 LEU B O 1
ATOM 5500 N N . ILE B 1 194 ? 2.506 0.47 6.848 1 96.19 194 ILE B N 1
ATOM 5501 C CA . ILE B 1 194 ? 3.828 0.081 7.324 1 96.19 194 ILE B CA 1
ATOM 5502 C C . ILE B 1 194 ? 3.717 -0.501 8.734 1 96.19 194 ILE B C 1
ATOM 5504 O O . ILE B 1 194 ? 3.102 0.101 9.609 1 96.19 194 ILE B O 1
ATOM 5508 N N . HIS B 1 195 ? 4.227 -1.663 8.898 1 93.81 195 HIS B N 1
ATOM 5509 C CA . HIS B 1 195 ? 4.367 -2.289 10.203 1 93.81 195 HIS B CA 1
ATOM 5510 C C . HIS B 1 195 ? 5.73 -1.984 10.82 1 93.81 195 HIS B C 1
ATOM 5512 O O . HIS B 1 195 ? 6.734 -2.598 10.445 1 93.81 195 HIS B O 1
ATOM 5518 N N . LEU B 1 196 ? 5.734 -1.204 11.852 1 94.25 196 LEU B N 1
ATOM 5519 C CA . LEU B 1 196 ? 6.969 -0.656 12.398 1 94.25 196 LEU B CA 1
ATOM 5520 C C . LEU B 1 196 ? 7.891 -1.771 12.883 1 94.25 196 LEU B C 1
ATOM 5522 O O . LEU B 1 196 ? 9.109 -1.697 12.703 1 94.25 196 LEU B O 1
ATOM 5526 N N . PRO B 1 197 ? 7.371 -2.836 13.461 1 91.12 197 PRO B N 1
ATOM 5527 C CA . PRO B 1 197 ? 8.281 -3.898 13.891 1 91.12 197 PRO B CA 1
ATOM 5528 C C . PRO B 1 197 ? 9.047 -4.523 12.734 1 91.12 197 PRO B C 1
ATOM 5530 O O . PRO B 1 197 ? 10.125 -5.098 12.93 1 91.12 197 PRO B O 1
ATOM 5533 N N . ASP B 1 198 ? 8.461 -4.453 11.578 1 91.75 198 ASP B N 1
ATOM 5534 C CA . ASP B 1 198 ? 9.109 -5.016 10.398 1 91.75 198 ASP B CA 1
ATOM 5535 C C . ASP B 1 198 ? 9.906 -3.949 9.648 1 91.75 198 ASP B C 1
ATOM 5537 O O . ASP B 1 198 ? 10.406 -4.199 8.555 1 91.75 198 ASP B O 1
ATOM 5541 N N . TRP B 1 199 ? 9.938 -2.744 10.156 1 93.31 199 TRP B N 1
ATOM 5542 C CA . TRP B 1 199 ? 10.734 -1.648 9.617 1 93.31 199 TRP B CA 1
ATOM 5543 C C . TRP B 1 199 ? 12.078 -1.543 10.336 1 93.31 199 TRP B C 1
ATOM 5545 O O . TRP B 1 199 ? 12.195 -0.823 11.328 1 93.31 199 TRP B O 1
ATOM 5555 N N . ALA B 1 200 ? 13.078 -2.152 9.867 1 92.62 200 ALA B N 1
ATOM 5556 C CA . ALA B 1 200 ? 14.344 -2.359 10.578 1 92.62 200 ALA B CA 1
ATOM 5557 C C . ALA B 1 200 ? 15.258 -1.144 10.438 1 92.62 200 ALA B C 1
ATOM 5559 O O . ALA B 1 200 ? 16.328 -1.1 11.031 1 92.62 200 ALA B O 1
ATOM 5560 N N . MET B 1 201 ? 14.844 -0.179 9.688 1 92.31 201 MET B N 1
ATOM 5561 C CA . MET B 1 201 ? 15.672 1.007 9.5 1 92.31 201 MET B CA 1
ATOM 5562 C C . MET B 1 201 ? 15.875 1.745 10.82 1 92.31 201 MET B C 1
ATOM 5564 O O . MET B 1 201 ? 14.922 1.958 11.57 1 92.31 201 MET B O 1
ATOM 5568 N N . LYS B 1 202 ? 17.094 2.121 11.109 1 94.56 202 LYS B N 1
ATOM 5569 C CA . LYS B 1 202 ? 17.438 2.824 12.344 1 94.56 202 LYS B CA 1
ATOM 5570 C C . LYS B 1 202 ? 16.891 4.254 12.328 1 94.56 202 LYS B C 1
ATOM 5572 O O . LYS B 1 202 ? 16.656 4.82 11.258 1 94.56 202 LYS B O 1
ATOM 5577 N N . MET B 1 203 ? 16.75 4.777 13.508 1 96.19 203 MET B N 1
ATOM 5578 C CA . MET B 1 203 ? 16.25 6.141 13.633 1 96.19 203 MET B CA 1
ATOM 5579 C C . MET B 1 203 ? 17.219 7.145 13.031 1 96.19 203 MET B C 1
ATOM 5581 O O . MET B 1 203 ? 18.422 6.891 12.977 1 96.19 203 MET B O 1
ATOM 5585 N N . LEU B 1 204 ? 16.719 8.219 12.578 1 97.12 204 LEU B N 1
ATOM 5586 C CA . LEU B 1 204 ? 17.5 9.289 11.961 1 97.12 204 LEU B CA 1
ATOM 5587 C C . LEU B 1 204 ? 18.438 9.93 12.984 1 97.12 204 LEU B C 1
ATOM 5589 O O . LEU B 1 204 ? 18.062 10.094 14.148 1 97.12 204 LEU B O 1
ATOM 5593 N N . GLU B 1 205 ? 19.562 10.25 12.547 1 95.94 205 GLU B N 1
ATOM 5594 C CA . GLU B 1 205 ? 20.562 11.008 13.289 1 95.94 205 GLU B CA 1
ATOM 5595 C C . GLU B 1 205 ? 21.094 12.18 12.461 1 95.94 205 GLU B C 1
ATOM 5597 O O . GLU B 1 205 ? 21 12.172 11.234 1 95.94 205 GLU B O 1
ATOM 5602 N N . PRO B 1 206 ? 21.641 13.234 13.125 1 93.62 206 PRO B N 1
ATOM 5603 C CA . PRO B 1 206 ? 22.141 14.398 12.398 1 93.62 206 PRO B CA 1
ATOM 5604 C C . PRO B 1 206 ? 23.172 14.039 11.336 1 93.62 206 PRO B C 1
ATOM 5606 O O . PRO B 1 206 ? 23.266 14.695 10.297 1 93.62 206 PRO B O 1
ATOM 5609 N N . ALA B 1 207 ? 23.891 12.969 11.523 1 92.88 207 ALA B N 1
ATOM 5610 C CA . ALA B 1 207 ? 24.953 12.555 10.602 1 92.88 207 ALA B CA 1
ATOM 5611 C C . ALA B 1 207 ? 24.375 12.023 9.297 1 92.88 207 ALA B C 1
ATOM 5613 O O . ALA B 1 207 ? 25.078 11.906 8.297 1 92.88 207 ALA B O 1
ATOM 5614 N N . ASP B 1 208 ? 23.094 11.758 9.297 1 95.12 208 ASP B N 1
ATOM 5615 C CA . ASP B 1 208 ? 22.453 11.203 8.109 1 95.12 208 ASP B CA 1
ATOM 5616 C C . ASP B 1 208 ? 22.156 12.297 7.086 1 95.12 208 ASP B C 1
ATOM 5618 O O . ASP B 1 208 ? 21.734 12.008 5.965 1 95.12 208 ASP B O 1
ATOM 5622 N N . PHE B 1 209 ? 22.359 13.562 7.5 1 94.69 209 PHE B N 1
ATOM 5623 C CA . PHE B 1 209 ? 22.109 14.711 6.629 1 94.69 209 PHE B CA 1
ATOM 5624 C C . PHE B 1 209 ? 23.406 15.281 6.094 1 94.69 209 PHE B C 1
ATOM 5626 O O . PHE B 1 209 ? 24.391 15.375 6.828 1 94.69 209 PHE B O 1
ATOM 5633 N N . SER B 1 210 ? 23.438 15.562 4.891 1 86.81 210 SER B N 1
ATOM 5634 C CA . SER B 1 210 ? 24.672 16 4.27 1 86.81 210 SER B CA 1
ATOM 5635 C C . SER B 1 210 ? 24.875 17.516 4.434 1 86.81 210 SER B C 1
ATOM 5637 O O . SER B 1 210 ? 26 18 4.434 1 86.81 210 SER B O 1
ATOM 5639 N N . GLU B 1 211 ? 23.844 18.203 4.648 1 87.25 211 GLU B N 1
ATOM 5640 C CA . GLU B 1 211 ? 23.938 19.672 4.703 1 87.25 211 GLU B CA 1
ATOM 5641 C C . GLU B 1 211 ? 24.172 20.156 6.133 1 87.25 211 GLU B C 1
ATOM 5643 O O . GLU B 1 211 ? 23.828 19.453 7.094 1 87.25 211 GLU B O 1
ATOM 5648 N N . GLY B 1 212 ? 24.875 21.266 6.23 1 82.12 212 GLY B N 1
ATOM 5649 C CA . GLY B 1 212 ? 25.125 21.922 7.504 1 82.12 212 GLY B CA 1
ATOM 5650 C C . GLY B 1 212 ? 24.938 23.438 7.445 1 82.12 212 GLY B C 1
ATOM 5651 O O . GLY B 1 212 ? 24.438 23.969 6.449 1 82.12 212 GLY B O 1
ATOM 5652 N N . PRO B 1 213 ? 25.234 24.109 8.547 1 79.88 213 PRO B N 1
ATOM 5653 C CA . PRO B 1 213 ? 25.062 25.562 8.617 1 79.88 213 PRO B CA 1
ATOM 5654 C C . PRO B 1 213 ? 25.844 26.312 7.531 1 79.88 213 PRO B C 1
ATOM 5656 O O . PRO B 1 213 ? 25.422 27.375 7.09 1 79.88 213 PRO B O 1
ATOM 5659 N N . GLN B 1 214 ? 26.875 25.734 7.059 1 79.38 214 GLN B N 1
ATOM 5660 C CA . GLN B 1 214 ? 27.719 26.359 6.043 1 79.38 214 GLN B CA 1
ATOM 5661 C C . GLN B 1 214 ? 27 26.438 4.699 1 79.38 214 GLN B C 1
ATOM 5663 O O . GLN B 1 214 ? 27.375 27.234 3.836 1 79.38 214 GLN B O 1
ATOM 5668 N N . ASP B 1 215 ? 25.953 25.75 4.574 1 79.44 215 ASP B N 1
ATOM 5669 C CA . ASP B 1 215 ? 25.25 25.672 3.301 1 79.44 215 ASP B CA 1
ATOM 5670 C C . ASP B 1 215 ? 24.094 26.656 3.258 1 79.44 215 ASP B C 1
ATOM 5672 O O . ASP B 1 215 ? 23.328 26.703 2.285 1 79.44 215 ASP B O 1
ATOM 5676 N N . GLU B 1 216 ? 23.922 27.531 4.227 1 78.56 216 GLU B N 1
ATOM 5677 C CA . GLU B 1 216 ? 22.828 28.516 4.266 1 78.56 216 GLU B CA 1
ATOM 5678 C C . GLU B 1 216 ? 23.188 29.75 3.436 1 78.56 216 GLU B C 1
ATOM 5680 O O . GLU B 1 216 ? 24.297 30.25 3.516 1 78.56 216 GLU B O 1
ATOM 5685 N N . ASP B 1 217 ? 22.438 30.062 2.477 1 69 217 ASP B N 1
ATOM 5686 C CA . ASP B 1 217 ? 22.703 31.188 1.584 1 69 217 ASP B CA 1
ATOM 5687 C C . ASP B 1 217 ? 22.359 32.5 2.248 1 69 217 ASP B C 1
ATOM 5689 O O . ASP B 1 217 ? 23.062 33.5 2.072 1 69 217 ASP B O 1
ATOM 5693 N N . SER B 1 218 ? 20.984 32.656 2.641 1 65.06 218 SER B N 1
ATOM 5694 C CA . SER B 1 218 ? 20.547 33.969 3.086 1 65.06 218 SER B CA 1
ATOM 5695 C C . SER B 1 218 ? 19.859 33.906 4.441 1 65.06 218 SER B C 1
ATOM 5697 O O . SER B 1 218 ? 19.531 32.812 4.918 1 65.06 218 SER B O 1
ATOM 5699 N N . GLY B 1 219 ? 19.781 34.969 4.957 1 59.88 219 GLY B N 1
ATOM 5700 C CA . GLY B 1 219 ? 19.094 35.156 6.23 1 59.88 219 GLY B CA 1
ATOM 5701 C C . GLY B 1 219 ? 17.609 34.844 6.16 1 59.88 219 GLY B C 1
ATOM 5702 O O . GLY B 1 219 ? 16.984 34.562 7.184 1 59.88 219 GLY B O 1
ATOM 5703 N N . GLU B 1 220 ? 16.938 34.844 4.98 1 66.69 220 GLU B N 1
ATOM 5704 C CA . GLU B 1 220 ? 15.492 34.656 4.898 1 66.69 220 GLU B CA 1
ATOM 5705 C C . GLU B 1 220 ? 15.117 33.188 4.711 1 66.69 220 GLU B C 1
ATOM 5707 O O . GLU B 1 220 ? 13.961 32.875 4.434 1 66.69 220 GLU B O 1
ATOM 5712 N N . GLN B 1 221 ? 16.094 32.375 4.988 1 75.75 221 GLN B N 1
ATOM 5713 C CA . GLN B 1 221 ? 15.805 30.953 4.816 1 75.75 221 GLN B CA 1
ATOM 5714 C C . GLN B 1 221 ? 15.742 30.25 6.16 1 75.75 221 GLN B C 1
ATOM 5716 O O . GLN B 1 221 ? 16.328 30.703 7.145 1 75.75 221 GLN B O 1
ATOM 5721 N N . PRO B 1 222 ? 14.852 29.203 6.176 1 79.94 222 PRO B N 1
ATOM 5722 C CA . PRO B 1 222 ? 14.859 28.406 7.41 1 79.94 222 PRO B CA 1
ATOM 5723 C C . PRO B 1 222 ? 16.234 27.844 7.75 1 79.94 222 PRO B C 1
ATOM 5725 O O . PRO B 1 222 ? 17.047 27.609 6.855 1 79.94 222 PRO B O 1
ATOM 5728 N N . SER B 1 223 ? 16.469 27.828 8.945 1 83.88 223 SER B N 1
ATOM 5729 C CA . SER B 1 223 ? 17.719 27.219 9.406 1 83.88 223 SER B CA 1
ATOM 5730 C C . SER B 1 223 ? 17.797 25.766 8.992 1 83.88 223 SER B C 1
ATOM 5732 O O . SER B 1 223 ? 16.875 24.984 9.219 1 83.88 223 SER B O 1
ATOM 5734 N N . ILE B 1 224 ? 18.859 25.406 8.391 1 88.44 224 ILE B N 1
ATOM 5735 C CA . ILE B 1 224 ? 19.078 24.031 7.957 1 88.44 224 ILE B CA 1
ATOM 5736 C C . ILE B 1 224 ? 19.141 23.109 9.172 1 88.44 224 ILE B C 1
ATOM 5738 O O . ILE B 1 224 ? 18.594 22 9.164 1 88.44 224 ILE B O 1
ATOM 5742 N N . GLU B 1 225 ? 19.781 23.562 10.219 1 89.25 225 GLU B N 1
ATOM 5743 C CA . GLU B 1 225 ? 19.922 22.766 11.438 1 89.25 225 GLU B CA 1
ATOM 5744 C C . GLU B 1 225 ? 18.562 22.547 12.109 1 89.25 225 GLU B C 1
ATOM 5746 O O . GLU B 1 225 ? 18.281 21.453 12.602 1 89.25 225 GLU B O 1
ATOM 5751 N N . ASP B 1 226 ? 17.797 23.594 12.125 1 89.44 226 ASP B N 1
ATOM 5752 C CA . ASP B 1 226 ? 16.453 23.453 12.688 1 89.44 226 ASP B CA 1
ATOM 5753 C C . ASP B 1 226 ? 15.594 22.531 11.844 1 89.44 226 ASP B C 1
ATOM 5755 O O . ASP B 1 226 ? 14.766 21.781 12.375 1 89.44 226 ASP B O 1
ATOM 5759 N N . GLY B 1 227 ? 15.82 22.703 10.547 1 91.81 227 GLY B N 1
ATOM 5760 C CA . GLY B 1 227 ? 15.086 21.828 9.648 1 91.81 227 GLY B CA 1
ATOM 5761 C C . GLY B 1 227 ? 15.406 20.359 9.852 1 91.81 227 GLY B C 1
ATOM 5762 O O . GLY B 1 227 ? 14.508 19.516 9.852 1 91.81 227 GLY B O 1
ATOM 5763 N N . LYS B 1 228 ? 16.656 20.062 10.039 1 93.56 228 LYS B N 1
ATOM 5764 C CA . LYS B 1 228 ? 17.109 18.688 10.305 1 93.56 228 LYS B CA 1
ATOM 5765 C C . LYS B 1 228 ? 16.5 18.156 11.594 1 93.56 228 LYS B C 1
ATOM 5767 O O . LYS B 1 228 ? 15.961 17.047 11.625 1 93.56 228 LYS B O 1
ATOM 5772 N N . ALA B 1 229 ? 16.625 18.969 12.586 1 93.94 229 ALA B N 1
ATOM 5773 C CA . ALA B 1 229 ? 16.078 18.578 13.883 1 93.94 229 ALA B CA 1
ATOM 5774 C C . ALA B 1 229 ? 14.578 18.359 13.812 1 93.94 229 ALA B C 1
ATOM 5776 O O . ALA B 1 229 ? 14.047 17.406 14.406 1 93.94 229 ALA B O 1
ATOM 5777 N N . MET B 1 230 ? 13.93 19.266 13.133 1 94.69 230 MET B N 1
ATOM 5778 C CA . MET B 1 230 ? 12.484 19.172 12.977 1 94.69 230 MET B CA 1
ATOM 5779 C C . MET B 1 230 ? 12.102 17.891 12.242 1 94.69 230 MET B C 1
ATOM 5781 O O . MET B 1 230 ? 11.117 17.234 12.594 1 94.69 230 MET B O 1
ATOM 5785 N N . PHE B 1 231 ? 12.812 17.562 11.164 1 96.88 231 PHE B N 1
ATOM 5786 C CA . PHE B 1 231 ? 12.555 16.359 10.398 1 96.88 231 PHE B CA 1
ATOM 5787 C C . PHE B 1 231 ? 12.688 15.117 11.281 1 96.88 231 PHE B C 1
ATOM 5789 O O . PHE B 1 231 ? 11.852 14.211 11.211 1 96.88 231 PHE B O 1
ATOM 5796 N N . ILE B 1 232 ? 13.664 15.039 12.133 1 97.44 232 ILE B N 1
ATOM 5797 C CA . ILE B 1 232 ? 13.914 13.914 13.031 1 97.44 232 ILE B CA 1
ATOM 5798 C C . ILE B 1 232 ? 12.773 13.805 14.047 1 97.44 232 ILE B C 1
ATOM 5800 O O . ILE B 1 232 ? 12.242 12.711 14.273 1 97.44 232 ILE B O 1
ATOM 5804 N N . GLU B 1 233 ? 12.391 14.914 14.617 1 97.19 233 GLU B N 1
ATOM 5805 C CA . GLU B 1 233 ? 11.336 14.898 15.625 1 97.19 233 GLU B CA 1
ATOM 5806 C C . GLU B 1 233 ? 9.984 14.547 15.008 1 97.19 233 GLU B C 1
ATOM 5808 O O . GLU B 1 233 ? 9.148 13.906 15.656 1 97.19 233 GLU B O 1
ATOM 5813 N N . THR B 1 234 ? 9.781 15.047 13.789 1 97.88 234 THR B N 1
ATOM 5814 C CA . THR B 1 234 ? 8.539 14.695 13.109 1 97.88 234 THR B CA 1
ATOM 5815 C C . THR B 1 234 ? 8.477 13.195 12.852 1 97.88 234 THR B C 1
ATOM 5817 O O . THR B 1 234 ? 7.398 12.594 12.914 1 97.88 234 THR B O 1
ATOM 5820 N N . ALA B 1 235 ? 9.57 12.594 12.492 1 98.06 235 ALA B N 1
ATOM 5821 C CA . ALA B 1 235 ? 9.625 11.141 12.336 1 98.06 235 ALA B CA 1
ATOM 5822 C C . ALA B 1 235 ? 9.273 10.438 13.641 1 98.06 235 ALA B C 1
ATOM 5824 O O . ALA B 1 235 ? 8.547 9.438 13.633 1 98.06 235 ALA B O 1
ATOM 5825 N N . ARG B 1 236 ? 9.758 10.922 14.75 1 98.06 236 ARG B N 1
ATOM 5826 C CA . ARG B 1 236 ? 9.43 10.359 16.047 1 98.06 236 ARG B CA 1
ATOM 5827 C C . ARG B 1 236 ? 7.938 10.5 16.344 1 98.06 236 ARG B C 1
ATOM 5829 O O . ARG B 1 236 ? 7.324 9.594 16.906 1 98.06 236 ARG B O 1
ATOM 5836 N N . LEU B 1 237 ? 7.469 11.672 16.031 1 98.38 237 LEU B N 1
ATOM 5837 C CA . LEU B 1 237 ? 6.035 11.891 16.188 1 98.38 237 LEU B CA 1
ATOM 5838 C C . LEU B 1 237 ? 5.238 10.891 15.352 1 98.38 237 LEU B C 1
ATOM 5840 O O . LEU B 1 237 ? 4.199 10.398 15.797 1 98.38 237 LEU B O 1
ATOM 5844 N N . ALA B 1 238 ? 5.711 10.617 14.141 1 98.56 238 ALA B N 1
ATOM 5845 C CA . ALA B 1 238 ? 5.043 9.656 13.266 1 98.56 238 ALA B CA 1
ATOM 5846 C C . ALA B 1 238 ? 5.008 8.266 13.906 1 98.56 238 ALA B C 1
ATOM 5848 O O . ALA B 1 238 ? 4.027 7.535 13.758 1 98.56 238 ALA B O 1
ATOM 5849 N N . ILE B 1 239 ? 6.035 7.887 14.594 1 98.31 239 ILE B N 1
ATOM 5850 C CA . ILE B 1 239 ? 6.082 6.609 15.297 1 98.31 239 ILE B CA 1
ATOM 5851 C C . ILE B 1 239 ? 4.977 6.555 16.344 1 98.31 239 ILE B C 1
ATOM 5853 O O . ILE B 1 239 ? 4.238 5.57 16.438 1 98.31 239 ILE B O 1
ATOM 5857 N N . ILE B 1 240 ? 4.871 7.598 17.094 1 98.44 240 ILE B N 1
ATOM 5858 C CA . ILE B 1 240 ? 3.85 7.652 18.141 1 98.44 240 ILE B CA 1
ATOM 5859 C C . ILE B 1 240 ? 2.463 7.594 17.516 1 98.44 240 ILE B C 1
ATOM 5861 O O . ILE B 1 240 ? 1.58 6.883 18 1 98.44 240 ILE B O 1
ATOM 5865 N N . CYS B 1 241 ? 2.305 8.383 16.438 1 98.5 241 CYS B N 1
ATOM 5866 C CA . CYS B 1 241 ? 1.024 8.391 15.742 1 98.5 241 CYS B CA 1
ATOM 5867 C C . CYS B 1 241 ? 0.67 7 15.234 1 98.5 241 CYS B C 1
ATOM 5869 O O . CYS B 1 241 ? -0.498 6.609 15.242 1 98.5 241 CYS B O 1
ATOM 5871 N N . THR B 1 242 ? 1.656 6.277 14.734 1 97.88 242 THR B N 1
ATOM 5872 C CA . THR B 1 242 ? 1.415 4.914 14.281 1 97.88 242 THR B CA 1
ATOM 5873 C C . THR B 1 242 ? 0.859 4.055 15.414 1 97.88 242 THR B C 1
ATOM 5875 O O . THR B 1 242 ? -0.071 3.271 15.203 1 97.88 242 THR B O 1
ATOM 5878 N N . HIS B 1 243 ? 1.365 4.203 16.594 1 97.56 243 HIS B N 1
ATOM 5879 C CA . HIS B 1 243 ? 0.889 3.455 17.75 1 97.56 243 HIS B CA 1
ATOM 5880 C C . HIS B 1 243 ? -0.525 3.875 18.141 1 97.56 243 HIS B C 1
ATOM 5882 O O . HIS B 1 243 ? -1.348 3.035 18.516 1 97.56 243 HIS B O 1
ATOM 5888 N N . ILE B 1 244 ? -0.754 5.133 18.062 1 98 244 ILE B N 1
ATOM 5889 C CA . ILE B 1 244 ? -2.096 5.621 18.375 1 98 244 ILE B CA 1
ATOM 5890 C C . ILE B 1 244 ? -3.107 4.969 17.438 1 98 244 ILE B C 1
ATOM 5892 O O . ILE B 1 244 ? -4.133 4.449 17.875 1 98 244 ILE B O 1
ATOM 5896 N N . LEU B 1 245 ? -2.814 4.965 16.203 1 97.25 245 LEU B N 1
ATOM 5897 C CA . LEU B 1 245 ? -3.74 4.449 15.203 1 97.25 245 LEU B CA 1
ATOM 5898 C C . LEU B 1 245 ? -3.881 2.936 15.32 1 97.25 245 LEU B C 1
ATOM 5900 O O . LEU B 1 245 ? -4.988 2.402 15.234 1 97.25 245 LEU B O 1
ATOM 5904 N N . ARG B 1 246 ? -2.82 2.258 15.555 1 95.81 246 ARG B N 1
ATOM 5905 C CA . ARG B 1 246 ? -2.846 0.8 15.609 1 95.81 246 ARG B CA 1
ATOM 5906 C C . ARG B 1 246 ? -3.451 0.308 16.922 1 95.81 246 ARG B C 1
ATOM 5908 O O . ARG B 1 246 ? -4.203 -0.668 16.922 1 95.81 246 ARG B O 1
ATOM 5915 N N . ASP B 1 247 ? -3.188 0.938 17.969 1 96.5 247 ASP B N 1
ATOM 5916 C CA . ASP B 1 247 ? -3.555 0.417 19.281 1 96.5 247 ASP B CA 1
ATOM 5917 C C . ASP B 1 247 ? -4.934 0.919 19.703 1 96.5 247 ASP B C 1
ATOM 5919 O O . ASP B 1 247 ? -5.574 0.326 20.578 1 96.5 247 ASP B O 1
ATOM 5923 N N . LEU B 1 248 ? -5.367 1.959 19.109 1 96.5 248 LEU B N 1
ATOM 5924 C CA . LEU B 1 248 ? -6.648 2.494 19.547 1 96.5 248 LEU B CA 1
ATOM 5925 C C . LEU B 1 248 ? -7.695 2.383 18.438 1 96.5 248 LEU B C 1
ATOM 5927 O O . LEU B 1 248 ? -8.891 2.303 18.719 1 96.5 248 LEU B O 1
ATOM 5931 N N . TYR B 1 249 ? -7.27 2.365 17.203 1 95.06 249 TYR B N 1
ATOM 5932 C CA . TYR B 1 249 ? -8.266 2.553 16.156 1 95.06 249 TYR B CA 1
ATOM 5933 C C . TYR B 1 249 ? -8.25 1.383 15.18 1 95.06 249 TYR B C 1
ATOM 5935 O O . TYR B 1 249 ? -9.094 1.305 14.281 1 95.06 249 TYR B O 1
ATOM 5943 N N . SER B 1 250 ? -7.34 0.46 15.211 1 93.19 250 SER B N 1
ATOM 5944 C CA . SER B 1 250 ? -7.332 -0.69 14.312 1 93.19 250 SER B CA 1
ATOM 5945 C C . SER B 1 250 ? -8.562 -1.57 14.531 1 93.19 250 SER B C 1
ATOM 5947 O O . SER B 1 250 ? -9.227 -1.466 15.562 1 93.19 250 SER B O 1
ATOM 5949 N N . ALA B 1 251 ? -8.898 -2.348 13.547 1 90.75 251 ALA B N 1
ATOM 5950 C CA . ALA B 1 251 ? -10.039 -3.252 13.68 1 90.75 251 ALA B CA 1
ATOM 5951 C C . ALA B 1 251 ? -9.891 -4.145 14.906 1 90.75 251 ALA B C 1
ATOM 5953 O O . ALA B 1 251 ? -10.867 -4.395 15.617 1 90.75 251 ALA B O 1
ATOM 5954 N N . ARG B 1 252 ? -8.742 -4.598 15.117 1 91.38 252 ARG B N 1
ATOM 5955 C CA . ARG B 1 252 ? -8.461 -5.418 16.297 1 91.38 252 ARG B CA 1
ATOM 5956 C C . ARG B 1 252 ? -8.688 -4.629 17.578 1 91.38 252 ARG B C 1
ATOM 5958 O O . ARG B 1 252 ? -9.328 -5.117 18.516 1 91.38 252 ARG B O 1
ATOM 5965 N N . ALA B 1 253 ? -8.125 -3.428 17.625 1 93.62 253 ALA B N 1
ATOM 5966 C CA . ALA B 1 253 ? -8.234 -2.596 18.812 1 93.62 253 ALA B CA 1
ATOM 5967 C C . ALA B 1 253 ? -9.688 -2.242 19.109 1 93.62 253 ALA B C 1
ATOM 5969 O O . ALA B 1 253 ? -10.117 -2.26 20.266 1 93.62 253 ALA B O 1
ATOM 5970 N N . MET B 1 254 ? -10.453 -1.934 18.078 1 90.94 254 MET B N 1
ATOM 5971 C CA . MET B 1 254 ? -11.852 -1.561 18.25 1 90.94 254 MET B CA 1
ATOM 5972 C C . MET B 1 254 ? -12.672 -2.738 18.766 1 90.94 254 MET B C 1
ATOM 5974 O O . MET B 1 254 ? -13.656 -2.547 19.484 1 90.94 254 MET B O 1
ATOM 5978 N N . HIS B 1 255 ? -12.242 -3.92 18.438 1 89.56 255 HIS B N 1
ATOM 5979 C CA . HIS B 1 255 ? -12.938 -5.121 18.875 1 89.56 255 HIS B CA 1
ATOM 5980 C C . HIS B 1 255 ? -12.539 -5.484 20.312 1 89.56 255 HIS B C 1
ATOM 5982 O O . HIS B 1 255 ? -13.383 -5.934 21.094 1 89.56 255 HIS B O 1
ATOM 5988 N N . GLU B 1 256 ? -11.289 -5.285 20.578 1 92.75 256 GLU B N 1
ATOM 5989 C CA . GLU B 1 256 ? -10.758 -5.734 21.859 1 92.75 256 GLU B CA 1
ATOM 5990 C C . GLU B 1 256 ? -11 -4.695 22.953 1 92.75 256 GLU B C 1
ATOM 5992 O O . GLU B 1 256 ? -11.195 -5.043 24.125 1 92.75 256 GLU B O 1
ATOM 5997 N N . LEU B 1 257 ? -10.898 -3.412 22.625 1 94.38 257 LEU B N 1
ATOM 5998 C CA . LEU B 1 257 ? -11.055 -2.328 23.578 1 94.38 257 LEU B CA 1
ATOM 5999 C C . LEU B 1 257 ? -12.492 -1.821 23.594 1 94.38 257 LEU B C 1
ATOM 6001 O O . LEU B 1 257 ? -12.844 -0.915 22.844 1 94.38 257 LEU B O 1
ATOM 6005 N N . THR B 1 258 ? -13.297 -2.301 24.469 1 89.06 258 THR B N 1
ATOM 6006 C CA . THR B 1 258 ? -14.719 -1.978 24.453 1 89.06 258 THR B CA 1
ATOM 6007 C C . THR B 1 258 ? -15.102 -1.137 25.656 1 89.06 258 THR B C 1
ATOM 6009 O O . THR B 1 258 ? -16.125 -0.443 25.641 1 89.06 258 THR B O 1
ATOM 6012 N N . THR B 1 259 ? -14.273 -1.164 26.75 1 91.56 259 THR B N 1
ATOM 6013 C CA . THR B 1 259 ? -14.609 -0.441 27.969 1 91.56 259 THR B CA 1
ATOM 6014 C C . THR B 1 259 ? -13.672 0.739 28.188 1 91.56 259 THR B C 1
ATOM 6016 O O . THR B 1 259 ? -12.547 0.741 27.672 1 91.56 259 THR B O 1
ATOM 6019 N N . LEU B 1 260 ? -14.117 1.715 28.891 1 92.81 260 LEU B N 1
ATOM 6020 C CA . LEU B 1 260 ? -13.367 2.936 29.141 1 92.81 260 LEU B CA 1
ATOM 6021 C C . LEU B 1 260 ? -12.062 2.625 29.875 1 92.81 260 LEU B C 1
ATOM 6023 O O . LEU B 1 260 ? -11 3.145 29.5 1 92.81 260 LEU B O 1
ATOM 6027 N N . PRO B 1 261 ? -12.047 1.74 30.875 1 91.38 261 PRO B N 1
ATOM 6028 C CA . PRO B 1 261 ? -10.773 1.446 31.547 1 91.38 261 PRO B CA 1
ATOM 6029 C C . PRO B 1 261 ? -9.75 0.812 30.609 1 91.38 261 PRO B C 1
ATOM 6031 O O . PRO B 1 261 ? -8.547 1.096 30.719 1 91.38 261 PRO B O 1
ATOM 6034 N N . GLN B 1 262 ? -10.188 -0.11 29.703 1 94.19 262 GLN B N 1
ATOM 6035 C CA . GLN B 1 262 ? -9.281 -0.726 28.734 1 94.19 262 GLN B CA 1
ATOM 6036 C C . GLN B 1 262 ? -8.656 0.324 27.812 1 94.19 262 GLN B C 1
ATOM 6038 O O . GLN B 1 262 ? -7.465 0.268 27.531 1 94.19 262 GLN B O 1
ATOM 6043 N N . ILE B 1 263 ? -9.492 1.227 27.391 1 96 263 ILE B N 1
ATOM 6044 C CA . ILE B 1 263 ? -9.039 2.275 26.5 1 96 263 ILE B CA 1
ATOM 6045 C C . ILE B 1 263 ? -8.07 3.205 27.219 1 96 263 ILE B C 1
ATOM 6047 O O . ILE B 1 263 ? -7.074 3.65 26.656 1 96 263 ILE B O 1
ATOM 6051 N N . LEU B 1 264 ? -8.32 3.529 28.453 1 94.06 264 LEU B N 1
ATOM 6052 C CA . LEU B 1 264 ? -7.457 4.387 29.266 1 94.06 264 LEU B CA 1
ATOM 6053 C C . LEU B 1 264 ? -6.09 3.746 29.469 1 94.06 264 LEU B C 1
ATOM 6055 O O . LEU B 1 264 ? -5.07 4.438 29.469 1 94.06 264 LEU B O 1
ATOM 6059 N N . GLU B 1 265 ? -6.094 2.439 29.609 1 95.75 265 GLU B N 1
ATOM 6060 C CA . GLU B 1 265 ? -4.848 1.712 29.812 1 95.75 265 GLU B CA 1
ATOM 6061 C C . GLU B 1 265 ? -3.922 1.85 28.609 1 95.75 265 GLU B C 1
ATOM 6063 O O . GLU B 1 265 ? -2.699 1.906 28.766 1 95.75 265 GLU B O 1
ATOM 6068 N N . VAL B 1 266 ? -4.508 1.896 27.469 1 97.12 266 VAL B N 1
ATOM 6069 C CA . VAL B 1 266 ? -3.736 2 26.234 1 97.12 266 VAL B CA 1
ATOM 6070 C C . VAL B 1 266 ? -3.443 3.467 25.922 1 97.12 266 VAL B C 1
ATOM 6072 O O . VAL B 1 266 ? -2.359 3.803 25.438 1 97.12 266 VAL B O 1
ATOM 6075 N N . SER B 1 267 ? -4.344 4.371 26.219 1 96.75 267 SER B N 1
ATOM 6076 C CA . SER B 1 267 ? -4.242 5.777 25.828 1 96.75 267 SER B CA 1
ATOM 6077 C C . SER B 1 267 ? -3.27 6.527 26.734 1 96.75 267 SER B C 1
ATOM 6079 O O . SER B 1 267 ? -2.59 7.453 26.297 1 96.75 267 SER B O 1
ATOM 6081 N N . LYS B 1 268 ? -3.129 6.148 27.969 1 96.06 268 LYS B N 1
ATOM 6082 C CA . LYS B 1 268 ? -2.311 6.871 28.938 1 96.06 268 LYS B CA 1
ATOM 6083 C C . LYS B 1 268 ? -0.844 6.883 28.516 1 96.06 268 LYS B C 1
ATOM 6085 O O . LYS B 1 268 ? -0.226 7.949 28.438 1 96.06 268 LYS B O 1
ATOM 6090 N N . PRO B 1 269 ? -0.32 5.684 28.234 1 97.69 269 PRO B N 1
ATOM 6091 C CA . PRO B 1 269 ? 1.08 5.715 27.797 1 97.69 269 PRO B CA 1
ATOM 6092 C C . PRO B 1 269 ? 1.282 6.512 26.516 1 97.69 269 PRO B C 1
ATOM 6094 O O . PRO B 1 269 ? 2.318 7.156 26.344 1 97.69 269 PRO B O 1
ATOM 6097 N N . LEU B 1 270 ? 0.419 6.48 25.625 1 98 270 LEU B N 1
ATOM 6098 C CA . LEU B 1 270 ? 0.519 7.219 24.375 1 98 270 LEU B CA 1
ATOM 6099 C C . LEU B 1 270 ? 0.472 8.727 24.625 1 98 270 LEU B C 1
ATOM 6101 O O . LEU B 1 270 ? 1.213 9.484 24 1 98 270 LEU B O 1
ATOM 6105 N N . GLY B 1 271 ? -0.419 9.164 25.531 1 97.06 271 GLY B N 1
ATOM 6106 C CA . GLY B 1 271 ? -0.465 10.562 25.922 1 97.06 271 GLY B CA 1
ATOM 6107 C C . GLY B 1 271 ? 0.828 11.047 26.547 1 97.06 271 GLY B C 1
ATOM 6108 O O . GLY B 1 271 ? 1.275 12.164 26.266 1 97.06 271 GLY B O 1
ATOM 6109 N N . HIS B 1 272 ? 1.412 10.164 27.297 1 97.06 272 HIS B N 1
ATOM 6110 C CA . HIS B 1 272 ? 2.682 10.508 27.922 1 97.06 272 HIS B CA 1
ATOM 6111 C C . HIS B 1 272 ? 3.793 10.648 26.891 1 97.06 272 HIS B C 1
ATOM 6113 O O . HIS B 1 272 ? 4.652 11.523 27.016 1 97.06 272 HIS B O 1
ATOM 6119 N N . GLN B 1 273 ? 3.762 9.789 25.953 1 98.06 273 GLN B N 1
ATOM 6120 C CA . GLN B 1 273 ? 4.77 9.859 24.906 1 98.06 273 GLN B CA 1
ATOM 6121 C C . GLN B 1 273 ? 4.668 11.18 24.141 1 98.06 273 GLN B C 1
ATOM 6123 O O . GLN B 1 273 ? 5.688 11.781 23.797 1 98.06 273 GLN B O 1
ATOM 6128 N N . LEU B 1 274 ? 3.465 11.633 23.844 1 97.75 274 LEU B N 1
ATOM 6129 C CA . LEU B 1 274 ? 3.26 12.898 23.156 1 97.75 274 LEU B CA 1
ATOM 6130 C C . LEU B 1 274 ? 3.74 14.07 24 1 97.75 274 LEU B C 1
ATOM 6132 O O . LEU B 1 274 ? 4.402 14.984 23.5 1 97.75 274 LEU B O 1
ATOM 6136 N N . ALA B 1 275 ? 3.424 14.023 25.266 1 96.56 275 ALA B N 1
ATOM 6137 C CA . ALA B 1 275 ? 3.854 15.078 26.172 1 96.56 275 ALA B CA 1
ATOM 6138 C C . ALA B 1 275 ? 5.375 15.109 26.312 1 96.56 275 ALA B C 1
ATOM 6140 O O . ALA B 1 275 ? 5.98 16.188 26.312 1 96.56 275 ALA B O 1
ATOM 6141 N N . ASP B 1 276 ? 5.953 13.938 26.422 1 96.69 276 ASP B N 1
ATOM 6142 C CA . ASP B 1 276 ? 7.402 13.828 26.547 1 96.69 276 ASP B CA 1
ATOM 6143 C C . ASP B 1 276 ? 8.109 14.336 25.297 1 96.69 276 ASP B C 1
ATOM 6145 O O . ASP B 1 276 ? 9.188 14.93 25.391 1 96.69 276 ASP B O 1
ATOM 6149 N N . LEU B 1 277 ? 7.555 14.062 24.172 1 96.94 277 LEU B N 1
ATOM 6150 C CA . LEU B 1 277 ? 8.125 14.531 22.922 1 96.94 277 LEU B CA 1
ATOM 6151 C C . LEU B 1 277 ? 8.203 16.047 22.891 1 96.94 277 LEU B C 1
ATOM 6153 O O . LEU B 1 277 ? 9.219 16.609 22.453 1 96.94 277 LEU B O 1
ATOM 6157 N N . LEU B 1 278 ? 7.207 16.766 23.344 1 93.88 278 LEU B N 1
ATOM 6158 C CA . LEU B 1 278 ? 7.18 18.219 23.375 1 93.88 278 LEU B CA 1
ATOM 6159 C C . LEU B 1 278 ? 8.188 18.766 24.375 1 93.88 278 LEU B C 1
ATOM 6161 O O . LEU B 1 278 ? 8.828 19.781 24.141 1 93.88 278 LEU B O 1
ATOM 6165 N N . LYS B 1 279 ? 8.305 18.047 25.469 1 93.75 279 LYS B N 1
ATOM 6166 C CA . LYS B 1 279 ? 9.219 18.469 26.516 1 93.75 279 LYS B CA 1
ATOM 6167 C C . LYS B 1 279 ? 10.672 18.344 26.062 1 93.75 279 LYS B C 1
ATOM 6169 O O . LYS B 1 279 ? 11.523 19.141 26.453 1 93.75 279 LYS B O 1
ATOM 6174 N N . ARG B 1 280 ? 10.945 17.391 25.281 1 93.38 280 ARG B N 1
ATOM 6175 C CA . ARG B 1 280 ? 12.312 17.094 24.859 1 93.38 280 ARG B CA 1
ATOM 6176 C C . ARG B 1 280 ? 12.711 17.922 23.656 1 93.38 280 ARG B C 1
ATOM 6178 O O . ARG B 1 280 ? 13.875 17.938 23.25 1 93.38 280 ARG B O 1
ATOM 6185 N N . LEU B 1 281 ? 11.828 18.688 23.125 1 94 281 LEU B N 1
ATOM 6186 C CA . LEU B 1 281 ? 12.125 19.469 21.938 1 94 281 LEU B CA 1
ATOM 6187 C C . LEU B 1 281 ? 13.188 20.516 22.234 1 94 281 LEU B C 1
ATOM 6189 O O . LEU B 1 281 ? 13.148 21.172 23.266 1 94 281 LEU B O 1
ATOM 6193 N N . PRO B 1 282 ? 14.148 20.641 21.359 1 90.44 282 PRO B N 1
ATOM 6194 C CA . PRO B 1 282 ? 15.062 21.781 21.5 1 90.44 282 PRO B CA 1
ATOM 6195 C C . PRO B 1 282 ? 14.344 23.125 21.484 1 90.44 282 PRO B C 1
ATOM 6197 O O . PRO B 1 282 ? 13.297 23.266 20.844 1 90.44 282 PRO B O 1
ATOM 6200 N N . PRO B 1 283 ? 14.883 24.094 22.172 1 89.38 283 PRO B N 1
ATOM 6201 C CA . PRO B 1 283 ? 14.227 25.391 22.297 1 89.38 283 PRO B CA 1
ATOM 6202 C C . PRO B 1 283 ? 13.953 26.047 20.938 1 89.38 283 PRO B C 1
ATOM 6204 O O . PRO B 1 283 ? 12.953 26.75 20.781 1 89.38 283 PRO B O 1
ATOM 6207 N N . GLU B 1 284 ? 14.766 25.734 19.984 1 88 284 GLU B N 1
ATOM 6208 C CA . GLU B 1 284 ? 14.633 26.344 18.672 1 88 284 GLU B CA 1
ATOM 6209 C C . GLU B 1 284 ? 13.414 25.797 17.922 1 88 284 GLU B C 1
ATOM 6211 O O . GLU B 1 284 ? 12.945 26.391 16.953 1 88 284 GLU B O 1
ATOM 6216 N N . LEU B 1 285 ? 12.883 24.688 18.422 1 91.12 285 LEU B N 1
ATOM 6217 C CA . LEU B 1 285 ? 11.773 24.047 17.719 1 91.12 285 LEU B CA 1
ATOM 6218 C C . LEU B 1 285 ? 10.453 24.297 18.422 1 91.12 285 LEU B C 1
ATOM 6220 O O . LEU B 1 285 ? 9.391 23.891 17.953 1 91.12 285 LEU B O 1
ATOM 6224 N N . ARG B 1 286 ? 10.516 25.031 19.5 1 91 286 ARG B N 1
ATOM 6225 C CA . ARG B 1 286 ? 9.297 25.375 20.203 1 91 286 ARG B CA 1
ATOM 6226 C C . ARG B 1 286 ? 8.508 26.438 19.469 1 91 286 ARG B C 1
ATOM 6228 O O . ARG B 1 286 ? 9.078 27.234 18.703 1 91 286 ARG B O 1
ATOM 6235 N N . LEU B 1 287 ? 7.262 26.453 19.609 1 89.06 287 LEU B N 1
ATOM 6236 C CA . LEU B 1 287 ? 6.375 27.328 18.859 1 89.06 287 LEU B CA 1
ATOM 6237 C C . LEU B 1 287 ? 6.703 28.797 19.125 1 89.06 287 LEU B C 1
ATOM 6239 O O . LEU B 1 287 ? 6.602 29.641 18.234 1 89.06 287 LEU B O 1
ATOM 6243 N N . GLY B 1 288 ? 7.109 29.062 20.328 1 85.62 288 GLY B N 1
ATOM 6244 C CA . GLY B 1 288 ? 7.379 30.438 20.719 1 85.62 288 GLY B CA 1
ATOM 6245 C C . GLY B 1 288 ? 8.688 30.969 20.172 1 85.62 288 GLY B C 1
ATOM 6246 O O . GLY B 1 288 ? 8.938 32.188 20.203 1 85.62 288 GLY B O 1
ATOM 6247 N N . PHE B 1 289 ? 9.414 30.078 19.625 1 82.5 289 PHE B N 1
ATOM 6248 C CA . PHE B 1 289 ? 10.703 30.5 19.078 1 82.5 289 PHE B CA 1
ATOM 6249 C C . PHE B 1 289 ? 10.578 30.938 17.641 1 82.5 289 PHE B C 1
ATOM 6251 O O . PHE B 1 289 ? 10.188 30.156 16.766 1 82.5 289 PHE B O 1
ATOM 6258 N N . TYR B 1 290 ? 10.758 32.156 17.344 1 79.12 290 TYR B N 1
ATOM 6259 C CA . TYR B 1 290 ? 10.812 32.656 15.969 1 79.12 290 TYR B CA 1
ATOM 6260 C C . TYR B 1 290 ? 11.727 33.875 15.867 1 79.12 290 TYR B C 1
ATOM 6262 O O . TYR B 1 290 ? 11.93 34.594 16.859 1 79.12 290 TYR B O 1
ATOM 6270 N N . GLN B 1 291 ? 12.43 33.875 14.867 1 80.19 291 GLN B N 1
ATOM 6271 C CA . GLN B 1 291 ? 13.305 35 14.562 1 80.19 291 GLN B CA 1
ATOM 6272 C C . GLN B 1 291 ? 12.742 35.844 13.414 1 80.19 291 GLN B C 1
ATOM 6274 O O . GLN B 1 291 ? 12.352 35.312 12.375 1 80.19 291 GLN B O 1
ATOM 6279 N N . THR B 1 292 ? 12.773 37.062 13.672 1 81.5 292 THR B N 1
ATOM 6280 C CA . THR B 1 292 ? 12.266 37.969 12.641 1 81.5 292 THR B CA 1
ATOM 6281 C C . THR B 1 292 ? 13.094 37.844 11.359 1 81.5 292 THR B C 1
ATOM 6283 O O . THR B 1 292 ? 14.32 37.875 11.406 1 81.5 292 THR B O 1
ATOM 6286 N N . GLY B 1 293 ? 12.406 37.656 10.289 1 79.69 293 GLY B N 1
ATOM 6287 C CA . GLY B 1 293 ? 13.07 37.562 9 1 79.69 293 GLY B CA 1
ATOM 6288 C C . GLY B 1 293 ? 13.43 36.156 8.602 1 79.69 293 GLY B C 1
ATOM 6289 O O . GLY B 1 293 ? 13.961 35.906 7.512 1 79.69 293 GLY B O 1
ATOM 6290 N N . ARG B 1 294 ? 13.195 35.281 9.539 1 85.75 294 ARG B N 1
ATOM 6291 C CA . ARG B 1 294 ? 13.5 33.906 9.234 1 85.75 294 ARG B CA 1
ATOM 6292 C C . ARG B 1 294 ? 12.242 33.031 9.297 1 85.75 294 ARG B C 1
ATOM 6294 O O . ARG B 1 294 ? 11.438 33.156 10.219 1 85.75 294 ARG B O 1
ATOM 6301 N N . LEU B 1 295 ? 12.117 32.219 8.289 1 87.25 295 LEU B N 1
ATOM 6302 C CA . LEU B 1 295 ? 10.969 31.344 8.266 1 87.25 295 LEU B CA 1
ATOM 6303 C C . LEU B 1 295 ? 11.117 30.234 9.305 1 87.25 295 LEU B C 1
ATOM 6305 O O . LEU B 1 295 ? 12.219 29.719 9.523 1 87.25 295 LEU B O 1
ATOM 6309 N N . CYS B 1 296 ? 10.008 29.953 10.016 1 86.12 296 CYS B N 1
ATOM 6310 C CA . CYS B 1 296 ? 10.016 28.938 11.07 1 86.12 296 CYS B CA 1
ATOM 6311 C C . CYS B 1 296 ? 9.148 27.75 10.688 1 86.12 296 CYS B C 1
ATOM 6313 O O . CYS B 1 296 ? 7.926 27.875 10.562 1 86.12 296 CYS B O 1
ATOM 6315 N N . SER B 1 297 ? 9.758 26.641 10.578 1 81.94 297 SER B N 1
ATOM 6316 C CA . SER B 1 297 ? 9.031 25.469 10.102 1 81.94 297 SER B CA 1
ATOM 6317 C C . SER B 1 297 ? 8.461 24.656 11.266 1 81.94 297 SER B C 1
ATOM 6319 O O . SER B 1 297 ? 7.812 23.641 11.055 1 81.94 297 SER B O 1
ATOM 6321 N N . GLY B 1 298 ? 8.5 25.109 12.438 1 88.19 298 GLY B N 1
ATOM 6322 C CA . GLY B 1 298 ? 8.07 24.344 13.602 1 88.19 298 GLY B CA 1
ATOM 6323 C C . GLY B 1 298 ? 6.562 24.297 13.766 1 88.19 298 GLY B C 1
ATOM 6324 O O . GLY B 1 298 ? 6.035 23.438 14.461 1 88.19 298 GLY B O 1
ATOM 6325 N N . GLY B 1 299 ? 5.859 25.234 13.109 1 92.75 299 GLY B N 1
ATOM 6326 C CA . GLY B 1 299 ? 4.414 25.297 13.25 1 92.75 299 GLY B CA 1
ATOM 6327 C C . GLY B 1 299 ? 3.711 24.016 12.844 1 92.75 299 GLY B C 1
ATOM 6328 O O . GLY B 1 299 ? 2.791 23.562 13.523 1 92.75 299 GLY B O 1
ATOM 6329 N N . CYS B 1 300 ? 4.156 23.438 11.773 1 93.94 300 CYS B N 1
ATOM 6330 C CA . CYS B 1 300 ? 3.516 22.234 11.25 1 93.94 300 CYS B CA 1
ATOM 6331 C C . CYS B 1 300 ? 3.668 21.062 12.211 1 93.94 300 CYS B C 1
ATOM 6333 O O . CYS B 1 300 ? 2.734 20.281 12.398 1 93.94 300 CYS B O 1
ATOM 6335 N N . PHE B 1 301 ? 4.801 20.953 12.836 1 96.19 301 PHE B N 1
ATOM 6336 C CA . PHE B 1 301 ? 5.055 19.906 13.82 1 96.19 301 PHE B CA 1
ATOM 6337 C C . PHE B 1 301 ? 4.066 20 14.977 1 96.19 301 PHE B C 1
ATOM 6339 O O . PHE B 1 301 ? 3.467 18.984 15.367 1 96.19 301 PHE B O 1
ATOM 6346 N N . HIS B 1 302 ? 3.889 21.125 15.469 1 96.94 302 HIS B N 1
ATOM 6347 C CA . HIS B 1 302 ? 2.988 21.328 16.594 1 96.94 302 HIS B CA 1
ATOM 6348 C C . HIS B 1 302 ? 1.54 21.078 16.203 1 96.94 302 HIS B C 1
ATOM 6350 O O . HIS B 1 302 ? 0.753 20.562 17 1 96.94 302 HIS B O 1
ATOM 6356 N N . LEU B 1 303 ? 1.228 21.5 15.008 1 97.56 303 LEU B N 1
ATOM 6357 C CA . LEU B 1 303 ? -0.121 21.219 14.523 1 97.56 303 LEU B CA 1
ATOM 6358 C C . LEU B 1 303 ? -0.397 19.719 14.508 1 97.56 303 LEU B C 1
ATOM 6360 O O . LEU B 1 303 ? -1.44 19.281 14.992 1 97.56 303 LEU B O 1
ATOM 6364 N N . ILE B 1 304 ? 0.5 18.906 13.945 1 97.88 304 ILE B N 1
ATOM 6365 C CA . ILE B 1 304 ? 0.32 17.469 13.867 1 97.88 304 ILE B CA 1
ATOM 6366 C C . ILE B 1 304 ? 0.304 16.875 15.273 1 97.88 304 ILE B C 1
ATOM 6368 O O . ILE B 1 304 ? -0.435 15.922 15.539 1 97.88 304 ILE B O 1
ATOM 6372 N N . HIS B 1 305 ? 1.147 17.438 16.125 1 98 305 HIS B N 1
ATOM 6373 C CA . HIS B 1 305 ? 1.148 17 17.516 1 98 305 HIS B CA 1
ATOM 6374 C C . HIS B 1 305 ? -0.221 17.203 18.156 1 98 305 HIS B C 1
ATOM 6376 O O . HIS B 1 305 ? -0.718 16.312 18.859 1 98 305 HIS B O 1
ATOM 6382 N N . HIS B 1 306 ? -0.819 18.344 17.969 1 97.94 306 HIS B N 1
ATOM 6383 C CA . HIS B 1 306 ? -2.16 18.594 18.469 1 97.94 306 HIS B CA 1
ATOM 6384 C C . HIS B 1 306 ? -3.174 17.641 17.875 1 97.94 306 HIS B C 1
ATOM 6386 O O . HIS B 1 306 ? -4.07 17.156 18.578 1 97.94 306 HIS B O 1
ATOM 6392 N N . ALA B 1 307 ? -3.047 17.406 16.594 1 98.31 307 ALA B N 1
ATOM 6393 C CA . ALA B 1 307 ? -3.963 16.469 15.938 1 98.31 307 ALA B CA 1
ATOM 6394 C C . ALA B 1 307 ? -3.85 15.078 16.531 1 98.31 307 ALA B C 1
ATOM 6396 O O . ALA B 1 307 ? -4.855 14.383 16.719 1 98.31 307 ALA B O 1
ATOM 6397 N N . ALA B 1 308 ? -2.637 14.641 16.812 1 98.31 308 ALA B N 1
ATOM 6398 C CA . ALA B 1 308 ? -2.412 13.344 17.438 1 98.31 308 ALA B CA 1
ATOM 6399 C C . ALA B 1 308 ? -3.059 13.281 18.812 1 98.31 308 ALA B C 1
ATOM 6401 O O . ALA B 1 308 ? -3.656 12.266 19.188 1 98.31 308 ALA B O 1
ATOM 6402 N N . THR B 1 309 ? -2.938 14.32 19.562 1 97.69 309 THR B N 1
ATOM 6403 C CA . THR B 1 309 ? -3.535 14.391 20.891 1 97.69 309 THR B CA 1
ATOM 6404 C C . THR B 1 309 ? -5.059 14.32 20.797 1 97.69 309 THR B C 1
ATOM 6406 O O . THR B 1 309 ? -5.703 13.641 21.594 1 97.69 309 THR B O 1
ATOM 6409 N N . VAL B 1 310 ? -5.566 15 19.859 1 97.44 310 VAL B N 1
ATOM 6410 C CA . VAL B 1 310 ? -7.008 15.016 19.641 1 97.44 310 VAL B CA 1
ATOM 6411 C C . VAL B 1 310 ? -7.496 13.609 19.297 1 97.44 310 VAL B C 1
ATOM 6413 O O . VAL B 1 310 ? -8.594 13.211 19.688 1 97.44 310 VAL B O 1
ATOM 6416 N N . ALA B 1 311 ? -6.758 12.914 18.531 1 97.56 311 ALA B N 1
ATOM 6417 C CA . ALA B 1 311 ? -7.133 11.547 18.172 1 97.56 311 ALA B CA 1
ATOM 6418 C C . ALA B 1 311 ? -7.301 10.688 19.422 1 97.56 311 ALA B C 1
ATOM 6420 O O . ALA B 1 311 ? -8.211 9.859 19.484 1 97.56 311 ALA B O 1
ATOM 6421 N N . ILE B 1 312 ? -6.426 10.867 20.375 1 97.69 312 ILE B N 1
ATOM 6422 C CA . ILE B 1 312 ? -6.523 10.109 21.625 1 97.69 312 ILE B CA 1
ATOM 6423 C C . ILE B 1 312 ? -7.789 10.523 22.375 1 97.69 312 ILE B C 1
ATOM 6425 O O . ILE B 1 312 ? -8.562 9.672 22.812 1 97.69 312 ILE B O 1
ATOM 6429 N N . HIS B 1 313 ? -8.016 11.797 22.484 1 96.69 313 HIS B N 1
ATOM 6430 C CA . HIS B 1 313 ? -9.141 12.312 23.266 1 96.69 313 HIS B CA 1
ATOM 6431 C C . HIS B 1 313 ? -10.469 11.953 22.594 1 96.69 313 HIS B C 1
ATOM 6433 O O . HIS B 1 313 ? -11.469 11.727 23.281 1 96.69 313 HIS B O 1
ATOM 6439 N N . ARG B 1 314 ? -10.484 11.914 21.359 1 95.81 314 ARG B N 1
ATOM 6440 C CA . ARG B 1 314 ? -11.695 11.516 20.656 1 95.81 314 ARG B CA 1
ATOM 6441 C C . ARG B 1 314 ? -12.109 10.094 21.031 1 95.81 314 ARG B C 1
ATOM 6443 O O . ARG B 1 314 ? -13.281 9.82 21.266 1 95.81 314 ARG B O 1
ATOM 6450 N N . ARG B 1 315 ? -11.141 9.219 21 1 95.38 315 ARG B N 1
ATOM 6451 C CA . ARG B 1 315 ? -11.414 7.836 21.391 1 95.38 315 ARG B CA 1
ATOM 6452 C C . ARG B 1 315 ? -11.922 7.754 22.812 1 95.38 315 ARG B C 1
ATOM 6454 O O . ARG B 1 315 ? -12.836 6.973 23.109 1 95.38 315 ARG B O 1
ATOM 6461 N N . LEU B 1 316 ? -11.367 8.539 23.688 1 95.12 316 LEU B N 1
ATOM 6462 C CA . LEU B 1 316 ? -11.781 8.578 25.078 1 95.12 316 LEU B CA 1
ATOM 6463 C C . LEU B 1 316 ? -13.18 9.172 25.219 1 95.12 316 LEU B C 1
ATOM 6465 O O . LEU B 1 316 ? -13.977 8.719 26.047 1 95.12 316 LEU B O 1
ATOM 6469 N N . LEU B 1 317 ? -13.477 10.148 24.469 1 94.25 317 LEU B N 1
ATOM 6470 C CA . LEU B 1 317 ? -14.797 10.781 24.484 1 94.25 317 LEU B CA 1
ATOM 6471 C C . LEU B 1 317 ? -15.883 9.797 24.078 1 94.25 317 LEU B C 1
ATOM 6473 O O . LEU B 1 317 ? -16.938 9.727 24.703 1 94.25 317 LEU B O 1
ATOM 6477 N N . TRP B 1 318 ? -15.602 9.039 23.047 1 91.62 318 TRP B N 1
ATOM 6478 C CA . TRP B 1 318 ? -16.547 8.023 22.594 1 91.62 318 TRP B CA 1
ATOM 6479 C C . TRP B 1 318 ? -16.766 6.965 23.672 1 91.62 318 TRP B C 1
ATOM 6481 O O . TRP B 1 318 ? -17.906 6.543 23.922 1 91.62 318 TRP B O 1
ATOM 6491 N N . ALA B 1 319 ? -15.664 6.586 24.234 1 91.12 319 ALA B N 1
ATOM 6492 C CA . ALA B 1 319 ? -15.742 5.578 25.297 1 91.12 319 ALA B CA 1
ATOM 6493 C C . ALA B 1 319 ? -16.531 6.105 26.5 1 91.12 319 ALA B C 1
ATOM 6495 O O . ALA B 1 319 ? -17.266 5.359 27.141 1 91.12 319 ALA B O 1
ATOM 6496 N N . ALA B 1 320 ? -16.406 7.34 26.828 1 90.88 320 ALA B N 1
ATOM 6497 C CA . ALA B 1 320 ? -17.094 7.961 27.953 1 90.88 320 ALA B CA 1
ATOM 6498 C C . ALA B 1 320 ? -18.594 8.062 27.703 1 90.88 320 ALA B C 1
ATOM 6500 O O . ALA B 1 320 ? -19.391 7.906 28.625 1 90.88 320 ALA B O 1
ATOM 6501 N N . GLN B 1 321 ? -18.969 8.305 26.531 1 87.69 321 GLN B N 1
ATOM 6502 C CA . GLN B 1 321 ? -20.375 8.414 26.172 1 87.69 321 GLN B CA 1
ATOM 6503 C C . GLN B 1 321 ? -21.078 7.059 26.281 1 87.69 321 GLN B C 1
ATOM 6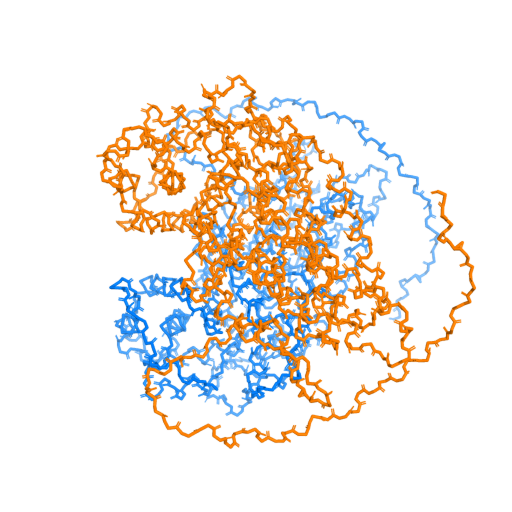505 O O . GLN B 1 321 ? -22.25 6.988 26.625 1 87.69 321 GLN B O 1
ATOM 6510 N N . ASP B 1 322 ? -20.328 6.051 26 1 87.44 322 ASP B N 1
ATOM 6511 C CA . ASP B 1 322 ? -20.875 4.703 26.016 1 87.44 322 ASP B CA 1
ATOM 6512 C C . ASP B 1 322 ? -20.672 4.039 27.375 1 87.44 322 ASP B C 1
ATOM 6514 O O . ASP B 1 322 ? -20.969 2.857 27.562 1 87.44 322 ASP B O 1
ATOM 6518 N N . ALA B 1 323 ? -20.109 4.789 28.281 1 88.06 323 ALA B N 1
ATOM 6519 C CA . ALA B 1 323 ? -19.797 4.223 29.594 1 88.06 323 ALA B CA 1
ATOM 6520 C C . ALA B 1 323 ? -21.078 3.906 30.359 1 88.06 323 ALA B C 1
ATOM 6522 O O . ALA B 1 323 ? -22.047 4.656 30.297 1 88.06 323 ALA B O 1
ATOM 6523 N N . PRO B 1 324 ? -21.062 2.797 31 1 88.44 324 PRO B N 1
ATOM 6524 C CA . PRO B 1 324 ? -22.234 2.443 31.797 1 88.44 324 PRO B CA 1
ATOM 6525 C C . PRO B 1 324 ? -22.547 3.465 32.875 1 88.44 324 PRO B C 1
ATOM 6527 O O . PRO B 1 324 ? -21.656 4.211 33.312 1 88.44 324 PRO B O 1
ATOM 6530 N N . VAL B 1 325 ? -23.734 3.473 33.344 1 84.88 325 VAL B N 1
ATOM 6531 C CA . VAL B 1 325 ? -24.219 4.414 34.344 1 84.88 325 VAL B CA 1
ATOM 6532 C C . VAL B 1 325 ? -23.453 4.207 35.656 1 84.88 325 VAL B C 1
ATOM 6534 O O . VAL B 1 325 ? -23.281 5.148 36.406 1 84.88 325 VAL B O 1
ATOM 6537 N N . THR B 1 326 ? -22.875 3.035 35.75 1 88.19 326 THR B N 1
ATOM 6538 C CA . THR B 1 326 ? -22.188 2.682 36.969 1 88.19 326 THR B CA 1
ATOM 6539 C C . THR B 1 326 ? -20.781 3.283 37 1 88.19 326 THR B C 1
ATOM 6541 O O . THR B 1 326 ? -20.094 3.211 38.031 1 88.19 326 THR B O 1
ATOM 6544 N N . THR B 1 327 ? -20.453 3.916 35.906 1 89.31 327 THR B N 1
ATOM 6545 C CA . THR B 1 327 ? -19.109 4.488 35.875 1 89.31 327 THR B CA 1
ATOM 6546 C C . THR B 1 327 ? -18.984 5.676 36.812 1 89.31 327 THR B C 1
ATOM 6548 O O . THR B 1 327 ? -19.938 6.453 36.969 1 89.31 327 THR B O 1
ATOM 6551 N N . ASP B 1 328 ? -17.891 5.777 37.531 1 89.5 328 ASP B N 1
ATOM 6552 C CA . ASP B 1 328 ? -17.625 6.848 38.5 1 89.5 328 ASP B CA 1
ATOM 6553 C C . ASP B 1 328 ? -17.828 8.219 37.844 1 89.5 328 ASP B C 1
ATOM 6555 O O . ASP B 1 328 ? -17.062 8.602 36.938 1 89.5 328 ASP B O 1
ATOM 6559 N N . PRO B 1 329 ? -18.734 8.953 38.281 1 89.5 329 PRO B N 1
ATOM 6560 C CA . PRO B 1 329 ? -19 10.273 37.719 1 89.5 329 PRO B CA 1
ATOM 6561 C C . PRO B 1 329 ? -17.828 11.242 37.875 1 89.5 329 PRO B C 1
ATOM 6563 O O . PRO B 1 329 ? -17.625 12.117 37.031 1 89.5 329 PRO B O 1
ATOM 6566 N N . GLN B 1 330 ? -17.109 11.07 38.938 1 89.69 330 GLN B N 1
ATOM 6567 C CA . GLN B 1 330 ? -15.961 11.938 39.156 1 89.69 330 GLN B CA 1
ATOM 6568 C C . GLN B 1 330 ? -14.891 11.711 38.094 1 89.69 330 GLN B C 1
ATOM 6570 O O . GLN B 1 330 ? -14.227 12.656 37.688 1 89.69 330 GLN B O 1
ATOM 6575 N N . PHE B 1 331 ? -14.812 10.539 37.781 1 89.62 331 PHE B N 1
ATOM 6576 C CA . PHE B 1 331 ? -13.844 10.211 36.75 1 89.62 331 PHE B CA 1
ATOM 6577 C C . PHE B 1 331 ? -14.273 10.781 35.406 1 89.62 331 PHE B C 1
ATOM 6579 O O . PHE B 1 331 ? -13.445 11.32 34.656 1 89.62 331 PHE B O 1
ATOM 6586 N N . LEU B 1 332 ? -15.492 10.664 35.125 1 91.25 332 LEU B N 1
ATOM 6587 C CA . LEU B 1 332 ? -16.031 11.211 33.875 1 91.25 332 LEU B CA 1
ATOM 6588 C C . LEU B 1 332 ? -15.867 12.727 33.844 1 91.25 332 LEU B C 1
ATOM 6590 O O . LEU B 1 332 ? -15.562 13.297 32.781 1 91.25 332 LEU B O 1
ATOM 6594 N N . GLN B 1 333 ? -16.047 13.312 34.969 1 90.31 333 GLN B N 1
ATOM 6595 C CA . GLN B 1 333 ? -15.867 14.758 35.031 1 90.31 333 GLN B CA 1
ATOM 6596 C C . GLN B 1 333 ? -14.406 15.148 34.844 1 90.31 333 GLN B C 1
ATOM 6598 O O . GLN B 1 333 ? -14.117 16.172 34.219 1 90.31 333 GLN B O 1
ATOM 6603 N N . PHE B 1 334 ? -13.578 14.367 35.375 1 91.38 334 PHE B N 1
ATOM 6604 C CA . PHE B 1 334 ? -12.148 14.602 35.188 1 91.38 334 PHE B CA 1
ATOM 6605 C C . PHE B 1 334 ? -11.781 14.547 33.719 1 91.38 334 PHE B C 1
ATOM 6607 O O . PHE B 1 334 ? -11.062 15.414 33.219 1 91.38 334 PHE B O 1
ATOM 6614 N N . LEU B 1 335 ? -12.281 13.508 33.062 1 92.62 335 LEU B N 1
ATOM 6615 C CA . LEU B 1 335 ? -12.008 13.359 31.625 1 92.62 335 LEU B CA 1
ATOM 6616 C C . LEU B 1 335 ? -12.547 14.555 30.844 1 92.62 335 LEU B C 1
ATOM 6618 O O . LEU B 1 335 ? -11.867 15.078 29.953 1 92.62 335 LEU B O 1
ATOM 6622 N N . ARG B 1 336 ? -13.695 15 31.203 1 94.06 336 ARG B N 1
ATOM 6623 C CA . ARG B 1 336 ? -14.32 16.125 30.516 1 94.06 336 ARG B CA 1
ATOM 6624 C C . ARG B 1 336 ? -13.531 17.406 30.75 1 94.06 336 ARG B C 1
ATOM 6626 O O . ARG B 1 336 ? -13.352 18.203 29.828 1 94.06 336 ARG B O 1
ATOM 6633 N N . THR B 1 337 ? -13.039 17.609 31.906 1 93.06 337 THR B N 1
ATOM 6634 C CA . THR B 1 337 ? -12.242 18.781 32.219 1 93.06 337 THR B CA 1
ATOM 6635 C C . THR B 1 337 ? -10.945 18.797 31.438 1 93.06 337 THR B C 1
ATOM 6637 O O . THR B 1 337 ? -10.5 19.859 30.969 1 93.06 337 THR B O 1
ATOM 6640 N N . THR B 1 338 ? -10.344 17.641 31.344 1 93.94 338 THR B N 1
ATOM 6641 C CA . THR B 1 338 ? -9.117 17.531 30.562 1 93.94 338 THR B CA 1
ATOM 6642 C C . THR B 1 338 ? -9.383 17.844 29.094 1 93.94 338 THR B C 1
ATOM 6644 O O . THR B 1 338 ? -8.555 18.484 28.438 1 93.94 338 THR B O 1
ATOM 6647 N N . GLN B 1 339 ? -10.492 17.406 28.578 1 96.06 339 GLN B N 1
ATOM 6648 C CA . GLN B 1 339 ? -10.859 17.656 27.188 1 96.06 339 GLN B CA 1
ATOM 6649 C C . GLN B 1 339 ? -11.141 19.141 26.969 1 96.06 339 GLN B C 1
ATOM 6651 O O . GLN B 1 339 ? -10.812 19.688 25.906 1 96.06 339 GLN B O 1
ATOM 6656 N N . LEU B 1 340 ? -11.75 19.812 27.922 1 95.62 340 LEU B N 1
ATOM 6657 C CA . LEU B 1 340 ? -12.008 21.234 27.828 1 95.62 340 LEU B CA 1
ATOM 6658 C C . LEU B 1 340 ? -10.703 22.031 27.844 1 95.62 340 LEU B C 1
ATOM 6660 O O . LEU B 1 340 ? -10.578 23.047 27.156 1 95.62 340 LEU B O 1
ATOM 6664 N N . GLN B 1 341 ? -9.797 21.547 28.656 1 94.75 341 GLN B N 1
ATOM 6665 C CA . GLN B 1 341 ? -8.484 22.188 28.672 1 94.75 341 GLN B CA 1
ATOM 6666 C C . GLN B 1 341 ? -7.801 22.062 27.312 1 94.75 341 GLN B C 1
ATOM 6668 O O . GLN B 1 341 ? -7.133 22.984 26.859 1 94.75 341 GLN B O 1
ATOM 6673 N N . ARG B 1 342 ? -7.945 20.891 26.719 1 95.38 342 ARG B N 1
ATOM 6674 C CA . ARG B 1 342 ? -7.387 20.688 25.391 1 95.38 342 ARG B CA 1
ATOM 6675 C C . ARG B 1 342 ? -8.047 21.625 24.375 1 95.38 342 ARG B C 1
ATOM 6677 O O . ARG B 1 342 ? -7.387 22.125 23.469 1 95.38 342 ARG B O 1
ATOM 6684 N N . ALA B 1 343 ? -9.32 21.828 24.5 1 96.5 343 ALA B N 1
ATOM 6685 C CA . ALA B 1 343 ? -10.047 22.75 23.625 1 96.5 343 ALA B CA 1
ATOM 6686 C C . ALA B 1 343 ? -9.484 24.156 23.719 1 96.5 343 ALA B C 1
ATOM 6688 O O . ALA B 1 343 ? -9.312 24.844 22.719 1 96.5 343 ALA B O 1
ATOM 6689 N N . ARG B 1 344 ? -9.172 24.609 24.922 1 96 344 ARG B N 1
ATOM 6690 C CA . ARG B 1 344 ? -8.594 25.938 25.141 1 96 344 ARG B CA 1
ATOM 6691 C C . ARG B 1 344 ? -7.215 26.047 24.484 1 96 344 ARG B C 1
ATOM 6693 O O . ARG B 1 344 ? -6.902 27.047 23.844 1 96 344 ARG B O 1
ATOM 6700 N N . THR B 1 345 ? -6.457 25 24.625 1 95.06 345 THR B N 1
ATOM 6701 C CA . THR B 1 345 ? -5.105 24.984 24.078 1 95.06 345 THR B CA 1
ATOM 6702 C C . THR B 1 345 ? -5.145 25.031 22.547 1 95.06 345 THR B C 1
ATOM 6704 O O . THR B 1 345 ? -4.309 25.672 21.922 1 95.06 345 THR B O 1
ATOM 6707 N N . ILE B 1 346 ? -6.031 24.328 21.969 1 95.38 346 ILE B N 1
ATOM 6708 C CA . ILE B 1 346 ? -6.184 24.266 20.516 1 95.38 346 ILE B CA 1
ATOM 6709 C C . ILE B 1 346 ? -6.566 25.641 19.984 1 95.38 346 ILE B C 1
ATOM 6711 O O . ILE B 1 346 ? -6.023 26.094 18.984 1 95.38 346 ILE B O 1
ATOM 6715 N N . ALA B 1 347 ? -7.527 26.312 20.609 1 93.56 347 ALA B N 1
ATOM 6716 C CA . ALA B 1 347 ? -7.945 27.641 20.203 1 93.56 347 ALA B CA 1
ATOM 6717 C C . ALA B 1 347 ? -6.801 28.641 20.312 1 93.56 347 ALA B C 1
ATOM 6719 O O . ALA B 1 347 ? -6.66 29.547 19.484 1 93.56 347 ALA B O 1
ATOM 6720 N N . ALA B 1 348 ? -5.949 28.453 21.281 1 93.62 348 ALA B N 1
ATOM 6721 C CA . ALA B 1 348 ? -4.82 29.344 21.516 1 93.62 348 ALA B CA 1
ATOM 6722 C C . ALA B 1 348 ? -3.703 29.094 20.5 1 93.62 348 ALA B C 1
ATOM 6724 O O . ALA B 1 348 ? -2.971 30 20.141 1 93.62 348 ALA B O 1
ATOM 6725 N N . PHE B 1 349 ? -3.531 27.906 20.062 1 95.12 349 PHE B N 1
ATOM 6726 C CA . PHE B 1 349 ? -2.471 27.516 19.141 1 95.12 349 PHE B CA 1
ATOM 6727 C C . PHE B 1 349 ? -2.523 28.359 17.859 1 95.12 349 PHE B C 1
ATOM 6729 O O . PHE B 1 349 ? -1.508 28.906 17.438 1 95.12 349 PHE B O 1
ATOM 6736 N N . LEU B 1 350 ? -3.699 28.469 17.266 1 92.31 350 LEU B N 1
ATOM 6737 C CA . LEU B 1 350 ? -3.828 29.188 15.992 1 92.31 350 LEU B CA 1
ATOM 6738 C C . LEU B 1 350 ? -3.506 30.656 16.172 1 92.31 350 LEU B C 1
ATOM 6740 O O . LEU B 1 350 ? -2.953 31.297 15.266 1 92.31 350 LEU B O 1
ATOM 6744 N N . SER B 1 351 ? -3.863 31.156 17.359 1 92.5 351 SER B N 1
ATOM 6745 C CA . SER B 1 351 ? -3.604 32.562 17.609 1 92.5 351 SER B CA 1
ATOM 6746 C C . SER B 1 351 ? -2.113 32.844 17.812 1 92.5 351 SER B C 1
ATOM 6748 O O . SER B 1 351 ? -1.638 33.938 17.594 1 92.5 351 SER B O 1
ATOM 6750 N N . GLN B 1 352 ? -1.41 31.859 18.172 1 93.31 352 GLN B N 1
ATOM 6751 C CA . GLN B 1 352 ? 0.013 32 18.453 1 93.31 352 GLN B CA 1
ATOM 6752 C C . GLN B 1 352 ? 0.846 31.891 17.188 1 93.31 352 GLN B C 1
ATOM 6754 O O . GLN B 1 352 ? 2.029 32.25 17.172 1 93.31 352 GLN B O 1
ATOM 6759 N N . LEU B 1 353 ? 0.291 31.391 16.109 1 93.12 353 LEU B N 1
ATOM 6760 C CA . LEU B 1 353 ? 1.033 31.25 14.859 1 93.12 353 LEU B CA 1
ATOM 6761 C C . LEU B 1 353 ? 1.382 32.625 14.273 1 93.12 353 LEU B C 1
ATOM 6763 O O . LEU B 1 353 ? 0.493 33.438 14.016 1 93.12 353 LEU B O 1
ATOM 6767 N N . GLN B 1 354 ? 2.646 32.875 14.125 1 91.69 354 GLN B N 1
ATOM 6768 C CA . GLN B 1 354 ? 3.156 34.094 13.562 1 91.69 354 GLN B CA 1
ATOM 6769 C C . GLN B 1 354 ? 3.32 34 12.047 1 91.69 354 GLN B C 1
ATOM 6771 O O . GLN B 1 354 ? 3.293 32.906 11.492 1 91.69 354 GLN B O 1
ATOM 6776 N N . PRO B 1 355 ? 3.48 35.125 11.344 1 89.88 355 PRO B N 1
ATOM 6777 C CA . PRO B 1 355 ? 3.678 35.094 9.898 1 89.88 355 PRO B CA 1
ATOM 6778 C C . PRO B 1 355 ? 4.898 34.281 9.477 1 89.88 355 PRO B C 1
ATOM 6780 O O . PRO B 1 355 ? 4.891 33.656 8.422 1 89.88 355 PRO B O 1
ATOM 6783 N N . GLU B 1 356 ? 5.914 34.281 10.336 1 90.25 356 GLU B N 1
ATOM 6784 C CA . GLU B 1 356 ? 7.113 33.5 10.055 1 90.25 356 GLU B CA 1
ATOM 6785 C C . GLU B 1 356 ? 6.801 32 10.016 1 90.25 356 GLU B C 1
ATOM 6787 O O . GLU B 1 356 ? 7.441 31.234 9.281 1 90.25 356 GLU B O 1
ATOM 6792 N N . HIS B 1 357 ? 5.785 31.609 10.812 1 91.94 357 HIS B N 1
ATOM 6793 C CA . HIS B 1 357 ? 5.332 30.219 10.781 1 91.94 357 HIS B CA 1
ATOM 6794 C C . HIS B 1 357 ? 4.492 29.953 9.539 1 91.94 357 HIS B C 1
ATOM 6796 O O . HIS B 1 357 ? 4.695 28.938 8.852 1 91.94 357 HIS B O 1
ATOM 6802 N N . MET B 1 358 ? 3.584 30.844 9.25 1 91.88 358 MET B N 1
ATOM 6803 C CA . MET B 1 358 ? 2.574 30.656 8.211 1 91.88 358 MET B CA 1
ATOM 6804 C C . MET B 1 358 ? 3.215 30.609 6.828 1 91.88 358 MET B C 1
ATOM 6806 O O . MET B 1 358 ? 2.723 29.922 5.934 1 91.88 358 MET B O 1
ATOM 6810 N N . GLU B 1 359 ? 4.289 31.281 6.664 1 89.88 359 GLU B N 1
ATOM 6811 C CA . GLU B 1 359 ? 4.918 31.391 5.352 1 89.88 359 GLU B CA 1
ATOM 6812 C C . GLU B 1 359 ? 5.957 30.297 5.145 1 89.88 359 GLU B C 1
ATOM 6814 O O . GLU B 1 359 ? 6.535 30.172 4.059 1 89.88 359 GLU B O 1
ATOM 6819 N N . SER B 1 360 ? 6.125 29.5 6.145 1 91.25 360 SER B N 1
ATOM 6820 C CA . SER B 1 360 ? 7.062 28.391 6.031 1 91.25 360 SER B CA 1
ATOM 6821 C C . SER B 1 360 ? 6.434 27.203 5.312 1 91.25 360 SER B C 1
ATOM 6823 O O . SER B 1 360 ? 5.297 27.297 4.844 1 91.25 360 SER B O 1
ATOM 6825 N N . PHE B 1 361 ? 7.188 26.188 5.082 1 92.88 361 PHE B N 1
ATOM 6826 C CA . PHE B 1 361 ? 6.703 24.984 4.422 1 92.88 361 PHE B CA 1
ATOM 6827 C C . PHE B 1 361 ? 5.824 24.172 5.367 1 92.88 361 PHE B C 1
ATOM 6829 O O . PHE B 1 361 ? 6.215 23.891 6.5 1 92.88 361 PHE B O 1
ATOM 6836 N N . TRP B 1 362 ? 4.621 23.859 4.965 1 94.81 362 TRP B N 1
ATOM 6837 C CA . TRP B 1 362 ? 3.689 23.016 5.699 1 94.81 362 TRP B CA 1
ATOM 6838 C C . TRP B 1 362 ? 3.438 21.703 4.953 1 94.81 362 TRP B C 1
ATOM 6840 O O . TRP B 1 362 ? 3.32 21.703 3.725 1 94.81 362 TRP B O 1
ATOM 6850 N N . SER B 1 363 ? 3.355 20.672 5.672 1 93.94 363 SER B N 1
ATOM 6851 C CA . SER B 1 363 ? 3.164 19.359 5.066 1 93.94 363 SER B CA 1
ATOM 6852 C C . SER B 1 363 ? 1.776 19.234 4.449 1 93.94 363 SER B C 1
ATOM 6854 O O . SER B 1 363 ? 0.899 20.062 4.703 1 93.94 363 SER B O 1
ATOM 6856 N N . PHE B 1 364 ? 1.557 18.172 3.742 1 94.25 364 PHE B N 1
ATOM 6857 C CA . PHE B 1 364 ? 0.308 17.875 3.047 1 94.25 364 PHE B CA 1
ATOM 6858 C C . PHE B 1 364 ? -0.833 17.703 4.039 1 94.25 364 PHE B C 1
ATOM 6860 O O . PHE B 1 364 ? -2.002 17.875 3.691 1 94.25 364 PHE B O 1
ATOM 6867 N N . ALA B 1 365 ? -0.543 17.359 5.25 1 95.12 365 ALA B N 1
ATOM 6868 C CA . ALA B 1 365 ? -1.536 16.969 6.246 1 95.12 365 ALA B CA 1
ATOM 6869 C C . ALA B 1 365 ? -2.051 18.188 7.008 1 95.12 365 ALA B C 1
ATOM 6871 O O . ALA B 1 365 ? -3.004 18.094 7.785 1 95.12 365 ALA B O 1
ATOM 6872 N N . ALA B 1 366 ? -1.479 19.344 6.805 1 95.75 366 ALA B N 1
ATOM 6873 C CA . ALA B 1 366 ? -1.753 20.531 7.625 1 95.75 366 ALA B CA 1
ATOM 6874 C C . ALA B 1 366 ? -3.236 20.875 7.598 1 95.75 366 ALA B C 1
ATOM 6876 O O . ALA B 1 366 ? -3.867 21.016 8.648 1 95.75 366 ALA B O 1
ATOM 6877 N N . GLY B 1 367 ? -3.791 20.984 6.43 1 94.56 367 GLY B N 1
ATOM 6878 C CA . GLY B 1 367 ? -5.195 21.344 6.332 1 94.56 367 GLY B CA 1
ATOM 6879 C C . GLY B 1 367 ? -6.121 20.359 7.023 1 94.56 367 GLY B C 1
ATOM 6880 O O . GLY B 1 367 ? -7.047 20.766 7.73 1 94.56 367 GLY B O 1
ATOM 6881 N N . SER B 1 368 ? -5.883 19.141 6.828 1 94.44 368 SER B N 1
ATOM 6882 C CA . SER B 1 368 ? -6.711 18.109 7.43 1 94.44 368 SER B CA 1
ATOM 6883 C C . SER B 1 368 ? -6.52 18.047 8.938 1 94.44 368 SER B C 1
ATOM 6885 O O . SER B 1 368 ? -7.457 17.75 9.68 1 94.44 368 SER B O 1
ATOM 6887 N N . CYS B 1 369 ? -5.332 18.312 9.406 1 96.88 369 CYS B N 1
ATOM 6888 C CA . CYS B 1 369 ? -5.086 18.328 10.844 1 96.88 369 CYS B CA 1
ATOM 6889 C C . CYS B 1 369 ? -5.863 19.469 11.508 1 96.88 369 CYS B C 1
ATOM 6891 O O . CYS B 1 369 ? -6.434 19.281 12.586 1 96.88 369 CYS B O 1
ATOM 6893 N N . VAL B 1 370 ? -5.879 20.594 10.836 1 96.88 370 VAL B N 1
ATOM 6894 C CA . VAL B 1 370 ? -6.656 21.703 11.375 1 96.88 370 VAL B CA 1
ATOM 6895 C C . VAL B 1 370 ? -8.141 21.328 11.391 1 96.88 370 VAL B C 1
ATOM 6897 O O . VAL B 1 370 ? -8.859 21.672 12.328 1 96.88 370 VAL B O 1
ATOM 6900 N N . THR B 1 371 ? -8.539 20.703 10.359 1 95.38 371 THR B N 1
ATOM 6901 C CA . THR B 1 371 ? -9.922 20.234 10.297 1 95.38 371 THR B CA 1
ATOM 6902 C C . THR B 1 371 ? -10.234 19.312 11.461 1 95.38 371 THR B C 1
ATOM 6904 O O . THR B 1 371 ? -11.32 19.375 12.039 1 95.38 371 THR B O 1
ATOM 6907 N N . MET B 1 372 ? -9.328 18.453 11.797 1 96.88 372 MET B N 1
ATOM 6908 C CA . MET B 1 372 ? -9.492 17.547 12.922 1 96.88 372 MET B CA 1
ATOM 6909 C C . MET B 1 372 ? -9.664 18.328 14.227 1 96.88 372 MET B C 1
ATOM 6911 O O . MET B 1 372 ? -10.477 17.953 15.07 1 96.88 372 MET B O 1
ATOM 6915 N N . LEU B 1 373 ? -8.883 19.344 14.383 1 97.81 373 LEU B N 1
ATOM 6916 C CA . LEU B 1 373 ? -9 20.156 15.578 1 97.81 373 LEU B CA 1
ATOM 6917 C C . LEU B 1 373 ? -10.375 20.812 15.656 1 97.81 373 LEU B C 1
ATOM 6919 O O . LEU B 1 373 ? -11 20.828 16.719 1 97.81 373 LEU B O 1
ATOM 6923 N N . GLY B 1 374 ? -10.828 21.344 14.547 1 97.31 374 GLY B N 1
ATOM 6924 C CA . GLY B 1 374 ? -12.164 21.922 14.516 1 97.31 374 GLY B CA 1
ATOM 6925 C C . GLY B 1 374 ? -13.258 20.922 14.812 1 97.31 374 GLY B C 1
ATOM 6926 O O . GLY B 1 374 ? -14.203 21.234 15.547 1 97.31 374 GLY B O 1
ATOM 6927 N N . CYS B 1 375 ? -13.141 19.75 14.289 1 95.88 375 CYS B N 1
ATOM 6928 C CA . CYS B 1 375 ? -14.125 18.703 14.539 1 95.88 375 CYS B CA 1
ATOM 6929 C C . CYS B 1 375 ? -14.172 18.344 16.016 1 95.88 375 CYS B C 1
ATOM 6931 O O . CYS B 1 375 ? -15.242 18.062 16.562 1 95.88 375 CYS B O 1
ATOM 6933 N N . PHE B 1 376 ? -13.031 18.344 16.625 1 97.06 376 PHE B N 1
ATOM 6934 C CA . PHE B 1 376 ? -12.969 18.031 18.047 1 97.06 376 PHE B CA 1
ATOM 6935 C C . PHE B 1 376 ? -13.711 19.078 18.859 1 97.06 376 PHE B C 1
ATOM 6937 O O . PHE B 1 376 ? -14.461 18.734 19.781 1 97.06 376 PHE B O 1
ATOM 6944 N N . LEU B 1 377 ? -13.508 20.344 18.531 1 97.25 377 LEU B N 1
ATOM 6945 C CA . LEU B 1 377 ? -14.25 21.406 19.203 1 97.25 377 LEU B CA 1
ATOM 6946 C C . LEU B 1 377 ? -15.75 21.234 19 1 97.25 377 LEU B C 1
ATOM 6948 O O . LEU B 1 377 ? -16.531 21.375 19.953 1 97.25 377 LEU B O 1
ATOM 6952 N N . GLY B 1 378 ? -16.125 20.938 17.797 1 95.56 378 GLY B N 1
ATOM 6953 C CA . GLY B 1 378 ? -17.531 20.703 17.516 1 95.56 378 GLY B CA 1
ATOM 6954 C C . GLY B 1 378 ? -18.094 19.516 18.281 1 95.56 378 GLY B C 1
ATOM 6955 O O . GLY B 1 378 ? -19.203 19.578 18.797 1 95.56 378 GLY B O 1
ATOM 6956 N N . LEU B 1 379 ? -17.312 18.484 18.312 1 94.88 379 LEU B N 1
ATOM 6957 C CA . LEU B 1 379 ? -17.734 17.281 19.031 1 94.88 379 LEU B CA 1
ATOM 6958 C C . LEU B 1 379 ? -17.938 17.578 20.516 1 94.88 379 LEU B C 1
ATOM 6960 O O . LEU B 1 379 ? -18.891 17.078 21.109 1 94.88 379 LEU B O 1
ATOM 6964 N N . LEU B 1 380 ? -17.047 18.297 21.109 1 96 380 LEU B N 1
ATOM 6965 C CA . LEU B 1 380 ? -17.172 18.656 22.516 1 96 380 LEU B CA 1
ATOM 6966 C C . LEU B 1 380 ? -18.438 19.484 22.75 1 96 380 LEU B C 1
ATOM 6968 O O . LEU B 1 380 ? -19.141 19.297 23.734 1 96 380 LEU B O 1
ATOM 6972 N N . ASN B 1 381 ? -18.734 20.344 21.859 1 95.81 381 ASN B N 1
ATOM 6973 C CA . ASN B 1 381 ? -19.906 21.188 22.031 1 95.81 381 ASN B CA 1
ATOM 6974 C C . ASN B 1 381 ? -21.203 20.375 21.891 1 95.81 381 ASN B C 1
ATOM 6976 O O . ASN B 1 381 ? -22.109 20.516 22.703 1 95.81 381 ASN B O 1
ATOM 6980 N N . VAL B 1 382 ? -21.297 19.484 20.891 1 92.81 382 VAL B N 1
ATOM 6981 C CA . VAL B 1 382 ? -22.5 18.719 20.625 1 92.81 382 VAL B CA 1
ATOM 6982 C C . VAL B 1 382 ? -22.75 17.734 21.781 1 92.81 382 VAL B C 1
ATOM 6984 O O . VAL B 1 382 ? -23.906 17.422 22.078 1 92.81 382 VAL B O 1
ATOM 6987 N N . THR B 1 383 ? -21.672 17.328 22.453 1 92.06 383 THR B N 1
ATOM 6988 C CA . THR B 1 383 ? -21.812 16.359 23.531 1 92.06 383 THR B CA 1
ATOM 6989 C C . THR B 1 383 ? -21.891 17.062 24.891 1 92.06 383 THR B C 1
ATOM 6991 O O . THR B 1 383 ? -21.875 16.406 25.938 1 92.06 383 THR B O 1
ATOM 6994 N N . SER B 1 384 ? -21.922 18.391 24.875 1 91.69 384 SER B N 1
ATOM 6995 C CA . SER B 1 384 ? -22.016 19.141 26.125 1 91.69 384 SER B CA 1
ATOM 6996 C C . SER B 1 384 ? -23.406 19.047 26.719 1 91.69 384 SER B C 1
ATOM 6998 O O . SER B 1 384 ? -24.406 19.109 26.016 1 91.69 384 SER B O 1
ATOM 7000 N N . VAL B 1 385 ? -23.422 18.859 28 1 85.5 385 VAL B N 1
ATOM 7001 C CA . VAL B 1 385 ? -24.703 18.703 28.703 1 85.5 385 VAL B CA 1
ATOM 7002 C C . VAL B 1 385 ? -25.016 19.984 29.469 1 85.5 385 VAL B C 1
ATOM 7004 O O . VAL B 1 385 ? -26.188 20.234 29.797 1 85.5 385 VAL B O 1
ATOM 7007 N N . SER B 1 386 ? -24.109 20.859 29.766 1 89.81 386 SER B N 1
ATOM 7008 C CA . SER B 1 386 ? -24.297 22.094 30.516 1 89.81 386 SER B CA 1
ATOM 7009 C C . SER B 1 386 ? -24.266 23.312 29.594 1 89.81 386 SER B C 1
ATOM 7011 O O . SER B 1 386 ? -23.453 23.359 28.656 1 89.81 386 SER B O 1
ATOM 7013 N N . ARG B 1 387 ? -25.156 24.266 29.891 1 91.38 387 ARG B N 1
ATOM 7014 C CA . ARG B 1 387 ? -25.219 25.484 29.094 1 91.38 387 ARG B CA 1
ATOM 7015 C C . ARG B 1 387 ? -23.938 26.312 29.266 1 91.38 387 ARG B C 1
ATOM 7017 O O . ARG B 1 387 ? -23.469 26.953 28.312 1 91.38 387 ARG B O 1
ATOM 7024 N N . GLN B 1 388 ? -23.422 26.312 30.438 1 92.25 388 GLN B N 1
ATOM 7025 C CA . GLN B 1 388 ? -22.203 27.047 30.703 1 92.25 388 GLN B CA 1
ATOM 7026 C C . GLN B 1 388 ? -21.047 26.516 29.875 1 92.25 388 GLN B C 1
ATOM 7028 O O . GLN B 1 388 ? -20.297 27.297 29.266 1 92.25 388 GLN B O 1
ATOM 7033 N N . GLU B 1 389 ? -20.953 25.25 29.844 1 93.88 389 GLU B N 1
ATOM 7034 C CA . GLU B 1 389 ? -19.906 24.609 29.047 1 93.88 389 GLU B CA 1
ATOM 7035 C C . GLU B 1 389 ? -20.109 24.875 27.562 1 93.88 389 GLU B C 1
ATOM 7037 O O . GLU B 1 389 ? -19.141 25.172 26.844 1 93.88 389 GLU B O 1
ATOM 7042 N N . SER B 1 390 ? -21.312 24.75 27.109 1 95.25 390 SER B N 1
ATOM 7043 C CA . SER B 1 390 ? -21.625 24.984 25.703 1 95.25 390 SER B CA 1
ATOM 7044 C C . SER B 1 390 ? -21.297 26.406 25.297 1 95.25 390 SER B C 1
ATOM 7046 O O . SER B 1 390 ? -20.797 26.656 24.203 1 95.25 390 SER B O 1
ATOM 7048 N N . ASP B 1 391 ? -21.609 27.344 26.188 1 95.31 391 ASP B N 1
ATOM 7049 C CA . ASP B 1 391 ? -21.297 28.75 25.891 1 95.31 391 ASP B CA 1
ATOM 7050 C C . ASP B 1 391 ? -19.797 28.969 25.75 1 95.31 391 ASP B C 1
ATOM 7052 O O . ASP B 1 391 ? -19.359 29.703 24.859 1 95.31 391 ASP B O 1
ATOM 7056 N N . GLU B 1 392 ? -19.047 28.391 26.594 1 95.69 392 GLU B N 1
ATOM 7057 C CA . GLU B 1 392 ? -17.594 28.516 26.516 1 95.69 392 GLU B CA 1
ATOM 7058 C C . GLU B 1 392 ? -17.078 27.875 25.234 1 95.69 392 GLU B C 1
ATOM 7060 O O . GLU B 1 392 ? -16.219 28.453 24.547 1 95.69 392 GLU B O 1
ATOM 7065 N N . LEU B 1 393 ? -17.594 26.703 24.969 1 96.44 393 LEU B N 1
ATOM 7066 C CA . LEU B 1 393 ? -17.141 25.984 23.781 1 96.44 393 LEU B CA 1
ATOM 7067 C C . LEU B 1 393 ? -17.531 26.734 22.5 1 96.44 393 LEU B C 1
ATOM 7069 O O . LEU B 1 393 ? -16.75 26.797 21.547 1 96.44 393 LEU B O 1
ATOM 7073 N N . ARG B 1 394 ? -18.656 27.266 22.422 1 96.31 394 ARG B N 1
ATOM 7074 C CA . ARG B 1 394 ? -19.078 28.062 21.281 1 96.31 394 ARG B CA 1
ATOM 7075 C C . ARG B 1 394 ? -18.203 29.297 21.109 1 96.31 394 ARG B C 1
ATOM 7077 O O . ARG B 1 394 ? -17.906 29.688 19.984 1 96.31 394 ARG B O 1
ATOM 7084 N N . ALA B 1 395 ? -17.844 29.859 22.234 1 96.75 395 ALA B N 1
ATOM 7085 C CA . ALA B 1 395 ? -16.938 31 22.172 1 96.75 395 ALA B CA 1
ATOM 7086 C C . ALA B 1 395 ? -15.578 30.594 21.609 1 96.75 395 ALA B C 1
ATOM 7088 O O . ALA B 1 395 ? -14.977 31.312 20.828 1 96.75 395 ALA B O 1
ATOM 7089 N N . LEU B 1 396 ? -15.102 29.484 22.047 1 96.75 396 LEU B N 1
ATOM 7090 C CA . LEU B 1 396 ? -13.828 28.969 21.547 1 96.75 396 LEU B CA 1
ATOM 7091 C C . LEU B 1 396 ? -13.922 28.656 20.062 1 96.75 396 LEU B C 1
ATOM 7093 O O . LEU B 1 396 ? -12.977 28.906 19.312 1 96.75 396 LEU B O 1
ATOM 7097 N N . MET B 1 397 ? -15.031 28.062 19.625 1 97.06 397 MET B N 1
ATOM 7098 C CA . MET B 1 397 ? -15.25 27.734 18.219 1 97.06 397 MET B CA 1
ATOM 7099 C C . MET B 1 397 ? -15.281 29 17.375 1 97.06 397 MET B C 1
ATOM 7101 O O . MET B 1 397 ? -14.727 29.031 16.281 1 97.06 397 MET B O 1
ATOM 7105 N N . LYS B 1 398 ? -15.898 30.062 17.906 1 96.06 398 LYS B N 1
ATOM 7106 C CA . LYS B 1 398 ? -15.922 31.344 17.203 1 96.06 398 LYS B CA 1
ATOM 7107 C C . LYS B 1 398 ? -14.523 31.938 17.078 1 96.06 398 LYS B C 1
ATOM 7109 O O . LYS B 1 398 ? -14.164 32.469 16.031 1 96.06 398 LYS B O 1
ATOM 7114 N N . GLU B 1 399 ? -13.812 31.828 18.141 1 96.44 399 GLU B N 1
ATOM 7115 C CA . GLU B 1 399 ? -12.43 32.312 18.109 1 96.44 399 GLU B CA 1
ATOM 7116 C C . GLU B 1 399 ? -11.594 31.516 17.109 1 96.44 399 GLU B C 1
ATOM 7118 O O . GLU B 1 399 ? -10.797 32.094 16.375 1 96.44 399 GLU B O 1
ATOM 7123 N N . PHE B 1 400 ? -11.766 30.219 17.156 1 96.44 400 PHE B N 1
ATOM 7124 C CA . PHE B 1 400 ? -11.07 29.328 16.234 1 96.44 400 PHE B CA 1
ATOM 7125 C C . PHE B 1 400 ? -11.367 29.703 14.789 1 96.44 400 PHE B C 1
ATOM 7127 O O . PHE B 1 400 ? -10.453 29.859 13.977 1 96.44 400 PHE B O 1
ATOM 7134 N N . GLU B 1 401 ? -12.57 29.875 14.453 1 96.19 401 GLU B N 1
ATOM 7135 C CA . GLU B 1 401 ? -12.992 30.25 13.109 1 96.19 401 GLU B CA 1
ATOM 7136 C C . GLU B 1 401 ? -12.461 31.625 12.719 1 96.19 401 GLU B C 1
ATOM 7138 O O . GLU B 1 401 ? -12.055 31.844 11.578 1 96.19 401 GLU B O 1
ATOM 7143 N N . TRP B 1 402 ? -12.492 32.562 13.625 1 95.69 402 TRP B N 1
ATOM 7144 C CA . TRP B 1 402 ? -11.992 33.906 13.391 1 95.69 402 TRP B CA 1
ATOM 7145 C C . TRP B 1 402 ? -10.508 33.875 13.016 1 95.69 402 TRP B C 1
ATOM 7147 O O . TRP B 1 402 ? -10.094 34.531 12.07 1 95.69 402 TRP B O 1
ATOM 7157 N N . GLN B 1 403 ? -9.758 33.125 13.742 1 95.12 403 GLN B N 1
ATOM 7158 C CA . GLN B 1 403 ? -8.328 33 13.469 1 95.12 403 GLN B CA 1
ATOM 7159 C C . GLN B 1 403 ? -8.078 32.375 12.094 1 95.12 403 GLN B C 1
ATOM 7161 O O . GLN B 1 403 ? -7.168 32.781 11.375 1 95.12 403 GLN B O 1
ATOM 7166 N N . LEU B 1 404 ? -8.859 31.344 11.75 1 95.5 404 LEU B N 1
ATOM 7167 C CA . LEU B 1 404 ? -8.734 30.734 10.438 1 95.5 404 LEU B CA 1
ATOM 7168 C C . LEU B 1 404 ? -9.047 31.734 9.328 1 95.5 404 LEU B C 1
ATOM 7170 O O . LEU B 1 404 ? -8.328 31.797 8.336 1 95.5 404 LEU B O 1
ATOM 7174 N N . ARG B 1 405 ? -10.055 32.531 9.492 1 94.69 405 ARG B N 1
ATOM 7175 C CA . ARG B 1 405 ? -10.453 33.5 8.484 1 94.69 405 ARG B CA 1
ATOM 7176 C C . ARG B 1 405 ? -9.383 34.594 8.305 1 94.69 405 ARG B C 1
ATOM 7178 O O . ARG B 1 405 ? -9.078 34.969 7.176 1 94.69 405 ARG B O 1
ATOM 7185 N N . MET B 1 406 ? -8.852 34.969 9.422 1 93.56 406 MET B N 1
ATOM 7186 C CA . MET B 1 406 ? -7.816 36.031 9.383 1 93.56 406 MET B CA 1
ATOM 7187 C C . MET B 1 406 ? -6.574 35.531 8.656 1 93.56 406 MET B C 1
ATOM 7189 O O . MET B 1 406 ? -5.883 36.281 7.992 1 93.56 406 MET B O 1
ATOM 7193 N N . LYS B 1 407 ? -6.332 34.25 8.727 1 94.06 407 LYS B N 1
ATOM 7194 C CA . LYS B 1 407 ? -5.109 33.688 8.172 1 94.06 407 LYS B CA 1
ATOM 7195 C C . LYS B 1 407 ? -5.387 32.969 6.859 1 94.06 407 LYS B C 1
ATOM 7197 O O . LYS B 1 407 ? -4.496 32.312 6.297 1 94.06 407 LYS B O 1
ATOM 7202 N N . ALA B 1 408 ? -6.543 33.031 6.328 1 90.94 408 ALA B N 1
ATOM 7203 C CA . ALA B 1 408 ? -6.984 32.281 5.145 1 90.94 408 ALA B CA 1
ATOM 7204 C C . ALA B 1 408 ? -6.164 32.688 3.92 1 90.94 408 ALA B C 1
ATOM 7206 O O . ALA B 1 408 ? -5.887 31.844 3.059 1 90.94 408 ALA B O 1
ATOM 7207 N N . LYS B 1 409 ? -5.754 33.844 3.836 1 88.25 409 LYS B N 1
ATOM 7208 C CA . LYS B 1 409 ? -5.016 34.312 2.67 1 88.25 409 LYS B CA 1
ATOM 7209 C C . LYS B 1 409 ? -3.551 33.906 2.734 1 88.25 409 LYS B C 1
ATOM 7211 O O . LYS B 1 409 ? -2.85 33.906 1.72 1 88.25 409 LYS B O 1
ATOM 7216 N N . MET B 1 410 ? -3.143 33.531 3.887 1 85.88 410 MET B N 1
ATOM 7217 C CA . MET B 1 410 ? -1.727 33.219 4.078 1 85.88 410 MET B CA 1
ATOM 7218 C C . MET B 1 410 ? -1.418 31.781 3.715 1 85.88 410 MET B C 1
ATOM 7220 O O . MET B 1 410 ? -0.259 31.422 3.49 1 85.88 410 MET B O 1
ATOM 7224 N N . GLY B 1 411 ? -2.447 31 3.613 1 85.94 411 GLY B N 1
ATOM 7225 C CA . GLY B 1 411 ? -2.152 29.594 3.338 1 85.94 411 GLY B CA 1
ATOM 7226 C C . GLY B 1 411 ? -3.328 28.844 2.74 1 85.94 411 GLY B C 1
ATOM 7227 O O . GLY B 1 411 ? -4.457 28.969 3.223 1 85.94 411 GLY B O 1
ATOM 7228 N N . GLU B 1 412 ? -3.047 28.031 1.766 1 87.44 412 GLU B N 1
ATOM 7229 C CA . GLU B 1 412 ? -4.078 27.234 1.109 1 87.44 412 GLU B CA 1
ATOM 7230 C C . GLU B 1 412 ? -4.621 26.156 2.047 1 87.44 412 GLU B C 1
ATOM 7232 O O . GLU B 1 412 ? -5.793 25.781 1.956 1 87.44 412 GLU B O 1
ATOM 7237 N N . TRP B 1 413 ? -3.768 25.719 2.957 1 91.25 413 TRP B N 1
ATOM 7238 C CA . TRP B 1 413 ? -4.188 24.672 3.879 1 91.25 413 TRP B CA 1
ATOM 7239 C C . TRP B 1 413 ? -5.234 25.188 4.859 1 91.25 413 TRP B C 1
ATOM 7241 O O . TRP B 1 413 ? -6.07 24.422 5.34 1 91.25 413 TRP B O 1
ATOM 7251 N N . ILE B 1 414 ? -5.273 26.484 5.137 1 93.88 414 ILE B N 1
ATOM 7252 C CA . ILE B 1 414 ? -6.281 27.094 6.004 1 93.88 414 ILE B CA 1
ATOM 7253 C C . ILE B 1 414 ? -7.625 27.141 5.277 1 93.88 414 ILE B C 1
ATOM 7255 O O . ILE B 1 414 ? -8.664 26.828 5.863 1 93.88 414 ILE B O 1
ATOM 7259 N N . THR B 1 415 ? -7.539 27.578 4.02 1 91.44 415 THR B N 1
ATOM 7260 C CA . THR B 1 415 ? -8.758 27.625 3.223 1 91.44 415 THR B CA 1
ATOM 7261 C C . THR B 1 415 ? -9.367 26.234 3.08 1 91.44 415 THR B C 1
ATOM 7263 O O . THR B 1 415 ? -10.586 26.078 3.078 1 91.44 415 THR B O 1
ATOM 7266 N N . TYR B 1 416 ? -8.539 25.344 2.957 1 91.88 416 TYR B N 1
ATOM 7267 C CA . TYR B 1 416 ? -8.984 23.953 2.924 1 91.88 416 TYR B CA 1
ATOM 7268 C C . TYR B 1 416 ? -9.75 23.594 4.195 1 91.88 416 TYR B C 1
ATOM 7270 O O . TYR B 1 416 ? -10.836 23.016 4.133 1 91.88 416 TYR B O 1
ATOM 7278 N N . ALA B 1 417 ? -9.172 23.891 5.305 1 94 417 ALA B N 1
ATOM 7279 C CA . ALA B 1 417 ? -9.773 23.547 6.59 1 94 417 ALA B CA 1
ATOM 7280 C C . ALA B 1 417 ? -11.125 24.219 6.762 1 94 417 ALA B C 1
ATOM 7282 O O . ALA B 1 417 ? -12.086 23.609 7.223 1 94 417 ALA B O 1
ATOM 7283 N N . LEU B 1 418 ? -11.195 25.5 6.359 1 93.94 418 LEU B N 1
ATOM 7284 C CA . LEU B 1 418 ? -12.438 26.266 6.48 1 93.94 418 LEU B CA 1
ATOM 7285 C C . LEU B 1 418 ? -13.531 25.641 5.613 1 93.94 418 LEU B C 1
ATOM 7287 O O . LEU B 1 418 ? -14.664 25.469 6.066 1 93.94 418 LEU B O 1
ATOM 7291 N N . THR B 1 419 ? -13.141 25.312 4.445 1 91.81 419 THR B N 1
ATOM 7292 C CA . THR B 1 419 ? -14.102 24.734 3.508 1 91.81 419 THR B CA 1
ATOM 7293 C C . THR B 1 419 ? -14.555 23.359 3.98 1 91.81 419 THR B C 1
ATOM 7295 O O . THR B 1 419 ? -15.742 23.031 3.926 1 91.81 419 THR B O 1
ATOM 7298 N N . ARG B 1 420 ? -13.648 22.625 4.445 1 91 420 ARG B N 1
ATOM 7299 C CA . ARG B 1 420 ? -13.969 21.281 4.895 1 91 420 ARG B CA 1
ATOM 7300 C C . ARG B 1 420 ? -14.836 21.312 6.148 1 91 420 ARG B C 1
ATOM 7302 O O . ARG B 1 420 ? -15.758 20.5 6.293 1 91 420 ARG B O 1
ATOM 7309 N N . LEU B 1 421 ? -14.539 22.172 7.035 1 92.94 421 LEU B N 1
ATOM 7310 C CA . LEU B 1 421 ? -15.336 22.297 8.25 1 92.94 421 LEU B CA 1
ATOM 7311 C C . LEU B 1 421 ? -16.766 22.688 7.926 1 92.94 421 LEU B C 1
ATOM 7313 O O . LEU B 1 421 ? -17.719 22.141 8.5 1 92.94 421 LEU B O 1
ATOM 7317 N N . ARG B 1 422 ? -16.922 23.578 7.008 1 91.38 422 ARG B N 1
ATOM 7318 C CA . ARG B 1 422 ? -18.266 23.984 6.602 1 91.38 422 ARG B CA 1
ATOM 7319 C C . ARG B 1 422 ? -19.031 22.828 5.973 1 91.38 422 ARG B C 1
ATOM 7321 O O . ARG B 1 422 ? -20.219 22.641 6.238 1 91.38 422 ARG B O 1
ATOM 7328 N N . ALA B 1 423 ? -18.344 22.078 5.195 1 87.69 423 ALA B N 1
ATOM 7329 C CA . ALA B 1 423 ? -18.953 20.922 4.539 1 87.69 423 ALA B CA 1
ATOM 7330 C C . ALA B 1 423 ? -19.359 19.859 5.555 1 87.69 423 ALA B C 1
ATOM 7332 O O . ALA B 1 423 ? -20.328 19.125 5.352 1 87.69 423 ALA B O 1
ATOM 7333 N N . LEU B 1 424 ? -18.641 19.812 6.688 1 88.31 424 LEU B N 1
ATOM 7334 C CA . LEU B 1 424 ? -18.875 18.766 7.684 1 88.31 424 LEU B CA 1
ATOM 7335 C C . LEU B 1 424 ? -19.984 19.188 8.648 1 88.31 424 LEU B C 1
ATOM 7337 O O . LEU B 1 424 ? -20.469 18.375 9.438 1 88.31 424 LEU B O 1
ATOM 7341 N N . GLY B 1 425 ? -20.406 20.391 8.695 1 90.69 425 GLY B N 1
ATOM 7342 C CA . GLY B 1 425 ? -21.5 20.859 9.539 1 90.69 425 GLY B CA 1
ATOM 7343 C C . GLY B 1 425 ? -21.062 21.766 10.656 1 90.69 425 GLY B C 1
ATOM 7344 O O . GLY B 1 425 ? -21.641 21.766 11.742 1 90.69 425 GLY B O 1
ATOM 7345 N N . TRP B 1 426 ? -20.016 22.5 10.469 1 93.25 426 TRP B N 1
ATOM 7346 C CA . TRP B 1 426 ? -19.438 23.406 11.453 1 93.25 426 TRP B CA 1
ATOM 7347 C C . TRP B 1 426 ? -20.484 24.391 11.969 1 93.25 426 TRP B C 1
ATOM 7349 O O . TRP B 1 426 ? -20.594 24.609 13.172 1 93.25 426 TRP B O 1
ATOM 7359 N N . ASP B 1 427 ? -21.266 24.938 11.102 1 92.56 427 ASP B N 1
ATOM 7360 C CA . ASP B 1 427 ? -22.266 25.938 11.484 1 92.56 427 ASP B CA 1
ATOM 7361 C C . ASP B 1 427 ? -23.328 25.328 12.391 1 92.56 427 ASP B C 1
ATOM 7363 O O . ASP B 1 427 ? -23.766 25.953 13.359 1 92.56 427 ASP B O 1
ATOM 7367 N N . ARG B 1 428 ? -23.703 24.109 12.094 1 90.88 428 ARG B N 1
ATOM 7368 C CA . ARG B 1 428 ? -24.672 23.406 12.922 1 90.88 428 ARG B CA 1
ATOM 7369 C C . ARG B 1 428 ? -24.094 23.094 14.305 1 90.88 428 ARG B C 1
ATOM 7371 O O . ARG B 1 428 ? -24.781 23.266 15.312 1 90.88 428 ARG B O 1
ATOM 7378 N N . TRP B 1 429 ? -22.859 22.703 14.328 1 90.44 429 TRP B N 1
ATOM 7379 C CA . TRP B 1 429 ? -22.219 22.359 15.594 1 90.44 429 TRP B CA 1
ATOM 7380 C C . TRP B 1 429 ? -22.094 23.594 16.484 1 90.44 429 TRP B C 1
ATOM 7382 O O . TRP B 1 429 ? -22.328 23.531 17.688 1 90.44 429 TRP B O 1
ATOM 7392 N N . ARG B 1 430 ? -21.766 24.672 15.867 1 89.5 430 ARG B N 1
ATOM 7393 C CA . ARG B 1 430 ? -21.531 25.922 16.594 1 89.5 430 ARG B CA 1
ATOM 7394 C C . ARG B 1 430 ? -22.844 26.484 17.156 1 89.5 430 ARG B C 1
ATOM 7396 O O . ARG B 1 430 ? -22.844 27.125 18.203 1 89.5 430 ARG B O 1
ATOM 7403 N N . SER B 1 431 ? -23.969 26.125 16.5 1 88.5 431 SER B N 1
ATOM 7404 C CA . SER B 1 431 ? -25.25 26.688 16.922 1 88.5 431 SER B CA 1
ATOM 7405 C C . SER B 1 431 ? -25.984 25.719 17.844 1 88.5 431 SER B C 1
ATOM 7407 O O . SER B 1 431 ? -27.047 26.047 18.375 1 88.5 431 SER B O 1
ATOM 7409 N N . THR B 1 432 ? -25.453 24.547 17.969 1 86.12 432 THR B N 1
ATOM 7410 C CA . THR B 1 432 ? -26.109 23.562 18.812 1 86.12 432 THR B CA 1
ATOM 7411 C C . THR B 1 432 ? -26.016 23.953 20.297 1 86.12 432 THR B C 1
ATOM 7413 O O . THR B 1 432 ? -24.938 24.281 20.781 1 86.12 432 THR B O 1
ATOM 7416 N N . GLU B 1 433 ? -27.188 24.078 21 1 82.31 433 GLU B N 1
ATOM 7417 C CA . GLU B 1 433 ? -27.281 24.297 22.438 1 82.31 433 GLU B CA 1
ATOM 7418 C C . GLU B 1 433 ? -27.969 23.125 23.141 1 82.31 433 GLU B C 1
ATOM 7420 O O . GLU B 1 433 ? -28.828 22.469 22.562 1 82.31 433 GLU B O 1
ATOM 7425 N N . PRO B 1 434 ? -27.281 22.547 24.141 1 76.12 434 PRO B N 1
ATOM 7426 C CA . PRO B 1 434 ? -27.922 21.438 24.844 1 76.12 434 PRO B CA 1
ATOM 7427 C C . PRO B 1 434 ? -29.391 21.719 25.188 1 76.12 434 PRO B C 1
ATOM 7429 O O . PRO B 1 434 ? -29.766 22.875 25.406 1 76.12 434 PRO B O 1
ATOM 7432 N N . ASP B 1 435 ? -30.391 20.938 24.609 1 58.12 435 ASP B N 1
ATOM 7433 C CA . ASP B 1 435 ? -31.766 21.094 25.047 1 58.12 435 ASP B CA 1
ATOM 7434 C C . ASP B 1 435 ? -31.859 21.125 26.578 1 58.12 435 ASP B C 1
ATOM 7436 O O . ASP B 1 435 ? -31.016 20.547 27.266 1 58.12 435 ASP B O 1
ATOM 7440 N N . ALA B 1 436 ? -32.75 21.625 27.406 1 44.12 436 ALA B N 1
ATOM 7441 C CA . ALA B 1 436 ? -33.344 20.906 28.531 1 44.12 436 ALA B CA 1
ATOM 7442 C C . ALA B 1 436 ? -33.438 19.406 28.219 1 44.12 436 ALA B C 1
ATOM 7444 O O . ALA B 1 436 ? -32.688 18.609 28.766 1 44.12 436 ALA B O 1
ATOM 7445 N N . ALA B 1 437 ? -34.562 18.422 28.297 1 35.72 437 ALA B N 1
ATOM 7446 C CA . ALA B 1 437 ? -34.781 17.016 28.016 1 35.72 437 ALA B CA 1
ATOM 7447 C C . ALA B 1 437 ? -34.406 16.656 26.594 1 35.72 437 ALA B C 1
ATOM 7449 O O . ALA B 1 437 ? -34.844 15.617 26.062 1 35.72 437 ALA B O 1
ATOM 7450 N N . SER B 1 438 ? -33.906 17.406 25.75 1 34.22 438 SER B N 1
ATOM 7451 C CA . SER B 1 438 ? -34.094 17.094 24.344 1 34.22 438 SER B CA 1
ATOM 7452 C C . SER B 1 438 ? -33.094 16.031 23.875 1 34.22 438 SER B C 1
ATOM 7454 O O . SER B 1 438 ? -31.969 15.977 24.344 1 34.22 438 SER B O 1
ATOM 7456 N N . ASP B 1 439 ? -33.531 14.898 23.219 1 32.5 439 ASP B N 1
ATOM 7457 C CA . ASP B 1 439 ? -33.094 13.641 22.609 1 32.5 439 ASP B CA 1
ATOM 7458 C C . ASP B 1 439 ? -32.062 13.891 21.516 1 32.5 439 ASP B C 1
ATOM 7460 O O . ASP B 1 439 ? -32.344 13.766 20.328 1 32.5 439 ASP B O 1
ATOM 7464 N N . MET B 1 440 ? -31.312 14.789 21.5 1 34.09 440 MET B N 1
ATOM 7465 C CA . MET B 1 440 ? -30.578 15.164 20.297 1 34.09 440 MET B CA 1
ATOM 7466 C C . MET B 1 440 ? -29.625 14.039 19.859 1 34.09 440 MET B C 1
ATOM 7468 O O . MET B 1 440 ? -29.016 13.391 20.703 1 34.09 440 MET B O 1
ATOM 7472 N N . ALA B 1 441 ? -29.672 13.633 18.578 1 32.25 441 ALA B N 1
ATOM 7473 C CA . ALA B 1 441 ? -28.953 12.648 17.781 1 32.25 441 ALA B CA 1
ATOM 7474 C C . ALA B 1 441 ? -27.438 12.867 17.875 1 32.25 441 ALA B C 1
ATOM 7476 O O . ALA B 1 441 ? -26.953 13.984 17.688 1 32.25 441 ALA B O 1
ATOM 7477 N N . MET B 1 442 ? -26.766 12.25 18.625 1 33 442 MET B N 1
ATOM 7478 C CA . MET B 1 442 ? -25.312 12.188 18.656 1 33 442 MET B CA 1
ATOM 7479 C C . MET B 1 442 ? -24.719 12.195 17.25 1 33 442 MET B C 1
ATOM 7481 O O . MET B 1 442 ? -25.234 11.523 16.359 1 33 442 MET B O 1
ATOM 7485 N N . PRO B 1 443 ? -24.062 13.25 16.906 1 31.19 443 PRO B N 1
ATOM 7486 C CA . PRO B 1 443 ? -23.422 13.203 15.586 1 31.19 443 PRO B CA 1
ATOM 7487 C C . PRO B 1 443 ? -22.859 11.828 15.25 1 31.19 443 PRO B C 1
ATOM 7489 O O . PRO B 1 443 ? -22.297 11.156 16.109 1 31.19 443 PRO B O 1
ATOM 7492 N N . THR B 1 444 ? -23.609 11.109 14.43 1 28.05 444 THR B N 1
ATOM 7493 C CA . THR B 1 444 ? -23.172 9.805 13.953 1 28.05 444 THR B CA 1
ATOM 7494 C C . THR B 1 444 ? -21.656 9.766 13.805 1 28.05 444 THR B C 1
ATOM 7496 O O . THR B 1 444 ? -21.016 10.797 13.594 1 28.05 444 THR B O 1
ATOM 7499 N N . ALA B 1 445 ? -21.062 8.789 14.188 1 29.92 445 ALA B N 1
ATOM 7500 C CA . ALA B 1 445 ? -19.656 8.383 14.188 1 29.92 445 ALA B CA 1
ATOM 7501 C C . ALA B 1 445 ? -18.938 8.922 12.961 1 29.92 445 ALA B C 1
ATOM 7503 O O . ALA B 1 445 ? -19.391 8.734 11.828 1 29.92 445 ALA B O 1
ATOM 7504 N N . TRP B 1 446 ? -18.328 10.031 13.109 1 30.27 446 TRP B N 1
ATOM 7505 C CA . TRP B 1 446 ? -17.453 10.711 12.164 1 30.27 446 TRP B CA 1
ATOM 7506 C C . TRP B 1 446 ? -16.625 9.711 11.359 1 30.27 446 TRP B C 1
ATOM 7508 O O . TRP B 1 446 ? -15.641 10.086 10.727 1 30.27 446 TRP B O 1
ATOM 7518 N N . THR B 1 447 ? -16.688 8.586 11.734 1 28.72 447 THR B N 1
ATOM 7519 C CA . THR B 1 447 ? -15.914 7.898 10.711 1 28.72 447 THR B CA 1
ATOM 7520 C C . THR B 1 447 ? -16.531 8.094 9.328 1 28.72 447 THR B C 1
ATOM 7522 O O . THR B 1 447 ? -17.281 7.238 8.852 1 28.72 447 THR B O 1
ATOM 7525 N N . SER B 1 448 ? -17.188 9.234 9.18 1 27.08 448 SER B N 1
ATOM 7526 C CA . SER B 1 448 ? -17.844 9.469 7.895 1 27.08 448 SER B CA 1
ATOM 7527 C C . SER B 1 448 ? -16.938 9.062 6.738 1 27.08 448 SER B C 1
ATOM 7529 O O . SER B 1 448 ? -15.867 9.648 6.539 1 27.08 448 SER B O 1
ATOM 7531 N N . SER B 1 449 ? -16.891 7.992 6.492 1 28.06 449 SER B N 1
ATOM 7532 C CA . SER B 1 449 ? -16.719 7.734 5.066 1 28.06 449 SER B CA 1
ATOM 7533 C C . SER B 1 449 ? -17.656 8.594 4.234 1 28.06 449 SER B C 1
ATOM 7535 O O . SER B 1 449 ? -18.875 8.562 4.426 1 28.06 449 SER B O 1
ATOM 7537 N N . VAL B 1 450 ? -17.391 9.914 3.928 1 27.83 450 VAL B N 1
ATOM 7538 C CA . VAL B 1 450 ? -18.047 10.828 2.996 1 27.83 450 VAL B CA 1
ATOM 7539 C C . VAL B 1 450 ? -18.891 10.031 2.004 1 27.83 450 VAL B C 1
ATOM 7541 O O . VAL B 1 450 ? -18.359 9.297 1.169 1 27.83 450 VAL B O 1
ATOM 7544 N N . HIS B 1 451 ? -20.016 9.578 2.455 1 26.02 451 HIS B N 1
ATOM 7545 C CA . HIS B 1 451 ? -21.047 9.422 1.442 1 26.02 451 HIS B CA 1
ATOM 7546 C C . HIS B 1 451 ? -21.5 10.781 0.915 1 26.02 451 HIS B C 1
ATOM 7548 O O . HIS B 1 451 ? -22.312 11.461 1.555 1 26.02 451 HIS B O 1
ATOM 7554 N N . LEU B 1 452 ? -20.703 11.664 0.367 1 25.41 452 LEU B N 1
ATOM 7555 C CA . LEU B 1 452 ? -21.172 12.852 -0.342 1 25.41 452 LEU B CA 1
ATOM 7556 C C . LEU B 1 452 ? -22.469 12.578 -1.076 1 25.41 452 LEU B C 1
ATOM 7558 O O . LEU B 1 452 ? -22.547 11.688 -1.926 1 25.41 452 LEU B O 1
ATOM 7562 N N . GLN B 1 453 ? -23.594 12.938 -0.445 1 24.45 453 GLN B N 1
ATOM 7563 C CA . GLN B 1 453 ? -24.875 13.141 -1.108 1 24.45 453 GLN B CA 1
ATOM 7564 C C . GLN B 1 453 ? -24.734 14.062 -2.316 1 24.45 453 GLN B C 1
ATOM 7566 O O . GLN B 1 453 ? -23.984 15.047 -2.266 1 24.45 453 GLN B O 1
ATOM 7571 N N . THR B 1 454 ? -25.094 13.695 -3.445 1 24.83 454 THR B N 1
ATOM 7572 C CA . THR B 1 454 ? -25.281 14.453 -4.68 1 24.83 454 THR B CA 1
ATOM 7573 C C . THR B 1 454 ? -26.234 15.625 -4.457 1 24.83 454 THR B C 1
ATOM 7575 O O . THR B 1 454 ? -27.375 15.43 -4.062 1 24.83 454 THR B O 1
ATOM 7578 N N . VAL B 1 455 ? -25.75 16.703 -3.887 1 24.28 455 VAL B N 1
ATOM 7579 C CA . VAL B 1 455 ? -26.5 17.953 -3.881 1 24.28 455 VAL B CA 1
ATOM 7580 C C . VAL B 1 455 ? -27.219 18.141 -5.215 1 24.28 455 VAL B C 1
ATOM 7582 O O . VAL B 1 455 ? -26.594 18.188 -6.27 1 24.28 455 VAL B O 1
ATOM 7585 N N . ASP B 1 456 ? -28.625 17.766 -5.168 1 21.45 456 ASP B N 1
ATOM 7586 C CA . ASP B 1 456 ? -29.594 18.141 -6.199 1 21.45 456 ASP B CA 1
ATOM 7587 C C . ASP B 1 456 ? -29.719 19.656 -6.328 1 21.45 456 ASP B C 1
ATOM 7589 O O . ASP B 1 456 ? -29.859 20.359 -5.328 1 21.45 456 ASP B O 1
ATOM 7593 N N . SER B 1 457 ? -29.266 20.344 -7.266 1 23.23 457 SER B N 1
ATOM 7594 C CA . SER B 1 457 ? -29.516 21.734 -7.594 1 23.23 457 SER B CA 1
ATOM 7595 C C . SER B 1 457 ? -31 22.062 -7.52 1 23.23 457 SER B C 1
ATOM 7597 O O . SER B 1 457 ? -31.422 23.172 -7.844 1 23.23 457 SER B O 1
ATOM 7599 N N . GLY B 1 458 ? -32.094 21.109 -7.434 1 20.48 458 GLY B N 1
ATOM 7600 C CA . GLY B 1 458 ? -33.344 21.812 -7.543 1 20.48 458 GLY B CA 1
ATOM 7601 C C . GLY B 1 458 ? -33.75 22.547 -6.27 1 20.48 458 GLY B C 1
ATOM 7602 O O . GLY B 1 458 ? -33.281 22.203 -5.184 1 20.48 458 GLY B O 1
ATOM 7603 N N . ALA B 1 459 ? -34.469 23.734 -6.172 1 21.86 459 ALA B N 1
ATOM 7604 C CA . ALA B 1 459 ? -34.938 24.719 -5.203 1 21.86 459 ALA B CA 1
ATOM 7605 C C . ALA B 1 459 ? -35.656 24.047 -4.035 1 21.86 459 ALA B C 1
ATOM 7607 O O . ALA B 1 459 ? -35.312 24.297 -2.873 1 21.86 459 ALA B O 1
ATOM 7608 N N . ALA B 1 460 ? -37.125 23.875 -4.008 1 19.38 460 ALA B N 1
ATOM 7609 C CA . ALA B 1 460 ? -38.219 24.516 -3.297 1 19.38 460 ALA B CA 1
ATOM 7610 C C . ALA B 1 460 ? -38.719 23.641 -2.154 1 19.38 460 ALA B C 1
ATOM 7612 O O . ALA B 1 460 ? -38.969 24.125 -1.051 1 19.38 460 ALA B O 1
ATOM 7613 N N . SER B 1 461 ? -39.656 22.5 -2.223 1 18.78 461 SER B N 1
ATOM 7614 C CA . SER B 1 461 ? -40.844 22.312 -1.392 1 18.78 461 SER B CA 1
ATOM 7615 C C . SER B 1 461 ? -40.469 21.656 -0.059 1 18.78 461 SER B C 1
ATOM 7617 O O . SER B 1 461 ? -39.406 21.109 0.098 1 18.78 461 SER B O 1
ATOM 7619 N N . ASP B 1 462 ? -41.406 20.719 0.698 1 18.27 462 ASP B N 1
ATOM 7620 C CA . ASP B 1 462 ? -41.844 20.562 2.078 1 18.27 462 ASP B CA 1
ATOM 7621 C C . ASP B 1 462 ? -40.906 19.641 2.852 1 18.27 462 ASP B C 1
ATOM 7623 O O . ASP B 1 462 ? -40.344 18.703 2.283 1 18.27 462 ASP B O 1
ATOM 7627 N N . LEU B 1 463 ? -40.312 19.938 4.18 1 18.22 463 LEU B N 1
ATOM 7628 C CA . LEU B 1 463 ? -39.531 19.641 5.367 1 18.22 463 LEU B CA 1
ATOM 7629 C C . LEU B 1 463 ? -39.875 18.25 5.922 1 18.22 463 LEU B C 1
ATOM 7631 O O . LEU B 1 463 ? -39.219 17.766 6.84 1 18.22 463 LEU B O 1
ATOM 7635 N N . ASN B 1 464 ? -41.031 17.609 5.738 1 17.25 464 ASN B N 1
ATOM 7636 C CA . ASN B 1 464 ? -41.719 16.953 6.855 1 17.25 464 ASN B CA 1
ATOM 7637 C C . ASN B 1 464 ? -41.094 15.586 7.16 1 17.25 464 ASN B C 1
ATOM 7639 O O . ASN B 1 464 ? -40.75 15.297 8.312 1 17.25 464 ASN B O 1
ATOM 7643 N N . GLY B 1 465 ? -41.625 14.32 6.566 1 19.06 465 GLY B N 1
ATOM 7644 C CA . GLY B 1 465 ? -42.156 13.109 7.164 1 19.06 465 GLY B CA 1
ATOM 7645 C C . GLY B 1 465 ? -41.125 12.016 7.34 1 19.06 465 GLY B C 1
ATOM 7646 O O . GLY B 1 465 ? -41.469 10.883 7.703 1 19.06 465 GLY B O 1
ATOM 7647 N N . VAL B 1 466 ? -39.844 12.148 6.945 1 19.06 466 VAL B N 1
ATOM 7648 C CA . VAL B 1 466 ? -39.219 10.898 6.512 1 19.06 466 VAL B CA 1
ATOM 7649 C C . VAL B 1 466 ? -38.562 10.211 7.703 1 19.06 466 VAL B C 1
ATOM 7651 O O . VAL B 1 466 ? -37.781 9.266 7.531 1 19.06 466 VAL B O 1
ATOM 7654 N N . LEU B 1 467 ? -38.75 10.562 9.078 1 19.84 467 LEU B N 1
ATOM 7655 C CA . LEU B 1 467 ? -38.031 10.047 10.242 1 19.84 467 LEU B CA 1
ATOM 7656 C C . LEU B 1 467 ? -38.438 8.617 10.547 1 19.84 467 LEU B C 1
ATOM 7658 O O . LEU B 1 467 ? -38.75 8.289 11.695 1 19.84 467 LEU B O 1
ATOM 7662 N N . GLN B 1 468 ? -38.906 7.738 9.695 1 18.59 468 GLN B N 1
ATOM 7663 C CA . GLN B 1 468 ? -39.594 6.613 10.297 1 18.59 468 GLN B CA 1
ATOM 7664 C C . GLN B 1 468 ? -38.656 5.75 11.125 1 18.59 468 GLN B C 1
ATOM 7666 O O . GLN B 1 468 ? -37.469 5.68 10.844 1 18.59 468 GLN B O 1
ATOM 7671 N N . SER B 1 469 ? -39.156 4.906 12.359 1 18.56 469 SER B N 1
ATOM 7672 C CA . SER B 1 469 ? -38.938 4.238 13.641 1 18.56 469 SER B CA 1
ATOM 7673 C C . SER B 1 469 ? -38.125 2.961 13.469 1 18.56 469 SER B C 1
ATOM 7675 O O . SER B 1 469 ? -38.469 1.912 14.008 1 18.56 469 SER B O 1
ATOM 7677 N N . GLN B 1 470 ? -37.125 2.816 12.625 1 20.33 470 GLN B N 1
ATOM 7678 C CA . GLN B 1 470 ? -36.844 1.386 12.547 1 20.33 470 GLN B CA 1
ATOM 7679 C C . GLN B 1 470 ? -36.188 0.888 13.836 1 20.33 470 GLN B C 1
ATOM 7681 O O . GLN B 1 470 ? -35.344 1.59 14.43 1 20.33 470 GLN B O 1
ATOM 7686 N N . ASP B 1 471 ? -36.656 -0.222 14.594 1 19.39 471 ASP B N 1
ATOM 7687 C CA . ASP B 1 471 ? -36.5 -0.911 15.875 1 19.39 471 ASP B CA 1
ATOM 7688 C C . ASP B 1 471 ? -35.094 -1.456 16.047 1 19.39 471 ASP B C 1
ATOM 7690 O O . ASP B 1 471 ? -34.625 -2.252 15.242 1 19.39 471 ASP B O 1
ATOM 7694 N N . ILE B 1 472 ? -34.188 -0.719 16.484 1 21.69 472 ILE B N 1
ATOM 7695 C CA . ILE B 1 472 ? -32.812 -1.113 16.812 1 21.69 472 ILE B CA 1
ATOM 7696 C C . ILE B 1 472 ? -32.844 -2.189 17.906 1 21.69 472 ILE B C 1
ATOM 7698 O O . ILE B 1 472 ? -33.438 -1.993 18.969 1 21.69 472 ILE B O 1
ATOM 7702 N N . PRO B 1 473 ? -32.531 -3.475 17.547 1 19.98 473 PRO B N 1
ATOM 7703 C CA . PRO B 1 473 ? -32.719 -4.496 18.578 1 19.98 473 PRO B CA 1
ATOM 7704 C C . PRO B 1 473 ? -31.844 -4.266 19.797 1 19.98 473 PRO B C 1
ATOM 7706 O O . PRO B 1 473 ? -30.766 -3.67 19.688 1 19.98 473 PRO B O 1
ATOM 7709 N N . ALA B 1 474 ? -32.406 -4.316 21.078 1 18.88 474 ALA B N 1
ATOM 7710 C CA . ALA B 1 474 ? -32.125 -4.039 22.484 1 18.88 474 ALA B CA 1
ATOM 7711 C C . ALA B 1 474 ? -30.891 -4.801 22.953 1 18.88 474 ALA B C 1
ATOM 7713 O O . ALA B 1 474 ? -30.094 -4.277 23.734 1 18.88 474 ALA B O 1
ATOM 7714 N N . ASP B 1 475 ? -30.719 -6.145 22.719 1 19.31 475 ASP B N 1
ATOM 7715 C CA . ASP B 1 475 ? -30.344 -7.113 23.75 1 19.31 475 ASP B CA 1
ATOM 7716 C C . ASP B 1 475 ? -28.828 -7.148 23.953 1 19.31 475 ASP B C 1
ATOM 7718 O O . ASP B 1 475 ? -28.312 -8.023 24.656 1 19.31 475 ASP B O 1
ATOM 7722 N N . ILE B 1 476 ? -28.062 -6.434 23.25 1 18.34 476 ILE B N 1
ATOM 7723 C CA . ILE B 1 476 ? -26.766 -7.105 23.359 1 18.34 476 ILE B CA 1
ATOM 7724 C C . ILE B 1 476 ? -26.094 -6.703 24.672 1 18.34 476 ILE B C 1
ATOM 7726 O O . ILE B 1 476 ? -25.359 -5.707 24.719 1 18.34 476 ILE B O 1
ATOM 7730 N N . TRP B 1 477 ? -26.844 -6.582 25.812 1 18.12 477 TRP B N 1
ATOM 7731 C CA . TRP B 1 477 ? -26.5 -6.039 27.125 1 18.12 477 TRP B CA 1
ATOM 7732 C C . TRP B 1 477 ? -25.547 -6.973 27.859 1 18.12 477 TRP B C 1
ATOM 7734 O O . TRP B 1 477 ? -25.969 -8.016 28.375 1 18.12 477 TRP B O 1
ATOM 7744 N N . MET B 1 478 ? -24.375 -7.469 27.406 1 18.75 478 MET B N 1
ATOM 7745 C CA . MET B 1 478 ? -23.844 -8.461 28.328 1 18.75 478 MET B CA 1
ATOM 7746 C C . MET B 1 478 ? -23.375 -7.793 29.625 1 18.75 478 MET B C 1
ATOM 7748 O O . MET B 1 478 ? -22.719 -6.75 29.578 1 18.75 478 MET B O 1
ATOM 7752 N N . PRO B 1 479 ? -23.891 -8.023 30.812 1 18.41 479 PRO B N 1
ATOM 7753 C CA . PRO B 1 479 ? -23.719 -7.492 32.188 1 18.41 479 PRO B CA 1
ATOM 7754 C C . PRO B 1 479 ? -22.328 -7.738 32.75 1 18.41 479 PRO B C 1
ATOM 7756 O O . PRO B 1 479 ? -21.875 -8.891 32.812 1 18.41 479 PRO B O 1
ATOM 7759 N N . MET B 1 480 ? -21.344 -6.941 32.406 1 19.09 480 MET B N 1
ATOM 7760 C CA . MET B 1 480 ? -20 -7.191 32.938 1 19.09 480 MET B CA 1
ATOM 7761 C C . MET B 1 480 ? -19.969 -6.984 34.438 1 19.09 480 MET B C 1
ATOM 7763 O O . MET B 1 480 ? -20.453 -5.969 34.938 1 19.09 480 MET B O 1
ATOM 7767 N N . ASP B 1 481 ? -19.812 -7.941 35.281 1 19.5 481 ASP B N 1
ATOM 7768 C CA . ASP B 1 481 ? -19.734 -8.016 36.719 1 19.5 481 ASP B CA 1
ATOM 7769 C C . ASP B 1 481 ? -18.438 -7.402 37.25 1 19.5 481 ASP B C 1
ATOM 7771 O O . ASP B 1 481 ? -17.359 -7.965 37.062 1 19.5 481 ASP B O 1
ATOM 7775 N N . PHE B 1 482 ? -18.156 -6.066 37.062 1 18.8 482 PHE B N 1
ATOM 7776 C CA . PHE B 1 482 ? -16.922 -5.426 37.5 1 18.8 482 PHE B CA 1
ATOM 7777 C C . PHE B 1 482 ? -16.812 -5.422 39.031 1 18.8 482 PHE B C 1
ATOM 7779 O O . PHE B 1 482 ? -17.719 -4.941 39.719 1 18.8 482 PHE B O 1
ATOM 7786 N N . GLU B 1 483 ? -16.047 -6.242 39.656 1 18.92 483 GLU B N 1
ATOM 7787 C CA . GLU B 1 483 ? -15.836 -6.188 41.094 1 18.92 483 GLU B CA 1
ATOM 7788 C C . GLU B 1 483 ? -15.008 -4.965 41.469 1 18.92 483 GLU B C 1
ATOM 7790 O O . GLU B 1 483 ? -14.062 -4.602 40.781 1 18.92 483 GLU B O 1
ATOM 7795 N N . PRO B 1 484 ? -15.305 -4.016 42.5 1 18.56 484 PRO B N 1
ATOM 7796 C CA . PRO B 1 484 ? -14.977 -2.701 43.031 1 18.56 484 PRO B CA 1
ATOM 7797 C C . PRO B 1 484 ? -13.547 -2.621 43.562 1 18.56 484 PRO B C 1
ATOM 7799 O O . PRO B 1 484 ? -13.148 -3.426 44.406 1 18.56 484 PRO B O 1
ATOM 7802 N N . LEU B 1 485 ? -12.492 -2.129 42.781 1 18.47 485 LEU B N 1
ATOM 7803 C CA . LEU B 1 485 ? -11.133 -1.98 43.312 1 18.47 485 LEU B CA 1
ATOM 7804 C C . LEU B 1 485 ? -11.086 -0.958 44.438 1 18.47 485 LEU B C 1
ATOM 7806 O O . LEU B 1 485 ? -11.773 0.067 44.375 1 18.47 485 LEU B O 1
ATOM 7810 N N . GLY B 1 486 ? -10.406 -1.102 45.656 1 18.33 486 GLY B N 1
ATOM 7811 C CA . GLY B 1 486 ? -10.234 -0.441 46.938 1 18.33 486 GLY B CA 1
ATOM 7812 C C . GLY B 1 486 ? -9.484 0.872 46.812 1 18.33 486 GLY B C 1
ATOM 7813 O O . GLY B 1 486 ? -8.914 1.188 45.781 1 18.33 486 GLY B O 1
ATOM 7814 N N . ASN B 1 487 ? -8.68 1.742 47.938 1 19.88 487 ASN B N 1
ATOM 7815 C CA . ASN B 1 487 ? -8.609 2.975 48.719 1 19.88 487 ASN B CA 1
ATOM 7816 C C . ASN B 1 487 ? -7.461 3.865 48.25 1 19.88 487 ASN B C 1
ATOM 7818 O O . ASN B 1 487 ? -7.418 5.051 48.562 1 19.88 487 ASN B O 1
ATOM 7822 N N . GLY B 1 488 ? -6.023 3.666 47.969 1 21.67 488 GLY B N 1
ATOM 7823 C CA . GLY B 1 488 ? -4.949 4.469 48.531 1 21.67 488 GLY B CA 1
ATOM 7824 C C . GLY B 1 488 ? -4.699 5.754 47.781 1 21.67 488 GLY B C 1
ATOM 7825 O O . GLY B 1 488 ? -5.133 5.895 46.625 1 21.67 488 GLY B O 1
ATOM 7826 N N . SER B 1 489 ? -4.043 7 48.406 1 19.81 489 SER B N 1
ATOM 7827 C CA . SER B 1 489 ? -3.891 8.453 48.438 1 19.81 489 SER B CA 1
ATOM 7828 C C . SER B 1 489 ? -2.855 8.922 47.406 1 19.81 489 SER B C 1
ATOM 7830 O O . SER B 1 489 ? -1.654 8.906 47.688 1 19.81 489 SER B O 1
ATOM 7832 N N . PHE B 1 490 ? -2.773 8.688 46.188 1 19.98 490 PHE B N 1
ATOM 7833 C CA . PHE B 1 490 ? -1.613 8.875 45.312 1 19.98 490 PHE B CA 1
ATOM 7834 C C . PHE B 1 490 ? -1.373 10.359 45.031 1 19.98 490 PHE B C 1
ATOM 7836 O O . PHE B 1 490 ? -0.427 10.719 44.344 1 19.98 490 PHE B O 1
ATOM 7843 N N . PHE B 1 491 ? -2.297 11.336 44.938 1 20.48 491 PHE B N 1
ATOM 7844 C CA . PHE B 1 491 ? -2.092 12.641 44.344 1 20.48 491 PHE B CA 1
ATOM 7845 C C . PHE B 1 491 ? -1.436 13.602 45.312 1 20.48 491 PHE B C 1
ATOM 7847 O O . PHE B 1 491 ? -2.119 14.391 45.969 1 20.48 491 PHE B O 1
ATOM 7854 N N . SER B 1 492 ? -0.432 13.266 46.25 1 18.55 492 SER B N 1
ATOM 7855 C CA . SER B 1 492 ? 0 14.297 47.188 1 18.55 492 SER B CA 1
ATOM 7856 C C . SER B 1 492 ? 0.567 15.508 46.469 1 18.55 492 SER B C 1
ATOM 7858 O O . SER B 1 492 ? 1.202 15.367 45.406 1 18.55 492 SER B O 1
ATOM 7860 N N . PRO B 1 493 ? 0.222 16.875 46.938 1 21.77 493 PRO B N 1
ATOM 7861 C CA . PRO B 1 493 ? 0.374 18.312 46.688 1 21.77 493 PRO B CA 1
ATOM 7862 C C . PRO B 1 493 ? 1.824 18.781 46.781 1 21.77 493 PRO B C 1
ATOM 7864 O O . PRO B 1 493 ? 2.131 19.922 46.438 1 21.77 493 PRO B O 1
ATOM 7867 N N . SER B 1 494 ? 3 18.016 46.656 1 19.69 494 SER B N 1
ATOM 7868 C CA . SER B 1 494 ? 4.09 18.875 47.094 1 19.69 494 SER B CA 1
ATOM 7869 C C . SER B 1 494 ? 4.316 20.016 46.094 1 19.69 494 SER B C 1
ATOM 7871 O O . SER B 1 494 ? 4.168 19.844 44.875 1 19.69 494 SER B O 1
#

Solvent-accessible surface area (backbone atoms only — not comparable to full-atom values): 56506 Å² total; per-residue (Å²): 130,81,78,85,69,76,86,68,67,88,69,58,91,87,60,73,46,49,64,62,52,46,65,59,41,64,89,45,50,68,59,29,54,51,44,22,62,46,51,46,32,35,58,56,62,62,69,60,64,68,62,51,51,53,39,42,71,74,36,63,80,72,46,56,41,23,38,52,28,20,47,44,55,61,18,57,76,52,42,74,78,35,83,71,49,58,78,43,85,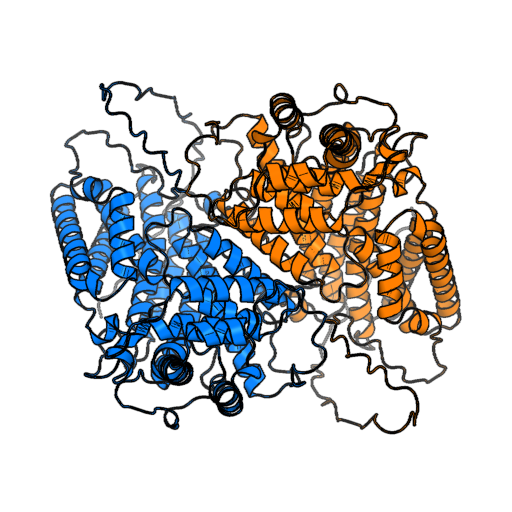78,63,60,62,66,60,44,45,52,51,21,53,51,24,40,59,57,33,45,65,67,64,51,75,58,45,51,48,17,48,55,50,48,58,38,50,70,70,60,64,81,54,87,54,70,55,49,62,48,22,51,46,28,22,45,50,40,47,36,51,72,73,44,34,36,46,60,55,87,82,50,97,64,60,68,68,56,48,19,45,44,48,43,44,35,42,50,47,48,31,52,37,27,50,48,13,65,64,68,71,53,73,55,57,78,55,65,76,46,38,49,43,68,81,81,52,80,84,42,48,89,75,50,75,85,71,63,86,56,75,61,33,46,52,46,62,57,17,51,52,48,43,46,51,46,39,53,49,27,54,51,47,42,48,50,45,52,63,59,61,25,52,43,25,52,68,69,45,78,48,49,69,57,44,48,65,61,45,50,61,53,52,49,51,55,53,49,53,64,69,68,49,56,69,79,53,36,77,87,45,75,50,91,68,24,34,28,57,38,49,48,54,52,46,50,51,51,34,51,51,47,55,52,51,50,56,51,50,55,33,58,72,67,45,58,86,84,51,61,63,68,56,53,49,51,55,50,52,54,51,52,52,49,48,53,50,56,42,47,50,63,68,61,60,46,69,40,34,55,72,26,62,57,59,42,54,50,20,49,30,51,30,48,50,52,49,49,51,33,50,54,27,66,70,29,78,47,67,69,59,29,52,53,42,36,50,43,50,50,51,38,51,50,47,43,61,74,43,30,87,63,30,68,42,40,43,24,19,54,52,47,35,53,73,74,39,45,68,58,32,59,67,52,66,63,54,91,90,59,84,71,78,67,79,68,72,73,76,58,69,80,71,77,73,78,81,70,85,75,81,85,89,90,89,81,77,89,75,79,79,82,80,72,86,80,72,84,70,78,83,78,87,77,81,87,84,88,88,84,87,77,81,77,77,127,128,81,80,86,70,73,86,69,65,84,70,59,93,88,62,73,46,49,63,63,52,46,65,60,42,63,89,46,50,68,59,29,54,52,46,21,60,44,52,45,33,34,58,56,62,63,68,62,64,69,61,52,50,54,39,41,72,75,36,61,79,73,44,56,40,24,38,52,28,20,47,44,53,61,16,57,76,51,43,74,80,36,83,71,49,57,79,42,85,79,63,62,60,66,62,45,45,52,52,20,53,51,25,41,59,58,33,44,67,68,63,53,72,58,45,48,45,17,48,56,48,49,59,39,50,70,69,60,63,80,54,87,54,68,54,48,60,49,22,52,45,28,22,46,50,41,48,35,51,71,72,44,33,38,44,59,55,86,83,51,98,62,58,68,67,56,49,18,44,44,48,42,45,35,43,50,47,49,31,52,39,28,50,47,13,64,65,69,71,52,72,54,58,77,54,67,76,46,41,49,41,69,80,82,52,80,83,42,48,89,76,49,74,86,69,62,85,57,73,64,31,44,51,46,61,57,17,51,53,48,44,46,51,45,39,53,50,26,54,52,46,42,48,50,44,51,63,58,62,25,52,42,24,53,68,70,46,78,48,50,70,56,44,47,66,60,45,49,61,54,52,48,51,57,53,49,53,63,67,68,49,55,70,79,55,37,76,89,44,74,51,91,67,23,34,28,57,38,49,48,53,52,46,49,50,51,32,52,52,46,55,52,50,49,56,50,50,54,32,57,72,69,45,59,87,85,51,62,62,67,56,53,49,49,54,49,52,53,52,52,52,48,48,53,50,55,40,47,50,61,69,62,60,45,71,42,34,57,72,28,63,58,59,43,52,51,19,49,30,52,30,49,49,53,49,50,51,33,50,54,27,65,69,28,80,47,66,69,56,30,53,53,41,37,50,43,49,51,51,38,51,50,47,43,62,72,43,30,87,62,30,69,42,42,44,24,19,55,52,47,36,54,74,74,38,44,67,59,32,58,68,51,66,60,55,90,90,61,83,71,78,66,80,70,73,73,76,58,70,81,72,76,72,80,80,69,84,77,90,84,89,88,92,78,82,81,80,75,80,82,81,72,86,78,74,86,68,79,82,77,84,77,81,86,83,91,89,88,88,78,82,78,82,127

Organism: Botryosphaeria parva (strain UCR-NP2) (NCBI:txid1287680)

Secondary structure (DSSP, 8-state):
---S-S------TTS--HHHHHHHHTT-HHHHHHHIIIIITTTS--S-HHHHHHHHHH-GGGS-HHHHHHHHHHHGGGGGGSTTGGGSPPP-HHHHHHHHHHHHHHHTTS--HHHHHHHHHHHTSPPPTT-S--HHHHHHHHHHHHHHHHTTTTS--TTSSS-HHHHHHHHHHHHHHHHHHHHHHHHHT---S--GGG--PPPP-GGG----GGG---TTS--HHHHHHHHHHHHHHHHHHHHHIIIIISHHHHHH--SHHHHHHHHHHHHHHHHHHHHHS-GGGSTT---TTS--THHHHHHHHHHHHHHHHHHHHHHHHT--TTS-HHHHHHHHHHHHHHHHHHHHHHHH--HHHHTS---TTHHHHHHHHHHHHHHHHHT--SHHHHHHHHHHHHHHHHHHHHHGGG-HHHHHHHHHHHHHTHHHHHH----SS--------S------------------------------------------------/---S-S------TTS--HHHHHHHHTT-HHHHHHHIIIIITTTS--S-HHHHHHHHHH-GGGS-HHHHHHHHHHHGGGGGGSTTGGGSPPP-HHHHHHHHHHHHHHHTTS--HHHHHHHHHHHTSPPPTT-S--HHHHHHHHHHHHHHHHTTTTS--TTSSS-HHHHHHHHHHHHHHHHHHHHHHHHHT---S--GGG--PPPP-GGG----GGG---TTS--HHHHHHHHHHHHHHHHHHHHHIIIIISHHHHHH--SHHHHHHHHHHHHHHHHHHHHHS-GGGSTT---TTS--THHHHHHHHHHHHHHHHHHHHHHHHT--TTS-HHHHHHHHHHHHHHHHHHHHHHHH--HHHHTS---TTHHHHHHHHHHHHHHHHHT---HHHHHHHHHHHHHHHHHHHHTGGG-HHHHHHHHHHHHHTHHHHHH----SS--------S------------------S-----------------------------

Foldseek 3Di:
DPQPPPPPPPPPPPAQALVNLCVQQPPCLVVLLVQLVQFPCLQQVLDDNVVQVVQVVVPVNSDQNLLSLLSSLVSLVVLVVDPVSVPDDRTDSVVSLVSNVRNLVVCLVPPDPSSLVSLLSSLQDADDLPDQDPVCLQVSLVSSVVVLVVVPLLPACVPPPDDLLVNLSSLSSSLSSLLSQLLSCLLLVHAGPDDNVSRHYDQDDPSSHDDAQVPNDDPLGAHSVLSSLNSRLSSVVSVLSNQLCCCCPDPVNCVVPQALVSLCVSLVVSVVSLVVSQVPRDPCLHLLHDDPSYAHQNLQVVLVSLLSVLSSLVSNVVNLVVHDPPPDVVVSVVSLVVLVVSLVVLLVSLVSHDLSNLQHRHGNSNLSSLLSSLVSLLLSLQPDQDQVSNVVSLVSSVSSLVSLVVCVVSDVSSVSSNSVCVVVCSVVSSPDGRDPPDPDDNPPDVNPPPPPDDPDPDPDDDPDDDPDDDCDDDPPCDPPPDDDDDDDDPPDDD/DPQPPPPPPPDPPPAQALVNLQVQQPPCLVVLLVQLVQFPCLQQVLDDNVVQVVQVVVPVNSDQNLLSLLSSLVSLVVQVVDPVSVPDDRTDSVVSLVSNVRNLVVCLVPPDPSSLVSLLSSLQDADDLPDQDPVCLQVSLVSSVVVLVVVPLLPACVPPPDDLLVNLSSLSSSLSSLLSQLLSCLLLVHAGPDDNVSRHYDQDDPSSHDDAQVPNDDLLGAHSVLSSLNSRLSSVVSVLSNQLCCCCPDPVNCVVPQALVSLCVSLVVSVVSLVVSQVPRDPCLDLLHDDPSYAHQNLQVVLVSLLSVLSSLVSNVVNLVVHDPPPDVVVSVVSLVVLLVSLVVLLVSLVSHDLSNLQHRHGNSNLSSLLSSLVSLLLSLQPDQDQVSNVVSLVSSVSSLVSLVVCVVSDVSSVSSNSVCVVLPSVVSSPDGNDPPDPDDRPPDVVPPPPPDPPDPDDDDDDDDDPDDDCDDDPPPPDPPDDDDDDDDPPDDD

Nearest PDB structures (foldseek):
  7rdr-assembly1_A  TM=3.023E-01  e=9.798E-02  unidentified
  5cwm-assembly1_A  TM=4.611E-01  e=1.007E+00  synthetic construct
  8fbj-assembly1_A  TM=1.763E-01  e=8.598E-01  synthetic construct
  7a6r-assembly1_A  TM=4.060E-01  e=8.835E+00  Homo sapiens
  4c0e-assembly2_B  TM=1.932E-01  e=6.442E+00  Thermochaetoides thermophila

Sequence (988 aa):
MVPDSLSAPRRDRDQVSIDDVEALVRPHGPTLVKLYFRIVHPSFPILHKEVFVEKYLRTYREITPPLLASVYCLAAKWWMYDENLILQEKIDELALADVAHRAVQEAFRRPRLNTIQAGLLLLQRHQNPLAPNNALIATFTASLVSLGQHFGLHLDCSDWTIPVWERGLRKRLAWALVMQDTFSALILGTHPLIHLPDWAMKMLEPADFSEGPQDEDSGEQPSIEDGKAMFIETARLAIICTHILRDLYSARAMHELTTLPQILEVSKPLGHQLADLLKRLPPELRLGFYQTGRLCSGGCFHLIHHAATVAIHRRLLWAAQDAPVTTDPQFLQFLRTTQLQRARTIAAFLSQLQPEHMESFWSFAAGSCVTMLGCFLGLLNVTSVSRQESDELRALMKEFEWQLRMKAKMGEWITYALTRLRALGWDRWRSTEPDAASDMAMPTAWTSSVHLQTVDSGAASDLNGVLQSQDIPADIWMPMDFEPLGNGSFFSPSMVPDSLSAPRRDRDQVSIDDVEALVRPHGPTLVKLYFRIVHPSFPILHKEVFVEKYLRTYREITPPLLASVYCLAAKWWMYDENLILQEKIDELALADVAHRAVQEAFRRPRLNTIQAGLLLLQRHQNPLAPNNALIATFTASLVSLGQHFGLHLDCSDWTIPVWERGLRKRLAWALVMQDTFSALILGTHPLIHLPDWAMKMLEPADFSEGPQDEDSGEQPSIEDGKAMFIETARLAIICTHILRDLYSARAMHELTTLPQILEVSKPLGHQLADLLKRLPPELRLGFYQTGRLCSGGCFHLIHHAATVAIHRRLLWAAQDAPVTTDPQFLQFLRTTQLQRARTIAAFLSQLQPEHMESFWSFAAGSCVTMLGCFLGLLNVTSVSRQESDELRALMKEFEWQLRMKAKMGEWITYALTRLRALGWDRWRSTEPDAASDMAMPTAWTSSVHLQTVDSGAASDLNGVLQSQDIPADIWMPMDFEPLGNGSFFSPS

InterPro domains:
  IPR007219 Xylanolytic transcriptional activator, regulatory domain [PF04082] (34-260)
  IPR050797 Carbohydrate Metabolism and Transport Regulator [PTHR31668] (11-446)

Radius of gyration: 30.47 Å; Cα contacts (8 Å, |Δi|>4): 1172; chains: 2; bounding box: 84×90×86 Å